Protein AF-A0A498P299-F1 (afdb_monomer_lite)

pLDDT: mean 72.19, std 19.46, range [22.03, 96.25]

Radius of gyration: 42.88 Å; chains: 1; bounding box: 101×92×127 Å

Secondary structure (DSSP, 8-state):
--TTS-GGGT--TTEEEEEEEPPHHHH--SS--EEEEEEETTTS-GGGEEEEEEEE-SS-EEEEEEE--SS--TT-S-EEEEEEE--TTS-HHHHHHHHHHHHHHHHHH-TTSEEEEEEE-TT--GGGT-TTSEE---S-SBTTB--EEEEESSTT-EEEEEEPPSTT-SS-EEEEEE--------PPPEEEEEE---HHHHHHHHHHHHT--HHHHHHHTTT-HHHHHHHHHHHHHHHHHHHS-EEEEEE-TT--TT--HHHHHHHHHHHHHHHT--HHHHHHHHHHHHHHHHHHHHHHHHHHHHHHHTT-GGG-HHHHHHHH----HHHHHHHHHHHTS--------GGG-TTHHHHTT----PPP------------------HHHHHHTT--S--------------------SS---STHHHHHHHHHHHHSTTHHHHHHHHHTTSPPPHHHHHHS-HHHHHHHTTGGGEEEETTEEEEEEE-TTT--EEEEEE--GGGHHHHHHHHHTTTT---HHHHHHHHHTTEE-TTHHHHHHHHHHH-HHHHHTTSS---GGGSTTGGGGHHHHHHHHHHSPPTTTSS-HHHHHHSSPPPPHHHHHTT------S-HHHHHHHHHHHHHHHHHHHHHHHHHHHHHHHHHHHHHHHHHHTTTSHHHHHHHHHHHHHHHHHHHTT--PPPEEEEEEEEEEEEE--TT--S-SEEEEEEETTEEEEEEETTT-SEEEPGGGTTGGGT-------HHHHHHHHHHHTT-BTTB-SS-EEEEEEEEEEEEE-TTS-EEEEEEEEEEEETTEEEEEEETTTTEEEESSGGGHHHHHHHHT-HHHHHHHHHHHHHHHHHHHH------BPPEEEEEEEEETTEEEEEEEEEEEEEEBSS--EEEEEETTEEPPPSEEEEEEE-TTS-EEEEEEEEEETT----EEEEEEETTEEEEEE--S-B--TTTHHHHHHHHHHHHHHHHHHHHHHHHHHHTT--

Structure (mmCIF, N/CA/C/O backbone):
data_AF-A0A498P299-F1
#
_entry.id   AF-A0A498P299-F1
#
loop_
_atom_site.group_PDB
_atom_site.id
_atom_site.type_symbol
_atom_site.label_atom_id
_atom_site.label_alt_id
_atom_site.label_comp_id
_atom_site.label_asym_id
_atom_site.label_entity_id
_atom_site.label_seq_id
_atom_site.pdbx_PDB_ins_code
_atom_site.Cartn_x
_atom_site.Cartn_y
_atom_site.Cartn_z
_atom_site.occupancy
_atom_site.B_iso_or_equiv
_atom_site.auth_seq_id
_atom_site.auth_comp_id
_atom_site.auth_asym_id
_atom_site.auth_atom_id
_atom_site.pdbx_PDB_model_num
ATOM 1 N N . MET A 1 1 ? 5.863 29.221 18.542 1.00 40.06 1 MET A N 1
ATOM 2 C CA . MET A 1 1 ? 6.766 28.398 19.365 1.00 40.06 1 MET A CA 1
ATOM 3 C C . MET A 1 1 ? 7.029 29.119 20.674 1.00 40.06 1 MET A C 1
ATOM 5 O O . MET A 1 1 ? 7.724 30.129 20.693 1.00 40.06 1 MET A O 1
ATOM 9 N N . SER A 1 2 ? 6.384 28.671 21.748 1.00 42.53 2 SER A N 1
ATOM 10 C CA . SER A 1 2 ? 6.620 29.182 23.101 1.00 42.53 2 SER A CA 1
ATOM 11 C C . SER A 1 2 ? 8.002 28.759 23.608 1.00 42.53 2 SER A C 1
ATOM 13 O O . SER A 1 2 ? 8.337 27.580 23.581 1.00 42.53 2 SER A O 1
ATOM 15 N N . SER A 1 3 ? 8.778 29.697 24.155 1.00 48.06 3 SER A N 1
ATOM 16 C CA . SER A 1 3 ? 10.098 29.450 24.763 1.00 48.06 3 SER A CA 1
ATOM 17 C C . SER A 1 3 ? 10.068 28.594 26.043 1.00 48.06 3 SER A C 1
ATOM 19 O O . SER A 1 3 ? 11.110 28.379 26.657 1.00 48.06 3 SER A O 1
ATOM 21 N N . VAL A 1 4 ? 8.888 28.128 26.473 1.00 57.47 4 VAL A N 1
ATOM 22 C CA . VAL A 1 4 ? 8.662 27.502 27.787 1.00 57.47 4 VAL A CA 1
ATOM 23 C C . VAL A 1 4 ? 8.466 25.980 27.704 1.00 57.47 4 VAL A C 1
ATOM 25 O O . VAL A 1 4 ? 8.708 25.295 28.695 1.00 57.47 4 VAL A O 1
ATOM 28 N N . ILE A 1 5 ? 8.053 25.427 26.553 1.00 65.38 5 ILE A N 1
ATOM 29 C CA . ILE A 1 5 ? 7.847 23.976 26.366 1.00 65.38 5 ILE A CA 1
ATOM 30 C C . ILE A 1 5 ? 8.550 23.533 25.074 1.00 65.38 5 ILE A C 1
ATOM 32 O O . ILE A 1 5 ? 8.024 23.837 23.999 1.00 65.38 5 ILE A O 1
ATOM 36 N N . PRO A 1 6 ? 9.697 22.830 25.157 1.00 70.00 6 PRO A N 1
ATOM 37 C CA . PRO A 1 6 ? 10.416 22.358 23.977 1.00 70.00 6 PRO A CA 1
ATOM 38 C C . PRO A 1 6 ? 9.601 21.294 23.234 1.00 70.00 6 PRO A C 1
ATOM 40 O O . PRO A 1 6 ? 8.902 20.501 23.865 1.00 70.00 6 PRO A O 1
ATOM 43 N N . ASP A 1 7 ? 9.708 21.249 21.906 1.00 70.12 7 ASP A N 1
ATOM 44 C CA . ASP A 1 7 ? 8.950 20.289 21.089 1.00 70.12 7 ASP A CA 1
ATOM 45 C C . ASP A 1 7 ? 9.341 18.831 21.385 1.00 70.12 7 ASP A C 1
ATOM 47 O O . ASP A 1 7 ? 8.481 17.953 21.400 1.00 70.12 7 ASP A O 1
ATOM 51 N N . SER A 1 8 ? 10.580 18.590 21.827 1.00 74.00 8 SER A N 1
ATOM 52 C CA . SER A 1 8 ? 11.033 17.281 22.321 1.00 74.00 8 SER A CA 1
ATOM 53 C C . SER A 1 8 ? 10.239 16.743 23.520 1.00 74.00 8 SER A C 1
ATOM 55 O O . SER A 1 8 ? 10.248 15.541 23.769 1.00 74.00 8 SER A O 1
ATOM 57 N N . ALA A 1 9 ? 9.536 17.597 24.276 1.00 69.44 9 ALA A N 1
ATOM 58 C CA . ALA A 1 9 ? 8.699 17.163 25.398 1.00 69.44 9 ALA A CA 1
ATOM 59 C C . ALA A 1 9 ? 7.347 16.572 24.961 1.00 69.44 9 ALA A C 1
ATOM 61 O O . ALA A 1 9 ? 6.643 15.990 25.787 1.00 69.44 9 ALA A O 1
ATOM 62 N N . ILE A 1 10 ? 6.968 16.754 23.695 1.00 76.81 10 ILE A N 1
ATOM 63 C CA . ILE A 1 10 ? 5.687 16.309 23.135 1.00 76.81 10 ILE A CA 1
ATOM 64 C C . ILE A 1 10 ? 5.861 15.455 21.876 1.00 76.81 10 ILE A C 1
ATOM 66 O O . ILE A 1 10 ? 4.866 14.997 21.330 1.00 76.81 10 ILE A O 1
ATOM 70 N N . GLU A 1 11 ? 7.088 15.214 21.417 1.00 78.75 11 GLU A N 1
ATOM 71 C CA . GLU A 1 11 ? 7.367 14.303 20.309 1.00 78.75 11 GLU A CA 1
ATOM 72 C C . GLU A 1 11 ? 6.976 12.861 20.660 1.00 78.75 11 GLU A C 1
ATOM 74 O O . GLU A 1 11 ? 7.380 12.302 21.681 1.00 78.75 11 GLU A O 1
ATOM 79 N N . LEU A 1 12 ? 6.180 12.247 19.783 1.00 82.19 12 LEU A N 1
ATOM 80 C CA . LEU A 1 12 ? 5.778 10.848 19.875 1.00 82.19 12 LEU A CA 1
ATOM 81 C C . LEU A 1 12 ? 6.319 10.099 18.659 1.00 82.19 12 LEU A C 1
ATOM 83 O O . LEU A 1 12 ? 6.000 10.437 17.519 1.00 82.19 12 LEU A O 1
ATOM 87 N N . THR A 1 13 ? 7.120 9.057 18.892 1.00 84.94 13 THR A N 1
ATOM 88 C CA . THR A 1 13 ? 7.717 8.252 17.819 1.00 84.94 13 THR A CA 1
ATOM 89 C C . THR A 1 13 ? 6.641 7.704 16.880 1.00 84.94 13 THR A C 1
ATOM 91 O O . THR A 1 13 ? 5.691 7.055 17.317 1.00 84.94 13 THR A O 1
ATOM 94 N N . GLY A 1 14 ? 6.799 7.947 15.576 1.00 86.75 14 GLY A N 1
ATOM 95 C CA . GLY A 1 14 ? 5.850 7.509 14.546 1.00 86.75 14 GLY A CA 1
ATOM 96 C C . GLY A 1 14 ? 4.651 8.439 14.324 1.00 86.75 14 GLY A C 1
ATOM 97 O O . GLY A 1 14 ? 3.768 8.085 13.540 1.00 86.75 14 GLY A O 1
ATOM 98 N N . PHE A 1 15 ? 4.616 9.609 14.972 1.00 89.38 15 PHE A N 1
ATOM 99 C CA . PHE A 1 15 ? 3.595 10.634 14.762 1.00 89.38 15 PHE A CA 1
ATOM 100 C C . PHE A 1 15 ? 4.214 11.991 14.401 1.00 89.38 15 PHE A C 1
ATOM 102 O O . PHE A 1 15 ? 5.172 12.430 15.033 1.00 89.38 15 PHE A O 1
ATOM 109 N N . SER A 1 16 ? 3.616 12.684 13.435 1.00 88.88 16 SER A N 1
ATOM 110 C CA . SER A 1 16 ? 3.864 14.095 13.148 1.00 88.88 16 SER A CA 1
ATOM 111 C C . SER A 1 16 ? 3.075 14.955 14.131 1.00 88.88 16 SER A C 1
ATOM 113 O O . SER A 1 16 ? 1.866 14.768 14.316 1.00 88.88 16 SER A O 1
ATOM 115 N N . VAL A 1 17 ? 3.768 15.892 14.779 1.00 87.69 17 VAL A N 1
ATOM 116 C CA . VAL A 1 17 ? 3.215 16.763 15.821 1.00 87.69 17 VAL A CA 1
ATOM 117 C C . VAL A 1 17 ? 2.943 18.146 15.244 1.00 87.69 17 VAL A C 1
ATOM 119 O O . VAL A 1 17 ? 3.856 18.829 14.793 1.00 87.69 17 VAL A O 1
ATOM 122 N N . HIS A 1 18 ? 1.692 18.591 15.316 1.00 88.25 18 HIS A N 1
ATOM 123 C CA . HIS A 1 18 ? 1.281 19.920 14.871 1.00 88.25 18 HIS A CA 1
ATOM 124 C C . HIS A 1 18 ? 0.564 20.641 16.008 1.00 88.25 18 HIS A C 1
ATOM 126 O O . HIS A 1 18 ? -0.475 20.188 16.489 1.00 88.25 18 HIS A O 1
ATOM 132 N N . ARG A 1 19 ? 1.116 21.764 16.469 1.00 85.69 19 ARG A N 1
ATOM 133 C CA . ARG A 1 19 ? 0.580 22.519 17.609 1.00 85.69 19 ARG A CA 1
ATOM 134 C C . ARG A 1 19 ? 0.379 23.988 17.278 1.00 85.69 19 ARG A C 1
ATOM 136 O O . ARG A 1 19 ? 1.153 24.578 16.530 1.00 85.69 19 ARG A O 1
ATOM 143 N N . SER A 1 20 ? -0.611 24.589 17.926 1.00 86.00 20 SER A N 1
ATOM 144 C CA . SER A 1 20 ? -0.797 26.035 17.974 1.00 86.00 20 SER A CA 1
ATOM 145 C C . SER A 1 20 ? -0.813 26.483 19.430 1.00 86.00 20 SER A C 1
ATOM 147 O O . SER A 1 20 ? -1.719 26.134 20.188 1.00 86.00 20 SER A O 1
ATOM 149 N N . ASP A 1 21 ? 0.207 27.248 19.813 1.00 81.94 21 ASP A N 1
ATOM 150 C CA . ASP A 1 21 ? 0.371 27.762 21.173 1.00 81.94 21 ASP A CA 1
ATOM 151 C C . ASP A 1 21 ? -0.538 28.961 21.432 1.00 81.94 21 ASP A C 1
ATOM 153 O O . ASP A 1 21 ? -0.746 29.802 20.556 1.00 81.94 21 ASP A O 1
ATOM 157 N N . ARG A 1 22 ? -1.022 29.085 22.670 1.00 78.44 22 ARG A N 1
ATOM 158 C CA . ARG A 1 22 ? -1.760 30.273 23.107 1.00 78.44 22 ARG A CA 1
ATOM 159 C C . ARG A 1 22 ? -0.869 31.518 23.066 1.00 78.44 22 ARG A C 1
ATOM 161 O O . ARG A 1 22 ? 0.200 31.548 23.677 1.00 78.44 22 ARG A O 1
ATOM 168 N N . THR A 1 23 ? -1.374 32.586 22.456 1.00 76.69 23 THR A N 1
ATOM 169 C CA . THR A 1 23 ? -0.734 33.909 22.449 1.00 76.69 23 THR A CA 1
ATOM 170 C C . THR A 1 23 ? -1.205 34.734 23.651 1.00 76.69 23 THR A C 1
ATOM 172 O O . THR A 1 23 ? -2.407 34.931 23.857 1.00 76.69 23 THR A O 1
ATOM 175 N N . LYS A 1 24 ? -0.268 35.219 24.475 1.00 71.25 24 LYS A N 1
ATOM 176 C CA . LYS A 1 24 ? -0.581 35.969 25.706 1.00 71.25 24 LYS A CA 1
ATOM 177 C C . LYS A 1 24 ? -1.220 37.323 25.392 1.00 71.25 24 LYS A C 1
ATOM 179 O O . LYS A 1 24 ? -2.142 37.740 26.088 1.00 71.25 24 LYS A O 1
ATOM 184 N N . GLU A 1 25 ? -0.755 37.968 24.330 1.00 70.94 25 GLU A N 1
ATOM 185 C CA . GLU A 1 25 ? -1.191 39.284 23.860 1.00 70.94 25 GLU A CA 1
ATOM 186 C C . GLU A 1 25 ? -2.655 39.263 23.397 1.00 70.94 25 GLU A C 1
ATOM 188 O O . GLU A 1 25 ? -3.394 40.206 23.659 1.00 70.94 25 GLU A O 1
ATOM 193 N N . LEU A 1 26 ? -3.087 38.166 22.764 1.00 72.31 26 LEU A N 1
ATOM 194 C CA . LEU A 1 26 ? -4.436 38.018 22.202 1.00 72.31 26 LEU A CA 1
ATOM 195 C C . LEU A 1 26 ? -5.470 37.528 23.225 1.00 72.31 26 LEU A C 1
ATOM 197 O O . LEU A 1 26 ? -6.659 37.793 23.077 1.00 72.31 26 LEU A O 1
ATOM 201 N N . THR A 1 27 ? -5.036 36.807 24.264 1.00 70.19 27 THR A N 1
ATOM 202 C CA . THR A 1 27 ? -5.948 36.134 25.211 1.00 70.19 27 THR A CA 1
ATOM 203 C C . THR A 1 27 ? -5.959 36.733 26.615 1.00 70.19 27 THR A C 1
ATOM 205 O O . THR A 1 27 ? -6.856 36.426 27.400 1.00 70.19 27 THR A O 1
ATOM 208 N N . GLY A 1 28 ? -4.955 37.539 26.978 1.00 66.44 28 GLY A N 1
ATOM 209 C CA . GLY A 1 28 ? -4.806 38.129 28.313 1.00 66.44 28 GLY A CA 1
ATOM 210 C C . GLY A 1 28 ? -4.493 37.130 29.442 1.00 66.44 28 GLY A C 1
ATOM 211 O O . GLY A 1 28 ? -4.422 37.526 30.607 1.00 66.44 28 GLY A O 1
ATOM 212 N N . LYS A 1 29 ? -4.298 35.835 29.145 1.00 66.31 29 LYS A N 1
ATOM 213 C CA . LYS A 1 29 ? -4.076 34.778 30.152 1.00 66.31 29 LYS A CA 1
ATOM 214 C C . LYS A 1 29 ? -2.584 34.560 30.426 1.00 66.31 29 LYS A C 1
ATOM 216 O O . LYS A 1 29 ? -1.774 34.458 29.511 1.00 66.31 29 LYS A O 1
ATOM 221 N N . SER A 1 30 ? -2.215 34.450 31.706 1.00 54.97 30 SER A N 1
ATOM 222 C CA . SER A 1 30 ? -0.817 34.393 32.176 1.00 54.97 30 SER A CA 1
ATOM 223 C C . SER A 1 30 ? -0.223 32.983 32.333 1.00 54.97 30 SER A C 1
ATOM 225 O O . SER A 1 30 ? 0.960 32.866 32.648 1.00 54.97 30 SER A O 1
ATOM 227 N N . ARG A 1 31 ? -1.007 31.913 32.122 1.00 57.62 31 ARG A N 1
ATOM 228 C CA . ARG A 1 31 ? -0.569 30.503 32.206 1.00 57.62 31 ARG A CA 1
ATOM 229 C C . ARG A 1 31 ? -0.883 29.756 30.902 1.00 57.62 31 ARG A C 1
ATOM 231 O O . ARG A 1 31 ? -1.904 30.037 30.272 1.00 57.62 31 ARG A O 1
ATOM 238 N N . GLY A 1 32 ? 0.023 28.846 30.522 1.00 62.41 32 GLY A N 1
ATOM 239 C CA . GLY A 1 32 ? 0.100 28.172 29.216 1.00 62.41 32 GLY A CA 1
ATOM 240 C C . GLY A 1 32 ? -1.176 27.477 28.720 1.00 62.41 32 GLY A C 1
ATOM 241 O O . GLY A 1 32 ? -2.164 27.340 29.442 1.00 62.41 32 GLY A O 1
ATOM 242 N N . GLY A 1 33 ? -1.152 27.070 27.451 1.00 69.75 33 GLY A N 1
ATOM 243 C CA . GLY A 1 33 ? -2.247 26.408 26.743 1.00 69.75 33 GLY A CA 1
ATOM 244 C C . GLY A 1 33 ? -2.012 26.398 25.232 1.00 69.75 33 GLY A C 1
ATOM 245 O O . GLY A 1 33 ? -0.979 26.879 24.762 1.00 69.75 33 GLY A O 1
ATOM 246 N N . GLY A 1 34 ? -2.969 25.854 24.492 1.00 81.69 34 GLY A N 1
ATOM 247 C CA . GLY A 1 34 ? -2.889 25.649 23.052 1.00 81.69 34 GLY A CA 1
ATOM 248 C C . GLY A 1 34 ? -3.537 24.328 22.656 1.00 81.69 34 GLY A C 1
ATOM 249 O O . GLY A 1 34 ? -3.934 23.535 23.512 1.00 81.69 34 GLY A O 1
ATOM 250 N N . VAL A 1 35 ? -3.622 24.093 21.354 1.00 88.62 35 VAL A N 1
ATOM 251 C CA . VAL A 1 35 ? -4.146 22.849 20.782 1.00 88.62 35 VAL A CA 1
ATOM 252 C C . VAL A 1 35 ? -3.033 22.099 20.062 1.00 88.62 35 VAL A C 1
ATOM 254 O O . VAL A 1 35 ? -2.129 22.712 19.491 1.00 88.62 35 VAL A O 1
ATOM 257 N N . CYS A 1 36 ? -3.088 20.771 20.093 1.00 88.38 36 CYS A N 1
ATOM 258 C CA . CYS A 1 36 ? -2.104 19.909 19.450 1.00 88.38 36 CYS A CA 1
ATOM 259 C C . CYS A 1 36 ? -2.793 18.731 18.756 1.00 88.38 36 CYS A C 1
ATOM 261 O O . CYS A 1 36 ? -3.750 18.161 19.281 1.00 88.38 36 CYS A O 1
ATOM 263 N N . LEU A 1 37 ? -2.299 18.393 17.569 1.00 91.38 37 LEU A N 1
ATOM 264 C CA . LEU A 1 37 ? -2.722 17.286 16.728 1.00 91.38 37 LEU A CA 1
ATOM 265 C C . LEU A 1 37 ? -1.531 16.350 16.514 1.00 91.38 37 LEU A C 1
ATOM 267 O O . LEU A 1 37 ? -0.449 16.785 16.122 1.00 91.38 37 LEU A O 1
ATOM 271 N N . PHE A 1 38 ? -1.767 15.062 16.751 1.00 90.75 38 PHE A N 1
ATOM 272 C CA . PHE A 1 38 ? -0.818 13.984 16.494 1.00 90.75 38 PHE A CA 1
ATOM 273 C C . PHE A 1 38 ? -1.324 13.154 15.322 1.00 90.75 38 PHE A C 1
ATOM 275 O O . PHE A 1 38 ? -2.374 12.514 15.426 1.00 90.75 38 PHE A O 1
ATOM 282 N N . ILE A 1 39 ? -0.590 13.154 14.211 1.00 92.12 39 ILE A N 1
ATOM 283 C CA . ILE A 1 39 ? -0.957 12.407 13.006 1.00 92.12 39 ILE A CA 1
ATOM 284 C C . ILE A 1 39 ? -0.008 11.227 12.832 1.00 92.12 39 ILE A C 1
ATOM 286 O O . ILE A 1 39 ? 1.199 11.400 12.845 1.00 92.12 39 ILE A O 1
ATOM 290 N N . ASN A 1 40 ? -0.544 10.015 12.688 1.00 91.19 40 ASN A N 1
ATOM 291 C CA . ASN A 1 40 ? 0.277 8.818 12.518 1.00 91.19 40 ASN A CA 1
ATOM 292 C C . ASN A 1 40 ? 0.939 8.803 11.129 1.00 91.19 40 ASN A C 1
ATOM 294 O O . ASN A 1 40 ? 0.235 8.823 10.115 1.00 91.19 40 ASN A O 1
ATOM 298 N N . ASN A 1 41 ? 2.265 8.662 11.086 1.00 88.62 41 ASN A N 1
ATOM 299 C CA . ASN A 1 41 ? 3.063 8.725 9.853 1.00 88.62 41 ASN A CA 1
ATOM 300 C C . ASN A 1 41 ? 2.766 7.569 8.883 1.00 88.62 41 ASN A C 1
ATOM 302 O O . ASN A 1 41 ? 3.046 7.664 7.692 1.00 88.62 41 ASN A O 1
ATOM 306 N N . SER A 1 42 ? 2.179 6.468 9.369 1.00 88.31 42 SER A N 1
ATOM 307 C CA . SER A 1 42 ? 1.709 5.364 8.517 1.00 88.31 42 SER A CA 1
ATOM 308 C C . SER A 1 42 ? 0.392 5.666 7.795 1.00 88.31 42 SER A C 1
ATOM 310 O O . SER A 1 42 ? 0.053 4.988 6.825 1.00 88.31 42 SER A O 1
ATOM 312 N N . TRP A 1 43 ? -0.362 6.669 8.256 1.00 87.56 43 TRP A N 1
ATOM 313 C CA . TRP A 1 43 ? -1.634 7.073 7.660 1.00 87.56 43 TRP A CA 1
ATOM 314 C C . TRP A 1 43 ? -1.463 8.236 6.679 1.00 87.56 43 TRP A C 1
ATOM 316 O O . TRP A 1 43 ? -2.005 8.187 5.572 1.00 87.56 43 TRP A O 1
ATOM 326 N N . CYS A 1 44 ? -0.700 9.254 7.073 1.00 86.88 44 CYS A N 1
ATOM 327 C CA . CYS A 1 44 ? -0.376 10.422 6.262 1.00 86.88 44 CYS A CA 1
ATOM 328 C C . CYS A 1 44 ? 1.063 10.836 6.579 1.00 86.88 44 CYS A C 1
ATOM 330 O O . CYS A 1 44 ? 1.395 10.980 7.754 1.00 86.88 44 CYS A O 1
ATOM 332 N N . ASP A 1 45 ? 1.907 10.991 5.559 1.00 84.56 45 ASP A N 1
ATOM 333 C CA . ASP A 1 45 ? 3.268 11.493 5.754 1.00 84.56 45 ASP A CA 1
ATOM 334 C C . ASP A 1 45 ? 3.283 13.013 5.982 1.00 84.56 45 ASP A C 1
ATOM 336 O O . ASP A 1 45 ? 2.309 13.718 5.715 1.00 84.56 45 ASP A O 1
ATOM 340 N N . GLU A 1 46 ? 4.413 13.516 6.477 1.00 75.25 46 GLU A N 1
ATOM 341 C CA . GLU A 1 46 ? 4.618 14.938 6.770 1.00 75.25 46 GLU A CA 1
ATOM 342 C C . GLU A 1 46 ? 4.533 15.823 5.513 1.00 75.25 46 GLU A C 1
ATOM 344 O O . GLU A 1 46 ? 4.092 16.964 5.594 1.00 75.25 46 GLU A O 1
ATOM 349 N N . GLY A 1 47 ? 4.876 15.284 4.335 1.00 79.19 47 GLY A N 1
ATOM 350 C CA . GLY A 1 47 ? 4.790 16.005 3.059 1.00 79.19 47 GLY A CA 1
ATOM 351 C C . GLY A 1 47 ? 3.357 16.235 2.565 1.00 79.19 47 GLY A C 1
ATOM 352 O O . GLY A 1 47 ? 3.105 17.202 1.853 1.00 79.19 47 GLY A O 1
ATOM 353 N N . ASN A 1 48 ? 2.409 15.381 2.961 1.00 84.69 48 ASN A N 1
ATOM 354 C CA . ASN A 1 48 ? 0.984 15.500 2.636 1.00 84.69 48 ASN A CA 1
ATOM 355 C C . ASN A 1 48 ? 0.148 16.104 3.783 1.00 84.69 48 ASN A C 1
ATOM 357 O O . ASN A 1 48 ? -1.091 16.041 3.752 1.00 84.69 48 ASN A O 1
ATOM 361 N N . LEU A 1 49 ? 0.813 16.671 4.795 1.00 88.19 49 LEU A N 1
ATOM 362 C CA . LEU A 1 49 ? 0.204 17.392 5.908 1.00 88.19 49 LEU A CA 1
ATOM 363 C C . LEU A 1 49 ? 0.489 18.886 5.790 1.00 88.19 49 LEU A C 1
ATOM 365 O O . LEU A 1 49 ? 1.635 19.327 5.771 1.00 88.19 49 LEU A O 1
ATOM 369 N N . HIS A 1 50 ? -0.571 19.689 5.768 1.00 89.12 50 HIS A N 1
ATOM 370 C CA . HIS A 1 50 ? -0.449 21.139 5.694 1.00 89.12 50 HIS A CA 1
ATOM 371 C C . HIS A 1 50 ? -1.293 21.808 6.774 1.00 89.12 50 HIS A C 1
ATOM 373 O O . HIS A 1 50 ? -2.507 21.619 6.849 1.00 89.12 50 HIS A O 1
ATOM 379 N N . SER A 1 51 ? -0.657 22.639 7.597 1.00 90.44 51 SER A N 1
ATOM 380 C CA . SER A 1 51 ? -1.368 23.567 8.477 1.00 90.44 51 SER A CA 1
ATOM 381 C C . SER A 1 51 ? -1.999 24.667 7.639 1.00 90.44 51 SER A C 1
ATOM 383 O O . SER A 1 51 ? -1.301 25.553 7.155 1.00 90.44 51 SER A O 1
ATOM 385 N N . ILE A 1 52 ? -3.322 24.627 7.502 1.00 90.81 52 ILE A N 1
ATOM 386 C CA . ILE A 1 52 ? -4.062 25.599 6.690 1.00 90.81 52 ILE A CA 1
ATOM 387 C C . ILE A 1 52 ? -4.488 26.823 7.499 1.00 90.81 52 ILE A C 1
ATOM 389 O O . ILE A 1 52 ? -4.550 27.923 6.953 1.00 90.81 52 ILE A O 1
ATOM 393 N N . LYS A 1 53 ? -4.786 26.663 8.797 1.00 90.81 53 LYS A N 1
ATOM 394 C CA . LYS A 1 53 ? -5.246 27.783 9.627 1.00 90.81 53 LYS A CA 1
ATOM 395 C C . LYS A 1 53 ? -5.030 27.534 11.115 1.00 90.81 53 LYS A C 1
ATOM 397 O O . LYS A 1 53 ? -5.338 26.461 11.620 1.00 90.81 53 LYS A O 1
ATOM 402 N N . SER A 1 54 ? -4.587 28.561 11.827 1.00 90.81 54 SER A N 1
ATOM 403 C CA . SER A 1 54 ? -4.545 28.601 13.292 1.00 90.81 54 SER A CA 1
ATOM 404 C C . SER A 1 54 ? -5.241 29.864 13.765 1.00 90.81 54 SER A C 1
ATOM 406 O O . SER A 1 54 ? -5.107 30.910 13.129 1.00 90.81 54 SER A O 1
ATOM 408 N N . PHE A 1 55 ? -5.962 29.786 14.877 1.00 89.81 55 PHE A N 1
ATOM 409 C CA . PHE A 1 55 ? -6.667 30.935 15.431 1.00 89.81 55 PHE A CA 1
ATOM 410 C C . PHE A 1 55 ? -6.667 30.898 16.956 1.00 89.81 55 PHE A C 1
ATOM 412 O O . PHE A 1 55 ? -6.748 29.833 17.571 1.00 89.81 55 PHE A O 1
ATOM 419 N N . CYS A 1 56 ? -6.569 32.078 17.563 1.00 88.25 56 CYS A N 1
ATOM 420 C CA . CYS A 1 56 ? -6.521 32.250 19.005 1.00 88.25 56 CYS A CA 1
ATOM 421 C C . CYS A 1 56 ? -7.206 33.568 19.387 1.00 88.25 56 CYS A C 1
ATOM 423 O O . CYS A 1 56 ? -6.752 34.643 18.998 1.00 88.25 56 CYS A O 1
ATOM 425 N N . SER A 1 57 ? -8.283 33.473 20.161 1.00 88.31 57 SER A N 1
ATOM 426 C CA . SER A 1 57 ? -9.028 34.579 20.762 1.00 88.31 57 SER A CA 1
ATOM 427 C C . SER A 1 57 ? -9.278 34.290 22.254 1.00 88.31 57 SER A C 1
ATOM 429 O O . SER A 1 57 ? -8.985 33.187 22.732 1.00 88.31 57 SER A O 1
ATOM 431 N N . PRO A 1 58 ? -9.797 35.249 23.045 1.00 85.00 58 PRO A N 1
ATOM 432 C CA . PRO A 1 58 ? -10.177 34.995 24.439 1.00 85.00 58 PRO A CA 1
ATOM 433 C C . PRO A 1 58 ? -11.196 33.854 24.607 1.00 85.00 58 PRO A C 1
ATOM 435 O O . PRO A 1 58 ? -11.206 33.201 25.661 1.00 85.00 58 PRO A O 1
ATOM 438 N N . ASP A 1 59 ? -12.006 33.622 23.566 1.00 89.06 59 ASP A N 1
ATOM 439 C CA . ASP A 1 59 ? -13.152 32.716 23.546 1.00 89.06 59 ASP A CA 1
ATOM 440 C C . ASP A 1 59 ? -12.918 31.422 22.734 1.00 89.06 59 ASP A C 1
ATOM 442 O O . ASP A 1 59 ? -13.629 30.442 22.956 1.00 89.06 59 ASP A O 1
ATOM 446 N N . LEU A 1 60 ? -11.927 31.376 21.832 1.00 90.50 60 LEU A N 1
ATOM 447 C CA . LEU A 1 60 ? -11.684 30.240 20.932 1.00 90.50 60 LEU A CA 1
ATOM 448 C C . LEU A 1 60 ? -10.192 30.036 20.620 1.00 90.50 60 LEU A C 1
ATOM 450 O O . LEU A 1 60 ? -9.489 30.953 20.208 1.00 90.50 60 LEU A O 1
ATOM 454 N N . GLU A 1 61 ? -9.722 28.796 20.720 1.00 91.62 61 GLU A N 1
ATOM 455 C CA . GLU A 1 61 ? -8.403 28.360 20.251 1.00 91.62 61 GLU A CA 1
ATOM 456 C C . GLU A 1 61 ? -8.595 27.189 19.274 1.00 91.62 61 GLU A C 1
ATOM 458 O O . GLU A 1 61 ? -9.236 26.200 19.629 1.00 91.62 61 GLU A O 1
ATOM 463 N N . PHE A 1 62 ? -8.066 27.265 18.048 1.00 93.75 62 PHE A N 1
ATOM 464 C CA . PHE A 1 62 ? -8.084 26.114 17.139 1.00 93.75 62 PHE A CA 1
ATOM 465 C C . PHE A 1 62 ? -6.887 26.032 16.190 1.00 93.75 62 PHE A C 1
ATOM 467 O O . PHE A 1 62 ? -6.215 27.022 15.898 1.00 93.75 62 PHE A O 1
ATOM 474 N N . HIS A 1 63 ? -6.669 24.827 15.664 1.00 94.56 63 HIS A N 1
ATOM 475 C CA . HIS A 1 63 ? -5.688 24.531 14.626 1.00 94.56 63 HIS A CA 1
ATOM 476 C C . HIS A 1 63 ? -6.291 23.576 13.592 1.00 94.56 63 HIS A C 1
ATOM 478 O O . HIS A 1 63 ? -6.829 22.533 13.961 1.00 94.56 63 HIS A O 1
ATOM 484 N N . MET A 1 64 ? -6.226 23.951 12.315 1.00 96.19 64 MET A N 1
ATOM 485 C CA . MET A 1 64 ? -6.751 23.211 11.170 1.00 96.19 64 MET A CA 1
ATOM 486 C C . MET A 1 64 ? -5.607 22.628 10.346 1.00 96.19 64 MET A C 1
ATOM 488 O O . MET A 1 64 ? -4.773 23.364 9.811 1.00 96.19 64 MET A O 1
ATOM 492 N N . LEU A 1 65 ? -5.625 21.308 10.192 1.00 95.44 65 LEU A N 1
ATOM 493 C CA . LEU A 1 65 ? -4.723 20.558 9.328 1.00 95.44 65 LEU A CA 1
ATOM 494 C C . LEU A 1 65 ? -5.481 20.004 8.133 1.00 95.44 65 LEU A C 1
ATOM 496 O O . LEU A 1 65 ? -6.523 19.372 8.296 1.00 95.44 65 LEU A O 1
ATOM 500 N N . LEU A 1 66 ? -4.922 20.194 6.945 1.00 95.12 66 LEU A N 1
ATOM 501 C CA . LEU A 1 66 ? -5.295 19.478 5.739 1.00 95.12 66 LEU A CA 1
ATOM 502 C C . LEU A 1 66 ? -4.394 18.251 5.608 1.00 95.12 66 LEU A C 1
ATOM 504 O O . LEU A 1 66 ? -3.171 18.366 5.574 1.00 95.12 66 LEU A O 1
ATOM 508 N N . CYS A 1 67 ? -5.019 17.084 5.512 1.00 93.56 67 CYS A N 1
ATOM 509 C CA . CYS A 1 67 ? -4.368 15.789 5.407 1.00 93.56 67 CYS A CA 1
ATOM 510 C C . CYS A 1 67 ? -4.736 15.125 4.076 1.00 93.56 67 CYS A C 1
ATOM 512 O O . CYS A 1 67 ? -5.922 14.992 3.741 1.00 93.56 67 CYS A O 1
ATOM 514 N N . ARG A 1 68 ? -3.732 14.630 3.345 1.00 91.12 68 ARG A N 1
ATOM 515 C CA . ARG A 1 68 ? -3.922 13.743 2.186 1.00 91.12 68 ARG A CA 1
ATOM 516 C C . ARG A 1 68 ? -3.313 12.364 2.464 1.00 91.12 68 ARG A C 1
ATOM 518 O O . ARG A 1 68 ? -2.171 12.112 2.096 1.00 91.12 68 ARG A O 1
ATOM 525 N N . PRO A 1 69 ? -4.063 11.461 3.121 1.00 87.62 69 PRO A N 1
ATOM 526 C CA . PRO A 1 69 ? -3.541 10.150 3.487 1.00 87.62 69 PRO A CA 1
ATOM 527 C C . PRO A 1 69 ? -3.272 9.282 2.254 1.00 87.62 69 PRO A C 1
ATOM 529 O O . PRO A 1 69 ? -3.897 9.464 1.206 1.00 87.62 69 PRO A O 1
ATOM 532 N N . PHE A 1 70 ? -2.422 8.261 2.407 1.00 85.50 70 PHE A N 1
ATOM 533 C CA . PHE A 1 70 ? -2.075 7.324 1.323 1.00 85.50 70 PHE A CA 1
ATOM 534 C C . PHE A 1 70 ? -3.301 6.646 0.687 1.00 85.50 70 PHE A C 1
ATOM 536 O O . PHE A 1 70 ? -3.282 6.273 -0.487 1.00 85.50 70 PHE A O 1
ATOM 543 N N . TRP A 1 71 ? -4.375 6.495 1.467 1.00 76.56 71 TRP A N 1
ATOM 544 C CA . TRP A 1 71 ? -5.638 5.898 1.048 1.00 76.56 71 TRP A CA 1
ATOM 545 C C . TRP A 1 71 ? -6.800 6.843 1.350 1.00 76.56 71 TRP A C 1
ATOM 547 O O . TRP A 1 71 ? -7.291 6.902 2.478 1.00 76.56 71 TRP A O 1
ATOM 557 N N . LEU A 1 72 ? -7.265 7.552 0.320 1.00 79.19 72 LEU A N 1
ATOM 558 C CA . LEU A 1 72 ? -8.432 8.429 0.383 1.00 79.19 72 LEU A CA 1
ATOM 559 C C . LEU A 1 72 ? -9.545 7.908 -0.551 1.00 79.19 72 LEU A C 1
ATOM 561 O O . LEU A 1 72 ? -9.258 7.582 -1.709 1.00 79.19 72 LEU A O 1
ATOM 565 N N . PRO A 1 73 ? -10.806 7.783 -0.086 1.00 73.12 73 PRO A N 1
ATOM 566 C CA . PRO A 1 73 ? -11.935 7.442 -0.950 1.00 73.12 73 PRO A CA 1
ATOM 567 C C . PRO A 1 73 ? -12.086 8.436 -2.108 1.00 73.12 73 PRO A C 1
ATOM 569 O O . PRO A 1 73 ? -11.810 9.621 -1.946 1.00 73.12 73 PRO A O 1
ATOM 572 N N . ARG A 1 74 ? -12.559 7.969 -3.273 1.00 66.06 74 ARG A N 1
ATOM 573 C CA . ARG A 1 74 ? -12.692 8.804 -4.489 1.00 66.06 74 ARG A CA 1
ATOM 574 C C . ARG A 1 74 ? -13.668 9.968 -4.315 1.00 66.06 74 ARG A C 1
ATOM 576 O O . ARG A 1 74 ? -13.667 10.887 -5.122 1.00 66.06 74 ARG A O 1
ATOM 583 N N . GLU A 1 75 ? -14.534 9.873 -3.318 1.00 72.94 75 GLU A N 1
ATOM 584 C CA . GLU A 1 75 ? -15.531 10.868 -2.962 1.00 72.94 75 GLU A CA 1
ATOM 585 C C . GLU A 1 75 ? -14.936 12.093 -2.257 1.00 72.94 75 GLU A C 1
ATOM 587 O O . GLU A 1 75 ? -15.647 13.085 -2.134 1.00 72.94 75 GLU A O 1
ATOM 592 N N . PHE A 1 76 ? -13.679 12.030 -1.793 1.00 81.31 76 PHE A N 1
ATOM 593 C CA . PHE A 1 76 ? -13.025 13.121 -1.071 1.00 81.31 76 PHE A CA 1
ATOM 594 C C . PHE A 1 76 ? -11.705 13.528 -1.724 1.00 81.31 76 PHE A C 1
ATOM 596 O O . PHE A 1 76 ? -10.942 12.683 -2.192 1.00 81.31 76 PHE A O 1
ATOM 603 N N . THR A 1 77 ? -11.403 14.826 -1.709 1.00 87.00 77 THR A N 1
ATOM 604 C CA . THR A 1 77 ? -10.141 15.372 -2.243 1.00 87.00 77 THR A CA 1
ATOM 605 C C . THR A 1 77 ? -9.058 15.536 -1.175 1.00 87.00 77 THR A C 1
ATOM 607 O O . THR A 1 77 ? -7.868 15.457 -1.503 1.00 87.00 77 THR A O 1
ATOM 610 N N . ALA A 1 78 ? -9.457 15.734 0.085 1.00 91.69 78 ALA A N 1
ATOM 611 C CA . ALA A 1 78 ? -8.613 15.779 1.281 1.00 91.69 78 ALA A CA 1
ATOM 612 C C . ALA A 1 78 ? -9.459 15.552 2.555 1.00 91.69 78 ALA A C 1
ATOM 614 O O . ALA A 1 78 ? -10.691 15.505 2.494 1.00 91.69 78 ALA A O 1
ATOM 615 N N . ILE A 1 79 ? -8.807 15.430 3.713 1.00 93.62 79 ILE A N 1
ATOM 616 C CA . ILE A 1 79 ? -9.452 15.428 5.035 1.00 93.62 79 ILE A CA 1
ATOM 617 C C . ILE A 1 79 ? -8.940 16.639 5.809 1.00 93.62 79 ILE A C 1
ATOM 619 O O . ILE A 1 79 ? -7.735 16.794 5.957 1.00 93.62 79 ILE A O 1
ATOM 623 N N . ILE A 1 80 ? -9.837 17.477 6.317 1.00 95.50 80 ILE A N 1
ATOM 624 C CA . ILE A 1 80 ? -9.499 18.640 7.136 1.00 95.50 80 ILE A CA 1
ATOM 625 C C . ILE A 1 80 ? -9.892 18.355 8.585 1.00 95.50 80 ILE A C 1
ATOM 627 O O . ILE A 1 80 ? -11.065 18.118 8.886 1.00 95.50 80 ILE A O 1
ATOM 631 N N . ILE A 1 81 ? -8.901 18.363 9.476 1.00 95.94 81 ILE A N 1
ATOM 632 C CA . ILE A 1 81 ? -9.057 18.107 10.909 1.00 95.94 81 ILE A CA 1
ATOM 633 C C . ILE A 1 81 ? -8.803 19.400 11.677 1.00 95.94 81 ILE A C 1
ATOM 635 O O . ILE A 1 81 ? -7.722 19.978 11.595 1.00 95.94 81 ILE A O 1
ATOM 639 N N . THR A 1 82 ? -9.782 19.814 12.472 1.00 96.25 82 THR A N 1
ATOM 640 C CA . THR A 1 82 ? -9.725 21.000 13.325 1.00 96.25 82 THR A CA 1
ATOM 641 C C . THR A 1 82 ? -9.680 20.579 14.788 1.00 96.25 82 THR A C 1
ATOM 643 O O . THR A 1 82 ? -10.673 20.064 15.304 1.00 96.25 82 THR A O 1
ATOM 646 N N . ALA A 1 83 ? -8.561 20.817 15.473 1.00 96.00 83 ALA A N 1
ATOM 647 C CA . ALA A 1 83 ? -8.495 20.727 16.931 1.00 96.00 83 ALA A CA 1
ATOM 648 C C . ALA A 1 83 ? -9.039 22.014 17.550 1.00 96.00 83 ALA A C 1
ATOM 650 O O . ALA A 1 83 ? -8.561 23.087 17.193 1.00 96.00 83 ALA A O 1
ATOM 651 N N . VAL A 1 84 ? -10.009 21.915 18.462 1.00 94.75 84 VAL A N 1
ATOM 652 C CA . VAL A 1 84 ? -10.733 23.057 19.047 1.00 94.75 84 VAL A CA 1
ATOM 653 C C . VAL A 1 84 ? -10.633 23.051 20.572 1.00 94.75 84 VAL A C 1
ATOM 655 O O . VAL A 1 84 ? -10.776 22.012 21.209 1.00 94.75 84 VAL A O 1
ATOM 658 N N . TYR A 1 85 ? -10.448 24.226 21.163 1.00 92.75 85 TYR A N 1
ATOM 659 C CA . TYR A 1 85 ? -10.568 24.458 22.595 1.00 92.75 85 TYR A CA 1
ATOM 660 C C . TYR A 1 85 ? -11.375 25.737 22.857 1.00 92.75 85 TYR A C 1
ATOM 662 O O . TYR A 1 85 ? -11.005 26.822 22.405 1.00 92.75 85 TYR A O 1
ATOM 670 N N . ILE A 1 86 ? -12.482 25.611 23.593 1.00 91.19 86 ILE A N 1
ATOM 671 C CA . ILE A 1 86 ? -13.339 26.729 24.014 1.00 91.19 86 ILE A CA 1
ATOM 672 C C . ILE A 1 86 ? -13.274 26.833 25.540 1.00 91.19 86 ILE A C 1
ATOM 674 O O . ILE A 1 86 ? -13.768 25.934 26.220 1.00 91.19 86 ILE A O 1
ATOM 678 N N . PRO A 1 87 ? -12.691 27.900 26.116 1.00 86.50 87 PRO A N 1
ATOM 679 C CA . PRO A 1 87 ? -12.564 28.047 27.563 1.00 86.50 87 PRO A CA 1
ATOM 680 C C . PRO A 1 87 ? -13.915 28.013 28.313 1.00 86.50 87 PRO A C 1
ATOM 682 O O . PRO A 1 87 ? -14.901 28.557 27.822 1.00 86.50 87 PRO A O 1
ATOM 685 N N . PRO A 1 88 ? -13.980 27.498 29.558 1.00 85.56 88 PRO A N 1
ATOM 686 C CA . PRO A 1 88 ? -15.225 27.438 30.341 1.00 85.56 88 PRO A CA 1
ATOM 687 C C . PRO A 1 88 ? -15.913 28.792 30.588 1.00 85.56 88 PRO A C 1
ATOM 689 O O . PRO A 1 88 ? -17.125 28.846 30.811 1.00 85.56 88 PRO A O 1
ATOM 692 N N . GLN A 1 89 ? -15.127 29.871 30.602 1.00 85.19 89 GLN A N 1
ATOM 693 C CA . GLN A 1 89 ? -15.561 31.257 30.783 1.00 85.19 89 GLN A CA 1
ATOM 694 C C . GLN A 1 89 ? -15.823 32.004 29.465 1.00 85.19 89 GLN A C 1
ATOM 696 O O . GLN A 1 89 ? -16.086 33.203 29.509 1.00 85.19 89 GLN A O 1
ATOM 701 N N . ALA A 1 90 ? -15.694 31.332 28.318 1.00 86.62 90 ALA A N 1
ATOM 702 C CA . ALA A 1 90 ? -15.841 31.946 27.006 1.00 86.62 90 ALA A CA 1
ATOM 703 C C . ALA A 1 90 ? -17.293 32.326 26.695 1.00 86.62 90 ALA A C 1
ATOM 705 O O . ALA A 1 90 ? -18.241 31.642 27.104 1.00 86.62 90 ALA A O 1
ATOM 706 N N . ASN A 1 91 ? -17.466 33.371 25.887 1.00 91.38 91 ASN A N 1
ATOM 707 C CA . ASN A 1 91 ? -18.731 33.635 25.220 1.00 91.38 91 ASN A CA 1
ATOM 708 C C . ASN A 1 91 ? -18.969 32.569 24.140 1.00 91.38 91 ASN A C 1
ATOM 710 O O . ASN A 1 91 ? -18.411 32.614 23.045 1.00 91.38 91 ASN A O 1
ATOM 714 N N . THR A 1 92 ? -19.825 31.601 24.468 1.00 91.81 92 THR A N 1
ATOM 715 C CA . THR A 1 92 ? -20.121 30.440 23.621 1.00 91.81 92 THR A CA 1
ATOM 716 C C . THR A 1 92 ? -20.643 30.832 22.237 1.00 91.81 92 THR A C 1
ATOM 718 O O . THR A 1 92 ? -20.219 30.244 21.245 1.00 91.81 92 THR A O 1
ATOM 721 N N . ASP A 1 93 ? -21.514 31.839 22.143 1.00 90.25 93 ASP A N 1
ATOM 722 C CA . ASP A 1 93 ? -22.097 32.251 20.861 1.00 90.25 93 ASP A CA 1
ATOM 723 C C . ASP A 1 93 ? -21.059 32.915 19.953 1.00 90.25 93 ASP A C 1
ATOM 725 O O . ASP A 1 93 ? -21.072 32.709 18.739 1.00 90.25 93 ASP A O 1
ATOM 729 N N . GLN A 1 94 ? -20.147 33.693 20.539 1.00 91.62 94 GLN A N 1
ATOM 730 C CA . GLN A 1 94 ? -19.054 34.321 19.802 1.00 91.62 94 GLN A CA 1
ATOM 731 C C . GLN A 1 94 ? -18.044 33.273 19.317 1.00 91.62 94 GLN A C 1
ATOM 733 O O . GLN A 1 94 ? -17.737 33.237 18.126 1.00 91.62 94 GLN A O 1
ATOM 738 N N . ALA A 1 95 ? -17.609 32.366 20.199 1.00 92.69 95 ALA A N 1
ATOM 739 C CA . ALA A 1 95 ? -16.682 31.285 19.859 1.00 92.69 95 ALA A CA 1
ATOM 740 C C . ALA A 1 95 ? -17.222 30.394 18.731 1.00 92.69 95 ALA A C 1
ATOM 742 O O . ALA A 1 95 ? -16.507 30.050 17.791 1.00 92.69 95 ALA A O 1
ATOM 743 N N . LEU A 1 96 ? -18.508 30.036 18.794 1.00 93.81 96 LEU A N 1
ATOM 744 C CA . LEU A 1 96 ? -19.149 29.227 17.763 1.00 93.81 96 LEU A CA 1
ATOM 745 C C . LEU A 1 96 ? -19.221 29.980 16.423 1.00 93.81 96 LEU A C 1
ATOM 747 O O . LEU A 1 96 ? -18.878 29.401 15.392 1.00 93.81 96 LEU A O 1
ATOM 751 N N . LYS A 1 97 ? -19.605 31.266 16.416 1.00 91.62 97 LYS A N 1
ATOM 752 C CA . LYS A 1 97 ? -19.636 32.086 15.188 1.00 91.62 97 LYS A CA 1
ATOM 753 C C . LYS A 1 97 ? -18.261 32.199 14.531 1.00 91.62 97 LYS A C 1
ATOM 755 O O . LYS A 1 97 ? -18.170 32.031 13.318 1.00 91.62 97 LYS A O 1
ATOM 760 N N . GLU A 1 98 ? -17.213 32.442 15.317 1.00 93.25 98 GLU A N 1
ATOM 761 C CA . GLU A 1 98 ? -15.827 32.499 14.831 1.00 93.25 98 GLU A CA 1
ATOM 762 C C . GLU A 1 98 ? -15.390 31.154 14.234 1.00 93.25 98 GLU A C 1
ATOM 764 O O . GLU A 1 98 ? -14.882 31.102 13.111 1.00 93.25 98 GLU A O 1
ATOM 769 N N . LEU A 1 99 ? -15.659 30.049 14.940 1.00 94.44 99 LEU A N 1
ATOM 770 C CA . LEU A 1 99 ? -15.315 28.706 14.478 1.00 94.44 99 LEU A CA 1
ATOM 771 C C . LEU A 1 99 ? -16.026 28.351 13.164 1.00 94.44 99 LEU A C 1
ATOM 773 O O . LEU A 1 99 ? -15.388 27.886 12.221 1.00 94.44 99 LEU A O 1
ATOM 777 N N . TYR A 1 100 ? -17.338 28.572 13.083 1.00 93.81 100 TYR A N 1
ATOM 778 C CA . TYR A 1 100 ? -18.111 28.243 11.886 1.00 93.81 100 TYR A CA 1
ATOM 779 C C . TYR A 1 100 ? -17.800 29.163 10.709 1.00 93.81 100 TYR A C 1
ATOM 781 O O . TYR A 1 100 ? -17.747 28.679 9.583 1.00 93.81 100 TYR A O 1
ATOM 789 N N . GLY A 1 101 ? -17.533 30.451 10.951 1.00 92.62 101 GLY A N 1
ATOM 790 C CA . GLY A 1 101 ? -17.065 31.367 9.910 1.00 92.62 101 GLY A CA 1
ATOM 791 C C . GLY A 1 101 ? -15.807 30.831 9.228 1.00 92.62 101 GLY A C 1
ATOM 792 O O . GLY A 1 101 ? -15.766 30.706 8.006 1.00 92.62 101 GLY A O 1
ATOM 793 N N . HIS A 1 102 ? -14.826 30.387 10.018 1.00 93.06 102 HIS A N 1
ATOM 794 C CA . HIS A 1 102 ? -13.605 29.796 9.477 1.00 93.06 102 HIS A CA 1
ATOM 795 C C . HIS A 1 102 ? -13.806 28.419 8.835 1.00 93.06 102 HIS A C 1
ATOM 797 O O . HIS A 1 102 ? -13.175 28.146 7.816 1.00 93.06 102 HIS A O 1
ATOM 803 N N . ILE A 1 103 ? -14.687 27.564 9.366 1.00 92.25 103 ILE A N 1
ATOM 804 C CA . ILE A 1 103 ? -15.042 26.297 8.701 1.00 92.25 103 ILE A CA 1
ATOM 805 C C . ILE A 1 103 ? -15.690 26.578 7.338 1.00 92.25 103 ILE A C 1
ATOM 807 O O . ILE A 1 103 ? -15.281 25.983 6.349 1.00 92.25 103 ILE A O 1
ATOM 811 N N . SER A 1 104 ? -16.633 27.519 7.261 1.00 90.94 104 SER A N 1
ATOM 812 C CA . SER A 1 104 ? -17.343 27.866 6.023 1.00 90.94 104 SER A CA 1
ATOM 813 C C . SER A 1 104 ? -16.423 28.487 4.967 1.00 90.94 104 SER A C 1
ATOM 815 O O . SER A 1 104 ? -16.585 28.217 3.775 1.00 90.94 104 SER A O 1
ATOM 817 N N . GLU A 1 105 ? -15.443 29.297 5.383 1.00 92.38 105 GLU A N 1
ATOM 818 C CA . GLU A 1 105 ? -14.381 29.785 4.494 1.00 92.38 105 GLU A CA 1
ATOM 819 C C . GLU A 1 105 ? -13.615 28.608 3.877 1.00 92.38 105 GLU A C 1
ATOM 821 O O . GLU A 1 105 ? -13.422 28.566 2.664 1.00 92.38 105 GLU A O 1
ATOM 826 N N . GLN A 1 106 ? -13.218 27.622 4.689 1.00 91.44 106 GLN A N 1
ATOM 827 C CA . GLN A 1 106 ? -12.479 26.460 4.192 1.00 91.44 106 GLN A CA 1
ATOM 828 C C . GLN A 1 106 ? -13.352 25.499 3.373 1.00 91.44 106 GLN A C 1
ATOM 830 O O . GLN A 1 106 ? -12.855 24.939 2.403 1.00 91.44 106 GLN A O 1
ATOM 835 N N . GLU A 1 107 ? -14.642 25.338 3.687 1.00 88.19 107 GLU A N 1
ATOM 836 C CA . GLU A 1 107 ? -15.594 24.581 2.854 1.00 88.19 107 GLU A CA 1
ATOM 837 C C . GLU A 1 107 ? -15.742 25.199 1.455 1.00 88.19 107 GLU A C 1
ATOM 839 O O . GLU A 1 107 ? -15.966 24.478 0.487 1.00 88.19 107 GLU A O 1
ATOM 844 N N . THR A 1 108 ? -15.581 26.520 1.330 1.00 88.69 108 THR A N 1
ATOM 845 C CA . THR A 1 108 ? -15.617 27.209 0.029 1.00 88.69 108 THR A CA 1
ATOM 846 C C . THR A 1 108 ? -14.346 26.950 -0.782 1.00 88.69 108 THR A C 1
ATOM 848 O O . THR A 1 108 ? -14.421 26.764 -1.992 1.00 88.69 108 THR A O 1
ATOM 851 N N . VAL A 1 109 ? -13.185 26.913 -0.121 1.00 89.94 109 VAL A N 1
ATOM 852 C CA . VAL A 1 109 ? -11.888 26.643 -0.769 1.00 89.94 109 VAL A CA 1
ATOM 853 C C . VAL A 1 109 ? -11.730 25.156 -1.113 1.00 89.94 109 VAL A C 1
ATOM 855 O O . VAL A 1 109 ? -11.156 24.817 -2.143 1.00 89.94 109 VAL A O 1
ATOM 858 N N . TYR A 1 110 ? -12.259 24.261 -0.276 1.00 89.38 110 TYR A N 1
ATOM 859 C CA . TYR A 1 110 ? -12.130 22.809 -0.414 1.00 89.38 110 TYR A CA 1
ATOM 860 C C . TYR A 1 110 ? -13.508 22.113 -0.379 1.00 89.38 110 TYR A C 1
ATOM 862 O O . TYR A 1 110 ? -13.816 21.405 0.585 1.00 89.38 110 TYR A O 1
ATOM 870 N N . PRO A 1 111 ? -14.345 22.266 -1.425 1.00 84.25 111 PRO A N 1
ATOM 871 C CA . PRO A 1 111 ? -15.750 21.831 -1.412 1.00 84.25 111 PRO A CA 1
ATOM 872 C C . PRO A 1 111 ? -15.946 20.314 -1.285 1.00 84.25 111 PRO A C 1
ATOM 874 O O . PRO A 1 111 ? -16.947 19.861 -0.729 1.00 84.25 111 PRO A O 1
ATOM 877 N N . ASP A 1 112 ? -14.976 19.529 -1.758 1.00 85.94 112 ASP A N 1
ATOM 878 C CA . ASP A 1 112 ? -14.998 18.062 -1.714 1.00 85.94 112 ASP A CA 1
ATOM 879 C C . ASP A 1 112 ? -14.114 17.480 -0.590 1.00 85.94 112 ASP A C 1
ATOM 881 O O . ASP A 1 112 ? -13.827 16.279 -0.571 1.00 85.94 112 ASP A O 1
ATOM 885 N N . ALA A 1 113 ? -13.646 18.304 0.355 1.00 88.75 113 ALA A N 1
ATOM 886 C CA . ALA A 1 113 ? -12.903 17.816 1.515 1.00 88.75 113 ALA A CA 1
ATOM 887 C C . ALA A 1 113 ? -13.837 17.297 2.620 1.00 88.75 113 ALA A C 1
ATOM 889 O O . ALA A 1 113 ? -14.955 17.772 2.824 1.00 88.75 113 ALA A O 1
ATOM 890 N N . ALA A 1 114 ? -13.365 16.306 3.375 1.00 91.06 114 ALA A N 1
ATOM 891 C CA . ALA A 1 114 ? -14.056 15.818 4.562 1.00 91.06 114 ALA A CA 1
ATOM 892 C C . ALA A 1 114 ? -13.662 16.652 5.790 1.00 91.06 114 ALA A C 1
ATOM 894 O O . ALA A 1 114 ? -12.496 16.652 6.172 1.00 91.06 114 ALA A O 1
ATOM 895 N N . PHE A 1 115 ? -14.628 17.307 6.440 1.00 93.06 115 PHE A N 1
ATOM 896 C CA . PHE A 1 115 ? -14.384 18.159 7.611 1.00 93.06 115 PHE A CA 1
ATOM 897 C C . PHE A 1 115 ? -14.655 17.436 8.932 1.00 93.06 115 PHE A C 1
ATOM 899 O O . PHE A 1 115 ? -15.720 16.841 9.127 1.00 93.06 115 PHE A O 1
ATOM 906 N N . ILE A 1 116 ? -13.704 17.522 9.861 1.00 94.50 116 ILE A N 1
ATOM 907 C CA . ILE A 1 116 ? -13.808 16.981 11.218 1.00 94.50 116 ILE A CA 1
ATOM 908 C C . ILE A 1 116 ? -13.355 18.061 12.200 1.00 94.50 116 ILE A C 1
ATOM 910 O O . ILE A 1 116 ? -12.215 18.501 12.137 1.00 94.50 116 ILE A O 1
ATOM 914 N N . ALA A 1 117 ? -14.216 18.458 13.135 1.00 95.12 117 ALA A N 1
ATOM 915 C CA . ALA A 1 117 ? -13.860 19.373 14.221 1.00 95.12 117 ALA A CA 1
ATOM 916 C C . ALA A 1 117 ? -13.965 18.650 15.564 1.00 95.12 117 ALA A C 1
ATOM 918 O O . ALA A 1 117 ? -15.031 18.133 15.894 1.00 95.12 117 ALA A O 1
ATOM 919 N N . ALA A 1 118 ? -12.880 18.586 16.333 1.00 95.25 118 ALA A N 1
ATOM 920 C CA . ALA A 1 118 ? -12.834 17.842 17.586 1.00 95.25 118 ALA A CA 1
ATOM 921 C C . ALA A 1 118 ? -12.014 18.548 18.670 1.00 95.25 118 ALA A C 1
ATOM 923 O O . ALA A 1 118 ? -11.035 19.225 18.374 1.00 95.25 118 ALA A O 1
ATOM 924 N N . GLY A 1 119 ? -12.396 18.363 19.931 1.00 92.94 119 GLY A N 1
ATOM 925 C CA . GLY A 1 119 ? -11.664 18.879 21.088 1.00 92.94 119 GLY A CA 1
ATOM 926 C C . GLY A 1 119 ? -12.591 19.221 22.249 1.00 92.94 119 GLY A C 1
ATOM 927 O O . GLY A 1 119 ? -13.699 18.690 22.311 1.00 92.94 119 GLY A O 1
ATOM 928 N N . ASP A 1 120 ? -12.154 20.096 23.152 1.00 91.50 120 ASP A N 1
ATOM 929 C CA . ASP A 1 120 ? -12.917 20.484 24.344 1.00 91.50 120 ASP A CA 1
ATOM 930 C C . ASP A 1 120 ? -13.764 21.728 24.052 1.00 91.50 120 ASP A C 1
ATOM 932 O O . ASP A 1 120 ? -13.269 22.852 23.934 1.00 91.50 120 ASP A O 1
ATOM 936 N N . PHE A 1 121 ? -15.068 21.507 23.912 1.00 92.69 121 PHE A N 1
ATOM 937 C CA . PHE A 1 121 ? -16.051 22.547 23.626 1.00 92.69 121 PHE A CA 1
ATOM 938 C C . PHE A 1 121 ? -16.698 23.091 24.908 1.00 92.69 121 PHE A C 1
ATOM 940 O O . PHE A 1 121 ? -17.459 24.059 24.849 1.00 92.69 121 PHE A O 1
ATOM 947 N N . ASN A 1 122 ? -16.410 22.507 26.074 1.00 89.06 122 ASN A N 1
ATOM 948 C CA . ASN A 1 122 ? -17.027 22.849 27.350 1.00 89.06 122 ASN A CA 1
ATOM 949 C C . ASN A 1 122 ? -18.569 22.894 27.290 1.00 89.06 122 ASN A C 1
ATOM 951 O O . ASN A 1 122 ? -19.225 21.858 27.330 1.00 89.06 122 ASN A O 1
ATOM 955 N N . LYS A 1 123 ? -19.171 24.091 27.247 1.00 86.38 123 LYS A N 1
ATOM 956 C CA . LYS A 1 123 ? -20.635 24.283 27.178 1.00 86.38 123 LYS A CA 1
ATOM 957 C C . LYS A 1 123 ? -21.143 24.526 25.749 1.00 86.38 123 LYS A C 1
ATOM 959 O O . LYS A 1 123 ? -22.350 24.659 25.553 1.00 86.38 123 LYS A O 1
ATOM 964 N N . ALA A 1 124 ? -20.244 24.632 24.774 1.00 89.25 124 ALA A N 1
ATOM 965 C CA . ALA A 1 124 ? -20.560 25.014 23.408 1.00 89.25 124 ALA A CA 1
ATOM 966 C C . ALA A 1 124 ? -21.073 23.837 22.578 1.00 89.25 124 ALA A C 1
ATOM 968 O O . ALA A 1 124 ? -20.471 22.768 22.534 1.00 89.25 124 ALA A O 1
ATOM 969 N N . ASN A 1 125 ? -22.169 24.055 21.854 1.00 90.06 125 ASN A N 1
ATOM 970 C CA . ASN A 1 125 ? -22.757 23.050 20.978 1.00 90.06 125 ASN A CA 1
ATOM 971 C C . ASN A 1 125 ? -22.781 23.558 19.537 1.00 90.06 125 ASN A C 1
ATOM 973 O O . ASN A 1 125 ? -23.590 24.415 19.200 1.00 90.06 125 ASN A O 1
ATOM 977 N N . LEU A 1 126 ? -21.920 23.010 18.678 1.00 90.56 126 LEU A N 1
ATOM 978 C CA . LEU A 1 126 ? -21.791 23.457 17.288 1.00 90.56 126 LEU A CA 1
ATOM 979 C C . LEU A 1 126 ? -23.070 23.222 16.462 1.00 90.56 126 LEU A C 1
ATOM 981 O O . LEU A 1 126 ? -23.316 23.949 15.500 1.00 90.56 126 LEU A O 1
ATOM 985 N N . ASN A 1 127 ? -23.932 22.281 16.867 1.00 87.06 127 ASN A N 1
ATOM 986 C CA . ASN A 1 127 ? -25.193 22.011 16.169 1.00 87.06 127 ASN A CA 1
ATOM 987 C C . ASN A 1 127 ? -26.152 23.214 16.182 1.00 87.06 127 ASN A C 1
ATOM 989 O O . ASN A 1 127 ? -27.051 23.264 15.345 1.00 87.06 127 ASN A O 1
ATOM 993 N N . THR A 1 128 ? -25.997 24.162 17.119 1.00 87.81 128 THR A N 1
ATOM 994 C CA . THR A 1 128 ? -26.879 25.340 17.225 1.00 87.81 128 THR A CA 1
ATOM 995 C C . THR A 1 128 ? -26.726 26.287 16.040 1.00 87.81 128 THR A C 1
ATOM 997 O O . THR A 1 128 ? -27.707 26.892 15.615 1.00 87.81 128 THR A O 1
ATOM 1000 N N . ILE A 1 129 ? -25.518 26.384 15.483 1.00 88.50 129 ILE A N 1
ATOM 1001 C CA . ILE A 1 129 ? -25.197 27.266 14.356 1.00 88.50 129 ILE A CA 1
ATOM 1002 C C . ILE A 1 129 ? -24.905 26.499 13.059 1.00 88.50 129 ILE A C 1
ATOM 1004 O O . ILE A 1 129 ? -25.110 27.035 11.974 1.00 88.50 129 ILE A O 1
ATOM 1008 N N . ALA A 1 130 ? -24.480 25.236 13.159 1.00 87.38 130 ALA A N 1
ATOM 1009 C CA . ALA A 1 130 ? -24.118 24.387 12.030 1.00 87.38 130 ALA A CA 1
ATOM 1010 C C . ALA A 1 130 ? -24.881 23.049 12.095 1.00 87.38 130 ALA A C 1
ATOM 1012 O O . ALA A 1 130 ? -24.283 22.000 12.334 1.00 87.38 130 ALA A O 1
ATOM 1013 N N . PRO A 1 131 ? -26.203 23.029 11.836 1.00 86.56 131 PRO A N 1
ATOM 1014 C CA . PRO A 1 131 ? -27.045 21.833 11.996 1.00 86.56 131 PRO A CA 1
ATOM 1015 C C . PRO A 1 131 ? -26.696 20.679 11.037 1.00 86.56 131 PRO A C 1
ATOM 1017 O O . PRO A 1 131 ? -27.224 19.573 11.162 1.00 86.56 131 PRO A O 1
ATOM 1020 N N . ARG A 1 132 ? -25.836 20.935 10.042 1.00 86.69 132 ARG A N 1
ATOM 1021 C CA . ARG A 1 132 ? -25.308 19.924 9.116 1.00 86.69 132 ARG A CA 1
ATOM 1022 C C . ARG A 1 132 ? -24.172 19.103 9.720 1.00 86.69 132 ARG A C 1
ATOM 1024 O O . ARG A 1 132 ? -23.925 18.005 9.229 1.00 86.69 132 ARG A O 1
ATOM 1031 N N . PHE A 1 133 ? -23.499 19.621 10.743 1.00 90.19 133 PHE A N 1
ATOM 1032 C CA . PHE A 1 133 ? -22.495 18.890 11.495 1.00 90.19 133 PHE A CA 1
ATOM 1033 C C . PHE A 1 133 ? -23.200 18.066 12.573 1.00 90.19 133 PHE A C 1
ATOM 1035 O O . PHE A 1 133 ? -24.117 18.540 13.227 1.00 90.19 133 PHE A O 1
ATOM 1042 N N . PHE A 1 134 ? -22.807 16.807 12.721 1.00 91.81 134 PHE A N 1
ATOM 1043 C CA . PHE A 1 134 ? -23.363 15.878 13.697 1.00 91.81 134 PHE A CA 1
ATOM 1044 C C . PHE A 1 134 ? -22.300 15.563 14.740 1.00 91.81 134 PHE A C 1
ATOM 1046 O O . PHE A 1 134 ? -21.166 15.245 14.382 1.00 91.81 134 PHE A O 1
ATOM 1053 N N . GLN A 1 135 ? -22.676 15.635 16.014 1.00 92.31 135 GLN A N 1
ATOM 1054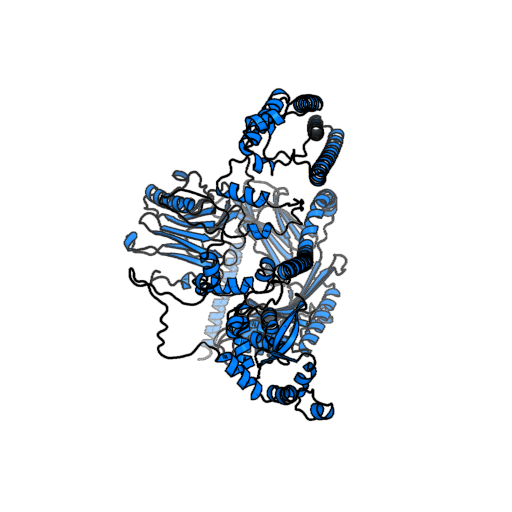 C CA . GLN A 1 135 ? -21.825 15.242 17.134 1.00 92.31 135 GLN A CA 1
ATOM 1055 C C . GLN A 1 135 ? -21.751 13.712 17.251 1.00 92.31 135 GLN A C 1
ATOM 1057 O O . GLN A 1 135 ? -22.786 13.046 17.253 1.00 92.31 135 GLN A O 1
ATOM 1062 N N . HIS A 1 136 ? -20.544 13.163 17.420 1.00 91.75 136 HIS A N 1
ATOM 1063 C CA . HIS A 1 136 ? -20.304 11.712 17.517 1.00 91.75 136 HIS A CA 1
ATOM 1064 C C . HIS A 1 136 ? -19.958 11.199 18.917 1.00 91.75 136 HIS A C 1
ATOM 1066 O O . HIS A 1 136 ? -20.022 9.996 19.163 1.00 91.75 136 HIS A O 1
ATOM 1072 N N . ILE A 1 137 ? -19.562 12.080 19.837 1.00 91.69 137 ILE A N 1
ATOM 1073 C CA . ILE A 1 137 ? -19.197 11.698 21.208 1.00 91.69 137 ILE A CA 1
ATOM 1074 C C . ILE A 1 137 ? -20.439 11.769 22.084 1.00 91.69 137 ILE A C 1
ATOM 1076 O O . ILE A 1 137 ? -20.961 12.856 22.300 1.00 91.69 137 ILE A O 1
ATOM 1080 N N . THR A 1 138 ? -20.898 10.631 22.602 1.00 86.12 138 THR A N 1
ATOM 1081 C CA . THR A 1 138 ? -22.101 10.550 23.456 1.00 86.12 138 THR A CA 1
ATOM 1082 C C . THR A 1 138 ? -21.796 10.136 24.895 1.00 86.12 138 THR A C 1
ATOM 1084 O O . THR A 1 138 ? -22.712 9.934 25.685 1.00 86.12 138 THR A O 1
ATOM 1087 N N . ILE A 1 139 ? -20.519 9.945 25.224 1.00 86.44 139 ILE A N 1
ATOM 1088 C CA . ILE A 1 139 ? -20.053 9.496 26.539 1.00 86.44 139 ILE A CA 1
ATOM 1089 C C . ILE A 1 139 ? -19.613 10.687 27.390 1.00 86.44 139 ILE A C 1
ATOM 1091 O O . ILE A 1 139 ? -19.135 11.685 26.853 1.00 86.44 139 ILE A O 1
ATOM 1095 N N . ASN A 1 140 ? -19.736 10.569 28.712 1.00 87.31 140 ASN A N 1
ATOM 1096 C CA . ASN A 1 140 ? -19.217 11.575 29.634 1.00 87.31 140 ASN A CA 1
ATOM 1097 C C . ASN A 1 140 ? -17.688 11.543 29.614 1.00 87.31 140 ASN A C 1
ATOM 1099 O O . ASN A 1 140 ? -17.086 10.476 29.730 1.00 87.31 140 ASN A O 1
ATOM 1103 N N . THR A 1 141 ? -17.067 12.706 29.445 1.00 85.94 141 THR A N 1
ATOM 1104 C CA . THR A 1 141 ? -15.620 12.834 29.239 1.00 85.94 141 THR A CA 1
ATOM 1105 C C . THR A 1 141 ? -14.925 13.391 30.475 1.00 85.94 141 THR A C 1
ATOM 1107 O O . THR A 1 141 ? -13.762 13.077 30.710 1.00 85.94 141 THR A O 1
ATOM 1110 N N . ARG A 1 142 ? -15.656 14.115 31.334 1.00 84.88 142 ARG A N 1
ATOM 1111 C CA . ARG A 1 142 ? -15.191 14.605 32.634 1.00 84.88 142 ARG A CA 1
ATOM 1112 C C . ARG A 1 142 ? -16.300 14.499 33.681 1.00 84.88 142 ARG A C 1
ATOM 1114 O O . ARG A 1 142 ? -17.273 15.256 33.648 1.00 84.88 142 ARG A O 1
ATOM 1121 N N . GLY A 1 143 ? -16.140 13.588 34.64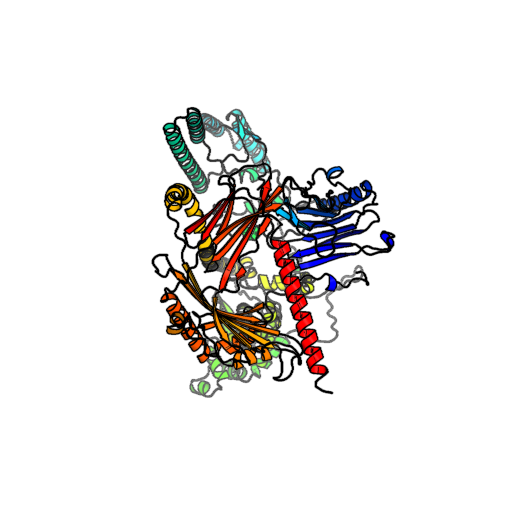3 1.00 82.12 143 GLY A N 1
ATOM 1122 C CA . GLY A 1 143 ? -17.185 13.290 35.632 1.00 82.12 143 GLY A CA 1
ATOM 1123 C C . GLY A 1 143 ? -18.490 12.886 34.938 1.00 82.12 143 GLY A C 1
ATOM 1124 O O . GLY A 1 143 ? -18.471 12.043 34.047 1.00 82.12 143 GLY A O 1
ATOM 1125 N N . ASP A 1 144 ? -19.595 13.550 35.278 1.00 80.31 144 ASP A N 1
ATOM 1126 C CA . ASP A 1 144 ? -20.916 13.303 34.677 1.00 80.31 144 ASP A CA 1
ATOM 1127 C C . ASP A 1 144 ? -21.231 14.201 33.465 1.00 80.31 144 ASP A C 1
ATOM 1129 O O . ASP A 1 144 ? -22.393 14.374 33.098 1.00 80.31 144 ASP A O 1
ATOM 1133 N N . ARG A 1 145 ? -20.217 14.833 32.855 1.00 82.25 145 ARG A N 1
ATOM 1134 C CA . ARG A 1 145 ? -20.397 15.768 31.733 1.00 82.25 145 ARG A CA 1
ATOM 1135 C C . ARG A 1 145 ? -19.592 15.345 30.508 1.00 82.25 145 ARG A C 1
ATOM 1137 O O . ARG A 1 145 ? -18.433 14.950 30.618 1.00 82.25 145 ARG A O 1
ATOM 1144 N N . ALA A 1 146 ? -20.194 15.477 29.329 1.00 86.00 146 ALA A N 1
ATOM 1145 C CA . ALA A 1 146 ? -19.506 15.394 28.044 1.00 86.00 146 ALA A CA 1
ATOM 1146 C C . ALA A 1 146 ? -19.046 16.803 27.643 1.00 86.00 146 ALA A C 1
ATOM 1148 O O . ALA A 1 146 ? -19.877 17.616 27.246 1.00 86.00 146 ALA A O 1
ATOM 1149 N N . LEU A 1 147 ? -17.756 17.101 27.811 1.00 89.12 147 LEU A N 1
ATOM 1150 C CA . LEU A 1 147 ? -17.161 18.399 27.450 1.00 89.12 147 LEU A CA 1
ATOM 1151 C C . LEU A 1 147 ? -16.407 18.321 26.117 1.00 89.12 147 LEU A C 1
ATOM 1153 O O . LEU A 1 147 ? -16.371 19.288 25.356 1.00 89.12 147 LEU A O 1
ATOM 1157 N N . ASP A 1 148 ? -15.862 17.144 25.803 1.00 92.12 148 ASP A N 1
ATOM 1158 C CA . ASP A 1 148 ? -15.180 16.902 24.540 1.00 92.12 148 ASP A CA 1
ATOM 1159 C C . ASP A 1 148 ? -16.186 16.492 23.470 1.00 92.12 148 ASP A C 1
ATOM 1161 O O . ASP A 1 148 ? -17.025 15.601 23.656 1.00 92.12 148 ASP A O 1
ATOM 1165 N N . HIS A 1 149 ? -16.114 17.155 22.325 1.00 93.62 149 HIS A N 1
ATOM 1166 C CA . HIS A 1 149 ? -17.011 16.929 21.205 1.00 93.62 149 HIS A CA 1
ATOM 1167 C C . HIS A 1 149 ? -16.222 16.636 19.933 1.00 93.62 149 HIS A C 1
ATOM 1169 O O . HIS A 1 149 ? -15.082 17.058 19.767 1.00 93.62 149 HIS A O 1
ATOM 1175 N N . CYS A 1 150 ? -16.846 15.883 19.031 1.00 94.56 150 CYS A N 1
ATOM 1176 C CA . CYS A 1 150 ? -16.346 15.624 17.688 1.00 94.56 150 CYS A CA 1
ATOM 1177 C C . CYS A 1 150 ? -17.516 15.770 16.723 1.00 94.56 150 CYS A C 1
ATOM 1179 O O . CYS A 1 150 ? -18.503 15.043 16.841 1.00 94.56 150 CYS A O 1
ATOM 1181 N N . TYR A 1 151 ? -17.398 16.712 15.798 1.00 94.69 151 TYR A N 1
ATOM 1182 C CA . TYR A 1 151 ? -18.405 17.089 14.824 1.00 94.69 151 TYR A CA 1
ATOM 1183 C C . TYR A 1 151 ? -17.924 16.771 13.408 1.00 94.69 151 TYR A C 1
ATOM 1185 O O . TYR A 1 151 ? -16.776 17.041 13.057 1.00 94.69 151 TYR A O 1
ATOM 1193 N N . SER A 1 152 ? -18.813 16.234 12.572 1.00 92.56 152 SER A N 1
ATOM 1194 C CA . SER A 1 152 ? -18.569 16.075 11.130 1.00 92.56 152 SER A CA 1
ATOM 1195 C C . SER A 1 152 ? -19.882 16.115 10.338 1.00 92.56 152 SER A C 1
ATOM 1197 O O . SER A 1 152 ? -20.937 15.820 10.908 1.00 92.56 152 SER A O 1
ATOM 1199 N N . PRO A 1 153 ? -19.876 16.406 9.023 1.00 88.38 153 PRO A N 1
ATOM 1200 C CA . PRO A 1 153 ? -21.095 16.428 8.207 1.00 88.38 153 PRO A CA 1
ATOM 1201 C C . PRO A 1 153 ? -21.694 15.028 7.957 1.00 88.38 153 PRO A C 1
ATOM 1203 O O . PRO A 1 153 ? -22.739 14.868 7.316 1.00 88.38 153 PRO A O 1
ATOM 1206 N N . PHE A 1 154 ? -21.049 13.975 8.462 1.00 86.88 154 PHE A N 1
ATOM 1207 C CA . PHE A 1 154 ? -21.427 12.589 8.234 1.00 86.88 154 PHE A CA 1
ATOM 1208 C C . PHE A 1 154 ? -22.191 12.033 9.433 1.00 86.88 154 PHE A C 1
ATOM 1210 O O . PHE A 1 154 ? -21.596 11.620 10.418 1.00 86.88 154 PHE A O 1
ATOM 1217 N N . ARG A 1 155 ? -23.524 11.978 9.343 1.00 84.50 155 ARG A N 1
ATOM 1218 C CA . ARG A 1 155 ? -24.362 11.376 10.395 1.00 84.50 155 ARG A CA 1
ATOM 1219 C C . ARG A 1 155 ? -23.967 9.923 10.692 1.00 84.50 155 ARG A C 1
ATOM 1221 O O . ARG A 1 155 ? -23.828 9.140 9.751 1.00 84.50 155 ARG A O 1
ATOM 1228 N N . ASP A 1 156 ? -23.897 9.585 11.980 1.00 82.75 156 ASP A N 1
ATOM 1229 C CA . ASP A 1 156 ? -23.547 8.260 12.510 1.00 82.75 156 ASP A CA 1
ATOM 1230 C C . ASP A 1 156 ? -22.212 7.734 11.956 1.00 82.75 156 ASP A C 1
ATOM 1232 O O . ASP A 1 156 ? -22.110 6.556 11.630 1.00 82.75 156 ASP A O 1
ATOM 1236 N N . ALA A 1 157 ? -21.212 8.601 11.762 1.00 81.50 157 ALA A N 1
ATOM 1237 C CA . ALA A 1 157 ? -19.925 8.189 11.200 1.00 81.50 157 ALA A CA 1
ATOM 1238 C C . ALA A 1 157 ? -19.046 7.452 12.209 1.00 81.50 157 ALA A C 1
ATOM 1240 O O . ALA A 1 157 ? -18.297 6.555 11.819 1.00 81.50 157 ALA A O 1
ATOM 1241 N N . TYR A 1 158 ? -19.152 7.800 13.494 1.00 88.00 158 TYR A N 1
ATOM 1242 C CA . TYR A 1 158 ? -18.325 7.219 14.544 1.00 88.00 158 TYR A CA 1
ATOM 1243 C C . TYR A 1 158 ? -19.147 6.760 15.749 1.00 88.00 158 TYR A C 1
ATOM 1245 O O . TYR A 1 158 ? -20.184 7.331 16.078 1.00 88.00 158 TYR A O 1
ATOM 1253 N N . LYS A 1 159 ? -18.639 5.731 16.429 1.00 88.06 159 LYS A N 1
ATOM 1254 C CA . LYS A 1 159 ? -19.052 5.301 17.765 1.00 88.06 159 LYS A CA 1
ATOM 1255 C C . LYS A 1 159 ? -17.937 5.659 18.745 1.00 88.06 159 LYS A C 1
ATOM 1257 O O . LYS A 1 159 ? -16.802 5.221 18.557 1.00 88.06 159 LYS A O 1
ATOM 1262 N N . SER A 1 160 ? -18.252 6.419 19.791 1.00 90.75 160 SER A N 1
ATOM 1263 C CA . SER A 1 160 ? -17.291 6.784 20.838 1.00 90.75 160 SER A CA 1
ATOM 1264 C C . SER A 1 160 ? -17.141 5.690 21.897 1.00 90.75 160 SER A C 1
ATOM 1266 O O . SER A 1 160 ? -18.143 5.210 22.430 1.00 90.75 160 SER A O 1
ATOM 1268 N N . LEU A 1 161 ? -15.899 5.338 22.236 1.00 87.75 161 LEU A N 1
ATOM 1269 C CA . LEU A 1 161 ? -15.548 4.451 23.347 1.00 87.75 161 LEU A CA 1
ATOM 1270 C C . LEU A 1 161 ? -14.624 5.169 24.347 1.00 87.75 161 LEU A C 1
ATOM 1272 O O . LEU A 1 161 ? -13.651 5.790 23.912 1.00 87.75 161 LEU A O 1
ATOM 1276 N N . PRO A 1 162 ? -14.873 5.059 25.665 1.00 88.19 162 PRO A N 1
ATOM 1277 C CA . PRO A 1 162 ? -13.988 5.627 26.676 1.00 88.19 162 PRO A CA 1
ATOM 1278 C C . PRO A 1 162 ? -12.676 4.838 26.771 1.00 88.19 162 PRO A C 1
ATOM 1280 O O . PRO A 1 162 ? -12.653 3.608 26.678 1.00 88.19 162 PRO A O 1
ATOM 1283 N N . ARG A 1 163 ? -11.578 5.553 26.995 1.00 86.12 163 ARG A N 1
ATOM 1284 C CA . ARG A 1 163 ? -10.242 5.041 27.310 1.00 86.12 163 ARG A CA 1
ATOM 1285 C C . ARG A 1 163 ? -9.688 5.779 28.535 1.00 86.12 163 ARG A C 1
ATOM 1287 O O . ARG A 1 163 ? -10.095 6.915 28.790 1.00 86.12 163 ARG A O 1
ATOM 1294 N N . PRO A 1 164 ? -8.773 5.153 29.298 1.00 81.50 164 PRO A N 1
ATOM 1295 C CA . PRO A 1 164 ? -8.133 5.813 30.431 1.00 81.50 164 PRO A CA 1
ATOM 1296 C C . PRO A 1 164 ? -7.511 7.164 30.033 1.00 81.50 164 PRO A C 1
ATOM 1298 O O . PRO A 1 164 ? -7.017 7.274 28.910 1.00 81.50 164 PRO A O 1
ATOM 1301 N N . PRO A 1 165 ? -7.528 8.181 30.914 1.00 78.50 165 PRO A N 1
ATOM 1302 C CA . PRO A 1 165 ? -6.875 9.465 30.667 1.00 78.50 165 PRO A CA 1
ATOM 1303 C C . PRO A 1 165 ? -5.385 9.308 30.346 1.00 78.50 165 PRO A C 1
ATOM 1305 O O . PRO A 1 165 ? -4.698 8.481 30.952 1.00 78.50 165 PRO A O 1
ATOM 1308 N N . PHE A 1 166 ? -4.858 10.138 29.444 1.00 76.06 166 PHE A N 1
ATOM 1309 C CA . PHE A 1 166 ? -3.416 10.212 29.221 1.00 76.06 166 PHE A CA 1
ATOM 1310 C C . PHE A 1 166 ? -2.734 10.997 30.349 1.00 76.06 166 PHE A C 1
ATOM 1312 O O . PHE A 1 166 ? -3.001 12.182 30.567 1.00 76.06 166 PHE A O 1
ATOM 1319 N N . GLY A 1 167 ? -1.815 10.339 31.059 1.00 77.56 167 GLY A N 1
ATOM 1320 C CA . GLY A 1 167 ? -0.983 10.964 32.087 1.00 77.56 167 GLY A CA 1
ATOM 1321 C C . GLY A 1 167 ? -1.801 11.588 33.220 1.00 77.56 167 GLY A C 1
ATOM 1322 O O . GLY A 1 167 ? -2.488 10.888 33.957 1.00 77.56 167 GLY A O 1
ATOM 1323 N N . LYS A 1 168 ? -1.690 12.913 33.380 1.00 72.50 168 LYS A N 1
ATOM 1324 C CA . LYS A 1 168 ? -2.396 13.696 34.412 1.00 72.50 168 LYS A CA 1
ATOM 1325 C C . LYS A 1 168 ? -3.668 14.379 33.894 1.00 72.50 168 LYS A C 1
ATOM 1327 O O . LYS A 1 168 ? -4.159 15.292 34.553 1.00 72.50 168 LYS A O 1
ATOM 1332 N N . SER A 1 169 ? -4.156 14.002 32.711 1.00 80.31 169 SER A N 1
ATOM 1333 C CA . SER A 1 169 ? -5.401 14.554 32.178 1.00 80.31 169 SER A CA 1
ATOM 1334 C C . SER A 1 169 ? -6.567 14.247 33.122 1.00 80.31 169 SER A C 1
ATOM 1336 O O . SER A 1 169 ? -6.699 13.134 33.629 1.00 80.31 169 SER A O 1
ATOM 1338 N N . ASP A 1 170 ? -7.407 15.247 33.358 1.00 79.94 170 ASP A N 1
ATOM 1339 C CA . ASP A 1 170 ? -8.661 15.141 34.102 1.00 79.94 170 ASP A CA 1
ATOM 1340 C C . ASP A 1 170 ? -9.856 14.774 33.200 1.00 79.94 170 ASP A C 1
ATOM 1342 O O . ASP A 1 170 ? -10.988 14.705 33.683 1.00 79.94 170 ASP A O 1
ATOM 1346 N N . HIS A 1 171 ? -9.606 14.513 31.912 1.00 83.88 171 HIS A N 1
ATOM 1347 C CA . HIS A 1 171 ? -10.580 14.043 30.928 1.00 83.88 171 HIS A CA 1
ATOM 1348 C C . HIS A 1 171 ? -10.267 12.596 30.506 1.00 83.88 171 HIS A C 1
ATOM 1350 O O . HIS A 1 171 ? -9.110 12.188 30.389 1.00 83.88 171 HIS A O 1
ATOM 1356 N N . LEU A 1 172 ? -11.305 11.801 30.241 1.00 83.56 172 LEU A N 1
ATOM 1357 C CA . LEU A 1 172 ? -11.161 10.491 29.608 1.00 83.56 172 LEU A CA 1
ATOM 1358 C C . LEU A 1 172 ? -10.662 10.652 28.173 1.00 83.56 172 LEU A C 1
ATOM 1360 O O . LEU A 1 172 ? -11.106 11.529 27.435 1.00 83.56 172 LEU A O 1
ATOM 1364 N N . SER A 1 173 ? -9.778 9.752 27.749 1.00 87.56 173 SER A N 1
ATOM 1365 C CA . SER A 1 173 ? -9.409 9.661 26.337 1.00 87.56 173 SER A CA 1
ATOM 1366 C C . SER A 1 173 ? -10.527 8.966 25.563 1.00 87.56 173 SER A C 1
ATOM 1368 O O . SER A 1 173 ? -11.208 8.091 26.096 1.00 87.56 173 SER A O 1
ATOM 1370 N N . ILE A 1 174 ? -10.749 9.344 24.306 1.00 89.44 174 ILE A N 1
ATOM 1371 C CA . ILE A 1 174 ? -11.906 8.872 23.535 1.00 89.44 174 ILE A CA 1
ATOM 1372 C C . ILE A 1 174 ? -11.413 8.212 22.258 1.00 89.44 174 ILE A C 1
ATOM 1374 O O . ILE A 1 174 ? -10.746 8.837 21.438 1.00 89.44 174 ILE A O 1
ATOM 1378 N N . LEU A 1 175 ? -11.766 6.941 22.077 1.00 90.75 175 LEU A N 1
ATOM 1379 C CA . LEU A 1 175 ? -11.514 6.211 20.842 1.00 90.75 175 LEU A CA 1
ATOM 1380 C C . LEU A 1 175 ? -12.763 6.270 19.959 1.00 90.75 175 LEU A C 1
ATOM 1382 O O . LEU A 1 175 ? -13.809 5.729 20.319 1.00 90.75 175 LEU A O 1
ATOM 1386 N N . LEU A 1 176 ? -12.649 6.907 18.795 1.00 89.12 176 LEU A N 1
ATOM 1387 C CA . LEU A 1 176 ? -13.707 6.951 17.786 1.00 89.12 176 LEU A CA 1
ATOM 1388 C C . LEU A 1 176 ? -13.546 5.780 16.811 1.00 89.12 176 LEU A C 1
ATOM 1390 O O . LEU A 1 176 ? -12.581 5.722 16.054 1.00 89.12 176 LEU A O 1
ATOM 1394 N N . LEU A 1 177 ? -14.497 4.844 16.821 1.00 84.25 177 LEU A N 1
ATOM 1395 C CA . LEU A 1 177 ? -14.540 3.729 15.872 1.00 84.25 177 LEU A CA 1
ATOM 1396 C C . LEU A 1 177 ? -15.486 4.046 14.709 1.00 84.25 177 LEU A C 1
ATOM 1398 O O . LEU A 1 177 ? -16.598 4.507 14.963 1.00 84.25 177 LEU A O 1
ATOM 1402 N N . PRO A 1 178 ? -15.111 3.772 13.449 1.00 81.69 178 PRO A N 1
ATOM 1403 C CA . PRO A 1 178 ? -15.980 4.031 12.309 1.00 81.69 178 PRO A CA 1
ATOM 1404 C C . PRO A 1 178 ? -17.218 3.125 12.337 1.00 81.69 178 PRO A C 1
ATOM 1406 O O . PRO A 1 178 ? -17.124 1.909 12.506 1.00 81.69 178 PRO A O 1
ATOM 1409 N N . VAL A 1 179 ? -18.391 3.710 12.108 1.00 75.94 179 VAL A N 1
ATOM 1410 C CA . VAL A 1 179 ? -19.648 2.985 11.898 1.00 75.94 179 VAL A CA 1
ATOM 1411 C C . VAL A 1 179 ? -19.864 2.898 10.390 1.00 75.94 179 VAL A C 1
ATOM 1413 O O . VAL A 1 179 ? -20.300 3.843 9.736 1.00 75.94 179 VAL A O 1
ATOM 1416 N N . TYR A 1 180 ? -19.488 1.767 9.796 1.00 51.06 180 TYR A N 1
ATOM 1417 C CA . TYR A 1 180 ? -19.508 1.619 8.342 1.00 51.06 180 TYR A CA 1
ATOM 1418 C C . TYR A 1 180 ? -20.938 1.693 7.770 1.00 51.06 180 TYR A C 1
ATOM 1420 O O . TYR A 1 180 ? -21.761 0.803 7.993 1.00 51.06 180 TYR A O 1
ATOM 1428 N N . ARG A 1 181 ? -21.225 2.727 6.967 1.00 51.84 181 ARG A N 1
ATOM 1429 C CA . ARG A 1 181 ? -22.401 2.811 6.082 1.00 51.84 181 ARG A CA 1
ATOM 1430 C C . ARG A 1 181 ? -22.008 3.429 4.739 1.00 51.84 181 ARG A C 1
ATOM 1432 O O . ARG A 1 181 ? -21.841 4.640 4.631 1.00 51.84 181 ARG A O 1
ATOM 1439 N N . GLN A 1 182 ? -21.920 2.614 3.689 1.00 45.84 182 GLN A N 1
ATOM 1440 C CA . GLN A 1 182 ? -21.727 3.105 2.321 1.00 45.84 182 GLN A CA 1
ATOM 1441 C C . GLN A 1 182 ? -22.983 3.870 1.851 1.00 45.84 182 GLN A C 1
ATOM 1443 O O . GLN A 1 182 ? -24.043 3.273 1.652 1.00 45.84 182 GLN A O 1
ATOM 1448 N N . LYS A 1 183 ? -22.899 5.196 1.679 1.00 47.56 183 LYS A N 1
ATOM 1449 C CA . LYS A 1 183 ? -24.006 6.016 1.152 1.00 47.56 183 LYS A CA 1
ATOM 1450 C C . LYS A 1 183 ? -23.960 6.059 -0.381 1.00 47.56 183 LYS A C 1
ATOM 1452 O O . LYS A 1 183 ? -23.128 6.739 -0.963 1.00 47.56 183 LYS A O 1
ATOM 1457 N N . LEU A 1 184 ? -24.889 5.364 -1.039 1.00 47.53 184 LEU A N 1
ATOM 1458 C CA . LEU A 1 184 ? -25.163 5.517 -2.477 1.00 47.53 184 LEU A CA 1
ATOM 1459 C C . LEU A 1 184 ? -26.035 6.769 -2.704 1.00 47.53 184 LEU A C 1
ATOM 1461 O O . LEU A 1 184 ? -27.102 6.869 -2.092 1.00 47.53 184 LEU A O 1
ATOM 1465 N N . LYS A 1 185 ? -25.637 7.697 -3.591 1.00 41.69 185 LYS A N 1
ATOM 1466 C CA . LYS A 1 185 ? -26.510 8.805 -4.041 1.00 41.69 185 LYS A CA 1
ATOM 1467 C C . LYS A 1 185 ? -27.787 8.218 -4.674 1.00 41.69 185 LYS A C 1
ATOM 1469 O O . LYS A 1 185 ? -27.709 7.361 -5.552 1.00 41.69 185 LYS A O 1
ATOM 1474 N N . ARG A 1 186 ? -28.970 8.631 -4.202 1.00 48.31 186 ARG A N 1
ATOM 1475 C CA . ARG A 1 186 ? -30.279 8.233 -4.757 1.00 48.31 186 ARG A CA 1
ATOM 1476 C C . ARG A 1 186 ? -30.893 9.432 -5.479 1.00 48.31 186 ARG A C 1
ATOM 1478 O O . ARG A 1 186 ? -31.262 10.395 -4.820 1.00 48.31 186 ARG A O 1
ATOM 1485 N N . GLU A 1 187 ? -31.011 9.357 -6.799 1.00 51.84 187 GLU A N 1
ATOM 1486 C CA . GLU A 1 187 ? -31.688 10.369 -7.625 1.00 51.84 187 GLU A CA 1
ATOM 1487 C C . GLU A 1 187 ? -33.165 10.007 -7.865 1.00 51.84 187 GLU A C 1
ATOM 1489 O O . GLU A 1 187 ? -33.553 8.832 -7.821 1.00 51.84 187 GLU A O 1
ATOM 1494 N N . ALA A 1 188 ? -34.007 11.019 -8.096 1.00 52.78 188 ALA A N 1
ATOM 1495 C CA . ALA A 1 188 ? -35.435 10.833 -8.344 1.00 52.78 188 ALA A CA 1
ATOM 1496 C C . ALA A 1 188 ? -35.708 10.275 -9.763 1.00 52.78 188 ALA A C 1
ATOM 1498 O O . ALA A 1 188 ? -34.938 10.535 -10.685 1.00 52.78 188 ALA A O 1
ATOM 1499 N N . PRO A 1 189 ? -36.797 9.508 -9.978 1.00 58.50 189 PRO A N 1
ATOM 1500 C CA . PRO A 1 189 ? -37.154 8.983 -11.300 1.00 58.50 189 PRO A CA 1
ATOM 1501 C C . PRO A 1 189 ? -37.638 10.092 -12.242 1.00 58.50 189 PRO A C 1
ATOM 1503 O O . PRO A 1 189 ? -38.555 10.829 -11.881 1.00 58.50 189 PRO A O 1
ATOM 1506 N N . ALA A 1 190 ? -37.085 10.155 -13.453 1.00 68.00 190 ALA A N 1
ATOM 1507 C CA . ALA A 1 190 ? -37.459 11.117 -14.487 1.00 68.00 190 ALA A CA 1
ATOM 1508 C C . ALA A 1 190 ? -38.622 10.596 -15.353 1.00 68.00 190 ALA A C 1
ATOM 1510 O O . ALA A 1 190 ? -38.701 9.403 -15.658 1.00 68.00 190 ALA A O 1
ATOM 1511 N N . LEU A 1 191 ? -39.525 11.485 -15.767 1.00 71.94 191 LEU A N 1
ATOM 1512 C CA . LEU A 1 191 ? -40.513 11.206 -16.813 1.00 71.94 191 LEU A CA 1
ATOM 1513 C C . LEU A 1 191 ? -39.902 11.607 -18.158 1.00 71.94 191 LEU A C 1
ATOM 1515 O O . LEU A 1 191 ? -39.370 12.706 -18.280 1.00 71.94 191 LEU A O 1
ATOM 1519 N N . ARG A 1 192 ? -39.944 10.715 -19.150 1.00 68.25 192 ARG A N 1
ATOM 1520 C CA . ARG A 1 192 ? -39.428 10.980 -20.497 1.00 68.25 192 ARG A CA 1
ATOM 1521 C C . ARG A 1 192 ? -40.462 10.575 -21.534 1.00 68.25 192 ARG A C 1
ATOM 1523 O O . ARG A 1 192 ? -41.014 9.479 -21.450 1.00 68.25 192 ARG A O 1
ATOM 1530 N N . GLU A 1 193 ? -40.701 11.438 -22.508 1.00 71.56 193 GLU A N 1
ATOM 1531 C CA . GLU A 1 193 ? -41.492 11.105 -23.690 1.00 71.56 193 GLU A CA 1
ATOM 1532 C C . GLU A 1 193 ? -40.597 10.446 -24.733 1.00 71.56 193 GLU A C 1
ATOM 1534 O O . GLU A 1 193 ? -39.480 10.898 -24.989 1.00 71.56 193 GLU A O 1
ATOM 1539 N N . ILE A 1 194 ? -41.057 9.323 -25.276 1.00 70.56 194 ILE A N 1
ATOM 1540 C CA . ILE A 1 194 ? -40.347 8.570 -26.305 1.00 70.56 194 ILE A CA 1
ATOM 1541 C C . ILE A 1 194 ? -41.241 8.400 -27.531 1.00 70.56 194 ILE A C 1
ATOM 1543 O O . ILE A 1 194 ? -42.418 8.060 -27.406 1.00 70.56 194 ILE A O 1
ATOM 1547 N N . GLN A 1 195 ? -40.672 8.625 -28.714 1.00 75.94 195 GLN A N 1
ATOM 1548 C CA . GLN A 1 195 ? -41.310 8.316 -29.992 1.00 75.94 195 GLN A CA 1
ATOM 1549 C C . GLN A 1 195 ? -41.372 6.796 -30.184 1.00 75.94 195 GLN A C 1
ATOM 1551 O O . GLN A 1 195 ? -40.387 6.085 -29.965 1.00 75.94 195 GLN A O 1
ATOM 1556 N N . CYS A 1 196 ? -42.550 6.293 -30.536 1.00 74.19 196 CYS A N 1
ATOM 1557 C CA . CYS A 1 196 ? -42.840 4.873 -30.673 1.00 74.19 196 CYS A CA 1
ATOM 1558 C C . CYS A 1 196 ? -42.889 4.496 -32.155 1.00 74.19 196 CYS A C 1
ATOM 1560 O O . CYS A 1 196 ? -43.950 4.515 -32.773 1.00 74.19 196 CYS A O 1
ATOM 1562 N N . TRP A 1 197 ? -41.728 4.139 -32.697 1.00 75.44 197 TRP A N 1
ATOM 1563 C CA . TRP A 1 197 ? -41.578 3.653 -34.066 1.00 75.44 197 TRP A CA 1
ATOM 1564 C C . TRP A 1 197 ? -42.254 2.288 -34.241 1.00 75.44 197 TRP A C 1
ATOM 1566 O O . TRP A 1 197 ? -42.136 1.401 -33.390 1.00 75.44 197 TRP A O 1
ATOM 1576 N N . SER A 1 198 ? -42.978 2.136 -35.342 1.00 76.38 198 SER A N 1
ATOM 1577 C CA . SER A 1 198 ? -43.697 0.931 -35.742 1.00 76.38 198 SER A CA 1
ATOM 1578 C C . SER A 1 198 ? -43.524 0.707 -37.240 1.00 76.38 198 SER A C 1
ATOM 1580 O O . SER A 1 198 ? -43.369 1.670 -37.987 1.00 76.38 198 SER A O 1
ATOM 1582 N N . ASP A 1 199 ? -43.655 -0.538 -37.698 1.00 74.31 199 ASP A N 1
ATOM 1583 C CA . ASP A 1 199 ? -43.563 -0.861 -39.131 1.00 74.31 199 ASP A CA 1
ATOM 1584 C C . ASP A 1 199 ? -44.549 -0.028 -39.981 1.00 74.31 199 ASP A C 1
ATOM 1586 O O . ASP A 1 199 ? -44.284 0.286 -41.137 1.00 74.31 199 ASP A O 1
ATOM 1590 N N . HIS A 1 200 ? -45.677 0.383 -39.389 1.00 78.12 200 HIS A N 1
ATOM 1591 C CA . HIS A 1 200 ? -46.661 1.256 -40.026 1.00 78.12 200 HIS A CA 1
ATOM 1592 C C . HIS A 1 200 ? -46.191 2.716 -40.144 1.00 78.12 200 HIS A C 1
ATOM 1594 O O . HIS A 1 200 ? -46.317 3.306 -41.213 1.00 78.12 200 HIS A O 1
ATOM 1600 N N . SER A 1 201 ? -45.629 3.297 -39.077 1.00 81.62 201 SER A N 1
ATOM 1601 C CA . SER A 1 201 ? -45.083 4.664 -39.118 1.00 81.62 201 SER A CA 1
ATOM 1602 C C . SER A 1 201 ? -43.867 4.762 -40.039 1.00 81.62 201 SER A C 1
ATOM 1604 O O . SER A 1 201 ? -43.693 5.770 -40.718 1.00 81.62 201 SER A O 1
ATOM 1606 N N . ASP A 1 202 ? -43.058 3.701 -40.102 1.00 80.00 202 ASP A N 1
ATOM 1607 C CA . ASP A 1 202 ? -41.885 3.628 -40.976 1.00 80.00 202 ASP A CA 1
ATOM 1608 C C . ASP A 1 202 ? -42.305 3.622 -42.450 1.00 80.00 202 ASP A C 1
ATOM 1610 O O . ASP A 1 202 ? -41.755 4.382 -43.244 1.00 80.00 202 ASP A O 1
ATOM 1614 N N . ALA A 1 203 ? -43.327 2.832 -42.800 1.00 79.31 203 ALA A N 1
ATOM 1615 C CA . ALA A 1 203 ? -43.867 2.783 -44.157 1.00 79.31 203 ALA A CA 1
ATOM 1616 C C . ALA A 1 203 ? -44.461 4.130 -44.602 1.00 79.31 203 ALA A C 1
ATOM 1618 O O . ALA A 1 203 ? -44.234 4.549 -45.733 1.00 79.31 203 ALA A O 1
ATOM 1619 N N . ILE A 1 204 ? -45.177 4.830 -43.714 1.00 83.25 204 ILE A N 1
ATOM 1620 C CA . ILE A 1 204 ? -45.757 6.149 -44.020 1.00 83.25 204 ILE A CA 1
ATOM 1621 C C . ILE A 1 204 ? -44.663 7.206 -44.208 1.00 83.25 204 ILE A C 1
ATOM 1623 O O . ILE A 1 204 ? -44.762 8.034 -45.108 1.00 83.25 204 ILE A O 1
ATOM 1627 N N . LEU A 1 205 ? -43.610 7.191 -43.386 1.00 84.19 205 LEU A N 1
ATOM 1628 C CA . LEU A 1 205 ? -42.488 8.117 -43.554 1.00 84.19 205 LEU A CA 1
ATOM 1629 C C . LEU A 1 205 ? -41.707 7.843 -44.836 1.00 84.19 205 LEU A C 1
ATOM 1631 O O . LEU A 1 205 ? -41.289 8.785 -45.501 1.00 84.19 205 LEU A O 1
ATOM 1635 N N . GLN A 1 206 ? -41.523 6.571 -45.183 1.00 83.75 206 GLN A N 1
ATOM 1636 C CA . GLN A 1 206 ? -40.868 6.193 -46.427 1.00 83.75 206 GLN A CA 1
ATOM 1637 C C . GLN A 1 206 ? -41.666 6.689 -47.638 1.00 83.75 206 GLN A C 1
ATOM 1639 O O . GLN A 1 206 ? -41.104 7.370 -48.488 1.00 83.75 206 GLN A O 1
ATOM 1644 N N . ASP A 1 207 ? -42.982 6.467 -47.643 1.00 85.00 207 ASP A N 1
ATOM 1645 C CA . ASP A 1 207 ? -43.877 6.991 -48.678 1.00 85.00 207 ASP A CA 1
ATOM 1646 C C . ASP A 1 207 ? -43.850 8.529 -48.733 1.00 85.00 207 ASP A C 1
ATOM 1648 O O . ASP A 1 207 ? -43.744 9.118 -49.807 1.00 85.00 207 ASP A O 1
ATOM 1652 N N . CYS A 1 208 ? -43.846 9.195 -47.574 1.00 83.31 208 CYS A N 1
ATOM 1653 C CA . CYS A 1 208 ? -43.739 10.649 -47.487 1.00 83.31 208 CYS A CA 1
ATOM 1654 C C . CYS A 1 208 ? -42.442 11.171 -48.123 1.00 83.31 208 CYS A C 1
ATOM 1656 O O . CYS A 1 208 ? -42.489 12.151 -48.857 1.00 83.31 208 CYS A O 1
ATOM 1658 N N . PHE A 1 209 ? -41.300 10.523 -47.886 1.00 87.44 209 PHE A N 1
ATOM 1659 C CA . PHE A 1 209 ? -40.001 10.964 -48.405 1.00 87.44 209 PHE A CA 1
ATOM 1660 C C . PHE A 1 209 ? -39.756 10.597 -49.870 1.00 87.44 209 PHE A C 1
ATOM 1662 O O . PHE A 1 209 ? -39.048 11.334 -50.558 1.00 87.44 209 PHE A O 1
ATOM 1669 N N . ASP A 1 210 ? -40.359 9.513 -50.357 1.00 85.25 210 ASP A N 1
ATOM 1670 C CA . ASP A 1 210 ? -40.252 9.095 -51.759 1.00 85.25 210 ASP A CA 1
ATOM 1671 C C . ASP A 1 210 ? -40.987 10.061 -52.710 1.00 85.25 210 ASP A C 1
ATOM 1673 O O . ASP A 1 210 ? -40.617 10.184 -53.877 1.00 85.25 210 ASP A O 1
ATOM 1677 N N . HIS A 1 211 ? -41.993 10.789 -52.212 1.00 81.12 211 HIS A N 1
ATOM 1678 C CA . HIS A 1 211 ? -42.790 11.745 -52.994 1.00 81.12 211 HIS A CA 1
ATOM 1679 C C . HIS A 1 211 ? -42.351 13.208 -52.837 1.00 81.12 211 HIS A C 1
ATOM 1681 O O . HIS A 1 211 ? -42.971 14.106 -53.411 1.00 81.12 211 HIS A O 1
ATOM 1687 N N . VAL A 1 212 ? -41.302 13.468 -52.056 1.00 84.50 212 VAL A N 1
ATOM 1688 C CA . VAL A 1 212 ? -40.805 14.823 -51.809 1.00 84.50 212 VAL A CA 1
ATOM 1689 C C . VAL A 1 212 ? -39.779 15.207 -52.868 1.00 84.50 212 VAL A C 1
ATOM 1691 O O . VAL A 1 212 ? -38.797 14.502 -53.091 1.00 84.50 212 VAL A O 1
ATOM 1694 N N . ASP A 1 213 ? -39.994 16.361 -53.500 1.00 84.38 213 ASP A N 1
ATOM 1695 C CA . ASP A 1 213 ? -39.020 16.964 -54.406 1.00 84.38 213 ASP A CA 1
ATOM 1696 C C . ASP A 1 213 ? -37.887 17.613 -53.597 1.00 84.38 213 ASP A C 1
ATOM 1698 O O . ASP A 1 213 ? -38.014 18.720 -53.066 1.00 84.38 213 ASP A O 1
ATOM 1702 N N . TRP A 1 214 ? -36.772 16.895 -53.472 1.00 82.88 214 TRP A N 1
ATOM 1703 C CA . TRP A 1 214 ? -35.601 17.350 -52.724 1.00 82.88 214 TRP A CA 1
ATOM 1704 C C . TRP A 1 214 ? -34.853 18.502 -53.415 1.00 82.88 214 TRP A C 1
ATOM 1706 O O . TRP A 1 214 ? -34.212 19.303 -52.730 1.00 82.88 214 TRP A O 1
ATOM 1716 N N . ASP A 1 215 ? -34.961 18.631 -54.741 1.00 80.75 215 ASP A N 1
ATOM 1717 C CA . ASP A 1 215 ? -34.283 19.690 -55.499 1.00 80.75 215 ASP A CA 1
ATOM 1718 C C . ASP A 1 215 ? -34.949 21.054 -55.271 1.00 80.75 215 ASP A C 1
ATOM 1720 O O . ASP A 1 215 ? -34.267 22.081 -55.263 1.00 80.75 215 ASP A O 1
ATOM 1724 N N . MET A 1 216 ? -36.251 21.072 -54.960 1.00 85.50 216 MET A N 1
ATOM 1725 C CA . MET A 1 216 ? -36.965 22.277 -54.524 1.00 85.50 216 MET A CA 1
ATOM 1726 C C . MET A 1 216 ? -36.316 22.916 -53.288 1.00 85.50 216 MET A C 1
ATOM 1728 O O . MET A 1 216 ? -36.173 24.137 -53.237 1.00 85.50 216 MET A O 1
ATOM 1732 N N . PHE A 1 217 ? -35.891 22.118 -52.301 1.00 79.56 217 PHE A N 1
ATOM 1733 C CA . PHE A 1 217 ? -35.234 22.652 -51.102 1.00 79.56 217 PHE A CA 1
ATOM 1734 C C . PHE A 1 217 ? -33.870 23.258 -51.432 1.00 79.56 217 PHE A C 1
ATOM 1736 O O . PHE A 1 217 ? -33.517 24.278 -50.851 1.00 79.56 217 PHE A O 1
ATOM 1743 N N . ARG A 1 218 ? -33.135 22.673 -52.390 1.00 75.81 218 ARG A N 1
ATOM 1744 C CA . ARG A 1 218 ? -31.821 23.174 -52.826 1.00 75.81 218 ARG A CA 1
ATOM 1745 C C . ARG A 1 218 ? -31.946 24.480 -53.603 1.00 75.81 218 ARG A C 1
ATOM 1747 O O . ARG A 1 218 ? -31.153 25.396 -53.405 1.00 75.81 218 ARG A O 1
ATOM 1754 N N . ALA A 1 219 ? -32.971 24.572 -54.445 1.00 78.81 219 ALA A N 1
ATOM 1755 C CA . ALA A 1 219 ? -33.302 25.795 -55.160 1.00 78.81 219 ALA A CA 1
ATOM 1756 C C . ALA A 1 219 ? -33.765 26.906 -54.204 1.00 78.81 219 ALA A C 1
ATOM 1758 O O . ALA A 1 219 ? -33.390 28.057 -54.382 1.00 78.81 219 ALA A O 1
ATOM 1759 N N . ALA A 1 220 ? -34.544 26.571 -53.171 1.00 76.50 220 ALA A N 1
ATOM 1760 C CA . ALA A 1 220 ? -35.012 27.535 -52.174 1.00 76.50 220 ALA A CA 1
ATOM 1761 C C . ALA A 1 220 ? -33.906 28.031 -51.226 1.00 76.50 220 ALA A C 1
ATOM 1763 O O . ALA A 1 220 ? -34.074 29.070 -50.590 1.00 76.50 220 ALA A O 1
ATOM 1764 N N . SER A 1 221 ? -32.798 27.295 -51.115 1.00 78.19 221 SER A N 1
ATOM 1765 C CA . SER A 1 221 ? -31.647 27.651 -50.284 1.00 78.19 221 SER A CA 1
ATOM 1766 C C . SER A 1 221 ? -30.540 28.404 -51.034 1.00 78.19 221 SER A C 1
ATOM 1768 O O . SER A 1 221 ? -29.491 28.617 -50.441 1.00 78.19 221 SER A O 1
ATOM 1770 N N . ASP A 1 222 ? -30.726 28.776 -52.310 1.00 75.69 222 ASP A N 1
ATOM 1771 C CA . ASP A 1 222 ? -29.727 29.486 -53.138 1.00 75.69 222 ASP A CA 1
ATOM 1772 C C . ASP A 1 222 ? -28.311 28.853 -53.093 1.00 75.69 222 ASP A C 1
ATOM 1774 O O . ASP A 1 222 ? -27.299 29.548 -53.008 1.00 75.69 222 ASP A O 1
ATOM 1778 N N . ASP A 1 223 ? -28.229 27.515 -53.117 1.00 67.88 223 ASP A N 1
ATOM 1779 C CA . ASP A 1 223 ? -26.982 26.735 -52.958 1.00 67.88 223 ASP A CA 1
ATOM 1780 C C . ASP A 1 223 ? -26.189 26.995 -51.648 1.00 67.88 223 ASP A C 1
ATOM 1782 O O . ASP A 1 223 ? -25.056 26.522 -51.500 1.00 67.88 223 ASP A O 1
ATOM 1786 N N . ASP A 1 224 ? -26.782 27.665 -50.651 1.00 78.88 224 ASP A N 1
ATOM 1787 C CA . ASP A 1 224 ? -26.253 27.719 -49.286 1.00 78.88 224 ASP A CA 1
ATOM 1788 C C . ASP A 1 224 ? -26.522 26.392 -48.566 1.00 78.88 224 ASP A C 1
ATOM 1790 O O . ASP A 1 224 ? -27.659 26.005 -48.273 1.00 78.88 224 ASP A O 1
ATOM 1794 N N . ILE A 1 225 ? -25.436 25.678 -48.278 1.00 71.94 225 ILE A N 1
ATOM 1795 C CA . ILE A 1 225 ? -25.473 24.335 -47.709 1.00 71.94 225 ILE A CA 1
ATOM 1796 C C . ILE A 1 225 ? -26.026 24.312 -46.279 1.00 71.94 225 ILE A C 1
ATOM 1798 O O . ILE A 1 225 ? -26.653 23.322 -45.895 1.00 71.94 225 ILE A O 1
ATOM 1802 N N . GLU A 1 226 ? -25.836 25.387 -45.509 1.00 64.81 226 GLU A N 1
ATOM 1803 C CA . GLU A 1 226 ? -26.333 25.479 -44.132 1.00 64.81 226 GLU A CA 1
ATOM 1804 C C . GLU A 1 226 ? -27.851 25.706 -44.141 1.00 64.81 226 GLU A C 1
ATOM 1806 O O . GLU A 1 226 ? -28.600 24.968 -43.497 1.00 64.81 226 GLU A O 1
ATOM 1811 N N . ALA A 1 227 ? -28.329 26.634 -44.978 1.00 68.12 227 ALA A N 1
ATOM 1812 C CA . ALA A 1 227 ? -29.757 26.886 -45.167 1.00 68.12 227 ALA A CA 1
ATOM 1813 C C . ALA A 1 227 ? -30.498 25.668 -45.757 1.00 68.12 227 ALA A C 1
ATOM 1815 O O . ALA A 1 227 ? -31.618 25.345 -45.343 1.00 68.12 227 ALA A O 1
ATOM 1816 N N . TYR A 1 228 ? -29.868 24.945 -46.688 1.00 73.56 228 TYR A N 1
ATOM 1817 C CA . TYR A 1 228 ? -30.391 23.685 -47.221 1.00 73.56 228 TYR A CA 1
ATOM 1818 C C . TYR A 1 228 ? -30.514 22.613 -46.129 1.00 73.56 228 TYR A C 1
ATOM 1820 O O . TYR A 1 228 ? -31.556 21.970 -45.987 1.00 73.56 228 TYR A O 1
ATOM 1828 N N . SER A 1 229 ? -29.462 22.435 -45.325 1.00 70.00 229 SER A N 1
ATOM 1829 C CA . SER A 1 229 ? -29.438 21.458 -44.234 1.00 70.00 229 SER A CA 1
ATOM 1830 C C . SER A 1 229 ? -30.527 21.742 -43.198 1.00 70.00 229 SER A C 1
ATOM 1832 O O . SER A 1 229 ? -31.262 20.830 -42.805 1.00 70.00 229 SER A O 1
ATOM 1834 N N . ASP A 1 230 ? -30.695 23.005 -42.803 1.00 70.69 230 ASP A N 1
ATOM 1835 C CA . ASP A 1 230 ? -31.693 23.411 -41.814 1.00 70.69 230 ASP A CA 1
ATOM 1836 C C . ASP A 1 230 ? -33.126 23.203 -42.310 1.00 70.69 230 ASP A C 1
ATOM 1838 O O . ASP A 1 230 ? -33.965 22.659 -41.582 1.00 70.69 230 ASP A O 1
ATOM 1842 N N . THR A 1 231 ? -33.416 23.582 -43.556 1.00 76.44 231 THR A N 1
ATOM 1843 C CA . THR A 1 231 ? -34.759 23.447 -44.143 1.00 76.44 231 THR A CA 1
ATOM 1844 C C . THR A 1 231 ? -35.152 21.984 -44.343 1.00 76.44 231 THR A C 1
ATOM 1846 O O . THR A 1 231 ? -36.240 21.581 -43.917 1.00 76.44 231 THR A O 1
ATOM 1849 N N . VAL A 1 232 ? -34.248 21.158 -44.879 1.00 77.31 232 VAL A N 1
ATOM 1850 C CA . VAL A 1 232 ? -34.445 19.707 -45.027 1.00 77.31 232 VAL A CA 1
ATOM 1851 C C . VAL A 1 232 ? -34.618 19.035 -43.665 1.00 77.31 232 VAL A C 1
ATOM 1853 O O . VAL A 1 232 ? -35.548 18.249 -43.465 1.00 77.31 232 VAL A O 1
ATOM 1856 N N . THR A 1 233 ? -33.773 19.372 -42.688 1.00 75.56 233 THR A N 1
ATOM 1857 C CA . THR A 1 233 ? -33.858 18.797 -41.339 1.00 75.56 233 THR A CA 1
ATOM 1858 C C . THR A 1 233 ? -35.155 19.204 -40.640 1.00 75.56 233 THR A C 1
ATOM 1860 O O . THR A 1 233 ? -35.752 18.393 -39.930 1.00 75.56 233 THR A O 1
ATOM 1863 N N . CYS A 1 234 ? -35.625 20.438 -40.840 1.00 74.56 234 CYS A N 1
ATOM 1864 C CA . CYS A 1 234 ? -36.892 20.912 -40.290 1.00 74.56 234 CYS A CA 1
ATOM 1865 C C . CYS A 1 234 ? -38.088 20.159 -40.889 1.00 74.56 234 CYS A C 1
ATOM 1867 O O . CYS A 1 234 ? -38.957 19.703 -40.144 1.00 74.56 234 CYS A O 1
ATOM 1869 N N . PHE A 1 235 ? -38.094 19.952 -42.209 1.00 83.25 235 PHE A N 1
ATOM 1870 C CA . PHE A 1 235 ? -39.131 19.183 -42.894 1.00 83.25 235 PHE A CA 1
ATOM 1871 C C . PHE A 1 235 ? -39.176 17.726 -42.413 1.00 83.25 235 PHE A C 1
ATOM 1873 O O . PHE A 1 235 ? -40.224 17.250 -41.981 1.00 83.25 235 PHE A O 1
ATOM 1880 N N . ILE A 1 236 ? -38.024 17.045 -42.378 1.00 80.50 236 ILE A N 1
ATOM 1881 C CA . ILE A 1 236 ? -37.929 15.660 -41.892 1.00 80.50 236 ILE A CA 1
ATOM 1882 C C . ILE A 1 236 ? -38.431 15.557 -40.449 1.00 80.50 236 ILE A C 1
ATOM 1884 O O . ILE A 1 236 ? -39.189 14.644 -40.120 1.00 80.50 236 ILE A O 1
ATOM 1888 N N . ARG A 1 237 ? -38.047 16.503 -39.583 1.00 77.12 237 ARG A N 1
ATOM 1889 C CA . ARG A 1 237 ? -38.498 16.534 -38.186 1.00 77.12 237 ARG A CA 1
ATOM 1890 C C . ARG A 1 237 ? -40.013 16.665 -38.091 1.00 77.12 237 ARG A C 1
ATOM 1892 O O . ARG A 1 237 ? -40.627 15.925 -37.330 1.00 77.12 237 ARG A O 1
ATOM 1899 N N . LYS A 1 238 ? -40.609 17.543 -38.900 1.00 83.06 238 LYS A N 1
ATOM 1900 C CA . LYS A 1 238 ? -42.057 17.752 -38.934 1.00 83.06 238 LYS A CA 1
ATOM 1901 C C . LYS A 1 238 ? -42.807 16.494 -39.384 1.00 83.06 238 LYS A C 1
ATOM 1903 O O . LYS A 1 238 ? -43.758 16.092 -38.722 1.00 83.06 238 LYS A O 1
ATOM 1908 N N . CYS A 1 239 ? -42.331 15.820 -40.431 1.00 80.69 239 CYS A N 1
ATOM 1909 C CA . CYS A 1 239 ? -42.895 14.542 -40.875 1.00 80.69 239 CYS A CA 1
ATOM 1910 C C . CYS A 1 239 ? -42.823 13.474 -39.774 1.00 80.69 239 CYS A C 1
ATOM 1912 O O . CYS A 1 239 ? -43.798 12.767 -39.530 1.00 80.69 239 CYS A O 1
ATOM 1914 N N . VAL A 1 240 ? -41.691 13.373 -39.070 1.00 80.62 240 VAL A N 1
ATOM 1915 C CA . VAL A 1 240 ? -41.527 12.424 -37.957 1.00 80.62 240 VAL A CA 1
ATOM 1916 C C . VAL A 1 240 ? -42.466 12.753 -36.794 1.00 80.62 240 VAL A C 1
ATOM 1918 O O . VAL A 1 240 ? -43.056 11.840 -36.224 1.00 80.62 240 VAL A O 1
ATOM 1921 N N . GLU A 1 241 ? -42.641 14.028 -36.451 1.00 80.44 241 GLU A N 1
ATOM 1922 C CA . GLU A 1 241 ? -43.562 14.465 -35.393 1.00 80.44 241 GLU A CA 1
ATOM 1923 C C . GLU A 1 241 ? -45.032 14.176 -35.723 1.00 80.44 241 GLU A C 1
ATOM 1925 O O . GLU A 1 241 ? -45.790 13.805 -34.828 1.00 80.44 241 GLU A O 1
ATOM 1930 N N . ASP A 1 242 ? -45.427 14.301 -36.991 1.00 82.19 242 ASP A N 1
ATOM 1931 C CA . ASP A 1 242 ? -46.810 14.074 -37.421 1.00 82.19 242 ASP A CA 1
ATOM 1932 C C . ASP A 1 242 ? -47.152 12.583 -37.578 1.00 82.19 242 ASP A C 1
ATOM 1934 O O . ASP A 1 242 ? -48.302 12.187 -37.381 1.00 82.19 242 ASP A O 1
ATOM 1938 N N . VAL A 1 243 ? -46.163 11.744 -37.909 1.00 84.56 243 VAL A N 1
ATOM 1939 C CA . VAL A 1 243 ? -46.374 10.315 -38.198 1.00 84.56 243 VAL A CA 1
ATOM 1940 C C . VAL A 1 243 ? -46.059 9.410 -37.002 1.00 84.56 243 VAL A C 1
ATOM 1942 O O . VAL A 1 243 ? -46.713 8.379 -36.826 1.00 84.56 243 VAL A O 1
ATOM 1945 N N . VAL A 1 244 ? -45.068 9.750 -36.168 1.00 81.88 244 VAL A N 1
ATOM 1946 C CA . VAL A 1 244 ? -44.590 8.858 -35.098 1.00 81.88 244 VAL A CA 1
ATOM 1947 C C . VAL A 1 244 ? -45.231 9.215 -33.750 1.00 81.88 244 VAL A C 1
ATOM 1949 O O . VAL A 1 244 ? -44.893 10.239 -33.155 1.00 81.88 244 VAL A O 1
ATOM 1952 N N . PRO A 1 245 ? -46.104 8.357 -33.186 1.00 80.19 245 PRO A N 1
ATOM 1953 C CA . PRO A 1 245 ? -46.779 8.653 -31.925 1.00 80.19 245 PRO A CA 1
ATOM 1954 C C . PRO A 1 245 ? -45.803 8.664 -30.738 1.00 80.19 245 PRO A C 1
ATOM 1956 O O . PRO A 1 245 ? -44.910 7.818 -30.633 1.00 80.19 245 PRO A O 1
ATOM 1959 N N . THR A 1 246 ? -45.998 9.582 -29.788 1.00 77.94 246 THR A N 1
ATOM 1960 C CA . THR A 1 246 ? -45.195 9.678 -28.557 1.00 77.94 246 THR A CA 1
ATOM 1961 C C . THR A 1 246 ? -45.873 9.001 -27.363 1.00 77.94 246 THR A C 1
ATOM 1963 O O . THR A 1 246 ? -47.096 8.960 -27.233 1.00 77.94 246 THR A O 1
ATOM 1966 N N . LYS A 1 247 ? -45.065 8.442 -26.453 1.00 77.31 247 LYS A N 1
ATOM 1967 C CA . LYS A 1 247 ? -45.524 7.849 -25.189 1.00 77.31 247 LYS A CA 1
ATOM 1968 C C . LYS A 1 247 ? -44.650 8.289 -24.023 1.00 77.31 247 LYS A C 1
ATOM 1970 O O . LYS A 1 247 ? -43.426 8.207 -24.090 1.00 77.31 247 LYS A O 1
ATOM 1975 N N . THR A 1 248 ? -45.272 8.659 -22.909 1.00 75.38 248 THR A N 1
ATOM 1976 C CA . THR A 1 248 ? -44.561 9.010 -21.674 1.00 75.38 248 THR A CA 1
ATOM 1977 C C . THR A 1 248 ? -44.192 7.756 -20.879 1.00 75.38 248 THR A C 1
ATOM 1979 O O . THR A 1 248 ? -45.047 6.934 -20.538 1.00 75.38 248 THR A O 1
ATOM 1982 N N . ILE A 1 249 ? -42.908 7.605 -20.547 1.00 66.19 249 ILE A N 1
ATOM 1983 C CA . ILE A 1 249 ? -42.395 6.535 -19.688 1.00 66.19 249 ILE A CA 1
ATOM 1984 C C . ILE A 1 249 ? -41.694 7.103 -18.453 1.00 66.19 249 ILE A C 1
ATOM 1986 O O . ILE A 1 249 ? -41.030 8.135 -18.495 1.00 66.19 249 ILE A O 1
ATOM 1990 N N . ARG A 1 250 ? -41.822 6.394 -17.329 1.00 70.12 250 ARG A N 1
ATOM 1991 C CA . ARG A 1 250 ? -41.117 6.713 -16.084 1.00 70.12 250 ARG A CA 1
ATOM 1992 C C . ARG A 1 250 ? -39.817 5.919 -16.020 1.00 70.12 250 ARG A C 1
ATOM 1994 O O . ARG A 1 250 ? -39.852 4.689 -16.007 1.00 70.12 250 ARG A O 1
ATOM 2001 N N . ILE A 1 251 ? -38.691 6.621 -15.978 1.00 57.12 251 ILE A N 1
ATOM 2002 C CA . ILE A 1 251 ? -37.342 6.055 -15.991 1.00 57.12 251 ILE A CA 1
ATOM 2003 C C . ILE A 1 251 ? -36.700 6.287 -14.624 1.00 57.12 251 ILE A C 1
ATOM 2005 O O . ILE A 1 251 ? -36.609 7.412 -14.140 1.00 57.12 251 ILE A O 1
ATOM 2009 N N . PHE A 1 252 ? -36.240 5.213 -13.988 1.00 60.50 252 PHE A N 1
ATOM 2010 C CA . PHE A 1 252 ? -35.482 5.309 -12.739 1.00 60.50 252 PHE A CA 1
ATOM 2011 C C . PHE A 1 252 ? -33.976 5.403 -13.056 1.00 60.50 252 PHE A C 1
ATOM 2013 O O . PHE A 1 252 ? -33.518 4.633 -13.901 1.00 60.50 252 PHE A O 1
ATOM 2020 N N . PRO A 1 253 ? -33.181 6.236 -12.353 1.00 52.88 253 PRO A N 1
ATOM 2021 C CA . PRO A 1 253 ? -31.743 6.405 -12.620 1.00 52.88 253 PRO A CA 1
ATOM 2022 C C . PRO A 1 253 ? -30.947 5.089 -12.590 1.00 52.88 253 PRO A C 1
ATOM 2024 O O . PRO A 1 253 ? -29.976 4.908 -13.314 1.00 52.88 253 PRO A O 1
ATOM 2027 N N . ASN A 1 254 ? -31.407 4.122 -11.788 1.00 56.47 254 ASN A N 1
ATOM 2028 C CA . ASN A 1 254 ? -30.774 2.810 -11.620 1.00 56.47 254 ASN A CA 1
ATOM 2029 C C . ASN A 1 254 ? -31.429 1.690 -12.452 1.00 56.47 254 ASN A C 1
ATOM 2031 O O . ASN A 1 254 ? -31.156 0.503 -12.231 1.00 56.47 254 ASN A O 1
ATOM 2035 N N . GLN A 1 255 ? -32.338 2.026 -13.372 1.00 61.47 255 GLN A N 1
ATOM 2036 C CA . GLN A 1 255 ? -33.030 1.032 -14.184 1.00 61.47 255 GLN A CA 1
ATOM 2037 C C . GLN A 1 255 ? -32.084 0.455 -15.231 1.00 61.47 255 GLN A C 1
ATOM 2039 O O . GLN A 1 255 ? -31.632 1.129 -16.152 1.00 61.47 255 GLN A O 1
ATOM 2044 N N . LYS A 1 256 ? -31.781 -0.836 -15.092 1.00 66.12 256 LYS A N 1
ATOM 2045 C CA . LYS A 1 256 ? -30.823 -1.496 -15.977 1.00 66.12 256 LYS A CA 1
ATOM 2046 C C . LYS A 1 256 ? -31.432 -1.665 -17.382 1.00 66.12 256 LYS A C 1
ATOM 2048 O O . LYS A 1 256 ? -32.547 -2.185 -17.472 1.00 66.12 256 LYS A O 1
ATOM 2053 N N . PRO A 1 257 ? -30.708 -1.320 -18.466 1.00 65.50 257 PRO A N 1
ATOM 2054 C CA . PRO A 1 257 ? -31.250 -1.302 -19.834 1.00 65.50 257 PRO A CA 1
ATOM 2055 C C . PRO A 1 257 ? -31.818 -2.637 -20.338 1.00 65.50 257 PRO A C 1
ATOM 2057 O O . PRO A 1 257 ? -32.681 -2.672 -21.204 1.00 65.50 257 PRO A O 1
ATOM 2060 N N . TRP A 1 258 ? -31.355 -3.754 -19.775 1.00 78.38 258 TRP A N 1
ATOM 2061 C CA . TRP A 1 258 ? -31.785 -5.108 -20.131 1.00 78.38 258 TRP A CA 1
ATOM 2062 C C . TRP A 1 258 ? -33.066 -5.572 -19.411 1.00 78.38 258 TRP A C 1
ATOM 2064 O O . TRP A 1 258 ? -33.454 -6.729 -19.549 1.00 78.38 258 TRP A O 1
ATOM 2074 N N . ILE A 1 259 ? -33.727 -4.722 -18.614 1.00 78.19 259 ILE A N 1
ATOM 2075 C CA . ILE A 1 259 ? -34.989 -5.071 -17.937 1.00 78.19 259 ILE A CA 1
ATOM 2076 C C . ILE A 1 259 ? -36.172 -4.885 -18.904 1.00 78.19 259 ILE A C 1
ATOM 2078 O O . ILE A 1 259 ? -36.786 -3.812 -18.973 1.00 78.19 259 ILE A O 1
ATOM 2082 N N . ASN A 1 260 ? -36.505 -5.959 -19.621 1.00 81.31 260 ASN A N 1
ATOM 2083 C CA . ASN A 1 260 ? -37.630 -6.042 -20.557 1.00 81.31 260 ASN A CA 1
ATOM 2084 C C . ASN A 1 260 ? -38.948 -6.490 -19.875 1.00 81.31 260 ASN A C 1
ATOM 2086 O O . ASN A 1 260 ? -38.998 -6.697 -18.658 1.00 81.31 260 ASN A O 1
ATOM 2090 N N . SER A 1 261 ? -40.029 -6.601 -20.655 1.00 79.00 261 SER A N 1
ATOM 2091 C CA . SER A 1 261 ? -41.353 -7.056 -20.195 1.00 79.00 261 SER A CA 1
ATOM 2092 C C . SER A 1 261 ? -41.309 -8.436 -19.537 1.00 79.00 261 SER A C 1
ATOM 2094 O O . SER A 1 261 ? -41.922 -8.619 -18.489 1.00 79.00 261 SER A O 1
ATOM 2096 N N . ASP A 1 262 ? -40.523 -9.367 -20.077 1.00 80.62 262 ASP A N 1
ATOM 2097 C CA . ASP A 1 262 ? -40.454 -10.754 -19.598 1.00 80.62 262 ASP A CA 1
ATOM 2098 C C . ASP A 1 262 ? -39.803 -10.847 -18.216 1.00 80.62 262 ASP A C 1
ATOM 2100 O O . ASP A 1 262 ? -40.262 -11.578 -17.338 1.00 80.62 262 ASP A O 1
ATOM 2104 N N . VAL A 1 263 ? -38.756 -10.048 -17.975 1.00 84.06 263 VAL A N 1
ATOM 2105 C CA . VAL A 1 263 ? -38.130 -9.932 -16.650 1.00 84.06 263 VAL A CA 1
ATOM 2106 C C . VAL A 1 263 ? -39.099 -9.303 -15.648 1.00 84.06 263 VAL A C 1
ATOM 2108 O O . VAL A 1 263 ? -39.129 -9.726 -14.492 1.00 84.06 263 VAL A O 1
ATOM 2111 N N . ARG A 1 264 ? -39.922 -8.328 -16.064 1.00 82.44 264 ARG A N 1
ATOM 2112 C CA . ARG A 1 264 ? -40.948 -7.723 -15.192 1.00 82.44 264 ARG A CA 1
ATOM 2113 C C . ARG A 1 264 ? -42.078 -8.704 -14.879 1.00 82.44 264 ARG A C 1
ATOM 2115 O O . ARG A 1 264 ? -42.482 -8.790 -13.722 1.00 82.44 264 ARG A O 1
ATOM 2122 N N . ALA A 1 265 ? -42.528 -9.482 -15.861 1.00 82.75 265 ALA A N 1
ATOM 2123 C CA . ALA A 1 265 ? -43.517 -10.538 -15.671 1.00 82.75 265 ALA A CA 1
ATOM 2124 C C . ALA A 1 265 ? -42.996 -11.622 -14.712 1.00 82.75 265 ALA A C 1
ATOM 2126 O O . ALA A 1 265 ? -43.679 -11.962 -13.749 1.00 82.75 265 ALA A O 1
ATOM 2127 N N . ALA A 1 266 ? -41.749 -12.077 -14.883 1.00 85.19 266 ALA A N 1
ATOM 2128 C CA . ALA A 1 266 ? -41.122 -13.058 -13.993 1.00 85.19 266 ALA A CA 1
ATOM 2129 C C . ALA A 1 266 ? -40.876 -12.512 -12.570 1.00 85.19 266 ALA A C 1
ATOM 2131 O O . ALA A 1 266 ? -41.012 -13.241 -11.586 1.00 85.19 266 ALA A O 1
ATOM 2132 N N . LEU A 1 267 ? -40.552 -11.219 -12.429 1.00 82.06 267 LEU A N 1
ATOM 2133 C CA . LEU A 1 267 ? -40.466 -10.547 -11.124 1.00 82.06 267 LEU A CA 1
ATOM 2134 C C . LEU A 1 267 ? -41.828 -10.492 -10.426 1.00 82.06 267 LEU A C 1
ATOM 2136 O O . LEU A 1 267 ? -41.902 -10.734 -9.219 1.00 82.06 267 LEU A O 1
ATOM 2140 N N . SER A 1 268 ? -42.889 -10.189 -11.175 1.00 81.62 268 SER A N 1
ATOM 2141 C CA . SER A 1 268 ? -44.262 -10.176 -10.671 1.00 81.62 268 SER A CA 1
ATOM 2142 C C . SER A 1 268 ? -44.713 -11.582 -10.257 1.00 81.62 268 SER A C 1
ATOM 2144 O O . SER A 1 268 ? -45.128 -11.768 -9.117 1.00 81.62 268 SER A O 1
ATOM 2146 N N . ALA A 1 269 ? -44.487 -12.600 -11.096 1.00 82.25 269 ALA A N 1
ATOM 2147 C CA . ALA A 1 269 ? -44.795 -14.003 -10.802 1.00 82.25 269 ALA A CA 1
ATOM 2148 C C . ALA A 1 269 ? -44.075 -14.518 -9.542 1.00 82.25 269 ALA A C 1
ATOM 2150 O O . ALA A 1 269 ? -44.703 -15.117 -8.672 1.00 82.25 269 ALA A O 1
ATOM 2151 N N . ARG A 1 270 ? -42.781 -14.208 -9.371 1.00 86.06 270 ARG A N 1
ATOM 2152 C CA . ARG A 1 270 ? -42.036 -14.542 -8.142 1.00 86.06 270 ARG A CA 1
ATOM 2153 C C . ARG A 1 270 ? -42.604 -13.834 -6.912 1.00 86.06 270 ARG A C 1
ATOM 2155 O O . ARG A 1 270 ? -42.605 -14.397 -5.822 1.00 86.06 270 ARG A O 1
ATOM 2162 N N . THR A 1 271 ? -43.050 -12.591 -7.067 1.00 77.62 271 THR A N 1
ATOM 2163 C CA . THR A 1 271 ? -43.620 -11.807 -5.963 1.00 77.62 271 THR A CA 1
ATOM 2164 C C . THR A 1 271 ? -44.992 -12.356 -5.562 1.00 77.62 271 THR A C 1
ATOM 2166 O O . THR A 1 271 ? -45.273 -12.456 -4.372 1.00 77.62 271 THR A O 1
ATOM 2169 N N . SER A 1 272 ? -45.805 -12.801 -6.523 1.00 81.19 272 SER A N 1
ATOM 2170 C CA . SER A 1 272 ? -47.060 -13.524 -6.278 1.00 81.19 272 SER A CA 1
ATOM 2171 C C . SER A 1 272 ? -46.823 -14.890 -5.617 1.00 81.19 272 SER A C 1
ATOM 2173 O O . SER A 1 272 ? -47.475 -15.185 -4.621 1.00 81.19 272 SER A O 1
ATOM 2175 N N . ALA A 1 273 ? -45.830 -15.667 -6.069 1.00 79.69 273 ALA A N 1
ATOM 2176 C CA . ALA A 1 273 ? -45.443 -16.948 -5.458 1.00 79.69 273 ALA A CA 1
ATOM 2177 C C . ALA A 1 273 ? -44.845 -16.799 -4.044 1.00 79.69 273 ALA A C 1
ATOM 2179 O O . ALA A 1 273 ? -44.961 -17.684 -3.204 1.00 79.69 273 ALA A O 1
ATOM 2180 N N . PHE A 1 274 ? -44.208 -15.662 -3.745 1.00 68.38 274 PHE A N 1
ATOM 2181 C CA . PHE A 1 274 ? -43.781 -15.336 -2.382 1.00 68.38 274 PHE A CA 1
ATOM 2182 C C . PHE A 1 274 ? -44.981 -15.042 -1.470 1.00 68.38 274 PHE A C 1
ATOM 2184 O O . PHE A 1 274 ? -44.967 -15.428 -0.305 1.00 68.38 274 PHE A O 1
ATOM 2191 N N . LYS A 1 275 ? -46.021 -14.385 -1.998 1.00 74.81 275 LYS A N 1
ATOM 2192 C CA . LYS A 1 275 ? -47.244 -14.052 -1.252 1.00 74.81 275 LYS A CA 1
ATOM 2193 C C . LYS A 1 275 ? -48.167 -15.252 -1.030 1.00 74.81 275 LYS A C 1
ATOM 2195 O O . LYS A 1 275 ? -48.876 -15.260 -0.033 1.00 74.81 275 LYS A O 1
ATOM 2200 N N . SER A 1 276 ? -48.159 -16.249 -1.918 1.00 76.31 276 SER A N 1
ATOM 2201 C CA . SER A 1 276 ? -48.959 -17.473 -1.759 1.00 76.31 276 SER A CA 1
ATOM 2202 C C . SER A 1 276 ? -48.405 -18.437 -0.703 1.00 76.31 276 SER A C 1
ATOM 2204 O O . SER A 1 276 ? -49.100 -19.366 -0.310 1.00 76.31 276 SER A O 1
ATOM 2206 N N . GLY A 1 277 ? -47.165 -18.238 -0.237 1.00 66.12 277 GLY A N 1
ATOM 2207 C CA . GLY A 1 277 ? -46.556 -19.024 0.840 1.00 66.12 277 GLY A CA 1
ATOM 2208 C C . GLY A 1 277 ? -46.109 -20.438 0.449 1.00 66.12 277 GLY A C 1
ATOM 2209 O O . GLY A 1 277 ? -45.464 -21.095 1.262 1.00 66.12 277 GLY A O 1
ATOM 2210 N N . ASN A 1 278 ? -46.379 -20.897 -0.781 1.00 76.94 278 ASN A N 1
ATOM 2211 C CA . ASN A 1 278 ? -45.965 -22.218 -1.255 1.00 76.94 278 ASN A CA 1
ATOM 2212 C C . ASN A 1 278 ? -44.449 -22.243 -1.580 1.00 76.94 278 ASN A C 1
ATOM 2214 O O . ASN A 1 278 ? -44.000 -21.521 -2.482 1.00 76.94 278 ASN A O 1
ATOM 2218 N N . PRO A 1 279 ? -43.631 -23.055 -0.880 1.00 66.88 279 PRO A N 1
ATOM 2219 C CA . PRO A 1 279 ? -42.182 -23.098 -1.073 1.00 66.88 279 PRO A CA 1
ATOM 2220 C C . PRO A 1 279 ? -41.749 -23.541 -2.475 1.00 66.88 279 PRO A C 1
ATOM 2222 O O . PRO A 1 279 ? -40.756 -23.012 -2.990 1.00 66.88 279 PRO A O 1
ATOM 2225 N N . ASP A 1 280 ? -42.482 -24.469 -3.092 1.00 74.81 280 ASP A N 1
ATOM 2226 C CA . ASP A 1 280 ? -42.116 -25.062 -4.382 1.00 74.81 280 ASP A CA 1
ATOM 2227 C C . ASP A 1 280 ? -42.400 -24.105 -5.542 1.00 74.81 280 ASP A C 1
ATOM 2229 O O . ASP A 1 280 ? -41.517 -23.852 -6.368 1.00 74.81 280 ASP A O 1
ATOM 2233 N N . ASP A 1 281 ? -43.556 -23.440 -5.522 1.00 74.50 281 ASP A N 1
ATOM 2234 C CA . ASP A 1 281 ? -43.900 -22.390 -6.488 1.00 74.50 281 ASP A CA 1
ATOM 2235 C C . ASP A 1 281 ? -42.914 -21.219 -6.408 1.00 74.50 281 ASP A C 1
ATOM 2237 O O . ASP A 1 281 ? -42.474 -20.672 -7.424 1.00 74.50 281 ASP A O 1
ATOM 2241 N N . ARG A 1 282 ? -42.487 -20.850 -5.191 1.00 74.06 282 ARG A N 1
ATOM 2242 C CA . ARG A 1 282 ? -41.478 -19.802 -4.986 1.00 74.06 282 ARG A CA 1
ATOM 2243 C C . ARG A 1 282 ? -40.118 -20.204 -5.554 1.00 74.06 282 ARG A C 1
ATOM 2245 O O . ARG A 1 282 ? -39.408 -19.352 -6.105 1.00 74.06 282 ARG A O 1
ATOM 2252 N N . LYS A 1 283 ? -39.731 -21.472 -5.406 1.00 72.62 283 LYS A N 1
ATOM 2253 C CA . LYS A 1 283 ? -38.472 -22.012 -5.934 1.00 72.62 283 LYS A CA 1
ATOM 2254 C C . LYS A 1 283 ? -38.492 -22.015 -7.462 1.00 72.62 283 LYS A C 1
ATOM 2256 O O . LYS A 1 283 ? -37.537 -21.522 -8.067 1.00 72.62 283 LYS A O 1
ATOM 2261 N N . GLN A 1 284 ? -39.598 -22.455 -8.058 1.00 80.62 284 GLN A N 1
ATOM 2262 C CA . GLN A 1 284 ? -39.795 -22.471 -9.505 1.00 80.62 284 GLN A CA 1
ATOM 2263 C C . GLN A 1 284 ? -39.805 -21.050 -10.091 1.00 80.62 284 GLN A C 1
ATOM 2265 O O . GLN A 1 284 ? -38.978 -20.728 -10.943 1.00 80.62 284 GLN A O 1
ATOM 2270 N N . ALA A 1 285 ? -40.604 -20.132 -9.537 1.00 83.19 285 ALA A N 1
ATOM 2271 C CA . ALA A 1 285 ? -40.653 -18.743 -10.002 1.00 83.19 285 ALA A CA 1
ATOM 2272 C C . ALA A 1 285 ? -39.313 -17.996 -9.822 1.00 83.19 285 ALA A C 1
ATOM 2274 O O . ALA A 1 285 ? -38.959 -17.109 -10.604 1.00 83.19 285 ALA A O 1
ATOM 2275 N N . SER A 1 286 ? -38.521 -18.356 -8.804 1.00 73.44 286 SER A N 1
ATOM 2276 C CA . SER A 1 286 ? -37.166 -17.817 -8.616 1.00 73.44 286 SER A CA 1
ATOM 2277 C C . SER A 1 286 ? -36.173 -18.349 -9.652 1.00 73.44 286 SER A C 1
ATOM 2279 O O . SER A 1 286 ? -35.283 -17.606 -10.080 1.00 73.44 286 SER A O 1
ATOM 2281 N N . TYR A 1 287 ? -36.311 -19.614 -10.055 1.00 83.69 287 TYR A N 1
ATOM 2282 C CA . TYR A 1 287 ? -35.533 -20.205 -11.140 1.00 83.69 287 TYR A CA 1
ATOM 2283 C C . TYR A 1 287 ? -35.868 -19.535 -12.479 1.00 83.69 287 TYR A C 1
ATOM 2285 O O . TYR A 1 287 ? -34.959 -19.065 -13.172 1.00 83.69 287 TYR A O 1
ATOM 2293 N N . ASP A 1 288 ? -37.156 -19.382 -12.782 1.00 83.00 288 ASP A N 1
ATOM 2294 C CA . ASP A 1 288 ? -37.628 -18.766 -14.023 1.00 83.00 288 ASP A CA 1
ATOM 2295 C C . ASP A 1 288 ? -37.203 -17.298 -14.127 1.00 83.00 288 ASP A C 1
ATOM 2297 O O . ASP A 1 288 ? -36.694 -16.869 -15.162 1.00 83.00 288 ASP A O 1
ATOM 2301 N N . LEU A 1 289 ? -37.249 -16.541 -13.024 1.00 85.88 289 LEU A N 1
ATOM 2302 C CA . LEU A 1 289 ? -36.708 -15.182 -12.987 1.00 85.88 289 LEU A CA 1
ATOM 2303 C C . LEU A 1 289 ? -35.210 -15.133 -13.323 1.00 85.88 289 LEU A C 1
ATOM 2305 O O . LEU A 1 289 ? -34.772 -14.279 -14.099 1.00 85.88 289 LEU A O 1
ATOM 2309 N N . ARG A 1 290 ? -34.396 -16.023 -12.741 1.00 82.62 290 ARG A N 1
ATOM 2310 C CA . ARG A 1 290 ? -32.950 -16.068 -13.028 1.00 82.62 290 ARG A CA 1
ATOM 2311 C C . ARG A 1 290 ? -32.695 -16.401 -14.497 1.00 82.62 290 ARG A C 1
ATOM 2313 O O . ARG A 1 290 ? -31.808 -15.796 -15.106 1.00 82.62 290 ARG A O 1
ATOM 2320 N N . LYS A 1 291 ? -33.483 -17.317 -15.065 1.00 87.00 291 LYS A N 1
ATOM 2321 C CA . LYS A 1 291 ? -33.434 -17.686 -16.483 1.00 87.00 291 LYS A CA 1
ATOM 2322 C C . LYS A 1 291 ? -33.775 -16.487 -17.374 1.00 87.00 291 LYS A C 1
ATOM 2324 O O . LYS A 1 291 ? -32.968 -16.152 -18.243 1.00 87.00 291 LYS A O 1
ATOM 2329 N N . SER A 1 292 ? -34.870 -15.777 -17.093 1.00 86.94 292 SER A N 1
ATOM 2330 C CA . SER A 1 292 ? -35.285 -14.579 -17.838 1.00 86.94 292 SER A CA 1
ATOM 2331 C C . SER A 1 292 ? -34.266 -13.443 -17.738 1.00 86.94 292 SER A C 1
ATOM 2333 O O . SER A 1 292 ? -33.928 -12.836 -18.749 1.00 86.94 292 SER A O 1
ATOM 2335 N N . ILE A 1 293 ? -33.675 -13.196 -16.561 1.00 81.00 293 ILE A N 1
ATOM 2336 C CA . ILE A 1 293 ? -32.606 -12.191 -16.402 1.00 81.00 293 ILE A CA 1
ATOM 2337 C C . ILE A 1 293 ? -31.374 -12.556 -17.237 1.00 81.00 293 ILE A C 1
ATOM 2339 O O . ILE A 1 293 ? -30.766 -11.685 -17.863 1.00 81.00 293 ILE A O 1
ATOM 2343 N N . LYS A 1 294 ? -30.970 -13.833 -17.240 1.00 80.88 294 LYS A N 1
ATOM 2344 C CA . LYS A 1 294 ? -29.805 -14.291 -18.008 1.00 80.88 294 LYS A CA 1
ATOM 2345 C C . LYS A 1 294 ? -30.052 -14.163 -19.512 1.00 80.88 294 LYS A C 1
ATOM 2347 O O . LYS A 1 294 ? -29.164 -13.698 -20.225 1.00 80.88 294 LYS A O 1
ATOM 2352 N N . ALA A 1 295 ? -31.250 -14.521 -19.971 1.00 82.62 295 ALA A N 1
ATOM 2353 C CA . ALA A 1 295 ? -31.667 -14.363 -21.359 1.00 82.62 295 ALA A CA 1
ATOM 2354 C C . ALA A 1 295 ? -31.707 -12.884 -21.773 1.00 82.62 295 ALA A C 1
ATOM 2356 O O . ALA A 1 295 ? -31.055 -12.518 -22.745 1.00 82.62 295 ALA A O 1
ATOM 2357 N N . ALA A 1 296 ? -32.352 -12.018 -20.986 1.00 82.19 296 ALA A N 1
ATOM 2358 C CA . ALA A 1 296 ? -32.480 -10.594 -21.292 1.00 82.19 296 ALA A CA 1
ATOM 2359 C C . ALA A 1 296 ? -31.125 -9.865 -21.304 1.00 82.19 296 ALA A C 1
ATOM 2361 O O . ALA A 1 296 ? -30.849 -9.068 -22.199 1.00 82.19 296 ALA A O 1
ATOM 2362 N N . LYS A 1 297 ? -30.214 -10.196 -20.375 1.00 78.31 297 LYS A N 1
ATOM 2363 C CA . LYS A 1 297 ? -28.828 -9.696 -20.412 1.00 78.31 297 LYS A CA 1
ATOM 2364 C C . LYS A 1 297 ? -28.083 -10.142 -21.666 1.00 78.31 297 LYS A C 1
ATOM 2366 O O . LYS A 1 297 ? -27.334 -9.350 -22.230 1.00 78.31 297 LYS A O 1
ATOM 2371 N N . ARG A 1 298 ? -28.258 -11.400 -22.087 1.00 77.94 298 ARG A N 1
ATOM 2372 C CA . ARG A 1 298 ? -27.619 -11.935 -23.297 1.00 77.94 298 ARG A CA 1
ATOM 2373 C C . ARG A 1 298 ? -28.187 -11.283 -24.552 1.00 77.94 298 ARG A C 1
ATOM 2375 O O . ARG A 1 298 ? -27.417 -10.905 -25.419 1.00 77.94 298 ARG A O 1
ATOM 2382 N N . GLN A 1 299 ? -29.500 -11.105 -24.628 1.00 76.69 299 GLN A N 1
ATOM 2383 C CA . GLN A 1 299 ? -30.152 -10.439 -25.750 1.00 76.69 299 GLN A CA 1
ATOM 2384 C C . GLN A 1 299 ? -29.745 -8.966 -25.840 1.00 76.69 299 GLN A C 1
ATOM 2386 O O . GLN A 1 299 ? -29.405 -8.507 -26.921 1.00 76.69 299 GLN A O 1
ATOM 2391 N N . TYR A 1 300 ? -29.696 -8.244 -24.715 1.00 74.06 300 TYR A N 1
ATOM 2392 C CA . TYR A 1 300 ? -29.199 -6.868 -24.685 1.00 74.06 300 TYR A CA 1
ATOM 2393 C C . TYR A 1 300 ? -27.724 -6.788 -25.086 1.00 74.06 300 TYR A C 1
ATOM 2395 O O . TYR A 1 300 ? -27.364 -5.951 -25.901 1.00 74.06 300 TYR A O 1
ATOM 2403 N N . LYS A 1 301 ? -26.878 -7.694 -24.574 1.00 73.44 301 LYS A N 1
ATOM 2404 C CA . LYS A 1 301 ? -25.475 -7.799 -24.990 1.00 73.44 301 LYS A CA 1
ATOM 2405 C C . LYS A 1 301 ? -25.366 -8.016 -26.502 1.00 73.44 301 LYS A C 1
ATOM 2407 O O . LYS A 1 301 ? -24.669 -7.255 -27.153 1.00 73.44 301 LYS A O 1
ATOM 2412 N N . ASN A 1 302 ? -26.086 -8.993 -27.050 1.00 73.75 302 ASN A N 1
ATOM 2413 C CA . ASN A 1 302 ? -26.081 -9.284 -28.482 1.00 73.75 302 ASN A CA 1
ATOM 2414 C C . ASN A 1 302 ? -26.635 -8.112 -29.306 1.00 73.75 302 ASN A C 1
ATOM 2416 O O . ASN A 1 302 ? -26.104 -7.835 -30.370 1.00 73.75 302 ASN A O 1
ATOM 2420 N N . LYS A 1 303 ? -27.674 -7.411 -28.825 1.00 68.50 303 LYS A N 1
ATOM 2421 C CA . LYS A 1 303 ? -28.210 -6.201 -29.465 1.00 68.50 303 LYS A CA 1
ATOM 2422 C C . LYS A 1 303 ? -27.138 -5.115 -29.522 1.00 68.50 303 LYS A C 1
ATOM 2424 O O . LYS A 1 303 ? -26.880 -4.606 -30.598 1.00 68.50 303 LYS A O 1
ATOM 2429 N N . VAL A 1 304 ? -26.492 -4.816 -28.396 1.00 53.41 304 VAL A N 1
ATOM 2430 C CA . VAL A 1 304 ? -25.424 -3.809 -28.309 1.00 53.41 304 VAL A CA 1
ATOM 2431 C C . VAL A 1 304 ? -24.219 -4.206 -29.171 1.00 53.41 304 VAL A C 1
ATOM 2433 O O . VAL A 1 304 ? -23.710 -3.387 -29.923 1.00 53.41 304 VAL A O 1
ATOM 2436 N N . GLU A 1 305 ? -23.782 -5.466 -29.125 1.00 59.62 305 GLU A N 1
ATOM 2437 C CA . GLU A 1 305 ? -22.674 -5.969 -29.951 1.00 59.62 305 GLU A CA 1
ATOM 2438 C C . GLU A 1 305 ? -23.009 -5.935 -31.449 1.00 59.62 305 GLU A C 1
ATOM 2440 O O . GLU A 1 305 ? -22.182 -5.499 -32.246 1.00 59.62 305 GLU A O 1
ATOM 2445 N N . ASN A 1 306 ? -24.227 -6.318 -31.843 1.00 57.38 306 ASN A N 1
ATOM 2446 C CA . ASN A 1 306 ? -24.669 -6.213 -33.233 1.00 57.38 306 ASN A CA 1
ATOM 2447 C C . ASN A 1 306 ? -24.816 -4.753 -33.676 1.00 57.38 306 ASN A C 1
ATOM 2449 O O . ASN A 1 306 ? -24.404 -4.442 -34.785 1.00 57.38 306 ASN A O 1
ATOM 2453 N N . GLN A 1 307 ? -25.312 -3.857 -32.815 1.00 52.12 307 GLN A N 1
ATOM 2454 C CA . GLN A 1 307 ? -25.399 -2.416 -33.088 1.00 52.12 307 GLN A CA 1
ATOM 2455 C C . GLN A 1 307 ? -24.025 -1.810 -33.411 1.00 52.12 307 GLN A C 1
ATOM 2457 O O . GLN A 1 307 ? -23.919 -1.006 -34.335 1.00 52.12 307 GLN A O 1
ATOM 2462 N N . PHE A 1 308 ? -22.969 -2.237 -32.710 1.00 46.97 308 PHE A N 1
ATOM 2463 C CA . PHE A 1 308 ? -21.596 -1.826 -33.020 1.00 46.97 308 PHE A CA 1
ATOM 2464 C C . PHE A 1 308 ? -21.043 -2.472 -34.297 1.00 46.97 308 PHE A C 1
ATOM 2466 O O . PHE A 1 308 ? -20.263 -1.839 -35.000 1.00 46.97 308 PHE A O 1
ATOM 2473 N N . ASN A 1 309 ? -21.442 -3.704 -34.620 1.00 49.06 309 ASN A N 1
ATOM 2474 C CA . ASN A 1 309 ? -20.960 -4.405 -35.813 1.00 49.06 309 ASN A CA 1
ATOM 2475 C C . ASN A 1 309 ? -21.645 -3.948 -37.114 1.00 49.06 309 ASN A C 1
ATOM 2477 O O . ASN A 1 309 ? -21.041 -4.058 -38.176 1.00 49.06 309 ASN A O 1
ATOM 2481 N N . THR A 1 310 ? -22.886 -3.450 -37.059 1.00 46.44 310 THR A N 1
ATOM 2482 C CA . THR A 1 310 ? -23.655 -3.038 -38.250 1.00 46.44 310 THR A CA 1
ATOM 2483 C C . THR A 1 310 ? -23.594 -1.538 -38.549 1.00 46.44 310 THR A C 1
ATOM 2485 O O . THR A 1 310 ? -24.246 -1.100 -39.490 1.00 46.44 310 THR A O 1
ATOM 2488 N N . ASN A 1 311 ? -22.842 -0.743 -37.774 1.00 46.19 311 ASN A N 1
ATOM 2489 C CA . ASN A 1 311 ? -22.640 0.701 -37.989 1.00 46.19 311 ASN A CA 1
ATOM 2490 C C . ASN A 1 311 ? -23.944 1.519 -38.176 1.00 46.19 311 ASN A C 1
ATOM 2492 O O . ASN A 1 311 ? -23.954 2.547 -38.849 1.00 46.19 311 ASN A O 1
ATOM 2496 N N . ASN A 1 312 ? -25.065 1.078 -37.591 1.00 43.16 312 ASN A N 1
ATOM 2497 C CA . ASN A 1 312 ? -26.347 1.763 -37.752 1.00 43.16 312 ASN A CA 1
ATOM 2498 C C . ASN A 1 312 ? -26.437 2.923 -36.744 1.00 43.16 312 ASN A C 1
ATOM 2500 O O . ASN A 1 312 ? -26.673 2.715 -35.554 1.00 43.16 312 ASN A O 1
ATOM 2504 N N . ALA A 1 313 ? -26.190 4.145 -37.223 1.00 42.53 313 ALA A N 1
ATOM 2505 C CA . ALA A 1 313 ? -26.009 5.356 -36.418 1.00 42.53 313 ALA A CA 1
ATOM 2506 C C . ALA A 1 313 ? -27.274 5.859 -35.688 1.00 42.53 313 ALA A C 1
ATOM 2508 O O . ALA A 1 313 ? -27.170 6.770 -34.869 1.00 42.53 313 ALA A O 1
ATOM 2509 N N . ARG A 1 314 ? -28.455 5.275 -35.940 1.00 43.81 314 ARG A N 1
ATOM 2510 C CA . ARG A 1 314 ? -29.739 5.800 -35.437 1.00 43.81 314 ARG A CA 1
ATOM 2511 C C . ARG A 1 314 ? -29.988 5.637 -33.926 1.00 43.81 314 ARG A C 1
ATOM 2513 O O . ARG A 1 314 ? -30.825 6.354 -33.403 1.00 43.81 314 ARG A O 1
ATOM 2520 N N . ASP A 1 315 ? -29.241 4.791 -33.208 1.00 40.50 315 ASP A N 1
ATOM 2521 C CA . ASP A 1 315 ? -29.537 4.451 -31.795 1.00 40.50 315 ASP A CA 1
ATOM 2522 C C . ASP A 1 315 ? -28.358 4.657 -30.808 1.00 40.50 315 ASP A C 1
ATOM 2524 O O . ASP A 1 315 ? -28.346 4.118 -29.695 1.00 40.50 315 ASP A O 1
ATOM 2528 N N . ASN A 1 316 ? -27.345 5.452 -31.173 1.00 42.03 316 ASN A N 1
ATOM 2529 C CA . ASN A 1 316 ? -26.187 5.738 -30.313 1.00 42.03 316 ASN A CA 1
ATOM 2530 C C . ASN A 1 316 ? -26.430 6.949 -29.390 1.00 42.03 316 ASN A C 1
ATOM 2532 O O . ASN A 1 316 ? -25.969 8.055 -29.657 1.00 42.03 316 ASN A O 1
ATOM 2536 N N . ASN A 1 317 ? -27.100 6.737 -28.255 1.00 41.47 317 ASN A N 1
ATOM 2537 C CA . ASN A 1 317 ? -27.451 7.798 -27.293 1.00 41.47 317 ASN A CA 1
ATOM 2538 C C . ASN A 1 317 ? -26.265 8.663 -26.755 1.00 41.47 317 ASN A C 1
ATOM 2540 O O . ASN A 1 317 ? -26.501 9.820 -26.429 1.00 41.47 317 ASN A O 1
ATOM 2544 N N . PRO A 1 318 ? -24.993 8.202 -26.681 1.00 39.66 318 PRO A N 1
ATOM 2545 C CA . PRO A 1 318 ? -23.870 9.086 -26.325 1.00 39.66 318 PRO A CA 1
ATOM 2546 C C . PRO A 1 318 ? -23.353 9.956 -27.483 1.00 39.66 318 PRO A C 1
ATOM 2548 O O . PRO A 1 318 ? -22.721 10.974 -27.230 1.00 39.66 318 PRO A O 1
ATOM 2551 N N . LEU A 1 319 ? -23.600 9.564 -28.740 1.00 40.75 319 LEU A N 1
ATOM 2552 C CA . LEU A 1 319 ? -23.227 10.341 -29.933 1.00 40.75 319 LEU A CA 1
ATOM 2553 C C . LEU A 1 319 ? -24.384 11.214 -30.434 1.00 40.75 319 LEU A C 1
ATOM 2555 O O . LEU A 1 319 ? -24.135 12.220 -31.084 1.00 40.75 319 LEU A O 1
ATOM 2559 N N . ALA A 1 320 ? -25.632 10.898 -30.067 1.00 40.62 320 ALA A N 1
ATOM 2560 C CA . ALA A 1 320 ? -26.785 11.770 -30.297 1.00 40.62 320 ALA A CA 1
ATOM 2561 C C . ALA A 1 320 ? -26.578 13.167 -29.677 1.00 40.62 320 ALA A C 1
ATOM 2563 O O . ALA A 1 320 ? -27.021 14.161 -30.241 1.00 40.62 320 ALA A O 1
ATOM 2564 N N . HIS A 1 321 ? -25.812 13.252 -28.582 1.00 40.25 321 HIS A N 1
ATOM 2565 C CA . HIS A 1 321 ? -25.440 14.517 -27.952 1.00 40.25 321 HIS A CA 1
ATOM 2566 C C . HIS A 1 321 ? -24.524 15.409 -28.800 1.00 40.25 321 HIS A C 1
ATOM 2568 O O . HIS A 1 321 ? -24.531 16.606 -28.564 1.00 40.25 321 HIS A O 1
ATOM 2574 N N . LEU A 1 322 ? -23.776 14.892 -29.784 1.00 40.00 322 LEU A N 1
ATOM 2575 C CA . LEU A 1 322 ? -23.031 15.757 -30.714 1.00 40.00 322 LEU A CA 1
ATOM 2576 C C . LEU A 1 322 ? -23.970 16.492 -31.677 1.00 40.00 322 LEU A C 1
ATOM 2578 O O . LEU A 1 322 ? -23.693 17.631 -32.030 1.00 40.00 322 LEU A O 1
ATOM 2582 N N . ASN A 1 323 ? -25.096 15.869 -32.040 1.00 38.59 323 ASN A N 1
ATOM 2583 C CA . ASN A 1 323 ? -26.090 16.460 -32.939 1.00 38.59 323 ASN A CA 1
ATOM 2584 C C . ASN A 1 323 ? -27.134 17.324 -32.209 1.00 38.59 323 ASN A C 1
ATOM 2586 O O . ASN A 1 323 ? -27.823 18.103 -32.855 1.00 38.59 323 ASN A O 1
ATOM 2590 N N . THR A 1 324 ? -27.287 17.188 -30.885 1.00 38.69 324 THR A N 1
ATOM 2591 C CA . THR A 1 324 ? -28.284 17.942 -30.095 1.00 38.69 324 THR A CA 1
ATOM 2592 C C . THR A 1 324 ? -27.678 18.889 -29.056 1.00 38.69 324 THR A C 1
ATOM 2594 O O . THR A 1 324 ? -28.424 19.503 -28.294 1.00 38.69 324 THR A O 1
ATOM 2597 N N . ALA A 1 325 ? -26.350 18.973 -28.938 1.00 40.81 325 ALA A N 1
ATOM 2598 C CA . ALA A 1 325 ? -25.710 19.891 -28.001 1.00 40.81 325 ALA A CA 1
ATOM 2599 C C . ALA A 1 325 ? -25.597 21.291 -28.605 1.00 40.81 325 ALA A C 1
ATOM 2601 O O . ALA A 1 325 ? -25.131 21.466 -29.727 1.00 40.81 325 ALA A O 1
ATOM 2602 N N . ASN A 1 326 ? -25.964 22.297 -27.814 1.00 40.41 326 ASN A N 1
ATOM 2603 C CA . ASN A 1 326 ? -25.662 23.687 -28.117 1.00 40.41 326 ASN A CA 1
ATOM 2604 C C . ASN A 1 326 ? -24.173 23.915 -27.794 1.00 40.41 326 ASN A C 1
ATOM 2606 O O . ASN A 1 326 ? -23.811 24.209 -26.654 1.00 40.41 326 ASN A O 1
ATOM 2610 N N . LEU A 1 327 ? -23.303 23.601 -28.756 1.00 49.06 327 LEU A N 1
ATOM 2611 C CA . LEU A 1 327 ? -21.849 23.601 -28.585 1.00 49.06 327 LEU A CA 1
ATOM 2612 C C . LEU A 1 327 ? -21.302 25.036 -28.576 1.00 49.06 327 LEU A C 1
ATOM 2614 O O . LEU A 1 327 ? -21.667 25.845 -29.427 1.00 49.06 327 LEU A O 1
ATOM 2618 N N . GLY A 1 328 ? -20.400 25.337 -27.639 1.00 40.88 328 GLY A N 1
ATOM 2619 C CA . GLY A 1 328 ? -19.672 26.604 -27.598 1.00 40.88 328 GLY A CA 1
ATOM 2620 C C . GLY A 1 328 ? -18.653 26.738 -28.736 1.00 40.88 328 GLY A C 1
ATOM 2621 O O . GLY A 1 328 ? -18.349 25.793 -29.467 1.00 40.88 328 GLY A O 1
ATOM 2622 N N . ALA A 1 329 ? -18.086 27.938 -28.894 1.00 37.66 329 ALA A N 1
ATOM 2623 C CA . ALA A 1 329 ? -17.182 28.268 -30.004 1.00 37.66 329 ALA A CA 1
ATOM 2624 C C . ALA A 1 329 ? -15.879 27.442 -30.026 1.00 37.66 329 ALA A C 1
ATOM 2626 O O . ALA A 1 329 ? -15.172 27.408 -31.037 1.00 37.66 329 ALA A O 1
ATOM 2627 N N . VAL A 1 330 ? -15.505 26.816 -28.910 1.00 37.97 330 VAL A N 1
ATOM 2628 C CA . VAL A 1 330 ? -14.337 25.932 -28.830 1.00 37.97 330 VAL A CA 1
ATOM 2629 C C . VAL A 1 330 ? -14.730 24.537 -29.305 1.00 37.97 330 VAL A C 1
ATOM 2631 O O . VAL A 1 330 ? -14.078 23.977 -30.181 1.00 37.97 330 VAL A O 1
ATOM 2634 N N . GLU A 1 331 ? -15.846 24.012 -28.816 1.00 45.84 331 GLU A N 1
ATOM 2635 C CA . GLU A 1 331 ? -16.354 22.684 -29.142 1.00 45.84 331 GLU A CA 1
ATOM 2636 C C . GLU A 1 331 ? -16.776 22.571 -30.615 1.00 45.84 331 GLU A C 1
ATOM 2638 O O . GLU A 1 331 ? -16.509 21.549 -31.249 1.00 45.84 331 GLU A O 1
ATOM 2643 N N . GLN A 1 332 ? -17.330 23.639 -31.203 1.00 44.25 332 GLN A N 1
ATOM 2644 C CA . GLN A 1 332 ? -17.640 23.691 -32.637 1.00 44.25 332 GLN A CA 1
ATOM 2645 C C . GLN A 1 332 ? -16.382 23.637 -33.521 1.00 44.25 332 GLN A C 1
ATOM 2647 O O . GLN A 1 332 ? -16.369 22.947 -34.540 1.00 44.25 332 GLN A O 1
ATOM 2652 N N . ARG A 1 333 ? -15.282 24.290 -33.114 1.00 45.16 333 ARG A N 1
ATOM 2653 C CA . ARG A 1 333 ? -13.998 24.228 -33.843 1.00 45.16 333 ARG A CA 1
ATOM 2654 C C . ARG A 1 333 ? -13.384 22.831 -33.816 1.00 45.16 333 ARG A C 1
ATOM 2656 O O . ARG A 1 333 ? -12.823 22.388 -34.817 1.00 45.16 333 ARG A O 1
ATOM 2663 N N . TRP A 1 334 ? -13.522 22.126 -32.697 1.00 43.34 334 TRP A N 1
ATOM 2664 C CA . TRP A 1 334 ? -13.090 20.734 -32.584 1.00 43.34 334 TRP A CA 1
ATOM 2665 C C . TRP A 1 334 ? -13.952 19.796 -33.431 1.00 43.34 334 TRP A C 1
ATOM 2667 O O . TRP A 1 334 ? -13.405 18.943 -34.128 1.00 43.34 334 TRP A O 1
ATOM 2677 N N . ALA A 1 335 ? -15.275 19.978 -33.437 1.00 47.00 335 ALA A N 1
ATOM 2678 C CA . ALA A 1 335 ? -16.175 19.207 -34.292 1.00 47.00 335 ALA A CA 1
ATOM 2679 C C . ALA A 1 335 ? -15.851 19.397 -35.788 1.00 47.00 335 ALA A C 1
ATOM 2681 O O . ALA A 1 335 ? -15.735 18.411 -36.515 1.00 47.00 335 ALA A O 1
ATOM 2682 N N . ALA A 1 336 ? -15.596 20.636 -36.225 1.00 45.00 336 ALA A N 1
ATOM 2683 C CA . ALA A 1 336 ? -15.205 20.955 -37.600 1.00 45.00 336 ALA A CA 1
ATOM 2684 C C . ALA A 1 336 ? -13.840 20.356 -37.995 1.00 45.00 336 ALA A C 1
ATOM 2686 O O . ALA A 1 336 ? -13.685 19.835 -39.098 1.00 45.00 336 ALA A O 1
ATOM 2687 N N . GLN A 1 337 ? -12.852 20.366 -37.092 1.00 44.31 337 GLN A N 1
ATOM 2688 C CA . GLN A 1 337 ? -11.565 19.706 -37.343 1.00 44.31 337 GLN A CA 1
ATOM 2689 C C . GLN A 1 337 ? -11.696 18.183 -37.417 1.00 44.31 337 GLN A C 1
ATOM 2691 O O . GLN A 1 337 ? -11.049 17.556 -38.252 1.00 44.31 337 GLN A O 1
ATOM 2696 N N . LEU A 1 338 ? -12.533 17.582 -36.569 1.00 45.09 338 LEU A N 1
ATOM 2697 C CA . LEU A 1 338 ? -12.756 16.138 -36.560 1.00 45.09 338 LEU A CA 1
ATOM 2698 C C . LEU A 1 338 ? -13.536 15.667 -37.794 1.00 45.09 338 LEU A C 1
ATOM 2700 O O . LEU A 1 338 ? -13.238 14.590 -38.306 1.00 45.09 338 LEU A O 1
ATOM 2704 N N . ALA A 1 339 ? -14.451 16.483 -38.325 1.00 45.34 339 ALA A N 1
ATOM 2705 C CA . ALA A 1 339 ? -15.196 16.194 -39.554 1.00 45.34 339 ALA A CA 1
ATOM 2706 C C . ALA A 1 339 ? -14.293 16.011 -40.794 1.00 45.34 339 ALA A C 1
ATOM 2708 O O . ALA A 1 339 ? -14.674 15.320 -41.736 1.00 45.34 339 ALA A O 1
ATOM 2709 N N . GLY A 1 340 ? -13.073 16.566 -40.778 1.00 37.59 340 GLY A N 1
ATOM 2710 C CA . GLY A 1 340 ? -12.075 16.392 -41.840 1.00 37.59 340 GLY A CA 1
ATOM 2711 C C . GLY A 1 340 ? -11.362 15.031 -41.857 1.00 37.59 340 GLY A C 1
ATOM 2712 O O . GLY A 1 340 ? -10.579 14.769 -42.770 1.00 37.59 340 GLY A O 1
ATOM 2713 N N . PHE A 1 341 ? -11.603 14.155 -40.875 1.00 38.41 341 PHE A N 1
ATOM 2714 C CA . PHE A 1 341 ? -10.962 12.842 -40.780 1.00 38.41 341 PHE A CA 1
ATOM 2715 C C . PHE A 1 341 ? -11.976 11.706 -40.969 1.00 38.41 341 PHE A C 1
ATOM 2717 O O . PHE A 1 341 ? -13.011 11.661 -40.314 1.00 38.41 341 PHE A O 1
ATOM 2724 N N . GLN A 1 342 ? -11.644 10.711 -41.797 1.00 40.38 342 GLN A N 1
ATOM 2725 C CA . GLN A 1 342 ? -12.343 9.423 -41.777 1.00 40.38 342 GLN A CA 1
ATOM 2726 C C . GLN A 1 342 ? -11.820 8.593 -40.605 1.00 40.38 342 GLN A C 1
ATOM 2728 O O . GLN A 1 342 ? -10.695 8.089 -40.640 1.00 40.38 342 GLN A O 1
ATOM 2733 N N . PHE A 1 343 ? -12.627 8.439 -39.559 1.00 41.78 343 PHE A N 1
ATOM 2734 C CA . PHE A 1 343 ? -12.281 7.608 -38.411 1.00 41.78 343 PHE A CA 1
ATOM 2735 C C . PHE A 1 343 ? -13.307 6.497 -38.186 1.00 41.78 343 PHE A C 1
ATOM 2737 O O . PHE A 1 343 ? -14.511 6.667 -38.354 1.00 41.78 343 PHE A O 1
ATOM 2744 N N . GLU A 1 344 ? -12.802 5.332 -37.786 1.00 37.56 344 GLU A N 1
ATOM 2745 C CA . GLU A 1 344 ? -13.602 4.159 -37.449 1.00 37.56 344 GLU A CA 1
ATOM 2746 C C . GLU A 1 344 ? -13.660 4.026 -35.923 1.00 37.56 344 GLU A C 1
ATOM 2748 O O . GLU A 1 344 ? -12.650 3.762 -35.261 1.00 37.56 344 GLU A O 1
ATOM 2753 N N . VAL A 1 345 ? -14.844 4.220 -35.342 1.00 41.16 345 VAL A N 1
ATOM 2754 C CA . VAL A 1 345 ? -15.038 4.110 -33.893 1.00 41.16 345 VAL A CA 1
ATOM 2755 C C . VAL A 1 345 ? -15.218 2.640 -33.521 1.00 41.16 345 VAL A C 1
ATOM 2757 O O . VAL A 1 345 ? -16.279 2.057 -33.719 1.00 41.16 345 VAL A O 1
ATOM 2760 N N . ARG A 1 346 ? -14.178 2.023 -32.951 1.00 39.59 346 ARG A N 1
ATOM 2761 C CA . ARG A 1 346 ? -14.227 0.629 -32.481 1.00 39.59 346 ARG A CA 1
ATOM 2762 C C . ARG A 1 346 ? -14.452 0.558 -30.976 1.00 39.59 346 ARG A C 1
ATOM 2764 O O . ARG A 1 346 ? -13.626 1.035 -30.197 1.00 39.59 346 ARG A O 1
ATOM 2771 N N . TYR A 1 347 ? -15.523 -0.114 -30.554 1.00 39.53 347 TYR A N 1
ATOM 2772 C CA . TYR A 1 347 ? -15.746 -0.403 -29.140 1.00 39.53 347 TYR A CA 1
ATOM 2773 C C . TYR A 1 347 ? -14.640 -1.315 -28.589 1.00 39.53 347 TYR A C 1
ATOM 2775 O O . TYR A 1 347 ? -14.414 -2.426 -29.073 1.00 39.53 347 TYR A O 1
ATOM 2783 N N . ARG A 1 348 ? -13.966 -0.851 -27.533 1.00 43.94 348 ARG A N 1
ATOM 2784 C CA . ARG A 1 348 ? -13.037 -1.649 -26.728 1.00 43.94 348 ARG A CA 1
ATOM 2785 C C . ARG A 1 348 ? -13.604 -1.815 -25.316 1.00 43.94 348 ARG A C 1
ATOM 2787 O O . ARG A 1 348 ? -13.787 -0.812 -24.627 1.00 43.94 348 ARG A O 1
ATOM 2794 N N . PRO A 1 349 ? -13.847 -3.051 -24.845 1.00 44.72 349 PRO A N 1
ATOM 2795 C CA . PRO A 1 349 ? -14.266 -3.311 -23.469 1.00 44.72 349 PRO A CA 1
ATOM 2796 C C . PRO A 1 349 ? -13.344 -2.626 -22.449 1.00 44.72 349 PRO A C 1
ATOM 2798 O O . PRO A 1 349 ? -12.130 -2.619 -22.639 1.00 44.72 349 PRO A O 1
ATOM 2801 N N . GLY A 1 350 ? -13.878 -2.119 -21.331 1.00 37.88 350 GLY A N 1
ATOM 2802 C CA . GLY A 1 350 ? -13.105 -1.338 -20.344 1.00 37.88 350 GLY A CA 1
ATOM 2803 C C . GLY A 1 350 ? -11.842 -2.032 -19.809 1.00 37.88 350 GLY A C 1
ATOM 2804 O O . GLY A 1 350 ? -10.817 -1.390 -19.625 1.00 37.88 350 GLY A O 1
ATOM 2805 N N . ARG A 1 351 ? -11.847 -3.368 -19.691 1.00 41.78 351 ARG A N 1
ATOM 2806 C CA . ARG A 1 351 ? -10.657 -4.169 -19.314 1.00 41.78 351 ARG A CA 1
ATOM 2807 C C . ARG A 1 351 ? -9.535 -4.171 -20.364 1.00 41.78 351 ARG A C 1
ATOM 2809 O O . ARG A 1 351 ? -8.431 -4.616 -20.087 1.00 41.78 351 ARG A O 1
ATOM 2816 N N . THR A 1 352 ? -9.834 -3.718 -21.577 1.00 44.38 352 THR A N 1
ATOM 2817 C CA . THR A 1 352 ? -8.924 -3.628 -22.729 1.00 44.38 352 THR A CA 1
ATOM 2818 C C . THR A 1 352 ? -8.668 -2.180 -23.162 1.00 44.38 352 THR A C 1
ATOM 2820 O O . THR A 1 352 ? -7.944 -1.952 -24.131 1.00 44.38 352 THR A O 1
ATOM 2823 N N . ASN A 1 353 ? -9.242 -1.203 -22.446 1.00 45.16 353 ASN A N 1
ATOM 2824 C CA . ASN A 1 353 ? -9.154 0.224 -22.749 1.00 45.16 353 ASN A CA 1
ATOM 2825 C C . ASN A 1 353 ? -8.286 0.973 -21.717 1.00 45.16 353 ASN A C 1
ATOM 2827 O O . ASN A 1 353 ? -8.716 1.945 -21.106 1.00 45.16 353 ASN A O 1
ATOM 2831 N N . GLY A 1 354 ? -7.057 0.490 -21.503 1.00 44.59 354 GLY A N 1
ATOM 2832 C CA . GLY A 1 354 ? -6.139 1.005 -20.473 1.00 44.59 354 GLY A CA 1
ATOM 2833 C C . GLY A 1 354 ? -5.592 2.418 -20.720 1.00 44.59 354 GLY A C 1
ATOM 2834 O O . GLY A 1 354 ? -4.952 2.980 -19.842 1.00 44.59 354 GLY A O 1
ATOM 2835 N N . ASN A 1 355 ? -5.849 3.008 -21.890 1.00 45.28 355 ASN A N 1
ATOM 2836 C CA . ASN A 1 355 ? -5.347 4.338 -22.247 1.00 45.28 355 ASN A CA 1
ATOM 2837 C C . ASN A 1 355 ? -6.150 5.465 -21.569 1.00 45.28 355 ASN A C 1
ATOM 2839 O O . ASN A 1 355 ? -5.593 6.516 -21.271 1.00 45.28 355 ASN A O 1
ATOM 2843 N N . ALA A 1 356 ? -7.448 5.249 -21.322 1.00 38.72 356 ALA A N 1
ATOM 2844 C CA . ALA A 1 356 ? -8.324 6.259 -20.723 1.00 38.72 356 ALA A CA 1
ATOM 2845 C C . ALA A 1 356 ? -8.036 6.471 -19.226 1.00 38.72 356 ALA A C 1
ATOM 2847 O O . ALA A 1 356 ? -8.113 7.597 -18.750 1.00 38.72 356 ALA A O 1
ATOM 2848 N N . ASP A 1 357 ? -7.626 5.414 -18.511 1.00 36.38 357 ASP A N 1
ATOM 2849 C CA . ASP A 1 357 ? -7.323 5.471 -17.070 1.00 36.38 357 ASP A CA 1
ATOM 2850 C C . ASP A 1 357 ? -6.033 6.256 -16.761 1.00 36.38 357 ASP A C 1
ATOM 2852 O O . ASP A 1 357 ? -5.851 6.720 -15.640 1.00 36.38 357 ASP A O 1
ATOM 2856 N N . ALA A 1 358 ? -5.145 6.424 -17.750 1.00 33.44 358 ALA A N 1
ATOM 2857 C CA . ALA A 1 358 ? -3.927 7.230 -17.637 1.00 33.44 358 ALA A CA 1
ATOM 2858 C C . ALA A 1 358 ? -4.176 8.726 -17.913 1.00 33.44 358 ALA A C 1
ATOM 2860 O O . ALA A 1 358 ? -3.548 9.572 -17.285 1.00 33.44 358 ALA A O 1
ATOM 2861 N N . LEU A 1 359 ? -5.105 9.057 -18.818 1.00 35.19 359 LEU A N 1
ATOM 2862 C CA . LEU A 1 359 ? -5.453 10.443 -19.166 1.00 35.19 359 LEU A CA 1
ATOM 2863 C C . LEU A 1 359 ? -6.397 11.096 -18.143 1.00 35.19 359 LEU A C 1
ATOM 2865 O O . LEU A 1 359 ? -6.367 12.308 -17.977 1.00 35.19 359 LEU A O 1
ATOM 2869 N N . SER A 1 360 ? -7.189 10.310 -17.405 1.00 39.31 360 SER A N 1
ATOM 2870 C CA . SER A 1 360 ? -8.066 10.806 -16.331 1.00 39.31 360 SER A CA 1
ATOM 2871 C C . SER A 1 360 ? -7.349 11.080 -14.999 1.00 39.31 360 SER A C 1
ATOM 2873 O O . SER A 1 360 ? -8.005 11.387 -14.009 1.00 39.31 360 SER A O 1
ATOM 2875 N N . ARG A 1 361 ? -6.021 10.904 -14.940 1.00 36.25 361 ARG A N 1
ATOM 2876 C CA . ARG A 1 361 ? -5.178 11.093 -13.740 1.00 36.25 361 ARG A CA 1
ATOM 2877 C C . ARG A 1 361 ? -4.261 12.314 -13.853 1.00 36.25 361 ARG A C 1
ATOM 2879 O O . ARG A 1 361 ? -3.245 12.387 -13.167 1.00 36.25 361 ARG A O 1
ATOM 2886 N N . TRP A 1 362 ? -4.605 13.251 -14.733 1.00 32.03 362 TRP A N 1
ATOM 2887 C CA . TRP A 1 362 ? -3.960 14.555 -14.790 1.00 32.03 362 TRP A CA 1
ATOM 2888 C C . TRP A 1 362 ? -4.505 15.431 -13.649 1.00 32.03 362 TRP A C 1
ATOM 2890 O O . TRP A 1 362 ? -5.725 15.580 -13.556 1.00 32.03 362 TRP A O 1
ATOM 2900 N N . PRO A 1 363 ? -3.663 15.999 -12.771 1.00 28.78 363 PRO A N 1
ATOM 2901 C CA . PRO A 1 363 ? -4.117 16.995 -11.817 1.00 28.78 363 PRO A CA 1
ATOM 2902 C C . PRO A 1 363 ? -4.459 18.270 -12.588 1.00 28.78 363 PRO A C 1
ATOM 2904 O O . PRO A 1 363 ? -3.600 18.868 -13.234 1.00 28.78 363 PRO A O 1
ATOM 2907 N N . VAL A 1 364 ? -5.725 18.675 -12.546 1.00 31.16 364 VAL A N 1
ATOM 2908 C CA . VAL A 1 364 ? -6.123 20.029 -12.929 1.00 31.16 364 VAL A CA 1
ATOM 2909 C C . VAL A 1 364 ? -5.758 20.922 -11.748 1.00 31.16 364 VAL A C 1
ATOM 2911 O O . VAL A 1 364 ? -6.385 20.842 -10.696 1.00 31.16 364 VAL A O 1
ATOM 2914 N N . SER A 1 365 ? -4.701 21.718 -11.888 1.00 34.84 365 SER A N 1
ATOM 2915 C CA . SER A 1 365 ? -4.481 22.876 -11.026 1.00 34.84 365 SER A CA 1
ATOM 2916 C C . SER A 1 365 ? -5.480 23.954 -11.435 1.00 34.84 365 SER A C 1
ATOM 2918 O O . SER A 1 365 ? -5.428 24.447 -12.563 1.00 34.84 365 SER A O 1
ATOM 2920 N N . GLU A 1 366 ? -6.405 24.287 -10.540 1.00 33.69 366 GLU A N 1
ATOM 2921 C CA . GLU A 1 366 ? -7.300 25.426 -10.705 1.00 33.69 366 GLU A CA 1
ATOM 2922 C C . GLU A 1 366 ? -6.510 26.733 -10.631 1.00 33.69 366 GLU A C 1
ATOM 2924 O O . GLU A 1 366 ? -5.887 27.066 -9.625 1.00 33.69 366 GLU A O 1
ATOM 2929 N N . SER A 1 367 ? -6.571 27.483 -11.724 1.00 32.00 367 SER A N 1
ATOM 2930 C CA . SER A 1 367 ? -6.435 28.930 -11.746 1.00 32.00 367 SER A CA 1
ATOM 2931 C C . SER A 1 367 ? -7.736 29.572 -11.251 1.00 32.00 367 SER A C 1
ATOM 2933 O O . SER A 1 367 ? -8.788 29.363 -11.856 1.00 32.00 367 SER A O 1
ATOM 2935 N N . SER A 1 368 ? -7.668 30.412 -10.224 1.00 31.02 368 SER A N 1
ATOM 2936 C CA . SER A 1 368 ? -8.576 31.556 -10.038 1.00 31.02 368 SER A CA 1
ATOM 2937 C C . SER A 1 368 ? -7.863 32.824 -10.535 1.00 31.02 368 SER A C 1
ATOM 2939 O O . SER A 1 368 ? -6.641 32.887 -10.475 1.00 31.02 368 SER A O 1
ATOM 2941 N N . ALA A 1 369 ? -8.469 33.907 -11.018 1.00 30.00 369 ALA A N 1
ATOM 2942 C CA . ALA A 1 369 ? -9.769 34.265 -11.589 1.00 30.00 369 ALA A CA 1
ATOM 2943 C C . ALA A 1 369 ? -9.540 35.632 -12.313 1.00 30.00 369 ALA A C 1
ATOM 2945 O O . ALA A 1 369 ? -8.662 36.383 -11.891 1.00 30.00 369 ALA A O 1
ATOM 2946 N N . GLY A 1 370 ? -10.265 35.943 -13.405 1.00 28.48 370 GLY A N 1
ATOM 2947 C CA . GLY A 1 370 ? -10.178 37.223 -14.171 1.00 28.48 370 GLY A CA 1
ATOM 2948 C C . GLY A 1 370 ? -10.804 38.442 -13.450 1.00 28.48 370 GLY A C 1
ATOM 2949 O O . GLY A 1 370 ? -11.046 38.311 -12.249 1.00 28.48 370 GLY A O 1
ATOM 2950 N N . PRO A 1 371 ? -11.143 39.594 -14.102 1.00 41.53 371 PRO A N 1
ATOM 2951 C CA . PRO A 1 371 ? -11.306 39.904 -15.547 1.00 41.53 371 PRO A CA 1
ATOM 2952 C C . PRO A 1 371 ? -10.517 41.179 -16.007 1.00 41.53 371 PRO A C 1
ATOM 2954 O O . PRO A 1 371 ? -9.861 41.807 -15.187 1.00 41.53 371 PRO A O 1
ATOM 2957 N N . THR A 1 372 ? -10.426 41.564 -17.291 1.00 27.69 372 THR A N 1
ATOM 2958 C CA . THR A 1 372 ? -11.396 42.441 -17.996 1.00 27.69 372 THR A CA 1
ATOM 2959 C C . THR A 1 372 ? -11.308 42.388 -19.532 1.00 27.69 372 THR A C 1
ATOM 2961 O O . THR A 1 372 ? -10.247 42.191 -20.118 1.00 27.69 372 THR A O 1
ATOM 2964 N N . GLU A 1 373 ? -12.491 42.615 -20.101 1.00 28.48 373 GLU A N 1
ATOM 2965 C CA . GLU A 1 373 ? -12.967 42.952 -21.452 1.00 28.48 373 GLU A CA 1
ATOM 2966 C C . GLU A 1 373 ? -12.025 43.729 -22.399 1.00 28.48 373 GLU A C 1
ATOM 2968 O O . GLU A 1 373 ? -11.385 44.695 -22.000 1.00 28.48 373 GLU A O 1
ATOM 2973 N N . ASP A 1 374 ? -11.959 43.306 -23.670 1.00 26.41 374 ASP A N 1
ATOM 2974 C CA . ASP A 1 374 ? -12.614 43.939 -24.840 1.00 26.41 374 ASP A CA 1
ATOM 2975 C C . ASP A 1 374 ? -11.829 43.693 -26.144 1.00 26.41 374 ASP A C 1
ATOM 2977 O O . ASP A 1 374 ? -10.616 43.874 -26.213 1.00 26.41 374 ASP A O 1
ATOM 2981 N N . GLY A 1 375 ? -12.545 43.319 -27.213 1.00 28.22 375 GLY A N 1
ATOM 2982 C CA . GLY A 1 375 ? -12.014 43.322 -28.583 1.00 28.22 375 GLY A CA 1
ATOM 2983 C C . GLY A 1 375 ? -12.356 42.087 -29.415 1.00 28.22 375 GLY A C 1
ATOM 2984 O O . GLY A 1 375 ? -11.529 41.201 -29.617 1.00 28.22 375 GLY A O 1
ATOM 2985 N N . ALA A 1 376 ? -13.580 42.042 -29.932 1.00 25.44 376 ALA A N 1
ATOM 2986 C CA . ALA A 1 376 ? -14.046 41.034 -30.874 1.00 25.44 376 ALA A CA 1
ATOM 2987 C C . ALA A 1 376 ? -13.705 41.393 -32.346 1.00 25.44 376 ALA A C 1
ATOM 2989 O O . ALA A 1 376 ? -13.876 42.542 -32.741 1.00 25.44 376 ALA A O 1
ATOM 2990 N N . VAL A 1 377 ? -13.391 40.346 -33.141 1.00 28.19 377 VAL A N 1
ATOM 2991 C CA . VAL A 1 377 ? -13.704 40.134 -34.593 1.00 28.19 377 VAL A CA 1
ATOM 2992 C C . VAL A 1 377 ? -12.739 40.782 -35.630 1.00 28.19 377 VAL A C 1
ATOM 2994 O O . VAL A 1 377 ? -12.264 41.880 -35.361 1.00 28.19 377 VAL A O 1
ATOM 2997 N N . PRO A 1 378 ? -12.454 40.195 -36.837 1.00 34.62 378 PRO A N 1
ATOM 2998 C CA . PRO A 1 378 ? -12.996 38.988 -37.500 1.00 34.62 378 PRO A CA 1
ATOM 2999 C C . PRO A 1 378 ? -11.977 37.932 -37.995 1.00 34.62 378 PRO A C 1
ATOM 3001 O O . PRO A 1 378 ? -10.772 38.140 -38.097 1.00 34.62 378 PRO A O 1
ATOM 3004 N N . CYS A 1 379 ? -12.545 36.788 -38.381 1.00 29.12 379 CYS A N 1
ATOM 3005 C CA . CYS A 1 379 ? -11.928 35.673 -39.098 1.00 29.12 379 CYS A CA 1
ATOM 3006 C C . CYS A 1 379 ? -11.635 35.983 -40.580 1.00 29.12 379 CYS A C 1
ATOM 3008 O O . CYS A 1 379 ? -12.356 36.763 -41.198 1.00 29.12 379 CYS A O 1
ATOM 3010 N N . GLY A 1 380 ? -10.719 35.214 -41.187 1.00 25.62 380 GLY A N 1
ATOM 3011 C CA . GLY A 1 380 ? -10.859 34.792 -42.588 1.00 25.62 380 GLY A CA 1
ATOM 3012 C C . GLY A 1 380 ? -9.590 34.859 -43.439 1.00 25.62 380 GLY A C 1
ATOM 3013 O O . GLY A 1 380 ? -9.037 35.930 -43.652 1.00 25.62 380 GLY A O 1
ATOM 3014 N N . GLY A 1 381 ? -9.182 33.714 -43.997 1.00 23.53 381 GLY A N 1
ATOM 3015 C CA . GLY A 1 381 ? -8.251 33.661 -45.126 1.00 23.53 381 GLY A CA 1
ATOM 3016 C C . GLY A 1 381 ? -7.293 32.478 -45.079 1.00 23.53 381 GLY A C 1
ATOM 3017 O O . GLY A 1 381 ? -6.299 32.494 -44.361 1.00 23.53 381 GLY A O 1
ATOM 3018 N N . VAL A 1 382 ? -7.563 31.450 -45.882 1.00 35.34 382 VAL A N 1
ATOM 3019 C CA . VAL A 1 382 ? -6.582 30.411 -46.209 1.00 35.34 382 VAL A CA 1
ATOM 3020 C C . VAL A 1 382 ? -5.411 31.078 -46.932 1.00 35.34 382 VAL A C 1
ATOM 3022 O O . VAL A 1 382 ? -5.561 31.541 -48.058 1.00 35.34 382 VAL A O 1
ATOM 3025 N N . GLY A 1 383 ? -4.242 31.128 -46.296 1.00 30.62 383 GLY A N 1
ATOM 3026 C CA . GLY A 1 383 ? -3.028 31.612 -46.941 1.00 30.62 383 GLY A CA 1
ATOM 3027 C C . GLY A 1 383 ? -1.928 31.949 -45.946 1.00 30.62 383 GLY A C 1
ATOM 3028 O O . GLY A 1 383 ? -2.077 32.852 -45.138 1.00 30.62 383 GLY A O 1
ATOM 3029 N N . TYR A 1 384 ? -0.797 31.256 -46.085 1.00 28.42 384 TYR A N 1
ATOM 3030 C CA . TYR A 1 384 ? 0.477 31.519 -45.411 1.00 28.42 384 TYR A CA 1
ATOM 3031 C C . TYR A 1 384 ? 0.573 31.150 -43.920 1.00 28.42 384 TYR A C 1
ATOM 3033 O O . TYR A 1 384 ? -0.070 31.713 -43.042 1.00 28.42 384 TYR A O 1
ATOM 3041 N N . VAL A 1 385 ? 1.489 30.221 -43.626 1.00 28.83 385 VAL A N 1
ATOM 3042 C CA . VAL A 1 385 ? 2.043 30.050 -42.279 1.00 28.83 385 VAL A CA 1
ATOM 3043 C C . VAL A 1 385 ? 2.736 31.365 -41.922 1.00 28.83 385 VAL A C 1
ATOM 3045 O O . VAL A 1 385 ? 3.691 31.755 -42.597 1.00 28.83 385 VAL A O 1
ATOM 3048 N N . ALA A 1 386 ? 2.240 32.058 -40.895 1.00 27.75 386 ALA A N 1
ATOM 3049 C CA . ALA A 1 386 ? 2.819 33.313 -40.438 1.00 27.75 386 ALA A CA 1
ATOM 3050 C C . ALA A 1 386 ? 4.321 33.130 -40.168 1.00 27.75 386 ALA A C 1
ATOM 3052 O O . ALA A 1 386 ? 4.738 32.180 -39.495 1.00 27.75 386 ALA A O 1
ATOM 3053 N N . SER A 1 387 ? 5.134 34.059 -40.683 1.00 29.41 387 SER A N 1
ATOM 3054 C CA . SER A 1 387 ? 6.590 34.078 -40.484 1.00 29.41 387 SER A CA 1
ATOM 3055 C C . SER A 1 387 ? 6.970 34.002 -39.003 1.00 29.41 387 SER A C 1
ATOM 3057 O O . SER A 1 387 ? 8.080 33.590 -38.700 1.00 29.41 387 SER A O 1
ATOM 3059 N N . GLU A 1 388 ? 6.073 34.371 -38.093 1.00 30.09 388 GLU A N 1
ATOM 3060 C CA . GLU A 1 388 ? 6.246 34.344 -36.640 1.00 30.09 388 GLU A CA 1
ATOM 3061 C C . GLU A 1 388 ? 6.224 32.923 -36.060 1.00 30.09 388 GLU A C 1
ATOM 3063 O O . GLU A 1 388 ? 7.023 32.619 -35.181 1.00 30.09 388 GLU A O 1
ATOM 3068 N N . VAL A 1 389 ? 5.422 32.009 -36.619 1.00 31.45 389 VAL A N 1
ATOM 3069 C CA . VAL A 1 389 ? 5.410 30.584 -36.228 1.00 31.45 389 VAL A CA 1
ATOM 3070 C C . VAL A 1 389 ? 6.676 29.881 -36.730 1.00 31.45 389 VAL A C 1
ATOM 3072 O O . VAL A 1 389 ? 7.261 29.050 -36.033 1.00 31.45 389 VAL A O 1
ATOM 3075 N N . VAL A 1 390 ? 7.164 30.272 -37.913 1.00 32.19 390 VAL A N 1
ATOM 3076 C CA . VAL A 1 390 ? 8.465 29.823 -38.436 1.00 32.19 390 VAL A CA 1
ATOM 3077 C C . VAL A 1 390 ? 9.622 30.447 -37.638 1.00 32.19 390 VAL A C 1
ATOM 3079 O O . VAL A 1 390 ? 10.609 29.767 -37.371 1.00 32.19 390 VAL A O 1
ATOM 3082 N N . ARG A 1 391 ? 9.489 31.703 -37.186 1.00 28.38 391 ARG A N 1
ATOM 3083 C CA . ARG A 1 391 ? 10.486 32.427 -36.375 1.00 28.38 391 ARG A CA 1
ATOM 3084 C C . ARG A 1 391 ? 10.574 31.875 -34.945 1.00 28.38 391 ARG A C 1
ATOM 3086 O O . ARG A 1 391 ? 11.685 31.717 -34.447 1.00 28.38 391 ARG A O 1
ATOM 3093 N N . ALA A 1 392 ? 9.459 31.459 -34.341 1.00 31.94 392 ALA A N 1
ATOM 3094 C CA . ALA A 1 392 ? 9.420 30.812 -33.024 1.00 31.94 392 ALA A CA 1
ATOM 3095 C C . ALA A 1 392 ? 10.153 29.456 -32.996 1.00 31.94 392 ALA A C 1
ATOM 3097 O O . ALA A 1 392 ? 10.743 29.082 -31.989 1.00 31.94 392 ALA A O 1
ATOM 3098 N N . CYS A 1 393 ? 10.191 28.739 -34.123 1.00 29.97 393 CYS A N 1
ATOM 3099 C CA . CYS A 1 393 ? 10.942 27.486 -34.253 1.00 29.97 393 CYS A CA 1
ATOM 3100 C C . CYS A 1 393 ? 12.442 27.680 -34.553 1.00 29.97 393 CYS A C 1
ATOM 3102 O O . CYS A 1 393 ? 13.188 26.700 -34.541 1.00 29.97 393 CYS A O 1
ATOM 3104 N N . VAL A 1 394 ? 12.888 28.909 -34.845 1.00 30.83 394 VAL A N 1
ATOM 3105 C CA . VAL A 1 394 ? 14.274 29.217 -35.250 1.00 30.83 394 VAL A CA 1
ATOM 3106 C C . VAL A 1 394 ? 15.029 30.058 -34.202 1.00 30.83 394 VAL A C 1
ATOM 3108 O O . VAL A 1 394 ? 16.252 29.989 -34.164 1.00 30.83 394 VAL A O 1
ATOM 3111 N N . HIS A 1 395 ? 14.349 30.772 -33.296 1.00 30.44 395 HIS A N 1
ATOM 3112 C CA . HIS A 1 395 ? 14.974 31.717 -32.349 1.00 30.44 395 HIS A CA 1
ATOM 3113 C C . HIS A 1 395 ? 15.247 31.206 -30.920 1.00 30.44 395 HIS A C 1
ATOM 3115 O O . HIS A 1 395 ? 15.312 31.995 -29.985 1.00 30.44 395 HIS A O 1
ATOM 3121 N N . ALA A 1 396 ? 15.510 29.916 -30.716 1.00 26.97 396 ALA A N 1
ATOM 3122 C CA . ALA A 1 396 ? 15.874 29.395 -29.388 1.00 26.97 396 ALA A CA 1
ATOM 3123 C C . ALA A 1 396 ? 17.302 29.776 -28.902 1.00 26.97 396 ALA A C 1
ATOM 3125 O O . ALA A 1 396 ? 17.900 29.025 -28.140 1.00 26.97 396 ALA A O 1
ATOM 3126 N N . PHE A 1 397 ? 17.870 30.909 -29.339 1.00 28.80 397 PHE A N 1
ATOM 3127 C CA . PHE A 1 397 ? 19.141 31.445 -28.838 1.00 28.80 397 PHE A CA 1
ATOM 3128 C C . PHE A 1 397 ? 19.136 32.984 -28.847 1.00 28.80 397 PHE A C 1
ATOM 3130 O O . PHE A 1 397 ? 19.205 33.585 -29.918 1.00 28.80 397 PHE A O 1
ATOM 3137 N N . VAL A 1 398 ? 19.059 33.574 -27.644 1.00 24.05 398 VAL A N 1
ATOM 3138 C CA . VAL A 1 398 ? 19.669 34.824 -27.110 1.00 24.05 398 VAL A CA 1
ATOM 3139 C C . VAL A 1 398 ? 18.714 35.412 -26.047 1.00 24.05 398 VAL A C 1
ATOM 3141 O O . VAL A 1 398 ? 17.536 35.603 -26.352 1.00 24.05 398 VAL A O 1
ATOM 3144 N N . PRO A 1 399 ? 19.176 35.697 -24.812 1.00 26.73 399 PRO A N 1
ATOM 3145 C CA . PRO A 1 399 ? 18.348 36.317 -23.781 1.00 26.73 399 PRO A CA 1
ATOM 3146 C C . PRO A 1 399 ? 18.152 37.806 -24.093 1.00 26.73 399 PRO A C 1
ATOM 3148 O O . PRO A 1 399 ? 19.116 38.506 -24.401 1.00 26.73 399 PRO A O 1
ATOM 3151 N N . VAL A 1 400 ? 16.919 38.300 -23.992 1.00 24.05 400 VAL A N 1
ATOM 3152 C CA . VAL A 1 400 ? 16.636 39.741 -23.995 1.00 24.05 400 VAL A CA 1
ATOM 3153 C C . VAL A 1 400 ? 16.307 40.135 -22.563 1.00 24.05 400 VAL A C 1
ATOM 3155 O O . VAL A 1 400 ? 15.251 39.787 -22.045 1.00 24.05 400 VAL A O 1
ATOM 3158 N N . THR A 1 401 ? 17.235 40.832 -21.911 1.00 25.80 401 THR A N 1
ATOM 3159 C CA . THR A 1 401 ? 16.927 41.650 -20.737 1.00 25.80 401 THR A CA 1
ATOM 3160 C C . THR A 1 401 ? 16.224 42.914 -21.210 1.00 25.80 401 THR A C 1
ATOM 3162 O O . THR A 1 401 ? 16.712 43.588 -22.120 1.00 25.80 401 THR A O 1
ATOM 3165 N N . GLU A 1 402 ? 15.087 43.219 -20.596 1.00 29.70 402 GLU A N 1
ATOM 3166 C CA . GLU A 1 402 ? 14.321 44.445 -20.802 1.00 29.70 402 GLU A CA 1
ATOM 3167 C C . GLU A 1 402 ? 15.193 45.682 -20.565 1.00 29.70 402 GLU A C 1
ATOM 3169 O O . GLU A 1 402 ? 15.873 45.762 -19.542 1.00 29.70 402 GLU A O 1
ATOM 3174 N N . ASN A 1 403 ? 15.177 46.630 -21.512 1.00 26.52 403 ASN A N 1
ATOM 3175 C CA . ASN A 1 403 ? 15.019 48.062 -21.239 1.00 26.52 403 ASN A CA 1
ATOM 3176 C C . ASN A 1 403 ? 15.029 48.921 -22.525 1.00 26.52 403 ASN A C 1
ATOM 3178 O O . ASN A 1 403 ? 15.990 48.900 -23.287 1.00 26.52 403 ASN A O 1
ATOM 3182 N N . VAL A 1 404 ? 13.982 49.753 -22.629 1.00 26.70 404 VAL A N 1
ATOM 3183 C CA . VAL A 1 404 ? 13.941 51.124 -23.186 1.00 26.70 404 VAL A CA 1
ATOM 3184 C C . VAL A 1 404 ? 13.764 51.334 -24.711 1.00 26.70 404 VAL A C 1
ATOM 3186 O O . VAL A 1 404 ? 14.671 51.152 -25.513 1.00 26.70 404 VAL A O 1
ATOM 3189 N N . GLU A 1 405 ? 12.554 51.834 -25.001 1.00 26.34 405 GLU A N 1
ATOM 3190 C CA . GLU A 1 405 ? 12.128 52.946 -25.880 1.00 26.34 405 GLU A CA 1
ATOM 3191 C C . GLU A 1 405 ? 12.248 52.929 -27.415 1.00 26.34 405 GLU A C 1
ATOM 3193 O O . GLU A 1 405 ? 13.035 52.252 -28.067 1.00 26.34 405 GLU A O 1
ATOM 3198 N N . GLU A 1 406 ? 11.312 53.711 -27.955 1.00 34.06 406 GLU A N 1
ATOM 3199 C CA . GLU A 1 406 ? 10.797 53.823 -29.307 1.00 34.06 406 GLU A CA 1
ATOM 3200 C C . GLU A 1 406 ? 11.833 54.121 -30.398 1.00 34.06 406 GLU A C 1
ATOM 3202 O O . GLU A 1 406 ? 12.666 55.015 -30.302 1.00 34.06 406 GLU A O 1
ATOM 3207 N N . GLY A 1 407 ? 11.629 53.438 -31.528 1.00 38.81 407 GLY A N 1
ATOM 3208 C CA . GLY A 1 407 ? 11.743 54.037 -32.853 1.00 38.81 407 GLY A CA 1
ATOM 3209 C C . GLY A 1 407 ? 13.147 54.375 -33.340 1.00 38.81 407 GLY A C 1
ATOM 3210 O O . GLY A 1 407 ? 13.535 55.526 -33.296 1.00 38.81 407 GLY A O 1
ATOM 3211 N N . HIS A 1 408 ? 13.824 53.431 -34.001 1.00 24.47 408 HIS A N 1
ATOM 3212 C CA . HIS A 1 408 ? 14.644 53.741 -35.179 1.00 24.47 408 HIS A CA 1
ATOM 3213 C C . HIS A 1 408 ? 14.907 52.489 -36.031 1.00 24.47 408 HIS A C 1
ATOM 3215 O O . HIS A 1 408 ? 15.199 51.406 -35.530 1.00 24.47 408 HIS A O 1
ATOM 3221 N N . LYS A 1 409 ? 14.787 52.659 -37.356 1.00 35.75 409 LYS A N 1
ATOM 3222 C CA . LYS A 1 409 ? 15.193 51.690 -38.385 1.00 35.75 409 LYS A CA 1
ATOM 3223 C C . LYS A 1 409 ? 16.667 51.327 -38.186 1.00 35.75 409 LYS A C 1
ATOM 3225 O O . LYS A 1 409 ? 17.498 52.228 -38.219 1.00 35.75 409 LYS A O 1
ATOM 3230 N N . PHE A 1 410 ? 16.989 50.039 -38.074 1.00 22.03 410 PHE A N 1
ATOM 3231 C CA . PHE A 1 410 ? 18.375 49.574 -38.118 1.00 22.03 410 PHE A CA 1
ATOM 3232 C C . PHE A 1 410 ? 18.616 48.656 -39.313 1.00 22.03 410 PHE A C 1
ATOM 3234 O O . PHE A 1 410 ? 18.127 47.529 -39.388 1.00 22.03 410 PHE A O 1
ATOM 3241 N N . GLU A 1 411 ? 19.383 49.198 -40.258 1.00 24.20 411 GLU A N 1
ATOM 3242 C CA . GLU A 1 411 ? 20.158 48.453 -41.236 1.00 24.20 411 GLU A CA 1
ATOM 3243 C C . GLU A 1 411 ? 21.182 47.557 -40.534 1.00 24.20 411 GLU A C 1
ATOM 3245 O O . GLU A 1 411 ? 21.758 47.895 -39.499 1.00 24.20 411 GLU A O 1
ATOM 3250 N N . THR A 1 412 ? 21.414 46.403 -41.149 1.00 24.20 412 THR A N 1
ATOM 3251 C CA . THR A 1 412 ? 22.418 45.404 -40.794 1.00 24.20 412 THR A CA 1
ATOM 3252 C C . THR A 1 412 ? 23.820 46.021 -40.774 1.00 24.20 412 THR A C 1
ATOM 3254 O O . THR A 1 412 ? 24.490 46.087 -41.802 1.00 24.20 412 THR A O 1
ATOM 3257 N N . VAL A 1 413 ? 24.299 46.431 -39.601 1.00 24.22 413 VAL A N 1
ATOM 3258 C CA . VAL A 1 413 ? 25.722 46.701 -39.377 1.00 24.22 413 VAL A CA 1
ATOM 3259 C C . VAL A 1 413 ? 26.195 45.875 -38.192 1.00 24.22 413 VAL A C 1
ATOM 3261 O O . VAL A 1 413 ? 25.855 46.113 -37.036 1.00 24.22 413 VAL A O 1
ATOM 3264 N N . VAL A 1 414 ? 26.992 44.866 -38.528 1.00 26.75 414 VAL A N 1
ATOM 3265 C CA . VAL A 1 414 ? 27.774 44.054 -37.603 1.00 26.75 414 VAL A CA 1
ATOM 3266 C C . VAL A 1 414 ? 28.874 44.940 -37.018 1.00 26.75 414 VAL A C 1
ATOM 3268 O O . VAL A 1 414 ? 29.851 45.235 -37.702 1.00 26.75 414 VAL A O 1
ATOM 3271 N N . HIS A 1 415 ? 28.740 45.331 -35.751 1.00 23.02 415 HIS A N 1
ATOM 3272 C CA . HIS A 1 415 ? 29.871 45.785 -34.944 1.00 23.02 415 HIS A CA 1
ATOM 3273 C C . HIS A 1 415 ? 30.182 44.750 -33.861 1.00 23.02 415 HIS A C 1
ATOM 3275 O O . HIS A 1 415 ? 29.466 44.576 -32.880 1.00 23.02 415 HIS A O 1
ATOM 3281 N N . THR A 1 416 ? 31.283 44.043 -34.100 1.00 43.44 416 THR A N 1
ATOM 3282 C CA . THR A 1 416 ? 32.034 43.212 -33.160 1.00 43.44 416 THR A CA 1
ATOM 3283 C C . THR A 1 416 ? 32.623 44.045 -32.028 1.00 43.44 416 THR A C 1
ATOM 3285 O O . THR A 1 416 ? 33.159 45.110 -32.319 1.00 43.44 416 THR A O 1
ATOM 3288 N N . ASN A 1 417 ? 32.687 43.494 -30.809 1.00 27.61 417 ASN A N 1
ATOM 3289 C CA . ASN A 1 417 ? 33.820 43.716 -29.903 1.00 27.61 417 ASN A CA 1
ATOM 3290 C C . ASN A 1 417 ? 34.087 42.488 -29.004 1.00 27.61 417 ASN A C 1
ATOM 3292 O O . ASN A 1 417 ? 33.389 42.256 -28.029 1.00 27.61 417 ASN A O 1
ATOM 3296 N N . GLN A 1 418 ? 35.121 41.737 -29.420 1.00 31.11 418 GLN A N 1
ATOM 3297 C CA . GLN A 1 418 ? 36.143 40.996 -28.649 1.00 31.11 418 GLN A CA 1
ATOM 3298 C C . GLN A 1 418 ? 35.674 40.016 -27.553 1.00 31.11 418 GLN A C 1
ATOM 3300 O O . GLN A 1 418 ? 35.289 40.437 -26.475 1.00 31.11 418 GLN A O 1
ATOM 3305 N N . GLY A 1 419 ? 35.775 38.691 -27.673 1.00 31.44 419 GLY A N 1
ATOM 3306 C CA . GLY A 1 419 ? 36.185 37.752 -28.721 1.00 31.44 419 GLY A CA 1
ATOM 3307 C C . GLY A 1 419 ? 35.676 36.383 -28.241 1.00 31.44 419 GLY A C 1
ATOM 3308 O O . GLY A 1 419 ? 35.819 36.050 -27.075 1.00 31.44 419 GLY A O 1
ATOM 3309 N N . ASP A 1 420 ? 34.842 35.692 -29.006 1.00 30.50 420 ASP A N 1
ATOM 3310 C CA . ASP A 1 420 ? 35.313 34.572 -29.808 1.00 30.50 420 ASP A CA 1
ATOM 3311 C C . ASP A 1 420 ? 34.390 34.338 -31.005 1.00 30.50 420 ASP A C 1
ATOM 3313 O O . ASP A 1 420 ? 33.163 34.404 -30.936 1.00 30.50 420 ASP A O 1
ATOM 3317 N N . GLN A 1 421 ? 35.017 34.064 -32.143 1.00 33.19 421 GLN A N 1
ATOM 3318 C CA . GLN A 1 421 ? 34.356 33.818 -33.412 1.00 33.19 421 GLN A CA 1
ATOM 3319 C C . GLN A 1 421 ? 33.596 32.484 -33.379 1.00 33.19 421 GLN A C 1
ATOM 3321 O O . GLN A 1 421 ? 34.188 31.421 -33.579 1.00 33.19 421 GLN A O 1
ATOM 3326 N N . VAL A 1 422 ? 32.272 32.520 -33.211 1.00 39.66 422 VAL A N 1
ATOM 3327 C CA . VAL A 1 422 ? 31.413 31.353 -33.477 1.00 39.66 422 VAL A CA 1
ATOM 3328 C C . VAL A 1 422 ? 31.173 31.273 -34.981 1.00 39.66 422 VAL A C 1
ATOM 3330 O O . VAL A 1 422 ? 30.141 31.653 -35.524 1.00 39.66 422 VAL A O 1
ATOM 3333 N N . GLY A 1 423 ? 32.218 30.847 -35.672 1.00 36.91 423 GLY A N 1
ATOM 3334 C CA . GLY A 1 423 ? 32.226 30.606 -37.099 1.00 36.91 423 GLY A CA 1
ATOM 3335 C C . GLY A 1 423 ? 32.850 29.242 -37.407 1.00 36.91 423 GLY A C 1
ATOM 3336 O O . GLY A 1 423 ? 32.916 28.381 -36.537 1.00 36.91 423 GLY A O 1
ATOM 3337 N N . PRO A 1 424 ? 33.361 29.043 -38.627 1.00 45.25 424 PRO A N 1
ATOM 3338 C CA . PRO A 1 424 ? 34.048 27.847 -39.143 1.00 45.25 424 PRO A CA 1
ATOM 3339 C C . PRO A 1 424 ? 35.227 27.260 -38.317 1.00 45.25 424 PRO A C 1
ATOM 3341 O O . PRO A 1 424 ? 35.960 26.418 -38.836 1.00 45.25 424 PRO A O 1
ATOM 3344 N N . SER A 1 425 ? 35.439 27.667 -37.061 1.00 58.00 425 SER A N 1
ATOM 3345 C CA . SER A 1 425 ? 36.551 27.305 -36.173 1.00 58.00 425 SER A CA 1
ATOM 3346 C C . SER A 1 425 ? 36.464 25.878 -35.613 1.00 58.00 425 SER A C 1
ATOM 3348 O O . SER A 1 425 ? 37.473 25.174 -35.623 1.00 58.00 425 SER A O 1
ATOM 3350 N N . LEU A 1 426 ? 35.276 25.392 -35.228 1.00 66.56 426 LEU A N 1
ATOM 3351 C CA . LEU A 1 426 ? 35.106 24.046 -34.653 1.00 66.56 426 LEU A CA 1
ATOM 3352 C C . LEU A 1 426 ? 35.404 22.937 -35.680 1.00 66.56 426 LEU A C 1
ATOM 3354 O O . LEU A 1 426 ? 36.102 21.964 -35.401 1.00 66.56 426 LEU A O 1
ATOM 3358 N N . LEU A 1 427 ? 34.938 23.109 -36.920 1.00 72.12 427 LEU A N 1
ATOM 3359 C CA . LEU A 1 427 ? 35.243 22.204 -38.035 1.00 72.12 427 LEU A CA 1
ATOM 3360 C C . LEU A 1 427 ? 36.746 22.173 -38.353 1.00 72.12 427 LEU A C 1
ATOM 3362 O O . LEU A 1 427 ? 37.280 21.114 -38.685 1.00 72.12 427 LEU A O 1
ATOM 3366 N N . VAL A 1 428 ? 37.441 23.310 -38.249 1.00 78.44 428 VAL A N 1
ATOM 3367 C CA . VAL A 1 428 ? 38.900 23.397 -38.438 1.00 78.44 428 VAL A CA 1
ATOM 3368 C C . VAL A 1 428 ? 39.643 22.682 -37.309 1.00 78.44 428 VAL A C 1
ATOM 3370 O O . VAL A 1 428 ? 40.594 21.945 -37.576 1.00 78.44 428 VAL A O 1
ATOM 3373 N N . GLU A 1 429 ? 39.190 22.840 -36.068 1.00 81.12 429 GLU A N 1
ATOM 3374 C CA . GLU A 1 429 ? 39.743 22.145 -34.907 1.00 81.12 429 GLU A CA 1
ATOM 3375 C C . GLU A 1 429 ? 39.588 20.626 -35.025 1.00 81.12 429 GLU A C 1
ATOM 3377 O O . GLU A 1 429 ? 40.561 19.893 -34.866 1.00 81.12 429 GLU A O 1
ATOM 3382 N N . TRP A 1 430 ? 38.409 20.141 -35.415 1.00 86.62 430 TRP A N 1
ATOM 3383 C CA . TRP A 1 430 ? 38.154 18.712 -35.609 1.00 86.62 430 TRP A CA 1
ATOM 3384 C C . TRP A 1 430 ? 38.982 18.117 -36.754 1.00 86.62 430 TRP A C 1
ATOM 3386 O O . TRP A 1 430 ? 39.506 17.006 -36.632 1.00 86.62 430 TRP A O 1
ATOM 3396 N N . LYS A 1 431 ? 39.162 18.865 -37.852 1.00 87.25 431 LYS A N 1
ATOM 3397 C CA . LYS A 1 431 ? 40.059 18.477 -38.956 1.00 87.25 431 LYS A CA 1
ATOM 3398 C C . LYS A 1 431 ? 41.500 18.359 -38.480 1.00 87.25 431 LYS A C 1
ATOM 3400 O O . LYS A 1 431 ? 42.171 17.378 -38.798 1.00 87.25 431 LYS A O 1
ATOM 3405 N N . ARG A 1 432 ? 41.971 19.341 -37.704 1.00 87.31 432 ARG A N 1
ATOM 3406 C CA . ARG A 1 432 ? 43.310 19.327 -37.107 1.00 87.31 432 ARG A CA 1
ATOM 3407 C C . ARG A 1 432 ? 43.464 18.130 -36.168 1.00 87.31 432 ARG A C 1
ATOM 3409 O O . ARG A 1 432 ? 44.398 17.357 -36.346 1.00 87.31 432 ARG A O 1
ATOM 3416 N N . ALA A 1 433 ? 42.510 17.926 -35.262 1.00 88.81 433 ALA A N 1
ATOM 3417 C CA . ALA A 1 433 ? 42.516 16.844 -34.285 1.00 88.81 433 ALA A CA 1
ATOM 3418 C C . ALA A 1 433 ? 42.544 15.455 -34.945 1.00 88.81 433 ALA A C 1
ATOM 3420 O O . ALA A 1 433 ? 43.314 14.601 -34.519 1.00 88.81 433 ALA A O 1
ATOM 3421 N N . GLN A 1 434 ? 41.788 15.225 -36.029 1.00 93.19 434 GLN A N 1
ATOM 3422 C CA . GLN A 1 434 ? 41.863 13.961 -36.779 1.00 93.19 434 GLN A CA 1
ATOM 3423 C C . GLN A 1 434 ? 43.223 13.737 -37.451 1.00 93.19 434 GLN A C 1
ATOM 3425 O O . GLN A 1 434 ? 43.653 12.591 -37.579 1.00 93.19 434 GLN A O 1
ATOM 3430 N N . ARG A 1 435 ? 43.894 14.808 -37.895 1.00 90.69 435 ARG A N 1
ATOM 3431 C CA . ARG A 1 435 ? 45.221 14.721 -38.524 1.00 90.69 435 ARG A CA 1
ATOM 3432 C C . ARG A 1 435 ? 46.356 14.536 -37.518 1.00 90.69 435 ARG A C 1
ATOM 3434 O O . ARG A 1 435 ? 47.401 14.031 -37.910 1.00 90.69 435 ARG A O 1
ATOM 3441 N N . THR A 1 436 ? 46.158 14.900 -36.253 1.00 89.81 436 THR A N 1
ATOM 3442 C CA . THR A 1 436 ? 47.156 14.739 -35.181 1.00 89.81 436 THR A CA 1
ATOM 3443 C C . THR A 1 436 ? 46.896 13.541 -34.264 1.00 89.81 436 THR A C 1
ATOM 3445 O O . THR A 1 436 ? 47.776 13.168 -33.496 1.00 89.81 436 THR A O 1
ATOM 3448 N N . ASP A 1 437 ? 45.706 12.938 -34.311 1.00 93.44 437 ASP A N 1
ATOM 3449 C CA . ASP A 1 437 ? 45.348 11.787 -33.474 1.00 93.44 437 ASP A CA 1
ATOM 3450 C C . ASP A 1 437 ? 46.227 10.559 -33.783 1.00 93.44 437 ASP A C 1
ATOM 3452 O O . ASP A 1 437 ? 46.367 10.207 -34.958 1.00 93.44 437 ASP A O 1
ATOM 3456 N N . PRO A 1 438 ? 46.774 9.857 -32.773 1.00 89.56 438 PRO A N 1
ATOM 3457 C CA . PRO A 1 438 ? 47.697 8.740 -32.982 1.00 89.56 438 PRO A CA 1
ATOM 3458 C C . PRO A 1 438 ? 47.168 7.615 -33.881 1.00 89.56 438 PRO A C 1
ATOM 3460 O O . PRO A 1 438 ? 47.954 7.003 -34.597 1.00 89.56 438 PRO A O 1
ATOM 3463 N N . ALA A 1 439 ? 45.857 7.355 -33.877 1.00 91.50 439 ALA A N 1
ATOM 3464 C CA . ALA A 1 439 ? 45.250 6.263 -34.634 1.00 91.50 439 ALA A CA 1
ATOM 3465 C C . ALA A 1 439 ? 44.487 6.755 -35.875 1.00 91.50 439 ALA A C 1
ATOM 3467 O O . ALA A 1 439 ? 44.574 6.158 -36.947 1.00 91.50 439 ALA A O 1
ATOM 3468 N N . VAL A 1 440 ? 43.739 7.857 -35.767 1.00 93.31 440 VAL A N 1
ATOM 3469 C CA . VAL A 1 440 ? 42.941 8.414 -36.872 1.00 93.31 440 VAL A CA 1
ATOM 3470 C C . VAL A 1 440 ? 43.835 9.066 -37.934 1.00 93.31 440 VAL A C 1
ATOM 3472 O O . VAL A 1 440 ? 43.539 8.944 -39.124 1.00 93.31 440 VAL A O 1
ATOM 3475 N N . SER A 1 441 ? 44.972 9.664 -37.558 1.00 92.44 441 SER A N 1
ATOM 3476 C CA . SER A 1 441 ? 45.929 10.225 -38.529 1.00 92.44 441 SER A CA 1
ATOM 3477 C C . SER A 1 441 ? 46.526 9.155 -39.450 1.00 92.44 441 SER A C 1
ATOM 3479 O O . SER A 1 441 ? 46.744 9.403 -40.637 1.00 92.44 441 SER A O 1
ATOM 3481 N N . ARG A 1 442 ? 46.711 7.925 -38.950 1.00 93.50 442 ARG A N 1
ATOM 3482 C CA . ARG A 1 442 ? 47.180 6.781 -39.749 1.00 93.50 442 ARG A CA 1
ATOM 3483 C C . ARG A 1 442 ? 46.194 6.417 -40.853 1.00 93.50 442 ARG A C 1
ATOM 3485 O O . ARG A 1 442 ? 46.611 6.059 -41.950 1.00 93.50 442 ARG A O 1
ATOM 3492 N N . LEU A 1 443 ? 44.889 6.562 -40.611 1.00 91.50 443 LEU A N 1
ATOM 3493 C CA . LEU A 1 443 ? 43.864 6.340 -41.636 1.00 91.50 443 LEU A CA 1
ATOM 3494 C C . LEU A 1 443 ? 43.951 7.383 -42.755 1.00 91.50 443 LEU A C 1
ATOM 3496 O O . LEU A 1 443 ? 43.769 7.027 -43.920 1.00 91.50 443 LEU A O 1
ATOM 3500 N N . TRP A 1 444 ? 44.285 8.635 -42.423 1.00 92.12 444 TRP A N 1
ATOM 3501 C CA . TRP A 1 444 ? 44.493 9.693 -43.414 1.00 92.12 444 TRP A CA 1
ATOM 3502 C C . TRP A 1 444 ? 45.642 9.385 -44.377 1.00 92.12 444 TRP A C 1
ATOM 3504 O O . TRP A 1 444 ? 45.506 9.664 -45.561 1.00 92.12 444 TRP A O 1
ATOM 3514 N N . VAL A 1 445 ? 46.703 8.697 -43.935 1.00 90.25 445 VAL A N 1
ATOM 3515 C CA . VAL A 1 445 ? 47.795 8.252 -44.826 1.00 90.25 445 VAL A CA 1
ATOM 3516 C C . VAL A 1 445 ? 47.273 7.366 -45.961 1.00 90.25 445 VAL A C 1
ATOM 3518 O O . VAL A 1 445 ? 47.716 7.494 -47.100 1.00 90.25 445 VAL A O 1
ATOM 3521 N N . TYR A 1 446 ? 46.332 6.468 -45.672 1.00 90.69 446 TYR A N 1
ATOM 3522 C CA . TYR A 1 446 ? 45.728 5.594 -46.680 1.00 90.69 446 TYR A CA 1
ATOM 3523 C C . TYR A 1 446 ? 44.665 6.323 -47.512 1.00 90.69 446 TYR A C 1
ATOM 3525 O O . TYR A 1 446 ? 44.570 6.092 -48.718 1.00 90.69 446 TYR A O 1
ATOM 3533 N N . MET A 1 447 ? 43.897 7.226 -46.891 1.00 90.06 447 MET A N 1
ATOM 3534 C CA . MET A 1 447 ? 42.879 8.025 -47.583 1.00 90.06 447 MET A CA 1
ATOM 3535 C C . MET A 1 447 ? 43.492 9.001 -48.587 1.00 90.06 447 MET A C 1
ATOM 3537 O O . MET A 1 447 ? 43.053 9.033 -49.733 1.00 90.06 447 MET A O 1
ATOM 3541 N N . ASP A 1 448 ? 44.545 9.722 -48.198 1.00 89.19 448 ASP A N 1
ATOM 3542 C CA . ASP A 1 448 ? 45.248 10.683 -49.057 1.00 89.19 448 ASP A CA 1
ATOM 3543 C C . ASP A 1 448 ? 45.953 9.968 -50.232 1.00 89.19 448 ASP A C 1
ATOM 3545 O O . ASP A 1 448 ? 46.081 10.521 -51.321 1.00 89.19 448 ASP A O 1
ATOM 3549 N N . ARG A 1 449 ? 46.354 8.698 -50.050 1.00 87.75 449 ARG A N 1
ATOM 3550 C CA . ARG A 1 449 ? 46.902 7.830 -51.115 1.00 87.75 449 ARG A CA 1
ATOM 3551 C C . ARG A 1 449 ? 45.834 7.221 -52.032 1.00 87.75 449 ARG A C 1
ATOM 3553 O O . ARG A 1 449 ? 46.193 6.576 -53.015 1.00 87.75 449 ARG A O 1
ATOM 3560 N N . GLY A 1 450 ? 44.550 7.333 -51.688 1.00 82.06 450 GLY A N 1
ATOM 3561 C CA . GLY A 1 450 ? 43.435 6.768 -52.454 1.00 82.06 450 GLY A CA 1
ATOM 3562 C C . GLY A 1 450 ? 43.368 5.234 -52.484 1.00 82.06 450 GLY A C 1
ATOM 3563 O O . GLY A 1 450 ? 42.584 4.677 -53.251 1.00 82.06 450 GLY A O 1
ATOM 3564 N N . ARG A 1 451 ? 44.166 4.525 -51.668 1.00 85.31 451 ARG A N 1
ATOM 3565 C CA . ARG A 1 451 ? 44.192 3.052 -51.614 1.00 85.31 451 ARG A CA 1
ATOM 3566 C C . ARG A 1 451 ? 44.195 2.540 -50.176 1.00 85.31 451 ARG A C 1
ATOM 3568 O O . ARG A 1 451 ? 44.917 3.051 -49.323 1.00 85.31 451 ARG A O 1
ATOM 3575 N N . GLY A 1 452 ? 43.419 1.486 -49.922 1.00 84.75 452 GLY A N 1
ATOM 3576 C CA . GLY A 1 452 ? 43.400 0.827 -48.616 1.00 84.75 452 GLY A CA 1
ATOM 3577 C C . GLY A 1 452 ? 44.705 0.089 -48.293 1.00 84.75 452 GLY A C 1
ATOM 3578 O O . GLY A 1 452 ? 45.448 -0.267 -49.210 1.00 84.75 452 GLY A O 1
ATOM 3579 N N . PRO A 1 453 ? 44.983 -0.180 -47.005 1.00 89.25 453 PRO A N 1
ATOM 3580 C CA . PRO A 1 453 ? 46.189 -0.891 -46.590 1.00 89.25 453 PRO A CA 1
ATOM 3581 C C . PRO A 1 453 ? 46.181 -2.345 -47.062 1.00 89.25 453 PRO A C 1
ATOM 3583 O O . PRO A 1 453 ? 45.172 -3.052 -46.920 1.00 89.25 453 PRO A O 1
ATOM 3586 N N . THR A 1 454 ? 47.334 -2.814 -47.535 1.00 89.12 454 THR A N 1
ATOM 3587 C CA . THR A 1 454 ? 47.605 -4.234 -47.798 1.00 89.12 454 THR A CA 1
ATOM 3588 C C . THR A 1 454 ? 47.584 -5.057 -46.499 1.00 89.12 454 THR A C 1
ATOM 3590 O O . THR A 1 454 ? 47.700 -4.498 -45.406 1.00 89.12 454 THR A O 1
ATOM 3593 N N . PRO A 1 455 ? 47.469 -6.399 -46.563 1.00 87.00 455 PRO A N 1
ATOM 3594 C CA . PRO A 1 455 ? 47.491 -7.243 -45.365 1.00 87.00 455 PRO A CA 1
ATOM 3595 C C . PRO A 1 455 ? 48.746 -7.065 -44.497 1.00 87.00 455 PRO A C 1
ATOM 3597 O O . PRO A 1 455 ? 48.642 -7.084 -43.273 1.00 87.00 455 PRO A O 1
ATOM 3600 N N . ARG A 1 456 ? 49.915 -6.845 -45.118 1.00 87.50 456 ARG A N 1
ATOM 3601 C CA . ARG A 1 456 ? 51.183 -6.604 -44.408 1.00 87.50 456 ARG A CA 1
ATOM 3602 C C . ARG A 1 456 ? 51.216 -5.228 -43.747 1.00 87.50 456 ARG A C 1
ATOM 3604 O O . ARG A 1 456 ? 51.539 -5.146 -42.570 1.00 87.50 456 ARG A O 1
ATOM 3611 N N . GLU A 1 457 ? 50.825 -4.178 -44.473 1.00 89.19 457 GLU A N 1
ATOM 3612 C CA . GLU A 1 457 ? 50.714 -2.820 -43.916 1.00 89.19 457 GLU A CA 1
ATOM 3613 C C . GLU A 1 457 ? 49.725 -2.803 -42.744 1.00 89.19 457 GLU A C 1
ATOM 3615 O O . GLU A 1 457 ? 50.045 -2.309 -41.672 1.00 89.19 457 GLU A O 1
ATOM 3620 N N . ARG A 1 458 ? 48.564 -3.455 -42.891 1.00 89.38 458 ARG A N 1
ATOM 3621 C CA . ARG A 1 458 ? 47.564 -3.565 -41.821 1.00 89.38 458 ARG A CA 1
ATOM 3622 C C . ARG A 1 458 ? 48.095 -4.293 -40.586 1.00 89.38 458 ARG A C 1
ATOM 3624 O O . ARG A 1 458 ? 47.750 -3.893 -39.483 1.00 89.38 458 ARG A O 1
ATOM 3631 N N . ALA A 1 459 ? 48.885 -5.353 -40.754 1.00 87.94 459 ALA A N 1
ATOM 3632 C CA . ALA A 1 459 ? 49.471 -6.090 -39.633 1.00 87.94 459 ALA A CA 1
ATOM 3633 C C . ALA A 1 459 ? 50.577 -5.300 -38.909 1.00 87.94 459 ALA A C 1
ATOM 3635 O O . ALA A 1 459 ? 50.797 -5.533 -37.724 1.00 87.94 459 ALA A O 1
ATOM 3636 N N . ALA A 1 460 ? 51.243 -4.376 -39.610 1.00 90.06 460 ALA A N 1
ATOM 3637 C CA . ALA A 1 460 ? 52.298 -3.524 -39.066 1.00 90.06 460 ALA A CA 1
ATOM 3638 C C . ALA A 1 460 ? 51.771 -2.289 -38.310 1.00 90.06 460 ALA A C 1
ATOM 3640 O O . ALA A 1 460 ? 52.501 -1.722 -37.502 1.00 90.06 460 ALA A O 1
ATOM 3641 N N . GLU A 1 461 ? 50.525 -1.870 -38.555 1.00 91.56 461 GLU A N 1
ATOM 3642 C CA . GLU A 1 461 ? 49.891 -0.792 -37.789 1.00 91.56 461 GLU A CA 1
ATOM 3643 C C . GLU A 1 461 ? 49.592 -1.224 -36.346 1.00 91.56 461 GLU A C 1
ATOM 3645 O O . GLU A 1 461 ? 49.372 -2.397 -36.039 1.00 91.56 461 GLU A O 1
ATOM 3650 N N . ASP A 1 462 ? 49.510 -0.248 -35.455 1.00 91.12 462 ASP A N 1
ATOM 3651 C CA . ASP A 1 462 ? 49.149 -0.402 -34.054 1.00 91.12 462 ASP A CA 1
ATOM 3652 C C . ASP A 1 462 ? 47.693 -0.867 -33.862 1.00 91.12 462 ASP A C 1
ATOM 3654 O O . ASP A 1 462 ? 46.805 -0.670 -34.697 1.00 91.12 462 ASP A O 1
ATOM 3658 N N . ARG A 1 463 ? 47.416 -1.523 -32.728 1.00 89.44 463 ARG A N 1
ATOM 3659 C CA . ARG A 1 463 ? 46.141 -2.227 -32.495 1.00 89.44 463 ARG A CA 1
ATOM 3660 C C . ARG A 1 463 ? 44.918 -1.300 -32.555 1.00 89.44 463 ARG A C 1
ATOM 3662 O O . ARG A 1 463 ? 43.854 -1.730 -33.002 1.00 89.44 463 ARG A O 1
ATOM 3669 N N . SER A 1 464 ? 45.060 -0.047 -32.130 1.00 87.25 464 SER A N 1
ATOM 3670 C CA . SER A 1 464 ? 44.053 1.019 -32.248 1.00 87.25 464 SER A CA 1
ATOM 3671 C C . SER A 1 464 ? 43.706 1.315 -33.708 1.00 87.25 464 SER A C 1
ATOM 3673 O O . SER A 1 464 ? 42.535 1.242 -34.095 1.00 87.25 464 SER A O 1
ATOM 3675 N N . THR A 1 465 ? 44.726 1.549 -34.532 1.00 91.62 465 THR A N 1
ATOM 3676 C CA . THR A 1 465 ? 44.609 1.766 -35.977 1.00 91.62 465 THR A CA 1
ATOM 3677 C C . THR A 1 465 ? 44.016 0.546 -36.682 1.00 91.62 465 THR A C 1
ATOM 3679 O O . THR A 1 465 ? 43.075 0.673 -37.468 1.00 91.62 465 THR A O 1
ATOM 3682 N N . GLN A 1 466 ? 44.465 -0.667 -36.344 1.00 91.31 466 GLN A N 1
ATOM 3683 C CA . GLN A 1 466 ? 43.940 -1.915 -36.912 1.00 91.31 466 GLN A CA 1
ATOM 3684 C C . GLN A 1 466 ? 42.427 -2.075 -36.714 1.00 91.31 466 GLN A C 1
ATOM 3686 O O . GLN A 1 466 ? 41.730 -2.542 -37.618 1.00 91.31 466 GLN A O 1
ATOM 3691 N N . VAL A 1 467 ? 41.894 -1.702 -35.544 1.00 91.44 467 VAL A N 1
ATOM 3692 C CA . VAL A 1 467 ? 40.453 -1.787 -35.252 1.00 91.44 467 VAL A CA 1
ATOM 3693 C C . VAL A 1 467 ? 39.655 -0.812 -36.118 1.00 91.44 467 VAL A C 1
ATOM 3695 O O . VAL A 1 467 ? 38.602 -1.189 -36.638 1.00 91.44 467 VAL A O 1
ATOM 3698 N N . LEU A 1 468 ? 40.162 0.406 -36.316 1.00 91.06 468 LEU A N 1
ATOM 3699 C CA . LEU A 1 468 ? 39.555 1.395 -37.207 1.00 91.06 468 LEU A CA 1
ATOM 3700 C C . LEU A 1 468 ? 39.605 0.939 -38.676 1.00 91.06 468 LEU A C 1
ATOM 3702 O O . LEU A 1 468 ? 38.597 1.018 -39.378 1.00 91.06 468 LEU A O 1
ATOM 3706 N N . LEU A 1 469 ? 40.724 0.355 -39.117 1.00 91.00 469 LEU A N 1
ATOM 3707 C CA . LEU A 1 469 ? 40.906 -0.168 -40.476 1.00 91.00 469 LEU A CA 1
ATOM 3708 C C . LEU A 1 469 ? 39.955 -1.320 -40.831 1.00 91.00 469 LEU A C 1
ATOM 3710 O O . LEU A 1 469 ? 39.664 -1.533 -42.008 1.00 91.00 469 LEU A O 1
ATOM 3714 N N . ARG A 1 470 ? 39.382 -2.031 -39.850 1.00 90.12 470 ARG A N 1
ATOM 3715 C CA . ARG A 1 470 ? 38.295 -2.999 -40.113 1.00 90.12 470 ARG A CA 1
ATOM 3716 C C . ARG A 1 470 ? 37.046 -2.339 -40.701 1.00 90.12 470 ARG A C 1
ATOM 3718 O O . ARG A 1 470 ? 36.222 -3.029 -41.292 1.00 90.12 470 ARG A O 1
ATOM 3725 N N . GLN A 1 471 ? 36.883 -1.027 -40.528 1.00 91.44 471 GLN A N 1
ATOM 3726 C CA . GLN A 1 471 ? 35.773 -0.258 -41.090 1.00 91.44 471 GLN A CA 1
ATOM 3727 C C . GLN A 1 471 ? 36.094 0.361 -42.454 1.00 91.44 471 GLN A C 1
ATOM 3729 O O . GLN A 1 471 ? 35.246 1.084 -42.961 1.00 91.44 471 GLN A O 1
ATOM 3734 N N . TRP A 1 472 ? 37.251 0.066 -43.065 1.00 90.75 472 TRP A N 1
ATOM 3735 C CA . TRP A 1 472 ? 37.737 0.723 -44.289 1.00 90.75 472 TRP A CA 1
ATOM 3736 C C . TRP A 1 472 ? 36.680 0.885 -45.389 1.00 90.75 472 TRP A C 1
ATOM 3738 O O . TRP A 1 472 ? 36.478 1.987 -45.881 1.00 90.75 472 TRP A O 1
ATOM 3748 N N . ALA A 1 473 ? 35.933 -0.179 -45.701 1.00 88.69 473 ALA A N 1
ATOM 3749 C CA . ALA A 1 473 ? 34.893 -0.170 -46.737 1.00 88.69 473 ALA A CA 1
ATOM 3750 C C . ALA A 1 473 ? 33.714 0.790 -46.466 1.00 88.69 473 ALA A C 1
ATOM 3752 O O . ALA A 1 473 ? 32.869 0.987 -47.330 1.00 88.69 473 ALA A O 1
ATOM 3753 N N . ARG A 1 474 ? 33.620 1.337 -45.251 1.00 91.00 474 ARG A N 1
ATOM 3754 C CA . ARG A 1 474 ? 32.572 2.262 -44.806 1.00 91.00 474 ARG A CA 1
ATOM 3755 C C . ARG A 1 474 ? 33.110 3.661 -44.531 1.00 91.00 474 ARG A C 1
ATOM 3757 O O . ARG A 1 474 ? 32.337 4.515 -44.118 1.00 91.00 474 ARG A O 1
ATOM 3764 N N . LEU A 1 475 ? 34.413 3.889 -44.663 1.00 92.44 475 LEU A N 1
ATOM 3765 C CA . LEU A 1 475 ? 34.998 5.194 -44.396 1.00 92.44 475 LEU A CA 1
ATOM 3766 C C . LEU A 1 475 ? 34.911 6.078 -45.638 1.00 92.44 475 LEU A C 1
ATOM 3768 O O . LEU A 1 475 ? 35.162 5.626 -46.751 1.00 92.44 475 LEU A O 1
ATOM 3772 N N . CYS A 1 476 ? 34.583 7.345 -45.433 1.00 89.44 476 CYS A N 1
ATOM 3773 C CA . CYS A 1 476 ? 34.519 8.360 -46.473 1.00 89.44 476 CYS A CA 1
ATOM 3774 C C . CYS A 1 476 ? 34.983 9.711 -45.924 1.00 89.44 476 CYS A C 1
ATOM 3776 O O . CYS A 1 476 ? 35.047 9.918 -44.711 1.00 89.44 476 CYS A O 1
ATOM 3778 N N . VAL A 1 477 ? 35.323 10.631 -46.822 1.00 88.44 477 VAL A N 1
ATOM 3779 C CA . VAL A 1 477 ? 35.647 12.012 -46.460 1.00 88.44 477 VAL A CA 1
ATOM 3780 C C . VAL A 1 477 ? 34.432 12.878 -46.757 1.00 88.44 477 VAL A C 1
ATOM 3782 O O . VAL A 1 477 ? 33.937 12.894 -47.880 1.00 88.44 477 VAL A O 1
ATOM 3785 N N . ASP A 1 478 ? 33.953 13.595 -45.745 1.00 82.44 478 ASP A N 1
ATOM 3786 C CA . ASP A 1 478 ? 32.803 14.490 -45.844 1.00 82.44 478 ASP A CA 1
ATOM 3787 C C . ASP A 1 478 ? 33.172 15.849 -45.258 1.00 82.44 478 ASP A C 1
ATOM 3789 O O . ASP A 1 478 ? 33.641 15.930 -44.125 1.00 82.44 478 ASP A O 1
ATOM 3793 N N . GLN A 1 479 ? 33.038 16.914 -46.053 1.00 77.88 479 GLN A N 1
ATOM 3794 C CA . GLN A 1 479 ? 33.436 18.281 -45.674 1.00 77.88 479 GLN A CA 1
ATOM 3795 C C . GLN A 1 479 ? 34.874 18.396 -45.109 1.00 77.88 479 GLN A C 1
ATOM 3797 O O . GLN A 1 479 ? 35.185 19.311 -44.346 1.00 77.88 479 GLN A O 1
ATOM 3802 N N . GLY A 1 480 ? 35.777 17.488 -45.498 1.00 81.50 480 GLY A N 1
ATOM 3803 C CA . GLY A 1 480 ? 37.165 17.423 -45.024 1.00 81.50 480 GLY A CA 1
ATOM 3804 C C . GLY A 1 480 ? 37.372 16.677 -43.700 1.00 81.50 480 GLY A C 1
ATOM 3805 O O . GLY A 1 480 ? 38.485 16.698 -43.186 1.00 81.50 480 GLY A O 1
ATOM 3806 N N . LEU A 1 481 ? 36.341 16.022 -43.157 1.00 88.12 481 LEU A N 1
ATOM 3807 C CA . LEU A 1 481 ? 36.419 15.135 -41.995 1.00 88.12 481 LEU A CA 1
ATOM 3808 C C . LEU A 1 481 ? 36.290 13.671 -42.415 1.00 88.12 481 LEU A C 1
ATOM 3810 O O . LEU A 1 481 ? 35.476 13.316 -43.268 1.00 88.12 481 LEU A O 1
ATOM 3814 N N . LEU A 1 482 ? 37.048 12.805 -41.751 1.00 92.06 482 LEU A N 1
ATOM 3815 C CA . LEU A 1 482 ? 36.902 11.366 -41.868 1.00 92.06 482 LEU A CA 1
ATOM 3816 C C . LEU A 1 482 ? 35.608 10.935 -41.173 1.00 92.06 482 LEU A C 1
ATOM 3818 O O . LEU A 1 482 ? 35.434 11.118 -39.964 1.00 92.06 482 LEU A O 1
ATOM 3822 N N . CYS A 1 483 ? 34.709 10.349 -41.951 1.00 91.75 483 CYS A N 1
ATOM 3823 C CA . CYS A 1 483 ? 33.415 9.856 -41.516 1.00 91.75 483 CYS A CA 1
ATOM 3824 C C . CYS A 1 483 ? 33.273 8.365 -41.828 1.00 91.75 483 CYS A C 1
ATOM 3826 O O . CYS A 1 483 ? 33.957 7.808 -42.682 1.00 91.75 483 CYS A O 1
ATOM 3828 N N . ARG A 1 484 ? 32.352 7.712 -41.129 1.00 92.94 484 ARG A N 1
ATOM 3829 C CA . ARG A 1 484 ? 31.908 6.345 -41.368 1.00 92.94 484 ARG A CA 1
ATOM 3830 C C . ARG A 1 484 ? 30.458 6.376 -41.831 1.00 92.94 484 ARG A C 1
ATOM 3832 O O . ARG A 1 484 ? 29.580 6.796 -41.081 1.00 92.94 484 ARG A O 1
ATOM 3839 N N . GLU A 1 485 ? 30.207 5.908 -43.042 1.00 90.75 485 GLU A N 1
ATOM 3840 C CA . GLU A 1 485 ? 28.867 5.780 -43.600 1.00 90.75 485 GLU A CA 1
ATOM 3841 C C . GLU A 1 485 ? 28.212 4.478 -43.123 1.00 90.75 485 GLU A C 1
ATOM 3843 O O . GLU A 1 485 ? 28.749 3.375 -43.271 1.00 90.75 485 GLU A O 1
ATOM 3848 N N . VAL A 1 486 ? 27.038 4.601 -42.509 1.00 88.44 486 VAL A N 1
ATOM 3849 C CA . VAL A 1 486 ? 26.210 3.476 -42.064 1.00 88.44 486 VAL A CA 1
ATOM 3850 C C . VAL A 1 486 ? 24.749 3.764 -42.370 1.00 88.44 486 VAL A C 1
ATOM 3852 O O . VAL A 1 486 ? 24.323 4.910 -42.347 1.00 88.44 486 VAL A O 1
ATOM 3855 N N . CYS A 1 487 ? 23.955 2.731 -42.630 1.00 81.69 487 CYS A N 1
ATOM 3856 C CA . CYS A 1 487 ? 22.507 2.892 -42.733 1.00 81.69 487 CYS A CA 1
ATOM 3857 C C . CYS A 1 487 ? 21.870 2.750 -41.348 1.00 81.69 487 CYS A C 1
ATOM 3859 O O . CYS A 1 487 ? 22.169 1.797 -40.621 1.00 81.69 487 CYS A O 1
ATOM 3861 N N . ASP A 1 488 ? 20.989 3.680 -40.990 1.00 77.81 488 ASP A N 1
ATOM 3862 C CA . ASP A 1 488 ? 20.149 3.564 -39.802 1.00 77.81 488 ASP A CA 1
ATOM 3863 C C . ASP A 1 488 ? 19.220 2.351 -39.955 1.00 77.81 488 ASP A C 1
ATOM 3865 O O . ASP A 1 488 ? 18.488 2.229 -40.934 1.00 77.81 488 ASP A O 1
ATOM 3869 N N . SER A 1 489 ? 19.224 1.424 -39.000 1.00 69.94 489 SER A N 1
ATOM 3870 C CA . SER A 1 489 ? 18.403 0.210 -39.095 1.00 69.94 489 SER A CA 1
ATOM 3871 C C . SER A 1 489 ? 16.895 0.479 -38.960 1.00 69.94 489 SER A C 1
ATOM 3873 O O . SER A 1 489 ? 16.070 -0.340 -39.383 1.00 69.94 489 SER A O 1
ATOM 3875 N N . LYS A 1 490 ? 16.508 1.620 -38.377 1.00 70.62 490 LYS A N 1
ATOM 3876 C CA . LYS A 1 490 ? 15.118 2.021 -38.136 1.00 70.62 490 LYS A CA 1
ATOM 3877 C C . LYS A 1 490 ? 14.564 2.923 -39.232 1.00 70.62 490 LYS A C 1
ATOM 3879 O O . LYS A 1 490 ? 13.385 2.771 -39.556 1.00 70.62 490 LYS A O 1
ATOM 3884 N N . THR A 1 491 ? 15.360 3.842 -39.771 1.00 68.88 491 THR A N 1
ATOM 3885 C CA . THR A 1 491 ? 14.908 4.804 -40.794 1.00 68.88 491 THR A CA 1
ATOM 3886 C C . THR A 1 491 ? 15.451 4.515 -42.187 1.00 68.88 491 THR A C 1
ATOM 3888 O O . THR A 1 491 ? 14.916 5.047 -43.152 1.00 68.88 491 THR A O 1
ATOM 3891 N N . PHE A 1 492 ? 16.466 3.651 -42.300 1.00 68.81 492 PHE A N 1
ATOM 3892 C CA . PHE A 1 492 ? 17.237 3.399 -43.523 1.00 68.81 492 PHE A CA 1
ATOM 3893 C C . PHE A 1 492 ? 17.964 4.631 -44.070 1.00 68.81 492 PHE A C 1
ATOM 3895 O O . PHE A 1 492 ? 18.510 4.582 -45.172 1.00 68.81 492 PHE A O 1
ATOM 3902 N N . ASP A 1 493 ? 18.026 5.715 -43.292 1.00 73.06 493 ASP A N 1
ATOM 3903 C CA . ASP A 1 493 ? 18.781 6.896 -43.675 1.00 73.06 493 ASP A CA 1
ATOM 3904 C C . ASP A 1 493 ? 20.275 6.557 -43.697 1.00 73.06 493 ASP A C 1
ATOM 3906 O O . ASP A 1 493 ? 20.801 5.877 -42.807 1.00 73.06 493 ASP A O 1
ATOM 3910 N N . LYS A 1 494 ? 20.976 7.064 -44.710 1.00 79.00 494 LYS A N 1
ATOM 3911 C CA . LYS A 1 494 ? 22.436 7.028 -44.747 1.00 79.00 494 LYS A CA 1
ATOM 3912 C C . LYS A 1 494 ? 22.976 8.038 -43.741 1.00 79.00 494 LYS A C 1
ATOM 3914 O O . LYS A 1 494 ? 22.859 9.245 -43.927 1.00 79.00 494 LYS A O 1
ATOM 3919 N N . LEU A 1 495 ? 23.564 7.534 -42.667 1.00 83.69 495 LEU A N 1
ATOM 3920 C CA . LEU A 1 495 ? 24.192 8.321 -41.619 1.00 83.69 495 LEU A CA 1
ATOM 3921 C C . LEU A 1 495 ? 25.693 8.403 -41.872 1.00 83.69 495 LEU A C 1
ATOM 3923 O O . LEU A 1 495 ? 26.369 7.381 -41.996 1.00 83.69 495 LEU A O 1
ATOM 3927 N N . LYS A 1 496 ? 26.228 9.622 -41.865 1.00 87.12 496 LYS A N 1
ATOM 3928 C CA . LYS A 1 496 ? 27.671 9.868 -41.840 1.00 87.12 496 LYS A CA 1
ATOM 3929 C C . LYS A 1 496 ? 28.104 10.106 -40.397 1.00 87.12 496 LYS A C 1
ATOM 3931 O O . LYS A 1 496 ? 27.877 11.180 -39.847 1.00 87.12 496 LYS A O 1
ATOM 3936 N N . GLN A 1 497 ? 28.706 9.114 -39.756 1.00 91.00 497 GLN A N 1
ATOM 3937 C CA . GLN A 1 497 ? 29.216 9.227 -38.388 1.00 91.00 497 GLN A CA 1
ATOM 3938 C C . GLN A 1 497 ? 30.631 9.813 -38.410 1.00 91.00 497 GLN A C 1
ATOM 3940 O O . GLN A 1 497 ? 31.515 9.208 -39.006 1.00 91.00 497 GLN A O 1
ATOM 3945 N N . ILE A 1 498 ? 30.883 10.946 -37.761 1.00 90.44 498 ILE A N 1
ATOM 3946 C CA . ILE A 1 498 ? 32.236 11.512 -37.678 1.00 90.44 498 ILE A CA 1
ATOM 3947 C C . ILE A 1 498 ? 33.116 10.571 -36.853 1.00 90.44 498 ILE A C 1
ATOM 3949 O O . ILE A 1 498 ? 32.719 10.144 -35.765 1.00 90.44 498 ILE A O 1
ATOM 3953 N N . VAL A 1 499 ? 34.302 10.235 -37.365 1.00 93.62 499 VAL A N 1
ATOM 3954 C CA . VAL A 1 499 ? 35.291 9.452 -36.614 1.00 93.62 499 VAL A CA 1
ATOM 3955 C C . VAL A 1 499 ? 35.934 10.368 -35.575 1.00 93.62 499 VAL A C 1
ATOM 3957 O O . VAL A 1 499 ? 36.644 11.302 -35.938 1.00 93.62 499 VAL A O 1
ATOM 3960 N N . VAL A 1 500 ? 35.659 10.145 -34.291 1.00 92.56 500 VAL A N 1
ATOM 3961 C CA . VAL A 1 500 ? 36.037 11.091 -33.226 1.00 92.56 500 VAL A CA 1
ATOM 3962 C C . VAL A 1 500 ? 37.463 10.814 -32.721 1.00 92.56 500 VAL A C 1
ATOM 3964 O O . VAL A 1 500 ? 37.713 9.700 -32.245 1.00 92.56 500 VAL A O 1
ATOM 3967 N N . PRO A 1 501 ? 38.386 11.797 -32.785 1.00 92.06 501 PRO A N 1
ATOM 3968 C CA . PRO A 1 501 ? 39.710 11.731 -32.156 1.00 92.06 501 PRO A CA 1
ATOM 3969 C C . PRO A 1 501 ? 39.634 11.486 -30.650 1.00 92.06 501 PRO A C 1
ATOM 3971 O O . PRO A 1 501 ? 38.695 11.943 -29.999 1.00 92.06 501 PRO A O 1
ATOM 3974 N N . GLN A 1 502 ? 40.636 10.827 -30.068 1.00 90.75 502 GLN A N 1
ATOM 3975 C CA . GLN A 1 502 ? 40.634 10.487 -28.642 1.00 90.75 502 GLN A CA 1
ATOM 3976 C C . GLN A 1 502 ? 40.486 11.720 -27.737 1.00 90.75 502 GLN A C 1
ATOM 3978 O O . GLN A 1 502 ? 39.739 11.666 -26.762 1.00 90.75 502 GLN A O 1
ATOM 3983 N N . CYS A 1 503 ? 41.129 12.837 -28.087 1.00 87.69 503 CYS A N 1
ATOM 3984 C CA . CYS A 1 503 ? 41.064 14.086 -27.323 1.00 87.69 503 CYS A CA 1
ATOM 3985 C C . CYS A 1 503 ? 39.665 14.726 -27.280 1.00 87.69 503 CYS A C 1
ATOM 3987 O O . CYS A 1 503 ? 39.372 15.457 -26.342 1.00 87.69 503 CYS A O 1
ATOM 3989 N N . LEU A 1 504 ? 38.788 14.421 -28.244 1.00 87.94 504 LEU A N 1
ATOM 3990 C CA . LEU A 1 504 ? 37.451 15.018 -28.354 1.00 87.94 504 LEU A CA 1
ATOM 3991 C C . LEU A 1 504 ? 36.332 14.098 -27.836 1.00 87.94 504 LEU A C 1
ATOM 3993 O O . LEU A 1 504 ? 35.178 14.511 -27.762 1.00 87.94 504 LEU A O 1
ATOM 3997 N N . GLN A 1 505 ? 36.638 12.853 -27.450 1.00 92.19 505 GLN A N 1
ATOM 3998 C CA . GLN A 1 505 ? 35.617 11.895 -26.995 1.00 92.19 505 GLN A CA 1
ATOM 3999 C C . GLN A 1 505 ? 34.883 12.364 -25.732 1.00 92.19 505 GLN A C 1
ATOM 4001 O O . GLN A 1 505 ? 33.679 12.153 -25.623 1.00 92.19 505 GLN A O 1
ATOM 4006 N N . MET A 1 506 ? 35.587 13.015 -24.803 1.00 86.19 506 MET A N 1
ATOM 4007 C CA . MET A 1 506 ? 35.010 13.536 -23.556 1.00 86.19 506 MET A CA 1
ATOM 4008 C C . MET A 1 506 ? 34.020 14.671 -23.823 1.00 86.19 506 MET A C 1
ATOM 4010 O O . MET A 1 506 ? 32.884 14.611 -23.366 1.00 86.19 506 MET A O 1
ATOM 4014 N N . GLN A 1 507 ? 34.419 15.636 -24.652 1.00 83.94 507 GLN A N 1
ATOM 4015 C CA . GLN A 1 507 ? 33.563 16.744 -25.075 1.00 83.94 507 GLN A CA 1
ATOM 4016 C C . GLN A 1 507 ? 32.312 16.237 -25.810 1.00 83.94 507 GLN A C 1
ATOM 4018 O O . GLN A 1 507 ? 31.200 16.706 -25.582 1.00 83.94 507 GLN A O 1
ATOM 4023 N N . VAL A 1 508 ? 32.464 15.208 -26.652 1.00 85.62 508 VAL A N 1
ATOM 4024 C CA . VAL A 1 508 ? 31.318 14.572 -27.312 1.00 85.62 508 VAL A CA 1
ATOM 4025 C C . VAL A 1 508 ? 30.372 13.916 -26.307 1.00 85.62 508 VAL A C 1
ATOM 4027 O O . VAL A 1 508 ? 29.160 14.026 -26.481 1.00 85.62 508 VAL A O 1
ATOM 4030 N N . LEU A 1 509 ? 30.892 13.230 -25.281 1.00 86.19 509 LEU A N 1
ATOM 4031 C CA . LEU A 1 509 ? 30.071 12.615 -24.233 1.00 86.19 509 LEU A CA 1
ATOM 4032 C C . LEU A 1 509 ? 29.286 13.671 -23.448 1.00 86.19 509 LEU A C 1
ATOM 4034 O O . LEU A 1 509 ? 28.086 13.498 -23.264 1.00 86.19 509 LEU A O 1
ATOM 4038 N N . GLU A 1 510 ? 29.921 14.783 -23.092 1.00 80.38 510 GLU A N 1
ATOM 4039 C CA . GLU A 1 510 ? 29.284 15.923 -22.427 1.00 80.38 510 GLU A CA 1
ATOM 4040 C C . GLU A 1 510 ? 28.139 16.526 -23.265 1.00 80.38 510 GLU A C 1
ATOM 4042 O O . GLU A 1 510 ? 27.057 16.812 -22.750 1.00 80.38 510 GLU A O 1
ATOM 4047 N N . TRP A 1 511 ? 28.311 16.662 -24.583 1.00 79.12 511 TRP A N 1
ATOM 4048 C CA . TRP A 1 511 ? 27.253 17.177 -25.463 1.00 79.12 511 TRP A CA 1
ATOM 4049 C C . TRP A 1 511 ? 26.067 16.222 -25.623 1.00 79.12 511 TRP A C 1
ATOM 4051 O O . TRP A 1 511 ? 24.920 16.657 -25.691 1.00 79.12 511 TRP A O 1
ATOM 4061 N N . VAL A 1 512 ? 26.316 14.912 -25.721 1.00 79.31 512 VAL A N 1
ATOM 4062 C CA . VAL A 1 512 ? 25.250 13.919 -25.968 1.00 79.31 512 VAL A CA 1
ATOM 4063 C C . VAL A 1 512 ? 24.604 13.383 -24.688 1.00 79.31 512 VAL A C 1
ATOM 4065 O O . VAL A 1 512 ? 23.599 12.673 -24.779 1.00 79.31 512 VAL A O 1
ATOM 4068 N N . HIS A 1 513 ? 25.170 13.685 -23.518 1.00 83.56 513 HIS A N 1
ATOM 4069 C CA . HIS A 1 513 ? 24.666 13.266 -22.211 1.00 83.56 513 HIS A CA 1
ATOM 4070 C C . HIS A 1 513 ? 24.240 14.456 -21.344 1.00 83.56 513 HIS A C 1
ATOM 4072 O O . HIS A 1 513 ? 23.055 14.564 -21.032 1.00 83.56 513 HIS A O 1
ATOM 4078 N N . ASP A 1 514 ? 25.177 15.331 -20.971 1.00 73.88 514 ASP A N 1
ATOM 4079 C CA . ASP A 1 514 ? 24.971 16.391 -19.975 1.00 73.88 514 ASP A CA 1
ATOM 4080 C C . ASP A 1 514 ? 24.050 17.476 -20.550 1.00 73.88 514 ASP A C 1
ATOM 4082 O O . ASP A 1 514 ? 22.982 17.745 -20.005 1.00 73.88 514 ASP A O 1
ATOM 4086 N N . HIS A 1 515 ? 24.381 17.979 -21.741 1.00 70.56 515 HIS A N 1
ATOM 4087 C CA . HIS A 1 515 ? 23.575 18.977 -22.461 1.00 70.56 515 HIS A CA 1
ATOM 4088 C C . HIS A 1 515 ? 22.288 18.402 -23.074 1.00 70.56 515 HIS A C 1
ATOM 4090 O O . HIS A 1 515 ? 21.433 19.142 -23.550 1.00 70.56 515 HIS A O 1
ATOM 4096 N N . ALA A 1 516 ? 22.146 17.075 -23.089 1.00 66.56 516 ALA A N 1
ATOM 4097 C CA . ALA A 1 516 ? 20.976 16.385 -23.625 1.00 66.56 516 ALA A CA 1
ATOM 4098 C C . ALA A 1 516 ? 19.977 15.957 -22.534 1.00 66.56 516 ALA A C 1
ATOM 4100 O O . ALA A 1 516 ? 19.002 15.272 -22.848 1.00 66.56 516 ALA A O 1
ATOM 4101 N N . GLY A 1 517 ? 20.216 16.325 -21.268 1.00 67.12 517 GLY A N 1
ATOM 4102 C CA . GLY A 1 517 ? 19.282 16.091 -20.164 1.00 67.12 517 GLY A CA 1
ATOM 4103 C C . GLY A 1 517 ? 19.424 14.736 -19.461 1.00 67.12 517 GLY A C 1
ATOM 4104 O O . GLY A 1 517 ? 18.428 14.191 -18.997 1.00 67.12 517 GLY A O 1
ATOM 4105 N N . HIS A 1 518 ? 20.634 14.162 -19.380 1.00 74.44 518 HIS A N 1
ATOM 4106 C CA . HIS A 1 518 ? 20.929 12.976 -18.548 1.00 74.44 518 HIS A CA 1
ATOM 4107 C C . HIS A 1 518 ? 20.028 11.750 -18.827 1.00 74.44 518 HIS A C 1
ATOM 4109 O O . HIS A 1 518 ? 19.581 11.037 -17.929 1.00 74.44 518 HIS A O 1
ATOM 4115 N N . LEU A 1 519 ? 19.781 11.461 -20.106 1.00 69.69 519 LEU A N 1
ATOM 4116 C CA . LEU A 1 519 ? 18.765 10.510 -20.588 1.00 69.69 519 LEU A CA 1
ATOM 4117 C C . LEU A 1 519 ? 19.018 9.022 -20.273 1.00 69.69 519 LEU A C 1
ATOM 4119 O O . LEU A 1 519 ? 18.221 8.164 -20.665 1.00 69.69 519 LEU A O 1
ATOM 4123 N N . GLY A 1 520 ? 20.114 8.692 -19.591 1.00 74.19 520 GLY A N 1
ATOM 4124 C CA . GLY A 1 520 ? 20.558 7.323 -19.344 1.00 74.19 520 GLY A CA 1
ATOM 4125 C C . GLY A 1 520 ? 21.235 6.667 -20.556 1.00 74.19 520 GLY A C 1
ATOM 4126 O O . GLY A 1 520 ? 21.051 7.059 -21.710 1.00 74.19 520 GLY A O 1
ATOM 4127 N N . ALA A 1 521 ? 22.019 5.619 -20.287 1.00 81.88 521 ALA A N 1
ATOM 4128 C CA . ALA A 1 521 ? 23.000 5.069 -21.228 1.00 81.88 521 ALA A CA 1
ATOM 4129 C C . ALA A 1 521 ? 22.430 4.665 -22.599 1.00 81.88 521 ALA A C 1
ATOM 4131 O O . ALA A 1 521 ? 23.037 4.962 -23.627 1.00 81.88 521 ALA A O 1
ATOM 4132 N N . GLU A 1 522 ? 21.261 4.022 -22.648 1.00 80.19 522 GLU A N 1
ATOM 4133 C CA . GLU A 1 522 ? 20.669 3.561 -23.912 1.00 80.19 522 GLU A CA 1
ATOM 4134 C C . GLU A 1 522 ? 20.282 4.732 -24.833 1.00 80.19 522 GLU A C 1
ATOM 4136 O O . GLU A 1 522 ? 20.583 4.730 -26.032 1.00 80.19 522 GLU A O 1
ATOM 4141 N N . LYS A 1 523 ? 19.647 5.763 -24.266 1.00 79.50 523 LYS A N 1
ATOM 4142 C CA . LYS A 1 523 ? 19.152 6.931 -25.003 1.00 79.50 523 LYS A CA 1
ATOM 4143 C C . LYS A 1 523 ? 20.304 7.844 -25.423 1.00 79.50 523 LYS A C 1
ATOM 4145 O O . LYS A 1 523 ? 20.376 8.220 -26.594 1.00 79.50 523 LYS A O 1
ATOM 4150 N N . THR A 1 524 ? 21.260 8.091 -24.526 1.00 84.00 524 THR A N 1
ATOM 4151 C CA . THR A 1 524 ? 22.517 8.799 -24.824 1.00 84.00 524 THR A CA 1
ATOM 4152 C C . THR A 1 524 ? 23.288 8.111 -25.953 1.00 84.00 524 THR A C 1
ATOM 4154 O O . THR A 1 524 ? 23.743 8.755 -26.899 1.00 84.00 524 THR A O 1
ATOM 4157 N N . LEU A 1 525 ? 23.364 6.778 -25.935 1.00 87.69 525 LEU A N 1
ATOM 4158 C CA . LEU A 1 525 ? 24.025 6.013 -26.987 1.00 87.69 525 LEU A CA 1
ATOM 4159 C C . LEU A 1 525 ? 23.289 6.103 -28.329 1.00 87.69 525 LEU A C 1
ATOM 4161 O O . LEU A 1 525 ? 23.933 6.185 -29.377 1.00 87.69 525 LEU A O 1
ATOM 4165 N N . SER A 1 526 ? 21.952 6.099 -28.318 1.00 82.69 526 SER A N 1
ATOM 4166 C CA . SER A 1 526 ? 21.143 6.313 -29.523 1.00 82.69 526 SER A CA 1
ATOM 4167 C C . SER A 1 526 ? 21.396 7.692 -30.132 1.00 82.69 526 SER A C 1
ATOM 4169 O O . SER A 1 526 ? 21.462 7.812 -31.355 1.00 82.69 526 SER A O 1
ATOM 4171 N N . LEU A 1 527 ? 21.565 8.723 -29.303 1.00 81.25 527 LEU A N 1
ATOM 4172 C CA . LEU A 1 527 ? 21.850 10.078 -29.760 1.00 81.25 527 LEU A CA 1
ATOM 4173 C C . LEU A 1 527 ? 23.261 10.199 -30.356 1.00 81.25 527 LEU A C 1
ATOM 4175 O O . LEU A 1 527 ? 23.428 10.749 -31.450 1.00 81.25 527 LEU A O 1
ATOM 4179 N N . ALA A 1 528 ? 24.254 9.613 -29.681 1.00 86.88 528 ALA A N 1
ATOM 4180 C CA . ALA A 1 528 ? 25.651 9.611 -30.108 1.00 86.88 528 ALA A CA 1
ATOM 4181 C C . ALA A 1 528 ? 25.862 8.832 -31.416 1.00 86.88 528 ALA A C 1
ATOM 4183 O O . ALA A 1 528 ? 26.497 9.329 -32.346 1.00 86.88 528 ALA A O 1
ATOM 4184 N N . ARG A 1 529 ? 25.270 7.634 -31.539 1.00 87.94 529 ARG A N 1
ATOM 4185 C CA . ARG A 1 529 ? 25.412 6.761 -32.721 1.00 87.94 529 ARG A CA 1
ATOM 4186 C C . ARG A 1 529 ? 24.865 7.371 -34.006 1.00 87.94 529 ARG A C 1
ATOM 4188 O O . ARG A 1 529 ? 25.210 6.893 -35.077 1.00 87.94 529 ARG A O 1
ATOM 4195 N N . ARG A 1 530 ? 24.027 8.404 -33.958 1.00 81.00 530 ARG A N 1
ATOM 4196 C CA . ARG A 1 530 ? 23.582 9.074 -35.189 1.00 81.00 530 ARG A CA 1
ATOM 4197 C C . ARG A 1 530 ? 24.649 9.990 -35.786 1.00 81.00 530 ARG A C 1
ATOM 4199 O O . ARG A 1 530 ? 24.617 10.249 -36.984 1.00 81.00 530 ARG A O 1
ATOM 4206 N N . ARG A 1 531 ? 25.588 10.464 -34.961 1.00 85.62 531 ARG A N 1
ATOM 4207 C CA . ARG A 1 531 ? 26.520 11.552 -35.301 1.00 85.62 531 ARG A CA 1
ATOM 4208 C C . ARG A 1 531 ? 27.980 11.137 -35.250 1.00 85.62 531 ARG A C 1
ATOM 4210 O O . ARG A 1 531 ? 28.760 11.617 -36.065 1.00 85.62 531 ARG A O 1
ATOM 4217 N N . PHE A 1 532 ? 28.338 10.224 -34.353 1.00 91.50 532 PHE A N 1
ATOM 4218 C CA . PHE A 1 532 ? 29.724 9.943 -34.000 1.00 91.50 532 PHE A CA 1
ATOM 4219 C C . PHE A 1 532 ? 30.061 8.456 -34.033 1.00 91.50 532 PHE A C 1
ATOM 4221 O O . PHE A 1 532 ? 29.207 7.585 -33.837 1.00 91.50 532 PHE A O 1
ATOM 4228 N N . PHE A 1 533 ? 31.341 8.173 -34.257 1.00 93.94 533 PHE A N 1
ATOM 4229 C CA . PHE A 1 533 ? 31.905 6.837 -34.215 1.00 93.94 533 PHE A CA 1
ATOM 4230 C C . PHE A 1 533 ? 33.314 6.845 -33.619 1.00 93.94 533 PHE A C 1
ATOM 4232 O O . PHE A 1 533 ? 34.192 7.573 -34.071 1.00 93.94 533 PHE A O 1
ATOM 4239 N N . TRP A 1 534 ? 33.547 5.956 -32.659 1.00 93.69 534 TRP A N 1
ATOM 4240 C CA . TRP A 1 534 ? 34.874 5.476 -32.284 1.00 93.69 534 TRP A CA 1
ATOM 4241 C C . TRP A 1 534 ? 34.756 4.049 -31.722 1.00 93.69 534 TRP A C 1
ATOM 4243 O O . TRP A 1 534 ? 33.659 3.620 -31.325 1.00 93.69 534 TRP A O 1
ATOM 4253 N N . PRO A 1 535 ? 35.848 3.263 -31.700 1.00 90.75 535 PRO A N 1
ATOM 4254 C CA . PRO A 1 535 ? 35.840 1.935 -31.105 1.00 90.75 535 PRO A CA 1
ATOM 4255 C C . PRO A 1 535 ? 35.390 1.997 -29.643 1.00 90.75 535 PRO A C 1
ATOM 4257 O O . PRO A 1 535 ? 35.895 2.800 -28.871 1.00 90.75 535 PRO A O 1
ATOM 4260 N N . ARG A 1 536 ? 34.456 1.120 -29.255 1.00 88.81 536 ARG A N 1
ATOM 4261 C CA . ARG A 1 536 ? 33.892 1.054 -27.892 1.00 88.81 536 ARG A CA 1
ATOM 4262 C C . ARG A 1 536 ? 33.086 2.289 -27.447 1.00 88.81 536 ARG A C 1
ATOM 4264 O O . ARG A 1 536 ? 32.851 2.433 -26.254 1.00 88.81 536 ARG A O 1
ATOM 4271 N N . LEU A 1 537 ? 32.546 3.088 -28.378 1.00 91.75 537 LEU A N 1
ATOM 4272 C CA . LEU A 1 537 ? 31.575 4.165 -28.086 1.00 91.75 537 LEU A CA 1
ATOM 4273 C C . LEU A 1 537 ? 30.485 3.746 -27.076 1.00 91.75 537 LEU A C 1
ATOM 4275 O O . LEU A 1 537 ? 30.198 4.479 -26.139 1.00 91.75 537 LEU A O 1
ATOM 4279 N N . ALA A 1 538 ? 29.908 2.548 -27.231 1.00 89.38 538 ALA A N 1
ATOM 4280 C CA . ALA A 1 538 ? 28.876 2.039 -26.321 1.00 89.38 538 ALA A CA 1
ATOM 4281 C C . ALA A 1 538 ? 29.363 1.904 -24.869 1.00 89.38 538 ALA A C 1
ATOM 4283 O O . ALA A 1 538 ? 28.681 2.352 -23.955 1.00 89.38 538 ALA A O 1
ATOM 4284 N N . GLN A 1 539 ? 30.563 1.350 -24.680 1.00 90.12 539 GLN A N 1
ATOM 4285 C CA . GLN A 1 539 ? 31.178 1.190 -23.364 1.00 90.12 539 GLN A CA 1
ATOM 4286 C C . GLN A 1 539 ? 31.585 2.546 -22.768 1.00 90.12 539 GLN A C 1
ATOM 4288 O O . GLN A 1 539 ? 31.482 2.740 -21.562 1.00 90.12 539 GLN A O 1
ATOM 4293 N N . GLY A 1 540 ? 32.023 3.490 -23.610 1.00 88.12 540 GLY A N 1
ATOM 4294 C CA . GLY A 1 540 ? 32.324 4.862 -23.195 1.00 88.12 540 GLY A CA 1
ATOM 4295 C C . GLY A 1 540 ? 31.093 5.584 -22.646 1.00 88.12 540 GLY A C 1
ATOM 4296 O O . GLY A 1 540 ? 31.152 6.138 -21.555 1.00 88.12 540 GLY A O 1
ATOM 4297 N N . VAL A 1 541 ? 29.961 5.500 -23.354 1.00 90.25 541 VAL A N 1
ATOM 4298 C CA . VAL A 1 541 ? 28.679 6.075 -22.907 1.00 90.25 541 VAL A CA 1
ATOM 4299 C C . VAL A 1 541 ? 28.180 5.417 -21.620 1.00 90.25 541 VAL A C 1
ATOM 4301 O O . VAL A 1 541 ? 27.761 6.114 -20.700 1.00 90.25 541 VAL A O 1
ATOM 4304 N N . GLU A 1 542 ? 28.232 4.088 -21.530 1.00 87.56 542 GLU A N 1
ATOM 4305 C CA . GLU A 1 542 ? 27.803 3.351 -20.337 1.00 87.56 542 GLU A CA 1
ATOM 4306 C C . GLU A 1 542 ? 28.635 3.731 -19.107 1.00 87.56 542 GLU A C 1
ATOM 4308 O O . GLU A 1 542 ? 28.077 4.070 -18.064 1.00 87.56 542 GLU A O 1
ATOM 4313 N N . LYS A 1 543 ? 29.966 3.766 -19.253 1.00 87.81 543 LYS A N 1
ATOM 4314 C CA . LYS A 1 543 ? 30.880 4.194 -18.191 1.00 87.81 543 LYS A CA 1
ATOM 4315 C C . LYS A 1 543 ? 30.623 5.646 -17.772 1.00 87.81 543 LYS A C 1
ATOM 4317 O O . LYS A 1 543 ? 30.559 5.906 -16.577 1.00 87.81 543 LYS A O 1
ATOM 4322 N N . TRP A 1 544 ? 30.428 6.561 -18.726 1.00 88.12 544 TRP A N 1
ATOM 4323 C CA . TRP A 1 544 ? 30.100 7.968 -18.450 1.00 88.12 544 TRP A CA 1
ATOM 4324 C C . TRP A 1 544 ? 28.827 8.101 -17.608 1.00 88.12 544 TRP A C 1
ATOM 4326 O O . TRP A 1 544 ? 28.826 8.751 -16.567 1.00 88.12 544 TRP A O 1
ATOM 4336 N N . CYS A 1 545 ? 27.758 7.403 -18.005 1.00 83.88 545 CYS A N 1
ATOM 4337 C CA . CYS A 1 545 ? 26.480 7.439 -17.294 1.00 83.88 545 CYS A CA 1
ATOM 4338 C C . CYS A 1 545 ? 26.574 6.834 -15.883 1.00 83.88 545 CYS A C 1
ATOM 4340 O O . CYS A 1 545 ? 25.935 7.345 -14.969 1.00 83.88 545 CYS A O 1
ATOM 4342 N N . LEU A 1 546 ? 27.360 5.763 -15.701 1.00 80.19 546 LEU A N 1
ATOM 4343 C CA . LEU A 1 546 ? 27.600 5.132 -14.394 1.00 80.19 546 LEU A CA 1
ATOM 4344 C C . LEU A 1 546 ? 28.460 5.990 -13.461 1.00 80.19 546 LEU A C 1
ATOM 4346 O O . LEU A 1 546 ? 28.362 5.849 -12.248 1.00 80.19 546 LEU A O 1
ATOM 4350 N N . GLN A 1 547 ? 29.316 6.851 -14.006 1.00 78.69 547 GLN A N 1
ATOM 4351 C CA . GLN A 1 547 ? 30.163 7.760 -13.230 1.00 78.69 547 GLN A CA 1
ATOM 4352 C C . GLN A 1 547 ? 29.492 9.117 -12.976 1.00 78.69 547 GLN A C 1
ATOM 4354 O O . GLN A 1 547 ? 29.968 9.893 -12.150 1.00 78.69 547 GLN A O 1
ATOM 4359 N N . CYS A 1 548 ? 28.371 9.403 -13.643 1.00 76.50 548 CYS A N 1
ATOM 4360 C CA . CYS A 1 548 ? 27.635 10.642 -13.457 1.00 76.50 548 CYS A CA 1
ATOM 4361 C C . CYS A 1 548 ? 26.896 10.657 -12.110 1.00 76.50 548 CYS A C 1
ATOM 4363 O O . CYS A 1 548 ? 25.938 9.911 -11.891 1.00 76.50 548 CYS A O 1
ATOM 4365 N N . VAL A 1 549 ? 27.300 11.578 -11.232 1.00 69.00 549 VAL A N 1
ATOM 4366 C CA . VAL A 1 549 ? 26.688 11.798 -9.911 1.00 69.00 549 VAL A CA 1
ATOM 4367 C C . VAL A 1 549 ? 25.191 12.104 -10.035 1.00 69.00 549 VAL A C 1
ATOM 4369 O O . VAL A 1 549 ? 24.384 11.492 -9.340 1.00 69.00 549 VAL A O 1
ATOM 4372 N N . ARG A 1 550 ? 24.798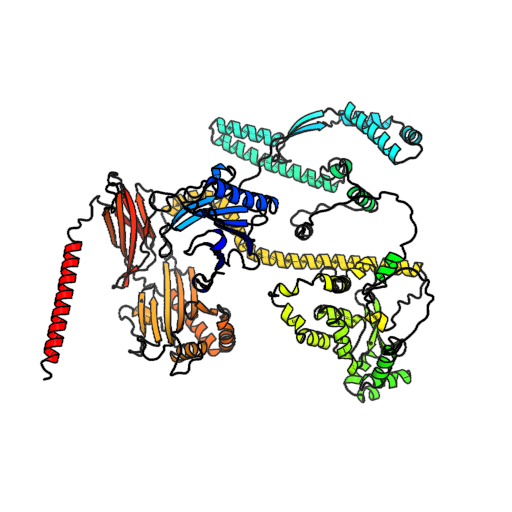 12.963 -10.989 1.00 67.25 550 ARG A N 1
ATOM 4373 C CA . ARG A 1 550 ? 23.388 13.302 -11.261 1.00 67.25 550 ARG A CA 1
ATOM 4374 C C . ARG A 1 550 ? 22.553 12.062 -11.598 1.00 67.25 550 ARG A C 1
ATOM 4376 O O . ARG A 1 550 ? 21.504 11.861 -10.996 1.00 67.25 550 ARG A O 1
ATOM 4383 N N . CYS A 1 551 ? 23.035 11.200 -12.496 1.00 66.50 551 CYS A N 1
ATOM 4384 C CA . CYS A 1 551 ? 22.330 9.977 -12.901 1.00 66.50 551 CYS A CA 1
ATOM 4385 C C . CYS A 1 551 ? 22.239 8.926 -11.783 1.00 66.50 551 CYS A C 1
ATOM 4387 O O . CYS A 1 551 ? 21.287 8.146 -11.763 1.00 66.50 551 CYS A O 1
ATOM 4389 N N . ASN A 1 552 ? 23.214 8.886 -10.871 1.00 62.28 552 ASN A N 1
ATOM 4390 C CA . ASN A 1 552 ? 23.224 7.943 -9.751 1.00 62.28 552 ASN A CA 1
ATOM 4391 C C . ASN A 1 552 ? 22.332 8.395 -8.587 1.00 62.28 552 ASN A C 1
ATOM 4393 O O . ASN A 1 552 ? 21.654 7.556 -8.003 1.00 62.28 552 ASN A O 1
ATOM 4397 N N . LEU A 1 553 ? 22.272 9.698 -8.293 1.00 52.97 553 LEU A N 1
ATOM 4398 C CA . LEU A 1 553 ? 21.407 10.250 -7.240 1.00 52.97 553 LEU A CA 1
ATOM 4399 C C . LEU A 1 553 ? 19.911 10.187 -7.607 1.00 52.97 553 LEU A C 1
ATOM 4401 O O . LEU A 1 553 ? 19.074 9.938 -6.745 1.00 52.97 553 LEU A O 1
ATOM 4405 N N . HIS A 1 554 ? 19.564 10.326 -8.892 1.00 52.25 554 HIS A N 1
ATOM 4406 C CA . HIS A 1 554 ? 18.169 10.320 -9.367 1.00 52.25 554 HIS A CA 1
ATOM 4407 C C . HIS A 1 554 ? 17.567 8.914 -9.587 1.00 52.25 554 HIS A C 1
ATOM 4409 O O . HIS A 1 554 ? 16.426 8.796 -10.033 1.00 52.25 554 HIS A O 1
ATOM 4415 N N . LYS A 1 555 ? 18.304 7.830 -9.293 1.00 42.69 555 LYS A N 1
ATOM 4416 C CA . LYS A 1 555 ? 17.790 6.441 -9.331 1.00 42.69 555 LYS A CA 1
ATOM 4417 C C . LYS A 1 555 ? 17.256 5.939 -7.980 1.00 42.69 555 LYS A C 1
ATOM 4419 O O . LYS A 1 555 ? 16.786 4.806 -7.902 1.00 42.69 555 LYS A O 1
ATOM 4424 N N . THR A 1 556 ? 17.296 6.769 -6.941 1.00 33.97 556 THR A N 1
ATOM 4425 C CA . THR A 1 556 ? 16.709 6.523 -5.613 1.00 33.97 556 THR A CA 1
ATOM 4426 C C . THR A 1 556 ? 15.387 7.289 -5.454 1.00 33.97 556 THR A C 1
ATOM 4428 O O . THR A 1 556 ? 15.317 8.439 -5.885 1.00 33.97 556 THR A O 1
ATOM 4431 N N . PRO A 1 557 ? 14.333 6.710 -4.840 1.00 39.03 557 PRO A N 1
ATOM 4432 C CA . PRO A 1 557 ? 13.080 7.414 -4.579 1.00 39.03 557 PRO A CA 1
ATOM 4433 C C . PRO A 1 557 ? 13.247 8.322 -3.355 1.00 39.03 557 PRO A C 1
ATOM 4435 O O . PRO A 1 557 ? 12.824 7.981 -2.258 1.00 39.03 557 PRO A O 1
ATOM 4438 N N . ALA A 1 558 ? 13.936 9.444 -3.538 1.00 41.94 558 ALA A N 1
ATOM 4439 C CA . ALA A 1 558 ? 13.953 10.575 -2.617 1.00 41.94 558 ALA A CA 1
ATOM 4440 C C . ALA A 1 558 ? 14.659 11.745 -3.312 1.00 41.94 558 ALA A C 1
ATOM 4442 O O . ALA A 1 558 ? 15.884 11.811 -3.313 1.00 41.94 558 ALA A O 1
ATOM 4443 N N . ASN A 1 559 ? 13.897 12.670 -3.892 1.00 34.06 559 ASN A N 1
ATOM 4444 C CA . ASN A 1 559 ? 14.387 14.033 -4.085 1.00 34.06 559 ASN A CA 1
ATOM 4445 C C . ASN A 1 559 ? 13.515 14.948 -3.231 1.00 34.06 559 ASN A C 1
ATOM 4447 O O . ASN A 1 559 ? 12.289 14.882 -3.332 1.00 34.06 559 ASN A O 1
ATOM 4451 N N . LYS A 1 560 ? 14.174 15.747 -2.386 1.00 42.03 560 LYS A N 1
ATOM 4452 C CA . LYS A 1 560 ? 13.571 16.808 -1.574 1.00 42.03 560 LYS A CA 1
ATOM 4453 C C . LYS A 1 560 ? 12.899 17.838 -2.488 1.00 42.03 560 LYS A C 1
ATOM 4455 O O . LYS A 1 560 ? 13.402 18.102 -3.582 1.00 42.03 560 LYS A O 1
ATOM 4460 N N . ASP A 1 561 ? 11.768 18.375 -2.044 1.00 46.09 561 ASP A N 1
ATOM 4461 C CA . ASP A 1 561 ? 10.899 19.247 -2.841 1.00 46.09 561 ASP A CA 1
ATOM 4462 C C . ASP A 1 561 ? 11.530 20.607 -3.200 1.00 46.09 561 ASP A C 1
ATOM 4464 O O . ASP A 1 561 ? 11.163 21.185 -4.218 1.00 46.09 561 ASP A O 1
ATOM 4468 N N . ASP A 1 562 ? 12.579 21.029 -2.490 1.00 44.19 562 ASP A N 1
ATOM 4469 C CA . ASP A 1 562 ? 13.274 22.315 -2.675 1.00 44.19 562 ASP A CA 1
ATOM 4470 C C . ASP A 1 562 ? 13.935 22.507 -4.065 1.00 44.19 562 ASP A C 1
ATOM 4472 O O . ASP A 1 562 ? 14.305 23.616 -4.426 1.00 44.19 562 ASP A O 1
ATOM 4476 N N . GLN A 1 563 ? 14.111 21.446 -4.870 1.00 42.84 563 GLN A N 1
ATOM 4477 C CA . GLN A 1 563 ? 14.644 21.537 -6.249 1.00 42.84 563 GLN A CA 1
ATOM 4478 C C . GLN A 1 563 ? 13.557 21.551 -7.338 1.00 42.84 563 GLN A C 1
ATOM 4480 O O . GLN A 1 563 ? 13.881 21.535 -8.526 1.00 42.84 563 GLN A O 1
ATOM 4485 N N . LYS A 1 564 ? 12.272 21.524 -6.960 1.00 49.56 564 LYS A N 1
ATOM 4486 C CA . LYS A 1 564 ? 11.140 21.508 -7.901 1.00 49.56 564 LYS A CA 1
ATOM 4487 C C . LYS A 1 564 ? 10.481 22.874 -8.088 1.00 49.56 564 LYS A C 1
ATOM 4489 O O . LYS A 1 564 ? 9.583 22.957 -8.916 1.00 49.56 564 LYS A O 1
ATOM 4494 N N . GLU A 1 565 ? 10.895 23.912 -7.361 1.00 49.78 565 GLU A N 1
ATOM 4495 C CA . GLU A 1 565 ? 10.303 25.255 -7.477 1.00 49.78 565 GLU A CA 1
ATOM 4496 C C . GLU A 1 565 ? 10.626 25.929 -8.825 1.00 49.78 565 GLU A C 1
ATOM 4498 O O . GLU A 1 565 ? 9.751 26.577 -9.386 1.00 49.78 565 GLU A O 1
ATOM 4503 N N . ASP A 1 566 ? 11.797 25.655 -9.415 1.00 50.78 566 ASP A N 1
ATOM 4504 C CA . ASP A 1 566 ? 12.258 26.231 -10.697 1.00 50.78 566 ASP A CA 1
ATOM 4505 C C . ASP A 1 566 ? 11.973 25.337 -11.926 1.00 50.78 566 ASP A C 1
ATOM 4507 O O . ASP A 1 566 ? 12.672 25.399 -12.940 1.00 50.78 566 ASP A O 1
ATOM 4511 N N . TRP A 1 567 ? 11.016 24.403 -11.846 1.00 57.00 567 TRP A N 1
ATOM 4512 C CA . TRP A 1 567 ? 10.788 23.412 -12.914 1.00 57.00 567 TRP A CA 1
ATOM 4513 C C . TRP A 1 567 ? 10.435 24.049 -14.265 1.00 57.00 567 TRP A C 1
ATOM 4515 O O . TRP A 1 567 ? 10.762 23.479 -15.309 1.00 57.00 567 TRP A O 1
ATOM 4525 N N . ASP A 1 568 ? 9.790 25.216 -14.234 1.00 56.75 568 ASP A N 1
ATOM 4526 C CA . ASP A 1 568 ? 9.410 26.043 -15.376 1.00 56.75 568 ASP A CA 1
ATOM 4527 C C . ASP A 1 568 ? 10.635 26.513 -16.177 1.00 56.75 568 ASP A C 1
ATOM 4529 O O . ASP A 1 568 ? 10.601 26.492 -17.410 1.00 56.75 568 ASP A O 1
ATOM 4533 N N . GLN A 1 569 ? 11.751 26.798 -15.497 1.00 52.09 569 GLN A N 1
ATOM 4534 C CA . GLN A 1 569 ? 13.030 27.163 -16.120 1.00 52.09 569 GLN A CA 1
ATOM 4535 C C . GLN A 1 569 ? 13.642 26.018 -16.939 1.00 52.09 569 GLN A C 1
ATOM 4537 O O . GLN A 1 569 ? 14.406 26.281 -17.861 1.00 52.09 569 GLN A O 1
ATOM 4542 N N . TYR A 1 570 ? 13.286 24.762 -16.640 1.00 55.12 570 TYR A N 1
ATOM 4543 C CA . TYR A 1 570 ? 13.805 23.568 -17.321 1.00 55.12 570 TYR A CA 1
ATOM 4544 C C . TYR A 1 570 ? 12.829 22.974 -18.351 1.00 55.12 570 TYR A C 1
ATOM 4546 O O . TYR A 1 570 ? 13.115 21.942 -18.972 1.00 55.12 570 TYR A O 1
ATOM 4554 N N . VAL A 1 571 ? 11.640 23.567 -18.529 1.00 58.44 571 VAL A N 1
ATOM 4555 C CA . VAL A 1 571 ? 10.597 23.034 -19.425 1.00 58.44 571 VAL A CA 1
ATOM 4556 C C . VAL A 1 571 ? 11.083 22.982 -20.866 1.00 58.44 571 VAL A C 1
ATOM 4558 O O . VAL A 1 571 ? 10.815 21.999 -21.559 1.00 58.44 571 VAL A O 1
ATOM 4561 N N . ALA A 1 572 ? 11.809 23.999 -21.331 1.00 54.28 572 ALA A N 1
ATOM 4562 C CA . ALA A 1 572 ? 12.299 24.050 -22.704 1.00 54.28 572 ALA A CA 1
ATOM 4563 C C . ALA A 1 572 ? 13.267 22.890 -22.996 1.00 54.28 572 ALA A C 1
ATOM 4565 O O . ALA A 1 572 ? 13.098 22.169 -23.988 1.00 54.28 572 ALA A O 1
ATOM 4566 N N . GLU A 1 573 ? 14.220 22.641 -22.096 1.00 54.84 573 GLU A N 1
ATOM 4567 C CA . GLU A 1 573 ? 15.176 21.539 -22.184 1.00 54.84 573 GLU A CA 1
ATOM 4568 C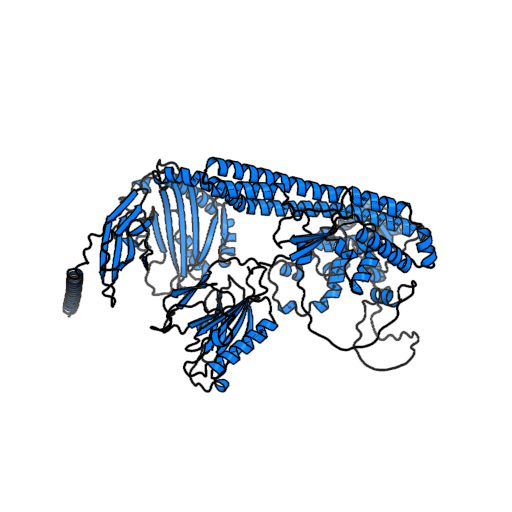 C . GLU A 1 573 ? 14.474 20.184 -22.070 1.00 54.84 573 GLU A C 1
ATOM 4570 O O . GLU A 1 573 ? 14.772 19.263 -22.836 1.00 54.84 573 GLU A O 1
ATOM 4575 N N . LEU A 1 574 ? 13.500 20.049 -21.165 1.00 59.59 574 LEU A N 1
ATOM 4576 C CA . LEU A 1 574 ? 12.737 18.814 -20.972 1.00 59.59 574 LEU A CA 1
ATOM 4577 C C . LEU A 1 574 ? 11.846 18.488 -22.172 1.00 59.59 574 LEU A C 1
ATOM 4579 O O . LEU A 1 574 ? 11.798 17.334 -22.601 1.00 59.59 574 LEU A O 1
ATOM 4583 N N . VAL A 1 575 ? 11.176 19.480 -22.761 1.00 67.00 575 VAL A N 1
ATOM 4584 C CA . VAL A 1 575 ? 10.366 19.319 -23.976 1.00 67.00 575 VAL A CA 1
ATOM 4585 C C . VAL A 1 575 ? 11.258 18.945 -25.156 1.00 67.00 575 VAL A C 1
ATOM 4587 O O . VAL A 1 575 ? 10.929 18.028 -25.916 1.00 67.00 575 VAL A O 1
ATOM 4590 N N . GLN A 1 576 ? 12.419 19.591 -25.298 1.00 64.88 576 GLN A N 1
ATOM 4591 C CA . GLN A 1 576 ? 13.401 19.236 -26.320 1.00 64.88 576 GLN A CA 1
ATOM 4592 C C . GLN A 1 576 ? 13.904 17.799 -26.129 1.00 64.88 576 GLN A C 1
ATOM 4594 O O . GLN A 1 576 ? 13.972 17.029 -27.093 1.00 64.88 576 GLN A O 1
ATOM 4599 N N . ALA A 1 577 ? 14.222 17.411 -24.899 1.00 64.19 577 ALA A N 1
ATOM 4600 C CA . ALA A 1 577 ? 14.692 16.077 -24.567 1.00 64.19 577 ALA A CA 1
ATOM 4601 C C . ALA A 1 577 ? 13.602 15.018 -24.807 1.00 64.19 577 ALA A C 1
ATOM 4603 O O . ALA A 1 577 ? 13.864 13.986 -25.433 1.00 64.19 577 ALA A O 1
ATOM 4604 N N . TYR A 1 578 ? 12.361 15.289 -24.401 1.00 70.69 578 TYR A N 1
ATOM 4605 C CA . TYR A 1 578 ? 11.205 14.418 -24.602 1.00 70.69 578 TYR A CA 1
ATOM 4606 C C . TYR A 1 578 ? 10.908 14.200 -26.090 1.00 70.69 578 TYR A C 1
ATOM 4608 O O . TYR A 1 578 ? 10.836 13.060 -26.554 1.00 70.69 578 TYR A O 1
ATOM 4616 N N . ASN A 1 579 ? 10.818 15.283 -26.866 1.00 73.12 579 ASN A N 1
ATOM 4617 C CA . ASN A 1 579 ? 10.465 15.226 -28.284 1.00 73.12 579 ASN A CA 1
ATOM 4618 C C . ASN A 1 579 ? 11.518 14.517 -29.143 1.00 73.12 579 ASN A C 1
ATOM 4620 O O . ASN A 1 579 ? 11.173 13.933 -30.174 1.00 73.12 579 ASN A O 1
ATOM 4624 N N . ASN A 1 580 ? 12.782 14.522 -28.711 1.00 69.75 580 ASN A N 1
ATOM 4625 C CA . ASN A 1 580 ? 13.909 13.971 -29.466 1.00 69.75 580 ASN A CA 1
ATOM 4626 C C . ASN A 1 580 ? 14.353 12.579 -29.014 1.00 69.75 580 ASN A C 1
ATOM 4628 O O . ASN A 1 580 ? 15.152 11.928 -29.698 1.00 69.75 580 ASN A O 1
ATOM 4632 N N . THR A 1 581 ? 13.804 12.085 -27.908 1.00 73.38 581 THR A N 1
ATOM 4633 C CA . THR A 1 581 ? 14.155 10.783 -27.349 1.00 73.38 581 THR A CA 1
ATOM 4634 C C . THR A 1 581 ? 13.202 9.696 -27.831 1.00 73.38 581 THR A C 1
ATOM 4636 O O . THR A 1 581 ? 11.984 9.825 -27.764 1.00 73.38 581 THR A O 1
ATOM 4639 N N . SER A 1 582 ? 13.758 8.569 -28.284 1.00 78.25 582 SER A N 1
ATOM 4640 C CA . SER A 1 582 ? 12.958 7.395 -28.645 1.00 78.25 582 SER A CA 1
ATOM 4641 C C . SER A 1 582 ? 12.213 6.854 -27.427 1.00 78.25 582 SER A C 1
ATOM 4643 O O . SER A 1 582 ? 12.841 6.469 -26.439 1.00 78.25 582 SER A O 1
ATOM 4645 N N . HIS A 1 583 ? 10.888 6.747 -27.519 1.00 73.88 583 HIS A N 1
ATOM 4646 C CA . HIS A 1 583 ? 10.088 6.189 -26.433 1.00 73.88 583 HIS A CA 1
ATOM 4647 C C . HIS A 1 583 ? 10.074 4.649 -26.494 1.00 73.88 583 HIS A C 1
ATOM 4649 O O . HIS A 1 583 ? 9.930 4.100 -27.589 1.00 73.88 583 HIS A O 1
ATOM 4655 N N . PRO A 1 584 ? 10.171 3.919 -25.364 1.00 69.25 584 PRO A N 1
ATOM 4656 C CA . PRO A 1 584 ? 10.109 2.452 -25.355 1.00 69.25 584 PRO A CA 1
ATOM 4657 C C . PRO A 1 584 ? 8.826 1.885 -25.980 1.00 69.25 584 PRO A C 1
ATOM 4659 O O . PRO A 1 584 ? 8.868 0.867 -26.664 1.00 69.25 584 PRO A O 1
ATOM 4662 N N . SER A 1 585 ? 7.694 2.571 -25.792 1.00 70.62 585 SER A N 1
ATOM 4663 C CA . SER A 1 585 ? 6.394 2.138 -26.326 1.00 70.62 585 SER A CA 1
ATOM 4664 C C . SER A 1 585 ? 6.280 2.267 -27.845 1.00 70.62 585 SER A C 1
ATOM 4666 O O . SER A 1 585 ? 5.639 1.434 -28.472 1.00 70.62 585 SER A O 1
ATOM 4668 N N . THR A 1 586 ? 6.872 3.299 -28.451 1.00 78.06 586 THR A N 1
ATOM 4669 C CA . THR A 1 586 ? 6.735 3.575 -29.895 1.00 78.06 586 THR A CA 1
ATOM 4670 C C . THR A 1 586 ? 7.977 3.176 -30.691 1.00 78.06 586 THR A C 1
ATOM 4672 O O . THR A 1 586 ? 7.904 2.989 -31.901 1.00 78.06 586 THR A O 1
ATOM 4675 N N . GLY A 1 587 ? 9.136 3.051 -30.043 1.00 76.62 587 GLY A N 1
ATOM 4676 C CA . GLY A 1 587 ? 10.425 2.793 -30.687 1.00 76.62 587 GLY A CA 1
ATOM 4677 C C . GLY A 1 587 ? 10.989 3.963 -31.510 1.00 76.62 587 GLY A C 1
ATOM 4678 O O . GLY A 1 587 ? 12.076 3.804 -32.083 1.00 76.62 587 GLY A O 1
ATOM 4679 N N . TYR A 1 588 ? 10.284 5.102 -31.543 1.00 79.94 588 TYR A N 1
ATOM 4680 C CA . TYR A 1 588 ? 10.628 6.344 -32.244 1.00 79.94 588 TYR A CA 1
ATOM 4681 C C . TYR A 1 588 ? 10.461 7.557 -31.320 1.00 79.94 588 TYR A C 1
ATOM 4683 O O . TYR A 1 588 ? 9.777 7.490 -30.299 1.00 79.94 588 TYR A O 1
ATOM 4691 N N . ALA A 1 589 ? 11.109 8.668 -31.672 1.00 79.62 589 ALA A N 1
ATOM 4692 C CA . ALA A 1 589 ? 10.928 9.940 -30.979 1.00 79.62 589 ALA A CA 1
ATOM 4693 C C . ALA A 1 589 ? 9.624 10.622 -31.442 1.00 79.62 589 ALA A C 1
ATOM 4695 O O . ALA A 1 589 ? 9.318 10.524 -32.638 1.00 79.62 589 ALA A O 1
ATOM 4696 N N . PRO A 1 590 ? 8.877 11.318 -30.562 1.00 78.69 590 PRO A N 1
ATOM 4697 C CA . PRO A 1 590 ? 7.657 12.039 -30.941 1.00 78.69 590 PRO A CA 1
ATOM 4698 C C . PRO A 1 590 ? 7.858 12.967 -32.143 1.00 78.69 590 PRO A C 1
ATOM 4700 O O . PRO A 1 590 ? 7.082 12.921 -33.094 1.00 78.69 590 PRO A O 1
ATOM 4703 N N . TYR A 1 591 ? 8.970 13.707 -32.172 1.00 75.56 591 TYR A N 1
ATOM 4704 C CA . TYR A 1 591 ? 9.311 14.593 -33.284 1.00 75.56 591 TYR A CA 1
ATOM 4705 C C . TYR A 1 591 ? 9.424 13.841 -34.622 1.00 75.56 591 TYR A C 1
ATOM 4707 O O . TYR A 1 591 ? 8.960 14.318 -35.655 1.00 75.56 591 TYR A O 1
ATOM 4715 N N . PHE A 1 592 ? 9.991 12.630 -34.619 1.00 78.50 592 PHE A N 1
ATOM 4716 C CA . PHE A 1 592 ? 10.123 11.828 -35.838 1.00 78.50 592 PHE A CA 1
ATOM 4717 C C . PHE A 1 592 ? 8.777 11.318 -36.350 1.00 78.50 592 PHE A C 1
ATOM 4719 O O . PHE A 1 592 ? 8.563 11.271 -37.558 1.00 78.50 592 PHE A O 1
ATOM 4726 N N . LEU A 1 593 ? 7.874 10.936 -35.446 1.00 77.00 593 LEU A N 1
ATOM 4727 C CA . LEU A 1 593 ? 6.537 10.486 -35.827 1.00 77.00 593 LEU A CA 1
ATOM 4728 C C . LEU A 1 593 ? 5.690 11.639 -36.368 1.00 77.00 593 LEU A C 1
ATOM 4730 O O . LEU A 1 593 ? 4.937 11.418 -37.302 1.00 77.00 593 LEU A O 1
ATOM 4734 N N . MET A 1 594 ? 5.863 12.856 -35.848 1.00 74.25 594 MET A N 1
ATOM 4735 C CA . MET A 1 594 ? 5.126 14.035 -36.317 1.00 74.25 594 MET A CA 1
ATOM 4736 C C . MET A 1 594 ? 5.659 14.590 -37.640 1.00 74.25 594 MET A C 1
ATOM 4738 O O . MET A 1 594 ? 4.887 14.890 -38.544 1.00 74.25 594 MET A O 1
ATOM 4742 N N . PHE A 1 595 ? 6.980 14.730 -37.767 1.00 71.69 595 PHE A N 1
ATOM 4743 C CA . PHE A 1 595 ? 7.598 15.450 -38.887 1.00 71.69 595 PHE A CA 1
ATOM 4744 C C . PHE A 1 595 ? 8.303 14.540 -39.887 1.00 71.69 595 PHE A C 1
ATOM 4746 O O . PHE A 1 595 ? 8.969 15.030 -40.796 1.00 71.69 595 PHE A O 1
ATOM 4753 N N . GLY A 1 596 ? 8.272 13.224 -39.678 1.00 67.50 596 GLY A N 1
ATOM 4754 C CA . GLY A 1 596 ? 8.923 12.243 -40.544 1.00 67.50 596 GLY A CA 1
ATOM 4755 C C . GLY A 1 596 ? 10.442 12.379 -40.622 1.00 67.50 596 GLY A C 1
ATOM 4756 O O . GLY A 1 596 ? 11.052 11.731 -41.462 1.00 67.50 596 GLY A O 1
ATOM 4757 N N . ARG A 1 597 ? 11.072 13.222 -39.799 1.00 73.06 597 ARG A N 1
ATOM 4758 C CA . ARG A 1 597 ? 12.519 13.477 -39.750 1.00 73.06 597 ARG A CA 1
ATOM 4759 C C . ARG A 1 597 ? 12.951 13.684 -38.305 1.00 73.06 597 ARG A C 1
ATOM 4761 O O . ARG A 1 597 ? 12.134 14.018 -37.459 1.00 73.06 597 ARG A O 1
ATOM 4768 N N . HIS A 1 598 ? 14.230 13.490 -38.009 1.00 74.56 598 HIS A N 1
ATOM 4769 C CA . HIS A 1 598 ? 14.754 13.789 -36.675 1.00 74.56 598 HIS A CA 1
ATOM 4770 C C . HIS A 1 598 ? 14.919 15.299 -36.497 1.00 74.56 598 HIS A C 1
ATOM 4772 O O . HIS A 1 598 ? 15.203 15.993 -37.475 1.00 74.56 598 HIS A O 1
ATOM 4778 N N . ALA A 1 599 ? 14.753 15.807 -35.273 1.00 73.12 599 ALA A N 1
ATOM 4779 C CA . ALA A 1 599 ? 15.011 17.218 -35.023 1.00 73.12 599 ALA A CA 1
ATOM 4780 C C . ALA A 1 599 ? 16.492 17.528 -35.207 1.00 73.12 599 ALA A C 1
ATOM 4782 O O . ALA A 1 599 ? 17.364 16.715 -34.875 1.00 73.12 599 ALA A O 1
ATOM 4783 N N . LYS A 1 600 ? 16.748 18.735 -35.703 1.00 70.31 600 LYS A N 1
ATOM 4784 C CA . LYS A 1 600 ? 18.082 19.318 -35.697 1.00 70.31 600 LYS A CA 1
ATOM 4785 C C . LYS A 1 600 ? 18.369 19.809 -34.289 1.00 70.31 600 LYS A C 1
ATOM 4787 O O . LYS A 1 600 ? 17.586 20.567 -33.725 1.00 70.31 600 LYS A O 1
ATOM 4792 N N . LEU A 1 601 ? 19.469 19.338 -33.725 1.00 67.69 601 LEU A N 1
ATOM 4793 C CA . LEU A 1 601 ? 19.952 19.790 -32.429 1.00 67.69 601 LEU A CA 1
ATOM 4794 C C . LEU A 1 601 ? 20.968 20.920 -32.625 1.00 67.69 601 LEU A C 1
ATOM 4796 O O . LEU A 1 601 ? 21.575 20.993 -33.696 1.00 67.69 601 LEU A O 1
ATOM 4800 N N . PRO A 1 602 ? 21.216 21.760 -31.604 1.00 64.19 602 PRO A N 1
ATOM 4801 C CA . PRO A 1 602 ? 22.245 22.804 -31.662 1.00 64.19 602 PRO A CA 1
ATOM 4802 C C . PRO A 1 602 ? 23.600 22.273 -32.158 1.00 64.19 602 PRO A C 1
ATOM 4804 O O . PRO A 1 602 ? 24.248 22.870 -33.013 1.00 64.19 602 PRO A O 1
ATOM 4807 N N . LEU A 1 603 ? 23.954 21.057 -31.738 1.00 64.19 603 LEU A N 1
ATOM 4808 C CA . LEU A 1 603 ? 25.142 20.338 -32.192 1.00 64.19 603 LEU A CA 1
ATOM 4809 C C . LEU A 1 603 ? 25.184 20.070 -33.712 1.00 64.19 603 LEU A C 1
ATOM 4811 O O . LEU A 1 603 ? 26.256 20.090 -34.307 1.00 64.19 603 LEU A O 1
ATOM 4815 N N . ASP A 1 604 ? 24.046 19.821 -34.366 1.00 69.25 604 ASP A N 1
ATOM 4816 C CA . ASP A 1 604 ? 23.998 19.610 -35.822 1.00 69.25 604 ASP A CA 1
ATOM 4817 C C . ASP A 1 604 ? 24.296 20.903 -36.592 1.00 69.25 604 ASP A C 1
ATOM 4819 O O . ASP A 1 604 ? 24.926 20.869 -37.652 1.00 69.25 604 ASP A O 1
ATOM 4823 N N . VAL A 1 605 ? 23.881 22.041 -36.025 1.00 68.56 605 VAL A N 1
ATOM 4824 C CA . VAL A 1 605 ? 24.162 23.381 -36.553 1.00 68.56 605 VAL A CA 1
ATOM 4825 C C . VAL A 1 605 ? 25.644 23.717 -36.372 1.00 68.56 605 VAL A C 1
ATOM 4827 O O . VAL A 1 605 ? 26.295 24.114 -37.336 1.00 68.56 605 VAL A O 1
ATOM 4830 N N . MET A 1 606 ? 26.206 23.458 -35.185 1.00 62.03 606 MET A N 1
ATOM 4831 C CA . MET A 1 606 ? 27.635 23.658 -34.887 1.00 62.03 606 MET A CA 1
ATOM 4832 C C . MET A 1 606 ? 28.558 22.815 -35.782 1.00 62.03 606 MET A C 1
ATOM 4834 O O . MET A 1 606 ? 29.653 23.245 -36.135 1.00 62.03 606 MET A O 1
ATOM 4838 N N . LEU A 1 607 ? 28.112 21.621 -36.183 1.00 64.00 607 LEU A N 1
ATOM 4839 C CA . LEU A 1 607 ? 28.844 20.733 -37.091 1.00 64.00 607 LEU A CA 1
ATOM 4840 C C . LEU A 1 607 ? 28.634 21.063 -38.581 1.00 64.00 607 LEU A C 1
ATOM 4842 O O . LEU A 1 607 ? 29.138 20.331 -39.432 1.00 64.00 607 LEU A O 1
ATOM 4846 N N . GLY A 1 608 ? 27.894 22.127 -38.919 1.00 59.12 608 GLY A N 1
ATOM 4847 C CA . GLY A 1 608 ? 27.686 22.569 -40.304 1.00 59.12 608 GLY A CA 1
ATOM 4848 C C . GLY A 1 608 ? 26.864 21.598 -41.162 1.00 59.12 608 GLY A C 1
ATOM 4849 O O . GLY A 1 608 ? 27.019 21.556 -42.387 1.00 59.12 608 GLY A O 1
ATOM 4850 N N . ARG A 1 609 ? 25.998 20.784 -40.542 1.00 61.44 609 ARG A N 1
ATOM 4851 C CA . ARG A 1 609 ? 25.222 19.746 -41.235 1.00 61.44 609 ARG A CA 1
ATOM 4852 C C . ARG A 1 609 ? 23.849 20.262 -41.667 1.00 61.44 609 ARG A C 1
ATOM 4854 O O . ARG A 1 609 ? 22.886 20.265 -40.904 1.00 61.44 609 ARG A O 1
ATOM 4861 N N . GLY A 1 610 ? 23.759 20.681 -42.930 1.00 53.88 610 GLY A N 1
ATOM 4862 C CA . GLY A 1 610 ? 22.500 20.991 -43.614 1.00 53.88 610 GLY A CA 1
ATOM 4863 C C . GLY A 1 610 ? 21.865 19.756 -44.267 1.00 53.88 610 GLY A C 1
ATOM 4864 O O . GLY A 1 610 ? 22.567 18.915 -44.825 1.00 53.88 610 GLY A O 1
ATOM 4865 N N . ASP A 1 611 ? 20.531 19.660 -44.221 1.00 50.09 611 ASP A N 1
ATOM 4866 C CA . ASP A 1 611 ? 19.764 18.632 -44.942 1.00 50.09 611 ASP A CA 1
ATOM 4867 C C . ASP A 1 611 ? 19.789 18.950 -46.442 1.00 50.09 611 ASP A C 1
ATOM 4869 O O . ASP A 1 611 ? 18.989 19.744 -46.933 1.00 50.09 611 ASP A O 1
ATOM 4873 N N . GLY A 1 612 ? 20.712 18.339 -47.177 1.00 50.16 612 GLY A N 1
ATOM 4874 C CA . GLY A 1 612 ? 20.701 18.354 -48.636 1.00 50.16 612 GLY A CA 1
ATOM 4875 C C . GLY A 1 612 ? 19.844 17.214 -49.174 1.00 50.16 612 GLY A C 1
ATOM 4876 O O . GLY A 1 612 ? 20.385 16.173 -49.544 1.00 50.16 612 GLY A O 1
ATOM 4877 N N . PHE A 1 613 ? 18.518 17.376 -49.228 1.00 52.78 613 PHE A N 1
ATOM 4878 C CA . PHE A 1 613 ? 17.733 16.529 -50.126 1.00 52.78 613 PHE A CA 1
ATOM 4879 C C . PHE A 1 613 ? 17.970 17.008 -51.563 1.00 52.78 613 PHE A C 1
ATOM 4881 O O . PHE A 1 613 ? 17.429 18.024 -51.986 1.00 52.78 613 PHE A O 1
ATOM 4888 N N . LEU A 1 614 ? 18.819 16.290 -52.297 1.00 51.19 614 LEU A N 1
ATOM 4889 C CA . LEU A 1 614 ? 19.177 16.571 -53.691 1.00 51.19 614 LEU A CA 1
ATOM 4890 C C . LEU A 1 614 ? 18.172 15.924 -54.664 1.00 51.19 614 LEU A C 1
ATOM 4892 O O . LEU A 1 614 ? 18.556 15.130 -55.519 1.00 51.19 614 LEU A O 1
ATOM 4896 N N . GLY A 1 615 ? 16.877 16.203 -54.503 1.00 60.53 615 GLY A N 1
ATOM 4897 C CA . GLY A 1 615 ? 15.820 15.644 -55.354 1.00 60.53 615 GLY A CA 1
ATOM 4898 C C . GLY A 1 615 ? 14.677 16.626 -55.605 1.00 60.53 615 GLY A C 1
ATOM 4899 O O . GLY A 1 615 ? 14.596 17.678 -54.976 1.00 60.53 615 GLY A O 1
ATOM 4900 N N . THR A 1 616 ? 13.781 16.281 -56.531 1.00 67.06 616 THR A N 1
ATOM 4901 C CA . THR A 1 616 ? 12.582 17.080 -56.834 1.00 67.06 616 THR A CA 1
ATOM 4902 C C . THR A 1 616 ? 11.583 17.042 -55.675 1.00 67.06 616 THR A C 1
ATOM 4904 O O . THR A 1 616 ? 11.564 16.078 -54.906 1.00 67.06 616 THR A O 1
ATOM 4907 N N . VAL A 1 617 ? 10.713 18.052 -55.569 1.00 64.56 617 VAL A N 1
ATOM 4908 C CA . VAL A 1 617 ? 9.667 18.123 -54.529 1.00 64.56 617 VAL A CA 1
ATOM 4909 C C . VAL A 1 617 ? 8.802 16.856 -54.516 1.00 64.56 617 VAL A C 1
ATOM 4911 O O . VAL A 1 617 ? 8.583 16.290 -53.449 1.00 64.56 617 VAL A O 1
ATOM 4914 N N . ASP A 1 618 ? 8.421 16.323 -55.680 1.00 58.69 618 ASP A N 1
ATOM 4915 C CA . ASP A 1 618 ? 7.641 15.078 -55.770 1.00 58.69 618 ASP A CA 1
ATOM 4916 C C . ASP A 1 618 ? 8.395 13.856 -55.239 1.00 58.69 618 ASP A C 1
ATOM 4918 O O . ASP A 1 618 ? 7.841 13.038 -54.499 1.00 58.69 618 ASP A O 1
ATOM 4922 N N . SER A 1 619 ? 9.688 13.740 -55.558 1.00 61.44 619 SER A N 1
ATOM 4923 C CA . SER A 1 619 ? 10.522 12.657 -55.028 1.00 61.44 619 SER A CA 1
ATOM 4924 C C . SER A 1 619 ? 10.689 12.764 -53.509 1.00 61.44 619 SER A C 1
ATOM 4926 O O . SER A 1 619 ? 10.714 11.742 -52.819 1.00 61.44 619 SER A O 1
ATOM 4928 N N . TRP A 1 620 ? 10.728 13.991 -52.975 1.00 69.69 620 TRP A N 1
ATOM 4929 C CA . TRP A 1 620 ? 10.759 14.248 -51.540 1.00 69.69 620 TRP A CA 1
ATOM 4930 C C . TRP A 1 620 ? 9.449 13.841 -50.875 1.00 69.69 620 TRP A C 1
ATOM 4932 O O . TRP A 1 620 ? 9.486 13.094 -49.902 1.00 69.69 620 TRP A O 1
ATOM 4942 N N . VAL A 1 621 ? 8.300 14.272 -51.409 1.00 67.50 621 VAL A N 1
ATOM 4943 C CA . VAL A 1 621 ? 6.967 13.955 -50.870 1.00 67.50 621 VAL A CA 1
ATOM 4944 C C . VAL A 1 621 ? 6.735 12.445 -50.871 1.00 67.50 621 VAL A C 1
ATOM 4946 O O . VAL A 1 621 ? 6.344 11.883 -49.847 1.00 67.50 621 VAL A O 1
ATOM 4949 N N . HIS A 1 622 ? 7.056 11.758 -51.973 1.00 65.12 622 HIS A N 1
ATOM 4950 C CA . HIS A 1 622 ? 6.909 10.305 -52.069 1.00 65.12 622 HIS A CA 1
ATOM 4951 C C . HIS A 1 622 ? 7.817 9.564 -51.073 1.00 65.12 622 HIS A C 1
ATOM 4953 O O . HIS A 1 622 ? 7.373 8.653 -50.367 1.00 65.12 622 HIS A O 1
ATOM 4959 N N . TYR A 1 623 ? 9.084 9.980 -50.965 1.00 66.56 623 TYR A N 1
ATOM 4960 C CA . TYR A 1 623 ? 10.028 9.435 -49.987 1.00 66.56 623 TYR A CA 1
ATOM 4961 C C . TYR A 1 623 ? 9.561 9.681 -48.544 1.00 66.56 623 TYR A C 1
ATOM 4963 O O . TYR A 1 623 ? 9.584 8.771 -47.711 1.00 66.56 623 TYR A O 1
ATOM 4971 N N . HIS A 1 624 ? 9.086 10.892 -48.254 1.00 68.94 624 HIS A N 1
ATOM 4972 C CA . HIS A 1 624 ? 8.632 11.316 -46.936 1.00 68.94 624 HIS A CA 1
ATOM 4973 C C . HIS A 1 624 ? 7.379 10.557 -46.488 1.00 68.94 624 HIS A C 1
ATOM 4975 O O . HIS A 1 624 ? 7.345 10.028 -45.375 1.00 68.94 624 HIS A O 1
ATOM 4981 N N . HIS A 1 625 ? 6.391 10.422 -47.376 1.00 69.38 625 HIS A N 1
ATOM 4982 C CA . HIS A 1 625 ? 5.167 9.667 -47.125 1.00 69.38 625 HIS A CA 1
ATOM 4983 C C . HIS A 1 625 ? 5.471 8.187 -46.851 1.00 69.38 625 HIS A C 1
ATOM 4985 O O . HIS A 1 625 ? 5.059 7.639 -45.828 1.00 69.38 625 HIS A O 1
ATOM 4991 N N . LYS A 1 626 ? 6.282 7.543 -47.703 1.00 71.25 626 LYS A N 1
ATOM 4992 C CA . LYS A 1 626 ? 6.687 6.137 -47.523 1.00 71.25 626 LYS A CA 1
ATOM 4993 C C . LYS A 1 626 ? 7.414 5.907 -46.193 1.00 71.25 626 LYS A C 1
ATOM 4995 O O . LYS A 1 626 ? 7.203 4.885 -45.529 1.00 71.25 626 LYS A O 1
ATOM 5000 N N . ARG A 1 627 ? 8.258 6.858 -45.787 1.00 72.25 627 ARG A N 1
ATOM 5001 C CA . ARG A 1 627 ? 8.995 6.821 -44.519 1.00 72.25 627 ARG A CA 1
ATOM 5002 C C . ARG A 1 627 ? 8.067 6.937 -43.309 1.00 72.25 627 ARG A C 1
ATOM 5004 O O . ARG A 1 627 ? 8.210 6.136 -42.387 1.00 72.25 627 ARG A O 1
ATOM 5011 N N . LEU A 1 628 ? 7.104 7.861 -43.329 1.00 74.62 628 LEU A N 1
ATOM 5012 C CA . LEU A 1 628 ? 6.109 8.018 -42.261 1.00 74.62 628 LEU A CA 1
ATOM 5013 C C . LEU A 1 628 ? 5.214 6.785 -42.119 1.00 74.62 628 LEU A C 1
ATOM 5015 O O . LEU A 1 628 ? 5.074 6.272 -41.014 1.00 74.62 628 LEU A O 1
ATOM 5019 N N . VAL A 1 629 ? 4.701 6.239 -43.227 1.00 74.50 629 VAL A N 1
ATOM 5020 C CA . VAL A 1 629 ? 3.903 4.998 -43.216 1.00 74.50 629 VAL A CA 1
ATOM 5021 C C . VAL A 1 629 ? 4.689 3.852 -42.571 1.00 74.50 629 VAL A C 1
ATOM 5023 O O . VAL A 1 629 ? 4.210 3.197 -41.645 1.00 74.50 629 VAL A O 1
ATOM 5026 N N . THR A 1 630 ? 5.949 3.669 -42.978 1.00 77.44 630 THR A N 1
ATOM 5027 C CA . THR A 1 630 ? 6.825 2.630 -42.412 1.00 77.44 630 THR A CA 1
ATOM 5028 C C . THR A 1 630 ? 7.085 2.848 -40.916 1.00 77.44 630 THR A C 1
ATOM 5030 O O . THR A 1 630 ? 7.123 1.886 -40.141 1.00 77.44 630 THR A O 1
ATOM 5033 N N . ALA A 1 631 ? 7.275 4.101 -40.495 1.00 76.50 631 ALA A N 1
ATOM 5034 C CA . ALA A 1 631 ? 7.499 4.463 -39.101 1.00 76.50 631 ALA A CA 1
ATOM 5035 C C . ALA A 1 631 ? 6.256 4.210 -38.239 1.00 76.50 631 ALA A C 1
ATOM 5037 O O . ALA A 1 631 ? 6.374 3.602 -37.176 1.00 76.50 631 ALA A O 1
ATOM 5038 N N . TYR A 1 632 ? 5.070 4.589 -38.720 1.00 79.50 632 TYR A N 1
ATOM 5039 C CA . TYR A 1 632 ? 3.800 4.334 -38.044 1.00 79.50 632 TYR A CA 1
ATOM 5040 C C . TYR A 1 632 ? 3.498 2.841 -37.921 1.00 79.50 632 TYR A C 1
ATOM 5042 O O . TYR A 1 632 ? 3.102 2.391 -36.846 1.00 79.50 632 TYR A O 1
ATOM 5050 N N . ASP A 1 633 ? 3.759 2.044 -38.957 1.00 77.19 633 ASP A N 1
ATOM 5051 C CA . ASP A 1 633 ? 3.568 0.591 -38.899 1.00 77.19 633 ASP A CA 1
ATOM 5052 C C . ASP A 1 633 ? 4.496 -0.076 -37.881 1.00 77.19 633 ASP A C 1
ATOM 5054 O O . ASP A 1 633 ? 4.084 -0.950 -37.109 1.00 77.19 633 ASP A O 1
ATOM 5058 N N . ARG A 1 634 ? 5.763 0.348 -37.837 1.00 78.31 634 ARG A N 1
ATOM 5059 C CA . ARG A 1 634 ? 6.733 -0.133 -36.844 1.00 78.31 634 ARG A CA 1
ATOM 5060 C C . ARG A 1 634 ? 6.368 0.325 -35.433 1.00 78.31 634 ARG A C 1
ATOM 5062 O O . ARG A 1 634 ? 6.447 -0.488 -34.512 1.00 78.31 634 ARG A O 1
ATOM 5069 N N . ALA A 1 635 ? 5.922 1.570 -35.271 1.00 77.44 635 ALA A N 1
ATOM 5070 C CA . ALA A 1 635 ? 5.453 2.096 -33.995 1.00 77.44 635 ALA A CA 1
ATOM 5071 C C . ALA A 1 635 ? 4.213 1.342 -33.504 1.00 77.44 635 ALA A C 1
ATOM 5073 O O . ALA A 1 635 ? 4.180 0.924 -32.353 1.00 77.44 635 ALA A O 1
ATOM 5074 N N . ARG A 1 636 ? 3.242 1.050 -34.376 1.00 72.75 636 ARG A N 1
ATOM 5075 C CA . ARG A 1 636 ? 2.049 0.254 -34.046 1.00 72.75 636 ARG A CA 1
ATOM 5076 C C . ARG A 1 636 ? 2.420 -1.155 -33.569 1.00 72.75 636 ARG A C 1
ATOM 5078 O O . ARG A 1 636 ? 1.879 -1.613 -32.564 1.00 72.75 636 ARG A O 1
ATOM 5085 N N . LYS A 1 637 ? 3.379 -1.820 -34.226 1.00 77.94 637 LYS A N 1
ATOM 5086 C CA . LYS A 1 637 ? 3.900 -3.134 -33.796 1.00 77.94 637 LYS A CA 1
ATOM 5087 C C . LYS A 1 637 ? 4.627 -3.065 -32.448 1.00 77.94 637 LYS A C 1
ATOM 5089 O O . LYS A 1 637 ? 4.443 -3.949 -31.613 1.00 77.94 637 LYS A O 1
ATOM 5094 N N . GLN A 1 638 ? 5.431 -2.026 -32.212 1.00 75.75 638 GLN A N 1
ATOM 5095 C CA . GLN A 1 638 ? 6.109 -1.835 -30.924 1.00 75.75 638 GLN A CA 1
ATOM 5096 C C . GLN A 1 638 ? 5.134 -1.501 -29.799 1.00 75.75 638 GLN A C 1
ATOM 5098 O O . GLN A 1 638 ? 5.260 -2.073 -28.724 1.00 75.75 638 GLN A O 1
ATOM 5103 N N . ILE A 1 639 ? 4.111 -0.687 -30.064 1.00 74.69 639 ILE A N 1
ATOM 5104 C CA . ILE A 1 639 ? 3.040 -0.393 -29.107 1.00 74.69 639 ILE A CA 1
ATOM 5105 C C . ILE A 1 639 ? 2.330 -1.688 -28.719 1.00 74.69 639 ILE A C 1
ATOM 5107 O O . ILE A 1 639 ? 2.146 -1.937 -27.534 1.00 74.69 639 ILE A O 1
ATOM 5111 N N . GLN A 1 640 ? 2.002 -2.557 -29.679 1.00 72.00 640 GLN A N 1
ATOM 5112 C CA . GLN A 1 640 ? 1.402 -3.866 -29.394 1.00 72.00 640 GLN A CA 1
ATOM 5113 C C . GLN A 1 640 ? 2.323 -4.760 -28.551 1.00 72.00 640 GLN A C 1
ATOM 5115 O O . GLN A 1 640 ? 1.861 -5.411 -27.616 1.00 72.00 640 GLN A O 1
ATOM 5120 N N . LYS A 1 641 ? 3.630 -4.778 -28.842 1.00 72.94 641 LYS A N 1
ATOM 5121 C CA . LYS A 1 641 ? 4.618 -5.551 -28.076 1.00 72.94 641 LYS A CA 1
ATOM 5122 C C . LYS A 1 641 ? 4.817 -4.996 -26.661 1.00 72.94 641 LYS A C 1
ATOM 5124 O O . LYS A 1 641 ? 4.866 -5.767 -25.707 1.00 72.94 641 LYS A O 1
ATOM 5129 N N . ALA A 1 642 ? 4.903 -3.678 -26.513 1.00 67.19 642 ALA A N 1
ATOM 5130 C CA . ALA A 1 642 ? 5.002 -2.997 -25.229 1.00 67.19 642 ALA A CA 1
ATOM 5131 C C . ALA A 1 642 ? 3.729 -3.210 -24.400 1.00 67.19 642 ALA A C 1
ATOM 5133 O O . ALA A 1 642 ? 3.832 -3.564 -23.232 1.00 67.19 642 ALA A O 1
ATOM 5134 N N . GLN A 1 643 ? 2.548 -3.118 -25.019 1.00 61.91 643 GLN A N 1
ATOM 5135 C CA . GLN A 1 643 ? 1.262 -3.458 -24.404 1.00 61.91 643 GLN A CA 1
ATOM 5136 C C . GLN A 1 643 ? 1.207 -4.925 -23.980 1.00 61.91 643 GLN A C 1
ATOM 5138 O O . GLN A 1 643 ? 0.724 -5.215 -22.894 1.00 61.91 643 GLN A O 1
ATOM 5143 N N . PHE A 1 644 ? 1.721 -5.854 -24.791 1.00 69.62 644 PHE A N 1
ATOM 5144 C CA . PHE A 1 644 ? 1.806 -7.267 -24.422 1.00 69.62 644 PHE A CA 1
ATOM 5145 C C . PHE A 1 644 ? 2.744 -7.490 -23.231 1.00 69.62 644 PHE A C 1
ATOM 5147 O O . PHE A 1 644 ? 2.391 -8.222 -22.315 1.00 69.62 644 PHE A O 1
ATOM 5154 N N . ASN A 1 645 ? 3.909 -6.841 -23.204 1.00 65.06 645 ASN A N 1
ATOM 5155 C CA . ASN A 1 645 ? 4.867 -6.958 -22.103 1.00 65.06 645 ASN A CA 1
ATOM 5156 C C . ASN A 1 645 ? 4.351 -6.306 -20.813 1.00 65.06 645 ASN A C 1
ATOM 5158 O O . ASN A 1 645 ? 4.488 -6.891 -19.744 1.00 65.06 645 ASN A O 1
ATOM 5162 N N . GLN A 1 646 ? 3.720 -5.134 -20.910 1.00 61.75 646 GLN A N 1
ATOM 5163 C CA . GLN A 1 646 ? 3.060 -4.466 -19.786 1.00 61.75 646 GLN A CA 1
ATOM 5164 C C . GLN A 1 646 ? 1.875 -5.286 -19.287 1.00 61.75 646 GLN A C 1
ATOM 5166 O O . GLN A 1 646 ? 1.741 -5.469 -18.087 1.00 61.75 646 GLN A O 1
ATOM 5171 N N . LYS A 1 647 ? 1.071 -5.856 -20.194 1.00 53.69 647 LYS A N 1
ATOM 5172 C CA . LYS A 1 647 ? 0.018 -6.813 -19.854 1.00 53.69 647 LYS A CA 1
ATOM 5173 C C . LYS A 1 647 ? 0.600 -8.049 -19.177 1.00 53.69 647 LYS A C 1
ATOM 5175 O O . LYS A 1 647 ? 0.039 -8.474 -18.191 1.00 53.69 647 LYS A O 1
ATOM 5180 N N . LYS A 1 648 ? 1.717 -8.606 -19.649 1.00 61.59 648 LYS A N 1
ATOM 5181 C CA . LYS A 1 648 ? 2.365 -9.773 -19.033 1.00 61.59 648 LYS A CA 1
ATOM 5182 C C . LYS A 1 648 ? 2.889 -9.459 -17.628 1.00 61.59 648 LYS A C 1
ATOM 5184 O O . LYS A 1 648 ? 2.687 -10.265 -16.731 1.00 61.59 648 LYS A O 1
ATOM 5189 N N . GLY A 1 649 ? 3.517 -8.298 -17.432 1.00 54.84 649 GLY A N 1
ATOM 5190 C CA . GLY A 1 649 ? 3.962 -7.836 -16.112 1.00 54.84 649 GLY A CA 1
ATOM 5191 C C . GLY A 1 649 ? 2.789 -7.533 -15.175 1.00 54.84 649 GLY A C 1
ATOM 5192 O O . GLY A 1 649 ? 2.799 -7.941 -14.021 1.00 54.84 649 GLY A O 1
ATOM 5193 N N . PHE A 1 650 ? 1.734 -6.903 -15.694 1.00 48.84 650 PHE A N 1
ATOM 5194 C CA . PHE A 1 650 ? 0.483 -6.673 -14.977 1.00 48.84 650 PHE A CA 1
ATOM 5195 C C . PHE A 1 650 ? -0.236 -7.985 -14.651 1.00 48.84 650 PHE A C 1
ATOM 5197 O O . PHE A 1 650 ? -0.712 -8.133 -13.540 1.00 48.84 650 PHE A O 1
ATOM 5204 N N . ASP A 1 651 ? -0.266 -8.954 -15.567 1.00 46.78 651 ASP A N 1
ATOM 5205 C CA . ASP A 1 651 ? -0.847 -10.287 -15.387 1.00 46.78 651 ASP A CA 1
ATOM 5206 C C . ASP A 1 651 ? -0.022 -11.119 -14.388 1.00 46.78 651 ASP A C 1
ATOM 5208 O O . ASP A 1 651 ? -0.611 -11.902 -13.651 1.00 46.78 651 ASP A O 1
ATOM 5212 N N . GLN A 1 652 ? 1.304 -10.931 -14.305 1.00 47.47 652 GLN A N 1
ATOM 5213 C CA . GLN A 1 652 ? 2.159 -11.507 -13.253 1.00 47.47 652 GLN A CA 1
ATOM 5214 C C . GLN A 1 652 ? 1.881 -10.876 -11.881 1.00 47.47 652 GLN A C 1
ATOM 5216 O O . GLN A 1 652 ? 1.612 -11.611 -10.936 1.00 47.47 652 GLN A O 1
ATOM 5221 N N . GLY A 1 653 ? 1.808 -9.545 -11.784 1.00 41.06 653 GLY A N 1
ATOM 5222 C CA . GLY A 1 653 ? 1.378 -8.864 -10.551 1.00 41.06 653 GLY A CA 1
ATOM 5223 C C . GLY A 1 653 ? -0.092 -9.142 -10.187 1.00 41.06 653 GLY A C 1
ATOM 5224 O O . GLY A 1 653 ? -0.481 -9.133 -9.021 1.00 41.06 653 GLY A O 1
ATOM 5225 N N . ILE A 1 654 ? -0.929 -9.457 -11.180 1.00 40.16 654 ILE A N 1
ATOM 5226 C CA . ILE A 1 654 ? -2.297 -9.941 -10.999 1.00 40.16 654 ILE A CA 1
ATOM 5227 C C . ILE A 1 654 ? -2.332 -11.418 -10.621 1.00 40.16 654 ILE A C 1
ATOM 5229 O O . ILE A 1 654 ? -3.280 -11.799 -9.962 1.00 40.16 654 ILE A O 1
ATOM 5233 N N . LEU A 1 655 ? -1.366 -12.262 -10.984 1.00 38.97 655 LEU A N 1
ATOM 5234 C CA . LEU A 1 655 ? -1.273 -13.647 -10.501 1.00 38.97 655 LEU A CA 1
ATOM 5235 C C . LEU A 1 655 ? -0.856 -13.680 -9.025 1.00 38.97 655 LEU A C 1
ATOM 5237 O O . LEU A 1 655 ? -1.457 -14.424 -8.252 1.00 38.97 655 LEU A O 1
ATOM 5241 N N . GLU A 1 656 ? 0.055 -12.793 -8.623 1.00 37.03 656 GLU A N 1
ATOM 5242 C CA . GLU A 1 656 ? 0.418 -12.564 -7.219 1.00 37.03 656 GLU A CA 1
ATOM 5243 C C . GLU A 1 656 ? -0.755 -11.966 -6.414 1.00 37.03 656 GLU A C 1
ATOM 5245 O O . GLU A 1 656 ? -1.025 -12.416 -5.303 1.00 37.03 656 GLU A O 1
ATOM 5250 N N . SER A 1 657 ? -1.564 -11.061 -6.991 1.00 34.12 657 SER A N 1
ATOM 5251 C CA . SER A 1 657 ? -2.770 -10.535 -6.315 1.00 34.12 657 SER A CA 1
ATOM 5252 C C . SER A 1 657 ? -4.031 -11.414 -6.449 1.00 34.12 657 SER A C 1
ATOM 5254 O O . SER A 1 657 ? -4.936 -11.340 -5.617 1.00 34.12 657 SER A O 1
ATOM 5256 N N . ARG A 1 658 ? -4.111 -12.307 -7.447 1.00 33.59 658 ARG A N 1
ATOM 5257 C CA . ARG A 1 658 ? -5.223 -13.260 -7.654 1.00 33.59 658 ARG A CA 1
ATOM 5258 C C . ARG A 1 658 ? -5.160 -14.477 -6.747 1.00 33.59 658 ARG A C 1
ATOM 5260 O O . ARG A 1 658 ? -6.224 -15.056 -6.523 1.00 33.59 658 ARG A O 1
ATOM 5267 N N . SER A 1 659 ? -3.992 -14.814 -6.198 1.00 33.59 659 SER A N 1
ATOM 5268 C CA . SER A 1 659 ? -3.881 -15.723 -5.046 1.00 33.59 659 SER A CA 1
ATOM 5269 C C . SER A 1 659 ? -4.792 -15.261 -3.895 1.00 33.59 659 SER A C 1
ATOM 5271 O O . SER A 1 659 ? -5.509 -16.057 -3.296 1.00 33.59 659 SER A O 1
ATOM 5273 N N . HIS A 1 660 ? -4.910 -13.943 -3.697 1.00 36.16 660 HIS A N 1
ATOM 5274 C CA . HIS A 1 660 ? -5.751 -13.349 -2.656 1.00 36.16 660 HIS A CA 1
ATOM 5275 C C . HIS A 1 660 ? -7.227 -13.123 -3.055 1.00 36.16 660 HIS A C 1
ATOM 5277 O O . HIS A 1 660 ? -8.059 -12.907 -2.178 1.00 36.16 660 HIS A O 1
ATOM 5283 N N . TYR A 1 661 ? -7.598 -13.185 -4.347 1.00 35.75 661 TYR A N 1
ATOM 5284 C CA . TYR A 1 661 ? -8.948 -12.799 -4.819 1.00 35.75 661 TYR A CA 1
ATOM 5285 C C . TYR A 1 661 ? -9.830 -13.969 -5.300 1.00 35.75 661 TYR A C 1
ATOM 5287 O O . TYR A 1 661 ? -11.056 -13.860 -5.267 1.00 35.75 661 TYR A O 1
ATOM 5295 N N . TRP A 1 662 ? -9.256 -15.105 -5.725 1.00 33.38 662 TRP A N 1
ATOM 5296 C CA . TRP A 1 662 ? -10.049 -16.308 -6.047 1.00 33.38 662 TRP A CA 1
ATOM 5297 C C . TRP A 1 662 ? -10.493 -17.105 -4.810 1.00 33.38 662 TRP A C 1
ATOM 5299 O O . TRP A 1 662 ? -11.447 -17.872 -4.925 1.00 33.38 662 TRP A O 1
ATOM 5309 N N . ALA A 1 663 ? -9.897 -16.856 -3.636 1.00 36.88 663 ALA A N 1
ATOM 5310 C CA . ALA A 1 663 ? -10.390 -17.356 -2.349 1.00 36.88 663 ALA A CA 1
ATOM 5311 C C . ALA A 1 663 ? -11.811 -16.824 -2.047 1.00 36.88 663 ALA A C 1
ATOM 5313 O O . ALA A 1 663 ? -12.742 -17.595 -1.847 1.00 36.88 663 ALA A O 1
ATOM 5314 N N . ALA A 1 664 ? -12.038 -15.517 -2.210 1.00 37.66 664 ALA A N 1
ATOM 5315 C CA . ALA A 1 664 ? -13.263 -14.853 -1.752 1.00 37.66 664 ALA A CA 1
ATOM 5316 C C . ALA A 1 664 ? -14.550 -15.146 -2.563 1.00 37.66 664 ALA A C 1
ATOM 5318 O O . ALA A 1 664 ? -15.655 -14.866 -2.097 1.00 37.66 664 ALA A O 1
ATOM 5319 N N . VAL A 1 665 ? -14.457 -15.671 -3.794 1.00 40.66 665 VAL A N 1
ATOM 5320 C CA . VAL A 1 665 ? -15.642 -15.926 -4.650 1.00 40.66 665 VAL A CA 1
ATOM 5321 C C . VAL A 1 665 ? -16.135 -17.373 -4.538 1.00 40.66 665 VAL A C 1
ATOM 5323 O O . VAL A 1 665 ? -17.329 -17.627 -4.717 1.00 40.66 665 VAL A O 1
ATOM 5326 N N . ALA A 1 666 ? -15.255 -18.314 -4.182 1.00 37.88 666 ALA A N 1
ATOM 5327 C CA . ALA A 1 666 ? -15.646 -19.677 -3.827 1.00 37.88 666 ALA A CA 1
ATOM 5328 C C . ALA A 1 666 ? -16.410 -19.711 -2.484 1.00 37.88 666 ALA A C 1
ATOM 5330 O O . ALA A 1 666 ? -17.386 -20.455 -2.352 1.00 37.88 666 ALA A O 1
ATOM 5331 N N . ASP A 1 667 ? -16.066 -18.812 -1.555 1.00 40.47 667 ASP A N 1
ATOM 5332 C CA . ASP A 1 667 ? -16.623 -18.721 -0.197 1.00 40.47 667 ASP A CA 1
ATOM 5333 C C . ASP A 1 667 ? -18.136 -18.447 -0.137 1.00 40.47 667 ASP A C 1
ATOM 5335 O O . ASP A 1 667 ? -18.813 -18.888 0.787 1.00 40.47 667 ASP A O 1
ATOM 5339 N N . GLY A 1 668 ? -18.722 -17.779 -1.137 1.00 42.62 668 GLY A N 1
ATOM 5340 C CA . GLY A 1 668 ? -20.147 -17.413 -1.112 1.00 42.62 668 GLY A CA 1
ATOM 5341 C C . GLY A 1 668 ? -21.119 -18.555 -1.444 1.00 42.62 668 GLY A C 1
ATOM 5342 O O . GLY A 1 668 ? -22.238 -18.591 -0.935 1.00 42.62 668 GLY A O 1
ATOM 5343 N N . VAL A 1 669 ? -20.712 -19.499 -2.298 1.00 43.53 669 VAL A N 1
ATOM 5344 C CA . VAL A 1 669 ? -21.514 -20.696 -2.629 1.00 43.53 669 VAL A CA 1
ATOM 5345 C C . VAL A 1 669 ? -21.179 -21.836 -1.667 1.00 43.53 669 VAL A C 1
ATOM 5347 O O . VAL A 1 669 ? -22.061 -22.614 -1.300 1.00 43.53 669 VAL A O 1
ATOM 5350 N N . PHE A 1 670 ? -19.934 -21.864 -1.182 1.00 41.41 670 PHE A N 1
ATOM 5351 C CA . PHE A 1 670 ? -19.490 -22.734 -0.105 1.00 41.41 670 PHE A CA 1
ATOM 5352 C C . PHE A 1 670 ? -20.213 -22.396 1.208 1.00 41.41 670 PHE A C 1
ATOM 5354 O O . PHE A 1 670 ? -20.690 -23.317 1.844 1.00 41.41 670 PHE A O 1
ATOM 5361 N N . ALA A 1 671 ? -20.465 -21.126 1.556 1.00 42.91 671 ALA A N 1
ATOM 5362 C CA . ALA A 1 671 ? -21.140 -20.715 2.800 1.00 42.91 671 ALA A CA 1
ATOM 5363 C C . ALA A 1 671 ? -22.501 -21.389 3.079 1.00 42.91 671 ALA A C 1
ATOM 5365 O O . ALA A 1 671 ? -22.812 -21.681 4.228 1.00 42.91 671 ALA A O 1
ATOM 5366 N N . ILE A 1 672 ? -23.321 -21.685 2.064 1.00 49.31 672 ILE A N 1
ATOM 5367 C CA . ILE A 1 672 ? -24.637 -22.328 2.274 1.00 49.31 672 ILE A CA 1
ATOM 5368 C C . ILE A 1 672 ? -24.487 -23.842 2.495 1.00 49.31 672 ILE A C 1
ATOM 5370 O O . ILE A 1 672 ? -25.180 -24.416 3.334 1.00 49.31 672 ILE A O 1
ATOM 5374 N N . ALA A 1 673 ? -23.545 -24.479 1.796 1.00 44.09 673 ALA A N 1
ATOM 5375 C CA . ALA A 1 673 ? -23.171 -25.871 2.042 1.00 44.09 673 ALA A CA 1
ATOM 5376 C C . ALA A 1 673 ? -22.385 -26.019 3.359 1.00 44.09 673 ALA A C 1
ATOM 5378 O O . ALA A 1 673 ? -22.574 -26.988 4.083 1.00 44.09 673 ALA A O 1
ATOM 5379 N N . VAL A 1 674 ? -21.583 -25.016 3.718 1.00 48.53 674 VAL A N 1
ATOM 5380 C CA . VAL A 1 674 ? -20.823 -24.884 4.962 1.00 48.53 674 VAL A CA 1
ATOM 5381 C C . VAL A 1 674 ? -21.735 -24.614 6.134 1.00 48.53 674 VAL A C 1
ATOM 5383 O O . VAL A 1 674 ? -21.445 -25.140 7.177 1.00 48.53 674 VAL A O 1
ATOM 5386 N N . LEU A 1 675 ? -22.859 -23.907 6.035 1.00 47.66 675 LEU A N 1
ATOM 5387 C CA . LEU A 1 675 ? -23.778 -23.805 7.181 1.00 47.66 675 LEU A CA 1
ATOM 5388 C C . LEU A 1 675 ? -24.442 -25.157 7.505 1.00 47.66 675 LEU A C 1
ATOM 5390 O O . LEU A 1 675 ? -24.631 -25.490 8.675 1.00 47.66 675 LEU A O 1
ATOM 5394 N N . TYR A 1 676 ? -24.703 -25.981 6.484 1.00 45.91 676 TYR A N 1
ATOM 5395 C CA . TYR A 1 676 ? -25.209 -27.348 6.652 1.00 45.91 676 TYR A CA 1
ATOM 5396 C C . TYR A 1 676 ? -24.114 -28.328 7.120 1.00 45.91 676 TYR A C 1
ATOM 5398 O O . TYR A 1 676 ? -24.350 -29.165 7.987 1.00 45.91 676 TYR A O 1
ATOM 5406 N N . ILE A 1 677 ? -22.884 -28.178 6.621 1.00 50.34 677 ILE A N 1
ATOM 5407 C CA . ILE A 1 677 ? -21.713 -28.960 7.040 1.00 50.34 677 ILE A CA 1
ATOM 5408 C C . ILE A 1 677 ? -21.167 -28.471 8.398 1.00 50.34 677 ILE A C 1
ATOM 5410 O O . ILE A 1 677 ? -20.695 -29.284 9.171 1.00 50.34 677 ILE A O 1
ATOM 5414 N N . MET A 1 678 ? -21.312 -27.200 8.777 1.00 43.41 678 MET A N 1
ATOM 5415 C CA . MET A 1 678 ? -20.951 -26.630 10.088 1.00 43.41 678 MET A CA 1
ATOM 5416 C C . MET A 1 678 ? -21.921 -27.088 11.166 1.00 43.41 678 MET A C 1
ATOM 5418 O O . MET A 1 678 ? -21.486 -27.338 12.278 1.00 43.41 678 MET A O 1
ATOM 5422 N N . SER A 1 679 ? -23.195 -27.319 10.840 1.00 44.00 679 SER A N 1
ATOM 5423 C CA . SER A 1 679 ? -24.113 -28.055 11.720 1.00 44.00 679 SER A CA 1
ATOM 5424 C C . SER A 1 679 ? -23.650 -29.499 11.987 1.00 44.00 679 SER A C 1
ATOM 5426 O O . SER A 1 679 ? -24.013 -30.062 13.020 1.00 44.00 679 SER A O 1
ATOM 5428 N N . LEU A 1 680 ? -22.862 -30.099 11.085 1.00 39.00 680 LEU A N 1
ATOM 5429 C CA . LEU A 1 680 ? -22.270 -31.436 11.237 1.00 39.00 680 LEU A CA 1
ATOM 5430 C C . LEU A 1 680 ? -20.846 -31.388 11.845 1.00 39.00 680 LEU A C 1
ATOM 5432 O O . LEU A 1 680 ? -20.488 -32.280 12.609 1.00 39.00 680 LEU A O 1
ATOM 5436 N N . ILE A 1 681 ? -20.065 -30.328 11.593 1.00 45.06 681 ILE A N 1
ATOM 5437 C CA . ILE A 1 681 ? -18.707 -30.084 12.124 1.00 45.06 681 ILE A CA 1
ATOM 5438 C C . ILE A 1 681 ? -18.737 -29.509 13.550 1.00 45.06 681 ILE A C 1
ATOM 5440 O O . ILE A 1 681 ? -17.823 -29.784 14.321 1.00 45.06 681 ILE A O 1
ATOM 5444 N N . TYR A 1 682 ? -19.779 -28.776 13.964 1.00 42.22 682 TYR A N 1
ATOM 5445 C CA . TYR A 1 682 ? -19.900 -28.265 15.343 1.00 42.22 682 TYR A CA 1
ATOM 5446 C C . TYR A 1 682 ? -20.007 -29.399 16.376 1.00 42.22 682 TYR A C 1
ATOM 5448 O O . TYR A 1 682 ? -19.708 -29.201 17.547 1.00 42.22 682 TYR A O 1
ATOM 5456 N N . LYS A 1 683 ? -20.360 -30.616 15.938 1.00 36.91 683 LYS A N 1
ATOM 5457 C CA . LYS A 1 683 ? -20.289 -31.828 16.765 1.00 36.91 683 LYS A CA 1
ATOM 5458 C C . LYS A 1 683 ? -18.909 -32.511 16.775 1.00 36.91 683 LYS A C 1
ATOM 5460 O O . LYS A 1 683 ? -18.753 -33.464 17.522 1.00 36.91 683 LYS A O 1
ATOM 5465 N N . ASN A 1 684 ? -17.926 -32.053 15.986 1.00 38.62 684 ASN A N 1
ATOM 5466 C CA . ASN A 1 684 ? -16.660 -32.764 15.739 1.00 38.62 684 ASN A CA 1
ATOM 5467 C C . ASN A 1 684 ? -15.408 -31.861 15.566 1.00 38.62 684 ASN A C 1
ATOM 5469 O O . ASN A 1 684 ? -14.478 -32.229 14.848 1.00 38.62 684 ASN A O 1
ATOM 5473 N N . ARG A 1 685 ? -15.320 -30.687 16.209 1.00 42.34 685 ARG A N 1
ATOM 5474 C CA . ARG A 1 685 ? -14.066 -29.901 16.190 1.00 42.34 685 ARG A CA 1
ATOM 5475 C C . ARG A 1 685 ? -13.010 -30.509 17.123 1.00 42.34 685 ARG A C 1
ATOM 5477 O O . ARG A 1 685 ? -13.117 -30.373 18.337 1.00 42.34 685 ARG A O 1
ATOM 5484 N N . ARG A 1 686 ? -11.967 -31.106 16.536 1.00 49.06 686 ARG A N 1
ATOM 5485 C CA . ARG A 1 686 ? -10.643 -31.258 17.159 1.00 49.06 686 ARG A CA 1
ATOM 5486 C C . ARG A 1 686 ? -9.710 -30.169 16.599 1.00 49.06 686 ARG A C 1
ATOM 5488 O O . ARG A 1 686 ? -9.606 -30.046 15.383 1.00 49.06 686 ARG A O 1
ATOM 5495 N N . LEU A 1 687 ? -9.140 -29.329 17.462 1.00 54.62 687 LEU A N 1
ATOM 5496 C CA . LEU A 1 687 ? -8.097 -28.338 17.163 1.00 54.62 687 LEU A CA 1
ATOM 5497 C C . LEU A 1 687 ? -6.771 -29.051 16.837 1.00 54.62 687 LEU A C 1
ATOM 5499 O O . LEU A 1 687 ? -6.494 -30.109 17.396 1.00 54.62 687 LEU A O 1
ATOM 5503 N N . ASN A 1 688 ? -5.973 -28.469 15.939 1.00 63.12 688 ASN A N 1
ATOM 5504 C CA . ASN A 1 688 ? -4.626 -28.949 15.612 1.00 63.12 688 ASN A CA 1
ATOM 5505 C C . ASN A 1 688 ? -3.651 -28.611 16.750 1.00 63.12 688 ASN A C 1
ATOM 5507 O O . ASN A 1 688 ? -3.765 -27.546 17.360 1.00 63.12 688 ASN A O 1
ATOM 5511 N N . GLU A 1 689 ? -2.695 -29.497 17.016 1.00 68.62 689 GLU A N 1
ATOM 5512 C CA . GLU A 1 689 ? -1.679 -29.311 18.054 1.00 68.62 689 GLU A CA 1
ATOM 5513 C C . GLU A 1 689 ? -0.477 -28.566 17.465 1.00 68.62 689 GLU A C 1
ATOM 5515 O O . GLU A 1 689 ? 0.009 -28.903 16.384 1.00 68.62 689 GLU A O 1
ATOM 5520 N N . ARG A 1 690 ? -0.015 -27.516 18.147 1.00 77.81 690 ARG A N 1
ATOM 5521 C CA . ARG A 1 690 ? 1.163 -26.739 17.747 1.00 77.81 690 ARG A CA 1
ATOM 5522 C C . ARG A 1 690 ? 2.246 -26.919 18.786 1.00 77.81 690 ARG A C 1
ATOM 5524 O O . ARG A 1 690 ? 1.977 -26.684 19.961 1.00 77.81 690 ARG A O 1
ATOM 5531 N N . HIS A 1 691 ? 3.443 -27.257 18.325 1.00 82.12 691 HIS A N 1
ATOM 5532 C CA . HIS A 1 691 ? 4.618 -27.379 19.172 1.00 82.12 691 HIS A CA 1
ATOM 5533 C C . HIS A 1 691 ? 5.730 -26.457 18.695 1.00 82.12 691 HIS A C 1
ATOM 5535 O O . HIS A 1 691 ? 5.919 -26.277 17.491 1.00 82.12 691 HIS A O 1
ATOM 5541 N N . ARG A 1 692 ? 6.490 -25.896 19.633 1.00 88.12 692 ARG A N 1
ATOM 5542 C CA . ARG A 1 692 ? 7.595 -24.978 19.362 1.00 88.12 692 ARG A CA 1
ATOM 5543 C C . ARG A 1 692 ? 8.784 -25.281 20.260 1.00 88.12 692 ARG A C 1
ATOM 5545 O O . ARG A 1 692 ? 8.670 -25.252 21.481 1.00 88.12 692 ARG A O 1
ATOM 5552 N N . LEU A 1 693 ? 9.941 -25.495 19.642 1.00 89.56 693 LEU A N 1
ATOM 5553 C CA . LEU A 1 693 ? 11.237 -25.586 20.306 1.00 89.56 693 LEU A CA 1
ATOM 5554 C C . LEU A 1 693 ? 12.032 -24.326 19.969 1.00 89.56 693 LEU A C 1
ATOM 5556 O O . LEU A 1 693 ? 12.269 -24.049 18.795 1.00 89.56 693 LEU A O 1
ATOM 5560 N N . GLN A 1 694 ? 12.445 -23.559 20.974 1.00 92.19 694 GLN A N 1
ATOM 5561 C CA . GLN A 1 694 ? 13.188 -22.317 20.761 1.00 92.19 694 GLN A CA 1
ATOM 5562 C C . GLN A 1 694 ? 14.281 -22.106 21.804 1.00 92.19 694 GLN A C 1
ATOM 5564 O O . GLN A 1 694 ? 14.132 -22.473 22.966 1.00 92.19 694 GLN A O 1
ATOM 5569 N N . PHE A 1 695 ? 15.369 -21.474 21.382 1.00 91.56 695 PHE A N 1
ATOM 5570 C CA . PHE A 1 695 ? 16.461 -21.034 22.233 1.00 91.56 695 PHE A CA 1
ATOM 5571 C C . PHE A 1 695 ? 16.600 -19.521 22.123 1.00 91.56 695 PHE A C 1
ATOM 5573 O O . PHE A 1 695 ? 16.876 -18.985 21.045 1.00 91.56 695 PHE A O 1
ATOM 5580 N N . ASP A 1 696 ? 16.438 -18.855 23.260 1.00 91.88 696 ASP A N 1
ATOM 5581 C CA . ASP A 1 696 ? 16.522 -17.409 23.377 1.00 91.88 696 ASP A CA 1
ATOM 5582 C C . ASP A 1 696 ? 17.854 -17.036 24.020 1.00 91.88 696 ASP A C 1
ATOM 5584 O O . ASP A 1 696 ? 18.141 -17.409 25.157 1.00 91.88 696 ASP A O 1
ATOM 5588 N N . TYR A 1 697 ? 18.670 -16.281 23.295 1.00 90.62 697 TYR A N 1
ATOM 5589 C CA . TYR A 1 697 ? 19.952 -15.756 23.746 1.00 90.62 697 TYR A CA 1
ATOM 5590 C C . TYR A 1 697 ? 19.830 -14.258 23.982 1.00 90.62 697 TYR A C 1
ATOM 5592 O O . TYR A 1 697 ? 19.283 -13.542 23.145 1.00 90.62 697 TYR A O 1
ATOM 5600 N N . THR A 1 698 ? 20.382 -13.768 25.087 1.00 89.81 698 THR A N 1
ATOM 5601 C CA . THR A 1 698 ? 20.412 -12.340 25.416 1.00 89.81 698 THR A CA 1
ATOM 5602 C C . THR A 1 698 ? 21.823 -11.923 25.801 1.00 89.81 698 THR A C 1
ATOM 5604 O O . THR A 1 698 ? 22.458 -12.555 26.643 1.00 89.81 698 THR A O 1
ATOM 5607 N N . VAL A 1 699 ? 22.306 -10.840 25.195 1.00 88.00 699 VAL A N 1
ATOM 5608 C CA . VAL A 1 699 ? 23.593 -10.205 25.488 1.00 88.00 699 VAL A CA 1
ATOM 5609 C C . VAL A 1 699 ? 23.357 -8.774 25.941 1.00 88.00 699 VAL A C 1
ATOM 5611 O O . VAL A 1 699 ? 22.604 -8.041 25.301 1.00 88.00 699 VAL A O 1
ATOM 5614 N N . LEU A 1 700 ? 24.038 -8.380 27.014 1.00 84.62 700 LEU A N 1
ATOM 5615 C CA . LEU A 1 700 ? 24.014 -7.029 27.563 1.00 84.62 700 LEU A CA 1
ATOM 5616 C C . LEU A 1 700 ? 25.407 -6.406 27.472 1.00 84.62 700 LEU A C 1
ATOM 5618 O O . LEU A 1 700 ? 26.338 -6.872 28.134 1.00 84.62 700 LEU A O 1
ATOM 5622 N N . THR A 1 701 ? 25.553 -5.330 26.699 1.00 78.81 701 THR A N 1
ATOM 5623 C CA . THR A 1 701 ? 26.716 -4.441 26.817 1.00 78.81 701 THR A CA 1
ATOM 5624 C C . THR A 1 701 ? 26.377 -3.410 27.886 1.00 78.81 701 THR A C 1
ATOM 5626 O O . THR A 1 701 ? 25.342 -2.758 27.809 1.00 78.81 701 THR A O 1
ATOM 5629 N N . LYS A 1 702 ? 27.169 -3.331 28.959 1.00 69.38 702 LYS A N 1
ATOM 5630 C CA . LYS A 1 702 ? 26.791 -2.580 30.164 1.00 69.38 702 LYS A CA 1
ATOM 5631 C C . LYS A 1 702 ? 27.905 -1.627 30.620 1.00 69.38 702 LYS A C 1
ATOM 5633 O O . LYS A 1 702 ? 29.075 -1.983 30.470 1.00 69.38 702 LYS A O 1
ATOM 5638 N N . PRO A 1 703 ? 27.576 -0.449 31.180 1.00 61.47 703 PRO A N 1
ATOM 5639 C CA . PRO A 1 703 ? 28.556 0.439 31.805 1.00 61.47 703 PRO A CA 1
ATOM 5640 C C . PRO A 1 703 ? 29.063 -0.144 33.138 1.00 61.47 703 PRO A C 1
ATOM 5642 O O . PRO A 1 703 ? 28.365 -0.936 33.782 1.00 61.47 703 PRO A O 1
ATOM 5645 N N . ASP A 1 704 ? 30.266 0.247 33.569 1.00 56.47 704 ASP A N 1
ATOM 5646 C CA . ASP A 1 704 ? 30.874 -0.229 34.822 1.00 56.47 704 ASP A CA 1
ATOM 5647 C C . ASP A 1 704 ? 29.921 -0.083 36.028 1.00 56.47 704 ASP A C 1
ATOM 5649 O O . ASP A 1 704 ? 29.300 0.960 36.230 1.00 56.47 704 ASP A O 1
ATOM 5653 N N . GLY A 1 705 ? 29.812 -1.137 36.848 1.00 55.59 705 GLY A N 1
ATOM 5654 C CA . GLY A 1 705 ? 29.029 -1.132 38.096 1.00 55.59 705 GLY A CA 1
ATOM 5655 C C . GLY A 1 705 ? 27.559 -1.571 37.995 1.00 55.59 705 GLY A C 1
ATOM 5656 O O . GLY A 1 705 ? 26.850 -1.535 38.997 1.00 55.59 705 GLY A O 1
ATOM 5657 N N . SER A 1 706 ? 27.085 -2.016 36.828 1.00 59.12 706 SER A N 1
ATOM 5658 C CA . SER A 1 706 ? 25.700 -2.480 36.632 1.00 59.12 706 SER A CA 1
ATOM 5659 C C . SER A 1 706 ? 25.506 -3.991 36.899 1.00 59.12 706 SER A C 1
ATOM 5661 O O . SER A 1 706 ? 26.336 -4.834 36.532 1.00 59.12 706 SER A O 1
ATOM 5663 N N . PHE A 1 707 ? 24.398 -4.347 37.563 1.00 54.97 707 PHE A N 1
ATOM 5664 C CA . PHE A 1 707 ? 24.059 -5.715 37.993 1.00 54.97 707 PHE A CA 1
ATOM 5665 C C . PHE A 1 707 ? 23.373 -6.528 36.875 1.00 54.97 707 PHE A C 1
ATOM 5667 O O . PHE A 1 707 ? 22.586 -5.978 36.111 1.00 54.97 707 PHE A O 1
ATOM 5674 N N . GLY A 1 708 ? 23.661 -7.835 36.787 1.00 58.31 708 GLY A N 1
ATOM 5675 C CA . GLY A 1 708 ? 23.081 -8.768 35.802 1.00 58.31 708 GLY A CA 1
ATOM 5676 C C . GLY A 1 708 ? 24.114 -9.433 34.866 1.00 58.31 708 GLY A C 1
ATOM 5677 O O . GLY A 1 708 ? 25.225 -8.901 34.692 1.00 58.31 708 GLY A O 1
ATOM 5678 N N . PRO A 1 709 ? 23.790 -10.607 34.281 1.00 61.69 709 PRO A N 1
ATOM 5679 C CA . PRO A 1 709 ? 24.717 -11.371 33.450 1.00 61.69 709 PRO A CA 1
ATOM 5680 C C . PRO A 1 709 ? 24.891 -10.739 32.058 1.00 61.69 709 PRO A C 1
ATOM 5682 O O . PRO A 1 709 ? 23.923 -10.471 31.362 1.00 61.69 709 PRO A O 1
ATOM 5685 N N . VAL A 1 710 ? 26.145 -10.558 31.622 1.00 76.56 710 VAL A N 1
ATOM 5686 C CA . VAL A 1 710 ? 26.520 -10.085 30.264 1.00 76.56 710 VAL A CA 1
ATOM 5687 C C . VAL A 1 710 ? 25.938 -10.962 29.141 1.00 76.56 710 VAL A C 1
ATOM 5689 O O . VAL A 1 710 ? 25.742 -10.491 28.029 1.00 76.56 710 VAL A O 1
ATOM 5692 N N . PHE A 1 711 ? 25.667 -12.236 29.427 1.00 84.00 711 PHE A N 1
ATOM 5693 C CA . PHE A 1 711 ? 25.096 -13.211 28.507 1.00 84.00 711 PHE A CA 1
ATOM 5694 C C . PHE A 1 711 ? 24.224 -14.191 29.295 1.00 84.00 711 PHE A C 1
ATOM 5696 O O . PHE A 1 711 ? 24.652 -14.712 30.331 1.00 84.00 711 PHE A O 1
ATOM 5703 N N . SER A 1 712 ? 23.034 -14.468 28.785 1.00 87.00 712 SER A N 1
ATOM 5704 C CA . SER A 1 712 ? 22.150 -15.533 29.254 1.00 87.00 712 SER A CA 1
ATOM 5705 C C . SER A 1 712 ? 21.524 -16.240 28.059 1.00 87.00 712 SER A C 1
ATOM 5707 O O . SER A 1 712 ? 21.369 -15.652 26.986 1.00 87.00 712 SER A O 1
ATOM 5709 N N . ALA A 1 713 ? 21.176 -17.511 28.239 1.00 88.94 713 ALA A N 1
ATOM 5710 C CA . ALA A 1 713 ? 20.417 -18.243 27.238 1.00 88.94 713 ALA A CA 1
ATOM 5711 C C . ALA A 1 713 ? 19.411 -19.186 27.899 1.00 88.94 713 ALA A C 1
ATOM 5713 O O . ALA A 1 713 ? 19.667 -19.707 28.984 1.00 88.94 713 ALA A O 1
ATOM 5714 N N . VAL A 1 714 ? 18.263 -19.386 27.262 1.00 90.12 714 VAL A N 1
ATOM 5715 C CA . VAL A 1 714 ? 17.177 -20.227 27.775 1.00 90.12 714 VAL A CA 1
ATOM 5716 C C . VAL A 1 714 ? 16.632 -21.083 26.639 1.00 90.12 714 VAL A C 1
ATOM 5718 O O . VAL A 1 714 ? 16.354 -20.566 25.561 1.00 90.12 714 VAL A O 1
ATOM 5721 N N . GLY A 1 715 ? 16.499 -22.387 26.876 1.00 89.19 715 GLY A N 1
ATOM 5722 C CA . GLY A 1 715 ? 15.809 -23.318 25.989 1.00 89.19 715 GLY A CA 1
ATOM 5723 C C . GLY A 1 715 ? 14.365 -23.497 26.436 1.00 89.19 715 GLY A C 1
ATOM 5724 O O . GLY A 1 715 ? 14.100 -23.745 27.616 1.00 89.19 715 GLY A O 1
ATOM 5725 N N . LEU A 1 716 ? 13.438 -23.373 25.495 1.00 88.00 716 LEU A N 1
ATOM 5726 C CA . LEU A 1 716 ? 12.000 -23.410 25.714 1.00 88.00 716 LEU A CA 1
ATOM 5727 C C . LEU A 1 716 ? 11.359 -24.456 24.791 1.00 88.00 716 LEU A C 1
ATOM 5729 O O . LEU A 1 716 ? 11.626 -24.474 23.588 1.00 88.00 716 LEU A O 1
ATOM 5733 N N . TYR A 1 717 ? 10.474 -25.280 25.345 1.00 85.75 717 TYR A N 1
ATOM 5734 C CA . TYR A 1 717 ? 9.574 -26.164 24.604 1.00 85.75 717 TYR A CA 1
ATOM 5735 C C . TYR A 1 717 ? 8.134 -25.819 24.987 1.00 85.75 717 TYR A C 1
ATOM 5737 O O . TYR A 1 717 ? 7.792 -25.866 26.165 1.00 85.75 717 TYR A O 1
ATOM 5745 N N . ASP A 1 718 ? 7.312 -25.412 24.020 1.00 81.81 718 ASP A N 1
ATOM 5746 C CA . ASP A 1 718 ? 5.920 -24.971 24.224 1.00 81.81 718 ASP A CA 1
ATOM 5747 C C . ASP A 1 718 ? 5.759 -23.905 25.322 1.00 81.81 718 ASP A C 1
ATOM 5749 O O . ASP A 1 718 ? 4.837 -23.939 26.135 1.00 81.81 718 ASP A O 1
ATOM 5753 N N . ASP A 1 719 ? 6.677 -22.932 25.329 1.00 79.31 719 ASP A N 1
ATOM 5754 C CA . ASP A 1 719 ? 6.797 -21.856 26.325 1.00 79.31 719 ASP A CA 1
ATOM 5755 C C . ASP A 1 719 ? 7.226 -22.313 27.738 1.00 79.31 719 ASP A C 1
ATOM 5757 O O . ASP A 1 719 ? 7.297 -21.488 28.654 1.00 79.31 719 ASP A O 1
ATOM 5761 N N . ARG A 1 720 ? 7.573 -23.593 27.930 1.00 81.50 720 ARG A N 1
ATOM 5762 C CA . ARG A 1 720 ? 8.153 -24.118 29.172 1.00 81.50 720 ARG A CA 1
ATOM 5763 C C . ARG A 1 720 ? 9.672 -24.171 29.091 1.00 81.50 720 ARG A C 1
ATOM 5765 O O . ARG A 1 720 ? 10.238 -24.677 28.128 1.00 81.50 720 ARG A O 1
ATOM 5772 N N . GLN A 1 721 ? 10.338 -23.679 30.129 1.00 85.62 721 GLN A N 1
ATOM 5773 C CA . GLN A 1 721 ? 11.791 -23.735 30.238 1.00 85.62 721 GLN A CA 1
ATOM 5774 C C . GLN A 1 721 ? 12.277 -25.167 30.465 1.00 85.62 721 GLN A C 1
ATOM 5776 O O . GLN A 1 721 ? 11.979 -25.763 31.493 1.00 85.62 721 GLN A O 1
ATOM 5781 N N . ILE A 1 722 ? 13.068 -25.671 29.517 1.00 85.50 722 ILE A N 1
ATOM 5782 C CA . ILE A 1 722 ? 13.673 -27.011 29.549 1.00 85.50 722 ILE A CA 1
ATOM 5783 C C . ILE A 1 722 ? 15.176 -26.953 29.853 1.00 85.50 722 ILE A C 1
ATOM 5785 O O . ILE A 1 722 ? 15.762 -27.901 30.385 1.00 85.50 722 ILE A O 1
ATOM 5789 N N . SER A 1 723 ? 15.826 -25.832 29.527 1.00 86.81 723 SER A N 1
ATOM 5790 C CA . SER A 1 723 ? 17.223 -25.580 29.872 1.00 86.81 723 SER A CA 1
ATOM 5791 C C . SER A 1 723 ? 17.506 -24.105 30.086 1.00 86.81 723 SER A C 1
ATOM 5793 O O . SER A 1 723 ? 16.787 -23.226 29.613 1.00 86.81 723 SER A O 1
ATOM 5795 N N . HIS A 1 724 ? 18.588 -23.823 30.802 1.00 87.00 724 HIS A N 1
ATOM 5796 C CA . HIS A 1 724 ? 19.117 -22.474 30.922 1.00 87.00 724 HIS A CA 1
ATOM 5797 C C . HIS A 1 724 ? 20.637 -22.474 31.005 1.00 87.00 724 HIS A C 1
ATOM 5799 O O . HIS A 1 724 ? 21.263 -23.439 31.442 1.00 87.00 724 HIS A O 1
ATOM 5805 N N . TYR A 1 725 ? 21.213 -21.352 30.606 1.00 85.44 725 TYR A N 1
ATOM 5806 C CA . TYR A 1 725 ? 22.622 -21.034 30.709 1.00 85.44 725 TYR A CA 1
ATOM 5807 C C . TYR A 1 725 ? 22.767 -19.664 31.370 1.00 85.44 725 TYR A C 1
ATOM 5809 O O . TYR A 1 725 ? 22.137 -18.684 30.955 1.00 85.44 725 TYR A O 1
ATOM 5817 N N . SER A 1 726 ? 23.659 -19.574 32.353 1.00 72.56 726 SER A N 1
ATOM 5818 C CA . SER A 1 726 ? 24.070 -18.310 32.959 1.00 72.56 726 SER A CA 1
ATOM 5819 C C . SER A 1 726 ? 25.588 -18.148 32.903 1.00 72.56 726 SER A C 1
ATOM 5821 O O . SER A 1 726 ? 26.354 -19.109 32.805 1.00 72.56 726 SER A O 1
ATOM 5823 N N . ASN A 1 727 ? 26.046 -16.900 32.987 1.00 69.44 727 ASN A N 1
ATOM 5824 C CA . ASN A 1 727 ? 27.474 -16.593 33.057 1.00 69.44 727 ASN A CA 1
ATOM 5825 C C . ASN A 1 727 ? 28.172 -17.115 34.317 1.00 69.44 727 ASN A C 1
ATOM 5827 O O . ASN A 1 727 ? 29.391 -17.274 34.289 1.00 69.44 727 ASN A O 1
ATOM 5831 N N . GLU A 1 728 ? 27.419 -17.340 35.389 1.00 66.94 728 GLU A N 1
ATOM 5832 C CA . GLU A 1 728 ? 27.919 -17.852 36.667 1.00 66.94 728 GLU A CA 1
ATOM 5833 C C . GLU A 1 728 ? 28.172 -19.363 36.589 1.00 66.94 728 GLU A C 1
ATOM 5835 O O . GLU A 1 728 ? 29.182 -19.841 37.094 1.00 66.94 728 GLU A O 1
ATOM 5840 N N . GLU A 1 729 ? 27.301 -20.097 35.890 1.00 66.94 729 GLU A N 1
ATOM 5841 C CA . GLU A 1 729 ? 27.355 -21.562 35.799 1.00 66.94 729 GLU A CA 1
ATOM 5842 C C . GLU A 1 729 ? 28.255 -22.073 34.660 1.00 66.94 729 GLU A C 1
ATOM 5844 O O . GLU A 1 729 ? 28.742 -23.201 34.717 1.00 66.94 729 GLU A O 1
ATOM 5849 N N . GLN A 1 730 ? 28.480 -21.262 33.617 1.00 70.31 730 GLN A N 1
ATOM 5850 C CA . GLN A 1 730 ? 29.296 -21.581 32.427 1.00 70.31 730 GLN A CA 1
ATOM 5851 C C . GLN A 1 730 ? 28.950 -22.902 31.705 1.00 70.31 730 GLN A C 1
ATOM 5853 O O . GLN A 1 730 ? 29.704 -23.366 30.849 1.00 70.31 730 GLN A O 1
ATOM 5858 N N . ASN A 1 731 ? 27.797 -23.502 32.001 1.00 77.00 731 ASN A N 1
ATOM 5859 C CA . ASN A 1 731 ? 27.269 -24.688 31.342 1.00 77.00 731 ASN A CA 1
ATOM 5860 C C . ASN A 1 731 ? 25.739 -24.634 31.256 1.00 77.00 731 ASN A C 1
ATOM 5862 O O . ASN A 1 731 ? 25.077 -23.918 32.007 1.00 77.00 731 ASN A O 1
ATOM 5866 N N . TRP A 1 732 ? 25.180 -25.387 30.307 1.00 80.94 732 TRP A N 1
ATOM 5867 C CA . TRP A 1 732 ? 23.737 -25.574 30.203 1.00 80.94 732 TRP A CA 1
ATOM 5868 C C . TRP A 1 732 ? 23.254 -26.491 31.324 1.00 80.94 732 TRP A C 1
ATOM 5870 O O . TRP A 1 732 ? 23.703 -27.632 31.453 1.00 80.94 732 TRP A O 1
ATOM 5880 N N . LYS A 1 733 ? 22.307 -26.002 32.119 1.00 83.62 733 LYS A N 1
ATOM 5881 C CA . LYS A 1 733 ? 21.545 -26.813 33.063 1.00 83.62 733 LYS A CA 1
ATOM 5882 C C . LYS A 1 733 ? 20.265 -27.250 32.376 1.00 83.62 733 LYS A C 1
ATOM 5884 O O . LYS A 1 733 ? 19.440 -26.415 32.007 1.00 83.62 733 LYS A O 1
ATOM 5889 N N . ARG A 1 734 ? 20.122 -28.558 32.211 1.00 84.56 734 ARG A N 1
ATOM 5890 C CA . ARG A 1 734 ? 18.941 -29.202 31.637 1.00 84.56 734 ARG A CA 1
ATOM 5891 C C . ARG A 1 734 ? 18.067 -29.735 32.762 1.00 84.56 734 ARG A C 1
ATOM 5893 O O . ARG A 1 734 ? 18.597 -30.269 33.739 1.00 84.56 734 ARG A O 1
ATOM 5900 N N . ASP A 1 735 ? 16.757 -29.593 32.625 1.00 74.81 735 ASP A N 1
ATOM 5901 C CA . ASP A 1 735 ? 15.819 -30.231 33.543 1.00 74.81 735 ASP A CA 1
ATOM 5902 C C . ASP A 1 735 ? 15.852 -31.754 33.329 1.00 74.81 735 ASP A C 1
ATOM 5904 O O . ASP A 1 735 ? 15.759 -32.250 32.203 1.00 74.81 735 ASP A O 1
ATOM 5908 N N . SER A 1 736 ? 16.035 -32.514 34.411 1.00 70.38 736 SER A N 1
ATOM 5909 C CA . SER A 1 736 ? 16.115 -33.976 34.355 1.00 70.38 736 SER A CA 1
ATOM 5910 C C . SER A 1 736 ? 14.780 -34.627 33.992 1.00 70.38 736 SER A C 1
ATOM 5912 O O . SER A 1 736 ? 14.778 -35.749 33.483 1.00 70.38 736 SER A O 1
ATOM 5914 N N . SER A 1 737 ? 13.660 -33.927 34.208 1.00 68.56 737 SER A N 1
ATOM 5915 C CA . SER A 1 737 ? 12.326 -34.373 33.794 1.00 68.56 737 SER A CA 1
ATOM 5916 C C . SER A 1 737 ? 12.122 -34.346 32.272 1.00 68.56 737 SER A C 1
ATOM 5918 O O . SER A 1 737 ? 11.243 -35.039 31.765 1.00 68.56 737 SER A O 1
ATOM 5920 N N . ASP A 1 738 ? 13.009 -33.664 31.537 1.00 74.06 738 ASP A N 1
ATOM 5921 C CA . ASP A 1 738 ? 12.946 -33.477 30.083 1.00 74.06 738 ASP A CA 1
ATOM 5922 C C . ASP A 1 738 ? 13.918 -34.367 29.305 1.00 74.06 738 ASP A C 1
ATOM 5924 O O . ASP A 1 738 ? 14.234 -34.108 28.144 1.00 74.06 738 ASP A O 1
ATOM 5928 N N . ALA A 1 739 ? 14.409 -35.439 29.933 1.00 71.00 739 ALA A N 1
ATOM 5929 C CA . ALA A 1 739 ? 15.411 -36.336 29.356 1.00 71.00 739 ALA A CA 1
ATOM 5930 C C . ALA A 1 739 ? 15.021 -36.903 27.976 1.00 71.00 739 ALA A C 1
ATOM 5932 O O . ALA A 1 739 ? 15.899 -37.198 27.165 1.00 71.00 739 ALA A O 1
ATOM 5933 N N . GLU A 1 740 ? 13.722 -37.045 27.695 1.00 73.38 740 GLU A N 1
ATOM 5934 C CA . GLU A 1 740 ? 13.232 -37.460 26.380 1.00 73.38 740 GLU A CA 1
ATOM 5935 C C . GLU A 1 740 ? 13.483 -36.390 25.311 1.00 73.38 740 GLU A C 1
ATOM 5937 O O . GLU A 1 740 ? 14.026 -36.721 24.261 1.00 73.38 740 GLU A O 1
ATOM 5942 N N . ILE A 1 741 ? 13.194 -35.115 25.594 1.00 76.31 741 ILE A N 1
ATOM 5943 C CA . ILE A 1 741 ? 13.472 -33.985 24.690 1.00 76.31 741 ILE A CA 1
ATOM 5944 C C . ILE A 1 741 ? 14.981 -33.925 24.405 1.00 76.31 741 ILE A C 1
ATOM 5946 O O . ILE A 1 741 ? 15.414 -33.954 23.253 1.00 76.31 741 ILE A O 1
ATOM 5950 N N . TRP A 1 742 ? 15.801 -34.010 25.454 1.00 77.06 742 TRP A N 1
ATOM 5951 C CA . TRP A 1 742 ? 17.266 -33.986 25.348 1.00 77.06 742 TRP A CA 1
ATOM 5952 C C . TRP A 1 742 ? 17.889 -35.193 24.643 1.00 77.06 742 TRP A C 1
ATOM 5954 O O . TRP A 1 742 ? 19.076 -35.161 24.323 1.00 77.06 742 TRP A O 1
ATOM 5964 N N . ARG A 1 743 ? 17.125 -36.262 24.394 1.00 74.00 743 ARG A N 1
ATOM 5965 C CA . ARG A 1 743 ? 17.607 -37.426 23.641 1.00 74.00 743 ARG A CA 1
ATOM 5966 C C . ARG A 1 743 ? 17.725 -37.145 22.147 1.00 74.00 743 ARG A C 1
ATOM 5968 O O . ARG A 1 743 ? 18.516 -37.813 21.484 1.00 74.00 743 ARG A O 1
ATOM 5975 N N . TYR A 1 744 ? 16.946 -36.198 21.627 1.00 71.06 744 TYR A N 1
ATOM 5976 C CA . TYR A 1 744 ? 16.976 -35.865 20.206 1.00 71.06 744 TYR A CA 1
ATOM 5977 C C . TYR A 1 744 ? 17.248 -34.390 19.939 1.00 71.06 744 TYR A C 1
ATOM 5979 O O . TYR A 1 744 ? 17.577 -34.076 18.810 1.00 71.06 744 TYR A O 1
ATOM 5987 N N . THR A 1 745 ? 17.161 -33.494 20.925 1.00 77.06 745 THR A N 1
ATOM 5988 C CA . THR A 1 745 ? 17.514 -32.080 20.739 1.00 77.06 745 THR A CA 1
ATOM 5989 C C . THR A 1 745 ? 18.878 -31.753 21.321 1.00 77.06 745 THR A C 1
ATOM 5991 O O . THR A 1 745 ? 19.222 -32.208 22.413 1.00 77.06 745 THR A O 1
ATOM 5994 N N . GLU A 1 746 ? 19.600 -30.860 20.657 1.00 82.56 746 GLU A N 1
ATOM 5995 C CA . GLU A 1 746 ? 20.845 -30.280 21.156 1.00 82.56 746 GLU A CA 1
ATOM 5996 C C . GLU A 1 746 ? 20.785 -28.756 21.058 1.00 82.56 746 GLU A C 1
ATOM 5998 O O . GLU A 1 746 ? 20.146 -28.215 20.156 1.00 82.56 746 GLU A O 1
ATOM 6003 N N . GLU A 1 747 ? 21.446 -28.054 21.979 1.00 83.44 747 GLU A N 1
ATOM 6004 C CA . GLU A 1 747 ? 21.562 -26.601 21.904 1.00 83.44 747 GLU A CA 1
ATOM 6005 C C . GLU A 1 747 ? 22.496 -26.188 20.744 1.00 83.44 747 GLU A C 1
ATOM 6007 O O . GLU A 1 747 ? 23.484 -26.878 20.464 1.00 83.44 747 GLU A O 1
ATOM 6012 N N . PRO A 1 748 ? 22.251 -25.041 20.081 1.00 81.44 748 PRO A N 1
ATOM 6013 C CA . PRO A 1 748 ? 23.160 -24.525 19.063 1.00 81.44 748 PRO A CA 1
ATOM 6014 C C . PRO A 1 748 ? 24.579 -24.336 19.626 1.00 81.44 748 PRO A C 1
ATOM 6016 O O . PRO A 1 748 ? 24.768 -23.675 20.649 1.00 81.44 748 PRO A O 1
ATOM 6019 N N . GLN A 1 749 ? 25.595 -24.844 18.923 1.00 71.94 749 GLN A N 1
ATOM 6020 C CA . GLN A 1 749 ? 27.016 -24.772 19.313 1.00 71.94 749 GLN A CA 1
ATOM 6021 C C . GLN A 1 749 ? 27.656 -23.389 19.086 1.00 71.94 749 GLN A C 1
ATOM 6023 O O . GLN A 1 749 ? 28.879 -23.248 19.133 1.00 71.94 749 GLN A O 1
ATOM 6028 N N . ASP A 1 750 ? 26.864 -22.361 18.784 1.00 65.62 750 ASP A N 1
ATOM 6029 C CA . ASP A 1 750 ? 27.399 -21.052 18.417 1.00 65.62 750 ASP A CA 1
ATOM 6030 C C . ASP A 1 750 ? 28.132 -20.408 19.602 1.00 65.62 750 ASP A C 1
ATOM 6032 O O . ASP A 1 750 ? 27.702 -20.500 20.756 1.00 65.62 750 ASP A O 1
ATOM 6036 N N . SER A 1 751 ? 29.263 -19.751 19.339 1.00 63.88 751 SER A N 1
ATOM 6037 C CA . SER A 1 751 ? 30.094 -19.264 20.437 1.00 63.88 751 SER A CA 1
ATOM 6038 C C . SER A 1 751 ? 29.462 -18.038 21.098 1.00 63.88 751 SER A C 1
ATOM 6040 O O . SER A 1 751 ? 29.190 -17.022 20.453 1.00 63.88 751 SER A O 1
ATOM 6042 N N . LYS A 1 752 ? 29.287 -18.100 22.424 1.00 75.38 752 LYS A N 1
ATOM 6043 C CA . LYS A 1 752 ? 28.982 -16.938 23.280 1.00 75.38 752 LYS A CA 1
ATOM 6044 C C . LYS A 1 752 ? 29.844 -15.725 22.903 1.00 75.38 752 LYS A C 1
ATOM 6046 O O . LYS A 1 752 ? 29.351 -14.597 22.852 1.00 75.38 752 LYS A O 1
ATOM 6051 N N . ASP A 1 753 ? 31.113 -15.968 22.585 1.00 77.81 753 ASP A N 1
ATOM 6052 C CA . ASP A 1 753 ? 32.070 -14.943 22.177 1.00 77.81 753 ASP A CA 1
ATOM 6053 C C . ASP A 1 753 ? 31.659 -14.239 20.880 1.00 77.81 753 ASP A C 1
ATOM 6055 O O . ASP A 1 753 ? 31.794 -13.025 20.781 1.00 77.81 753 ASP A O 1
ATOM 6059 N N . ARG A 1 754 ? 31.097 -14.949 19.891 1.00 79.50 754 ARG A N 1
ATOM 6060 C CA . ARG A 1 754 ? 30.609 -14.332 18.645 1.00 79.50 754 ARG A CA 1
ATOM 6061 C C . ARG A 1 754 ? 29.429 -13.402 18.888 1.00 79.50 754 ARG A C 1
ATOM 6063 O O . ARG A 1 754 ? 29.425 -12.296 18.354 1.00 79.50 754 ARG A O 1
ATOM 6070 N N . LEU A 1 755 ? 28.452 -13.831 19.688 1.00 83.50 755 LEU A N 1
ATOM 6071 C CA . LEU A 1 755 ? 27.295 -13.002 20.049 1.00 83.50 755 LEU A CA 1
ATOM 6072 C C . LEU A 1 755 ? 27.727 -11.766 20.848 1.00 83.50 755 LEU A C 1
ATOM 6074 O O . LEU A 1 755 ? 27.279 -10.657 20.565 1.00 83.50 755 LEU A O 1
ATOM 6078 N N . THR A 1 756 ? 28.663 -11.946 21.780 1.00 81.94 756 THR A N 1
ATOM 6079 C CA . THR A 1 756 ? 29.232 -10.851 22.577 1.00 81.94 756 THR A CA 1
ATOM 6080 C C . THR A 1 756 ? 30.009 -9.866 21.699 1.00 81.94 756 THR A C 1
ATOM 6082 O O . THR A 1 756 ? 29.771 -8.663 21.769 1.00 81.94 756 THR A O 1
ATOM 6085 N N . ASN A 1 757 ? 30.860 -10.362 20.795 1.00 82.81 757 ASN A N 1
ATOM 6086 C CA . ASN A 1 757 ? 31.618 -9.536 19.853 1.00 82.81 757 ASN A CA 1
ATOM 6087 C C . ASN A 1 757 ? 30.708 -8.764 18.893 1.00 82.81 757 ASN A C 1
ATOM 6089 O O . ASN A 1 757 ? 30.994 -7.608 18.581 1.00 82.81 757 ASN A O 1
ATOM 6093 N N . LEU A 1 758 ? 29.612 -9.376 18.430 1.00 85.38 758 LEU A N 1
ATOM 6094 C CA . LEU A 1 758 ? 28.629 -8.685 17.598 1.00 85.38 758 LEU A CA 1
ATOM 6095 C C . LEU A 1 758 ? 27.988 -7.527 18.365 1.00 85.38 758 LEU A C 1
ATOM 6097 O O . LEU A 1 758 ? 27.964 -6.415 17.847 1.00 85.38 758 LEU A O 1
ATOM 6101 N N . ALA A 1 759 ? 27.531 -7.767 19.597 1.00 84.62 759 ALA A N 1
ATOM 6102 C CA . ALA A 1 759 ? 26.945 -6.726 20.436 1.00 84.62 759 ALA A CA 1
ATOM 6103 C C . ALA A 1 759 ? 27.933 -5.568 20.677 1.00 84.62 759 ALA A C 1
ATOM 6105 O O . ALA A 1 759 ? 27.572 -4.405 20.518 1.00 84.62 759 ALA A O 1
ATOM 6106 N N . SER A 1 760 ? 29.205 -5.866 20.965 1.00 80.25 760 SER A N 1
ATOM 6107 C CA . SER A 1 760 ? 30.246 -4.838 21.103 1.00 80.25 760 SER A CA 1
ATOM 6108 C C . SER A 1 760 ? 30.517 -4.079 19.800 1.00 80.25 760 SER A C 1
ATOM 6110 O O . SER A 1 760 ? 30.689 -2.863 19.834 1.00 80.25 760 SER A O 1
ATOM 6112 N N . THR A 1 761 ? 30.520 -4.768 18.653 1.00 82.62 761 THR A N 1
ATOM 6113 C CA . THR A 1 761 ? 30.748 -4.152 17.333 1.00 82.62 761 THR A CA 1
ATOM 6114 C C . THR A 1 761 ? 29.619 -3.195 16.959 1.00 82.62 761 THR A C 1
ATOM 6116 O O . THR A 1 761 ? 29.888 -2.106 16.466 1.00 82.62 761 THR A O 1
ATOM 6119 N N . LEU A 1 762 ? 28.361 -3.566 17.216 1.00 83.75 762 LEU A N 1
ATOM 6120 C CA . LEU A 1 762 ? 27.198 -2.734 16.876 1.00 83.75 762 LEU A CA 1
ATOM 6121 C C . LEU A 1 762 ? 27.167 -1.401 17.633 1.00 83.75 762 LEU A C 1
ATOM 6123 O O . LEU A 1 762 ? 26.600 -0.430 17.137 1.00 83.75 762 LEU A O 1
ATOM 6127 N N . VAL A 1 763 ? 27.809 -1.348 18.800 1.00 79.50 763 VAL A N 1
ATOM 6128 C CA . VAL A 1 763 ? 27.864 -0.170 19.677 1.00 79.50 763 VAL A CA 1
ATOM 6129 C C . VAL A 1 763 ? 29.246 0.510 19.632 1.00 79.50 763 VAL A C 1
ATOM 6131 O O . VAL A 1 763 ? 29.477 1.498 20.318 1.00 79.50 763 VAL A O 1
ATOM 6134 N N . ASN A 1 764 ? 30.188 0.023 18.810 1.00 73.62 764 ASN A N 1
ATOM 6135 C CA . ASN A 1 764 ? 31.587 0.480 18.785 1.00 73.62 764 ASN A CA 1
ATOM 6136 C C . ASN A 1 764 ? 32.269 0.479 20.173 1.00 73.62 764 ASN A C 1
ATOM 6138 O O . ASN A 1 764 ? 33.106 1.331 20.472 1.00 73.62 764 ASN A O 1
ATOM 6142 N N . CYS A 1 765 ? 31.934 -0.490 21.027 1.00 69.31 765 CYS A N 1
ATOM 6143 C CA . CYS A 1 765 ? 32.552 -0.632 22.342 1.00 69.31 765 CYS A CA 1
ATOM 6144 C C . CYS A 1 765 ? 33.887 -1.382 22.283 1.00 69.31 765 CYS A C 1
ATOM 6146 O O . CYS A 1 765 ? 34.053 -2.343 21.530 1.00 69.31 765 CYS A O 1
ATOM 6148 N N . THR A 1 766 ? 34.807 -1.023 23.180 1.00 60.41 766 THR A N 1
ATOM 6149 C CA . THR A 1 766 ? 35.970 -1.867 23.503 1.00 60.41 766 THR A CA 1
ATOM 6150 C C . THR A 1 766 ? 35.601 -2.855 24.609 1.00 60.41 766 THR A C 1
ATOM 6152 O O . THR A 1 766 ? 34.685 -2.599 25.389 1.00 60.41 766 THR A O 1
ATOM 6155 N N . SER A 1 767 ? 36.313 -3.982 24.709 1.00 53.69 767 SER A N 1
ATOM 6156 C CA . SER A 1 767 ? 36.026 -5.092 25.640 1.00 53.69 767 SER A CA 1
ATOM 6157 C C . SER A 1 767 ? 35.997 -4.723 27.134 1.00 53.69 767 SER A C 1
ATOM 6159 O O . SER A 1 767 ? 35.723 -5.586 27.962 1.00 53.69 767 SER A O 1
ATOM 6161 N N . SER A 1 768 ? 36.282 -3.468 27.494 1.00 52.97 768 SER A N 1
ATOM 6162 C CA . SER A 1 768 ? 36.322 -2.968 28.868 1.00 52.97 768 SER A CA 1
ATOM 6163 C C . SER A 1 768 ? 35.441 -1.742 29.146 1.00 52.97 768 SER A C 1
ATOM 6165 O O . SER A 1 768 ? 35.395 -1.329 30.298 1.00 52.97 768 SER A O 1
ATOM 6167 N N . ARG A 1 769 ? 34.786 -1.106 28.155 1.00 55.44 769 ARG A N 1
ATOM 6168 C CA . ARG A 1 769 ? 34.002 0.124 28.407 1.00 55.44 769 ARG A CA 1
ATOM 6169 C C . ARG A 1 769 ? 32.946 0.406 27.327 1.00 55.44 769 ARG A C 1
ATOM 6171 O O . ARG A 1 769 ? 33.285 0.469 26.146 1.00 55.44 769 ARG A O 1
ATOM 6178 N N . CYS A 1 770 ? 31.700 0.625 27.756 1.00 65.75 770 CYS A N 1
ATOM 6179 C CA . CYS A 1 770 ? 30.564 1.065 26.935 1.00 65.75 770 CYS A CA 1
ATOM 6180 C C . CYS A 1 770 ? 29.868 2.273 27.578 1.00 65.75 770 CYS A C 1
ATOM 6182 O O . CYS A 1 770 ? 29.702 2.300 28.798 1.00 65.75 770 CYS A O 1
ATOM 6184 N N . ASP A 1 771 ? 29.425 3.232 26.758 1.00 66.81 771 ASP A N 1
ATOM 6185 C CA . ASP A 1 771 ? 28.785 4.479 27.215 1.00 66.81 771 ASP A CA 1
ATOM 6186 C C . ASP A 1 771 ? 27.294 4.311 27.582 1.00 66.81 771 ASP A C 1
ATOM 6188 O O . ASP A 1 771 ? 26.710 5.189 28.217 1.00 66.81 771 ASP A O 1
ATOM 6192 N N . GLY A 1 772 ? 26.676 3.175 27.233 1.00 70.81 772 GLY A N 1
ATOM 6193 C CA . GLY A 1 772 ? 25.257 2.893 27.465 1.00 70.81 772 GLY A CA 1
ATOM 6194 C C . GLY A 1 772 ? 24.950 1.403 27.635 1.00 70.81 772 GLY A C 1
ATOM 6195 O O . GLY A 1 772 ? 25.797 0.549 27.365 1.00 70.81 772 GLY A O 1
ATOM 6196 N N . LEU A 1 773 ? 23.740 1.101 28.123 1.00 81.38 773 LEU A N 1
ATOM 6197 C CA . LEU A 1 773 ? 23.203 -0.260 28.194 1.00 81.38 773 LEU A CA 1
ATOM 6198 C C . LEU A 1 773 ? 22.562 -0.610 26.848 1.00 81.38 773 LEU A C 1
ATOM 6200 O O . LEU A 1 773 ? 21.551 -0.001 26.502 1.00 81.38 773 LEU A O 1
ATOM 6204 N N . HIS A 1 774 ? 23.112 -1.593 26.134 1.00 85.62 774 HIS A N 1
ATOM 6205 C CA . HIS A 1 774 ? 22.499 -2.119 24.912 1.00 85.62 774 HIS A CA 1
ATOM 6206 C C . HIS A 1 774 ? 22.239 -3.615 25.009 1.00 85.62 774 HIS A C 1
ATOM 6208 O O . HIS A 1 774 ? 22.889 -4.352 25.757 1.00 85.62 774 HIS A O 1
ATOM 6214 N N . THR A 1 775 ? 21.270 -4.052 24.216 1.00 88.44 775 THR A N 1
ATOM 6215 C CA . THR A 1 775 ? 20.718 -5.403 24.227 1.00 88.44 775 THR A CA 1
ATOM 6216 C C . THR A 1 775 ? 20.817 -5.999 22.838 1.00 88.44 775 THR A C 1
ATOM 6218 O O . THR A 1 775 ? 20.270 -5.448 21.887 1.00 88.44 775 THR A O 1
ATOM 6221 N N . LEU A 1 776 ? 21.441 -7.165 22.721 1.00 90.25 776 LEU A N 1
ATOM 6222 C CA . LEU A 1 776 ? 21.344 -8.000 21.529 1.00 90.25 776 LEU A CA 1
ATOM 6223 C C . LEU A 1 776 ? 20.642 -9.299 21.915 1.00 90.25 776 LEU A C 1
ATOM 6225 O O . LEU A 1 776 ? 21.093 -10.011 22.810 1.00 90.25 776 LEU A O 1
ATOM 6229 N N . GLN A 1 777 ? 19.548 -9.608 21.232 1.00 92.69 777 GLN A N 1
ATOM 6230 C CA . GLN A 1 777 ? 18.776 -10.825 21.437 1.00 92.69 777 GLN A CA 1
ATOM 6231 C C . GLN A 1 777 ? 18.801 -11.673 20.172 1.00 92.69 777 GLN A C 1
ATOM 6233 O O . GLN A 1 777 ? 18.755 -11.138 19.066 1.00 92.69 777 GLN A O 1
ATOM 6238 N N . ARG A 1 778 ? 18.862 -12.993 20.329 1.00 92.94 778 ARG A N 1
ATOM 6239 C CA . ARG A 1 778 ? 18.711 -13.955 19.235 1.00 92.94 778 ARG A CA 1
ATOM 6240 C C . ARG A 1 778 ? 17.687 -15.003 19.634 1.00 92.94 778 ARG A C 1
ATOM 6242 O O . ARG A 1 778 ? 17.778 -15.538 20.733 1.00 92.94 778 ARG A O 1
ATOM 6249 N N . ARG A 1 779 ? 16.773 -15.324 18.728 1.00 94.00 779 ARG A N 1
ATOM 6250 C CA . ARG A 1 779 ? 15.806 -16.412 18.862 1.00 94.00 779 ARG A CA 1
ATOM 6251 C C . ARG A 1 779 ? 16.040 -17.398 17.737 1.00 94.00 779 ARG A C 1
ATOM 6253 O O . ARG A 1 779 ? 15.914 -17.026 16.574 1.00 94.00 779 ARG A O 1
ATOM 6260 N N . ILE A 1 780 ? 16.373 -18.633 18.080 1.00 93.44 780 ILE A N 1
ATOM 6261 C CA . ILE A 1 780 ? 16.611 -19.697 17.105 1.00 93.44 780 ILE A CA 1
ATOM 6262 C C . ILE A 1 780 ? 15.812 -20.937 17.478 1.00 93.44 780 ILE A C 1
ATOM 6264 O O . ILE A 1 780 ? 15.811 -21.352 18.634 1.00 93.44 780 ILE A O 1
ATOM 6268 N N . GLY A 1 781 ? 15.128 -21.540 16.516 1.00 93.50 781 GLY A N 1
ATOM 6269 C CA . GLY A 1 781 ? 14.261 -22.669 16.804 1.00 93.50 781 GLY A CA 1
ATOM 6270 C C . GLY A 1 781 ? 13.455 -23.153 15.615 1.00 93.50 781 GLY A C 1
ATOM 6271 O O . GLY A 1 781 ? 13.733 -22.820 14.464 1.00 93.50 781 GLY A O 1
ATOM 6272 N N . CYS A 1 782 ? 12.452 -23.962 15.923 1.00 92.50 782 CYS A N 1
ATOM 6273 C CA . CYS A 1 782 ? 11.525 -24.532 14.965 1.00 92.50 782 CYS A CA 1
ATOM 6274 C C . CYS A 1 782 ? 10.138 -24.701 15.583 1.00 92.50 782 CYS A C 1
ATOM 6276 O O . CYS A 1 782 ? 9.976 -24.808 16.802 1.00 92.50 782 CYS A O 1
ATOM 6278 N N . GLU A 1 783 ? 9.128 -24.725 14.727 1.00 92.19 783 GLU A N 1
ATOM 6279 C CA . GLU A 1 783 ? 7.740 -24.960 15.096 1.00 92.19 783 GLU A CA 1
ATOM 6280 C C . GLU A 1 783 ? 7.098 -25.988 14.167 1.00 92.19 783 GLU A C 1
ATOM 6282 O O . GLU A 1 783 ? 7.468 -26.111 13.003 1.00 92.19 783 GLU A O 1
ATOM 6287 N N . VAL A 1 784 ? 6.148 -26.757 14.692 1.00 88.56 784 VAL A N 1
ATOM 6288 C CA . VAL A 1 784 ? 5.398 -27.763 13.940 1.00 88.56 784 VAL A CA 1
ATOM 6289 C C . VAL A 1 784 ? 3.926 -27.701 14.303 1.00 88.56 784 VAL A C 1
ATOM 6291 O O . VAL A 1 784 ? 3.553 -27.542 15.464 1.00 88.56 784 VAL A O 1
ATOM 6294 N N . GLU A 1 785 ? 3.080 -27.864 13.299 1.00 85.69 785 GLU A N 1
ATOM 6295 C CA . GLU A 1 785 ? 1.644 -28.028 13.446 1.00 85.69 785 GLU A CA 1
ATOM 6296 C C . GLU A 1 785 ? 1.282 -29.467 13.075 1.00 85.69 785 GLU A C 1
ATOM 6298 O O . GLU A 1 785 ? 1.597 -29.929 11.975 1.00 85.69 785 GLU A O 1
ATOM 6303 N N . LYS A 1 786 ? 0.646 -30.191 13.998 1.00 79.44 786 LYS A N 1
ATOM 6304 C CA . LYS A 1 786 ? 0.247 -31.592 13.852 1.00 79.44 786 LYS A CA 1
ATOM 6305 C C . LYS A 1 786 ? -1.269 -31.741 13.901 1.00 79.44 786 LYS A C 1
ATOM 6307 O O . LYS A 1 786 ? -1.984 -31.017 14.596 1.00 79.44 786 LYS A O 1
ATOM 6312 N N . HIS A 1 787 ? -1.764 -32.721 13.165 1.00 72.62 787 HIS A N 1
ATOM 6313 C CA . HIS A 1 787 ? -3.111 -33.231 13.327 1.00 72.62 787 HIS A CA 1
ATOM 6314 C C . HIS A 1 787 ? -3.260 -33.960 14.677 1.00 72.62 787 HIS A C 1
ATOM 6316 O O . HIS A 1 787 ? -2.274 -34.467 15.214 1.00 72.62 787 HIS A O 1
ATOM 6322 N N . PRO A 1 788 ? -4.493 -34.111 15.198 1.00 65.31 788 PRO A N 1
ATOM 6323 C CA . PRO A 1 788 ? -4.759 -34.879 16.422 1.00 65.31 788 PRO A CA 1
ATOM 6324 C C . PRO A 1 788 ? -4.372 -36.368 16.357 1.00 65.31 788 PRO A C 1
ATOM 6326 O O . PRO A 1 788 ? -4.424 -37.060 17.368 1.00 65.31 788 PRO A O 1
ATOM 6329 N N . ASP A 1 789 ? -4.071 -36.898 15.169 1.00 69.56 789 ASP A N 1
ATOM 6330 C CA . ASP A 1 789 ? -3.557 -38.258 14.967 1.00 69.56 789 ASP A CA 1
ATOM 6331 C C . ASP A 1 789 ? -2.014 -38.325 14.975 1.00 69.56 789 ASP A C 1
ATOM 6333 O O . ASP A 1 789 ? -1.443 -39.397 14.780 1.00 69.56 789 ASP A O 1
ATOM 6337 N N . GLY A 1 790 ? -1.346 -37.189 15.216 1.00 68.00 790 GLY A N 1
ATOM 6338 C CA . GLY A 1 790 ? 0.107 -37.043 15.259 1.00 68.00 790 GLY A CA 1
ATOM 6339 C C . GLY A 1 790 ? 0.765 -36.762 13.904 1.00 68.00 790 GLY A C 1
ATOM 6340 O O . GLY A 1 790 ? 1.983 -36.580 13.857 1.00 68.00 790 GLY A O 1
ATOM 6341 N N . SER A 1 791 ? 0.008 -36.710 12.801 1.00 78.69 791 SER A N 1
ATOM 6342 C CA . SER A 1 791 ? 0.575 -36.429 11.476 1.00 78.69 791 SER A CA 1
ATOM 6343 C C . SER A 1 791 ? 0.935 -34.948 11.299 1.00 78.69 791 SER A C 1
ATOM 6345 O O . SER A 1 791 ? 0.188 -34.053 11.687 1.00 78.69 791 SER A O 1
ATOM 6347 N N . VAL A 1 792 ? 2.111 -34.672 10.731 1.00 82.44 792 VAL A N 1
ATOM 6348 C CA . VAL A 1 792 ? 2.631 -33.305 10.560 1.00 82.44 792 VAL A CA 1
ATOM 6349 C C . VAL A 1 792 ? 1.923 -32.608 9.400 1.00 82.44 792 VAL A C 1
ATOM 6351 O O . VAL A 1 792 ? 1.931 -33.113 8.280 1.00 82.44 792 VAL A O 1
ATOM 6354 N N . MET A 1 793 ? 1.347 -31.435 9.662 1.00 83.25 793 MET A N 1
ATOM 6355 C CA . MET A 1 793 ? 0.769 -30.556 8.644 1.00 83.25 793 MET A CA 1
ATOM 6356 C C . MET A 1 793 ? 1.785 -29.561 8.101 1.00 83.25 793 MET A C 1
ATOM 6358 O O . MET A 1 793 ? 1.942 -29.434 6.889 1.00 83.25 793 MET A O 1
ATOM 6362 N N . ASN A 1 794 ? 2.434 -28.826 9.001 1.00 86.12 794 ASN A N 1
ATOM 6363 C CA . ASN A 1 794 ? 3.382 -27.781 8.652 1.00 86.12 794 ASN A CA 1
ATOM 6364 C C . ASN A 1 794 ? 4.546 -27.798 9.636 1.00 86.12 794 ASN A C 1
ATOM 6366 O O . ASN A 1 794 ? 4.353 -28.113 10.808 1.00 86.12 794 ASN A O 1
ATOM 6370 N N . VAL A 1 795 ? 5.737 -27.460 9.164 1.00 88.75 795 VAL A N 1
ATOM 6371 C CA . VAL A 1 795 ? 6.936 -27.332 9.986 1.00 88.75 795 VAL A CA 1
ATOM 6372 C C . VAL A 1 795 ? 7.747 -26.159 9.459 1.00 88.75 795 VAL A C 1
ATOM 6374 O O . VAL A 1 795 ? 7.900 -26.018 8.248 1.00 88.75 795 VAL A O 1
ATOM 6377 N N . ASP A 1 796 ? 8.225 -25.318 10.364 1.00 91.00 796 ASP A N 1
ATOM 6378 C CA . ASP A 1 796 ? 8.999 -24.128 10.030 1.00 91.00 796 ASP A CA 1
ATOM 6379 C C . ASP A 1 796 ? 10.178 -23.964 10.995 1.00 91.00 796 ASP A C 1
ATOM 6381 O O . ASP A 1 796 ? 10.192 -24.519 12.100 1.00 91.00 796 ASP A O 1
ATOM 6385 N N . ALA A 1 797 ? 11.187 -23.213 10.571 1.00 92.81 797 ALA A N 1
ATOM 6386 C CA . ALA A 1 797 ? 12.391 -22.930 11.332 1.00 92.81 797 ALA A CA 1
ATOM 6387 C C . ALA A 1 797 ? 12.754 -21.450 11.250 1.00 92.81 797 ALA A C 1
ATOM 6389 O O . ALA A 1 797 ? 12.611 -20.810 10.214 1.00 92.81 797 ALA A O 1
ATOM 6390 N N . PHE A 1 798 ? 13.280 -20.907 12.343 1.00 94.06 798 PHE A N 1
ATOM 6391 C CA . PHE A 1 798 ? 13.617 -19.492 12.441 1.00 94.06 798 PHE A CA 1
ATOM 6392 C C . PHE A 1 798 ? 14.958 -19.285 13.147 1.00 94.06 798 PHE A C 1
ATOM 6394 O O . PHE A 1 798 ? 15.305 -20.004 14.083 1.00 94.06 798 PHE A O 1
ATOM 6401 N N . ASP A 1 799 ? 15.702 -18.271 12.708 1.00 94.06 799 ASP A N 1
ATOM 6402 C CA . ASP A 1 799 ? 16.865 -17.715 13.405 1.00 94.06 799 ASP A CA 1
ATOM 6403 C C . ASP A 1 799 ? 16.861 -16.195 13.214 1.00 94.06 799 ASP A C 1
ATOM 6405 O O . ASP A 1 799 ? 17.141 -15.675 12.131 1.00 94.06 799 ASP A O 1
ATOM 6409 N N . GLU A 1 800 ? 16.466 -15.481 14.260 1.00 95.25 800 GLU A N 1
ATOM 6410 C CA . GLU A 1 800 ? 16.173 -14.053 14.234 1.00 95.25 800 GLU A CA 1
ATOM 6411 C C . GLU A 1 800 ? 16.959 -13.314 15.307 1.00 95.25 800 GLU A C 1
ATOM 6413 O O . GLU A 1 800 ? 17.127 -13.802 16.422 1.00 95.25 800 GLU A O 1
ATOM 6418 N N . TYR A 1 801 ? 17.384 -12.096 14.992 1.00 94.38 801 TYR A N 1
ATOM 6419 C CA . TYR A 1 801 ? 18.108 -11.220 15.898 1.00 94.38 801 TYR A CA 1
ATOM 6420 C C . TYR A 1 801 ? 17.345 -9.912 16.089 1.00 94.38 801 TYR A C 1
ATOM 6422 O O . TYR A 1 801 ? 16.871 -9.315 15.119 1.00 94.38 801 TYR A O 1
ATOM 6430 N N . GLY A 1 802 ? 17.308 -9.439 17.331 1.00 93.94 802 GLY A N 1
ATOM 6431 C CA . GLY A 1 802 ? 16.838 -8.113 17.715 1.00 93.94 802 GLY A CA 1
ATOM 6432 C C . GLY A 1 802 ? 17.940 -7.321 18.415 1.00 93.94 802 GLY A C 1
ATOM 6433 O O . GLY A 1 802 ? 18.763 -7.894 19.129 1.00 93.94 802 GLY A O 1
ATOM 6434 N N . HIS A 1 803 ? 17.971 -6.008 18.211 1.00 91.38 803 HIS A N 1
ATOM 6435 C CA . HIS A 1 803 ? 18.922 -5.099 18.848 1.00 91.38 803 HIS A CA 1
ATOM 6436 C C . HIS A 1 803 ? 18.165 -3.920 19.467 1.00 91.38 803 HIS A C 1
ATOM 6438 O O . HIS A 1 803 ? 17.423 -3.237 18.769 1.00 91.38 803 HIS A O 1
ATOM 6444 N N . ASP A 1 804 ? 18.339 -3.691 20.769 1.00 88.31 804 ASP A N 1
ATOM 6445 C CA . ASP A 1 804 ? 17.638 -2.664 21.559 1.00 88.31 804 ASP A CA 1
ATOM 6446 C C . ASP A 1 804 ? 16.102 -2.698 21.427 1.00 88.31 804 ASP A C 1
ATOM 6448 O O . ASP A 1 804 ? 15.429 -1.671 21.437 1.00 88.31 804 ASP A O 1
ATOM 6452 N N . GLY A 1 805 ? 15.538 -3.905 21.312 1.00 83.81 805 GLY A N 1
ATOM 6453 C CA . GLY A 1 805 ? 14.094 -4.125 21.177 1.00 83.81 805 GLY A CA 1
ATOM 6454 C C . GLY A 1 805 ? 13.544 -3.967 19.755 1.00 83.81 805 GLY A C 1
ATOM 6455 O O . GLY A 1 805 ? 12.345 -4.155 19.560 1.00 83.81 805 GLY A O 1
ATOM 6456 N N . GLU A 1 806 ? 14.391 -3.670 18.764 1.00 89.88 806 GLU A N 1
ATOM 6457 C CA . GLU A 1 806 ? 14.017 -3.587 17.346 1.00 89.88 806 GLU A CA 1
ATOM 6458 C C . GLU A 1 806 ? 14.480 -4.821 16.556 1.00 89.88 806 GLU A C 1
ATOM 6460 O O . GLU A 1 806 ? 15.548 -5.380 16.823 1.00 89.88 806 GLU A O 1
ATOM 6465 N N . ASP A 1 807 ? 13.718 -5.212 15.529 1.00 92.50 807 ASP A N 1
ATOM 6466 C CA . ASP A 1 807 ? 14.113 -6.263 14.583 1.00 92.50 807 ASP A CA 1
ATOM 6467 C C . ASP A 1 807 ? 15.413 -5.877 13.855 1.00 92.50 807 ASP A C 1
ATOM 6469 O O . ASP A 1 807 ? 15.506 -4.824 13.218 1.00 92.50 807 ASP A O 1
ATOM 6473 N N . PHE A 1 808 ? 16.421 -6.751 13.889 1.00 93.12 808 PHE A N 1
ATOM 6474 C CA . PHE A 1 808 ? 17.748 -6.462 13.344 1.00 93.12 808 PHE A CA 1
ATOM 6475 C C . PHE A 1 808 ? 18.034 -7.242 12.052 1.00 93.12 808 PHE A C 1
ATOM 6477 O O . PHE A 1 808 ? 18.128 -6.647 10.971 1.00 93.12 808 PHE A O 1
ATOM 6484 N N . ILE A 1 809 ? 18.148 -8.571 12.132 1.00 94.88 809 ILE A N 1
ATOM 6485 C CA . ILE A 1 809 ? 18.467 -9.442 10.989 1.00 94.88 809 ILE A CA 1
ATOM 6486 C C . ILE A 1 809 ? 17.879 -10.843 11.202 1.00 94.88 809 ILE A C 1
ATOM 6488 O O . ILE A 1 809 ? 17.761 -11.286 12.339 1.00 94.88 809 ILE A O 1
ATOM 6492 N N . ALA A 1 810 ? 17.516 -11.547 10.131 1.00 95.88 810 ALA A N 1
ATOM 6493 C CA . ALA A 1 810 ? 17.011 -12.925 10.196 1.00 95.88 810 ALA A CA 1
ATOM 6494 C C . ALA A 1 810 ? 17.690 -13.815 9.150 1.00 95.88 810 ALA A C 1
ATOM 6496 O O . ALA A 1 810 ? 18.088 -13.313 8.101 1.00 95.88 810 ALA A O 1
ATOM 6497 N N . PHE A 1 811 ? 17.832 -15.111 9.410 1.00 94.88 811 PHE A N 1
ATOM 6498 C CA . PHE A 1 811 ? 18.392 -16.070 8.455 1.00 94.88 811 PHE A CA 1
ATOM 6499 C C . PHE A 1 811 ? 17.282 -16.739 7.638 1.00 94.88 811 PHE A C 1
ATOM 6501 O O . PHE A 1 811 ? 16.291 -17.202 8.196 1.00 94.88 811 PHE A O 1
ATOM 6508 N N . ASP A 1 812 ? 17.455 -16.791 6.321 1.00 91.81 812 ASP A N 1
ATOM 6509 C CA . ASP A 1 812 ? 16.574 -17.498 5.393 1.00 91.81 812 ASP A CA 1
ATOM 6510 C C . ASP A 1 812 ? 17.213 -18.853 5.045 1.00 91.81 812 ASP A C 1
ATOM 6512 O O . ASP A 1 812 ? 18.266 -18.928 4.400 1.00 91.81 812 ASP A O 1
ATOM 6516 N N . THR A 1 813 ? 16.593 -19.929 5.529 1.00 85.69 813 THR A N 1
ATOM 6517 C CA . THR A 1 813 ? 17.075 -21.313 5.400 1.00 85.69 813 THR A CA 1
ATOM 6518 C C . THR A 1 813 ? 17.032 -21.839 3.968 1.00 85.69 813 THR A C 1
ATOM 6520 O O . THR A 1 813 ? 17.892 -22.650 3.605 1.00 85.69 813 THR A O 1
ATOM 6523 N N . ASP A 1 814 ? 16.087 -21.367 3.152 1.00 84.94 814 ASP A N 1
ATOM 6524 C CA . ASP A 1 814 ? 15.896 -21.797 1.764 1.00 84.94 814 ASP A CA 1
ATOM 6525 C C . ASP A 1 814 ? 16.980 -21.221 0.850 1.00 84.94 814 ASP A C 1
ATOM 6527 O O . ASP A 1 814 ? 17.561 -21.915 0.011 1.00 84.94 814 ASP A O 1
ATOM 6531 N N . THR A 1 815 ? 17.278 -19.934 1.022 1.00 88.69 815 THR A N 1
ATOM 6532 C CA . THR A 1 815 ? 18.259 -19.212 0.203 1.00 88.69 815 THR A CA 1
ATOM 6533 C C . THR A 1 815 ? 19.673 -19.241 0.785 1.00 88.69 815 THR A C 1
ATOM 6535 O O . THR A 1 815 ? 20.626 -18.916 0.071 1.00 88.69 815 THR A O 1
ATOM 6538 N N . MET A 1 816 ? 19.829 -19.647 2.051 1.00 85.56 816 MET A N 1
ATOM 6539 C CA . MET A 1 816 ? 21.064 -19.537 2.841 1.00 85.56 816 MET A CA 1
ATOM 6540 C C . MET A 1 816 ? 21.615 -18.103 2.895 1.00 85.56 816 MET A C 1
ATOM 6542 O O . MET A 1 816 ? 22.834 -17.892 2.882 1.00 85.56 816 MET A O 1
ATOM 6546 N N . GLN A 1 817 ? 20.721 -17.115 2.915 1.00 90.12 817 GLN A N 1
ATOM 6547 C CA . GLN A 1 817 ? 21.060 -15.694 2.965 1.00 90.12 817 GLN A CA 1
ATOM 6548 C C . GLN A 1 817 ? 20.414 -15.020 4.170 1.00 90.12 817 GLN A C 1
ATOM 6550 O O . GLN A 1 817 ? 19.394 -15.455 4.694 1.00 90.12 817 GLN A O 1
ATOM 6555 N N . TRP A 1 818 ? 21.004 -13.919 4.613 1.00 93.50 818 TRP A N 1
ATOM 6556 C CA . TRP A 1 818 ? 20.475 -13.120 5.708 1.00 93.50 818 TRP A CA 1
ATOM 6557 C C . TRP A 1 818 ? 19.530 -12.041 5.187 1.00 93.50 818 TRP A C 1
ATOM 6559 O O . TRP A 1 818 ? 19.811 -11.379 4.196 1.00 93.50 818 TRP A O 1
ATOM 6569 N N . LYS A 1 819 ? 18.416 -11.800 5.863 1.00 93.75 819 LYS A N 1
ATOM 6570 C CA . LYS A 1 819 ? 17.450 -10.747 5.553 1.00 93.75 819 LYS A CA 1
ATOM 6571 C C . LYS A 1 819 ? 17.643 -9.579 6.511 1.00 93.75 819 LYS A C 1
ATOM 6573 O O . LYS A 1 819 ? 17.437 -9.728 7.715 1.00 93.75 819 LYS A O 1
ATOM 6578 N N . ASP A 1 820 ? 18.025 -8.417 5.985 1.00 90.38 820 ASP A N 1
ATOM 6579 C CA . ASP A 1 820 ? 18.110 -7.188 6.770 1.00 90.38 820 ASP A CA 1
ATOM 6580 C C . ASP A 1 820 ? 16.707 -6.692 7.145 1.00 90.38 820 ASP A C 1
ATOM 6582 O O . ASP A 1 820 ? 15.831 -6.550 6.291 1.00 90.38 820 ASP A O 1
ATOM 6586 N N . LYS A 1 821 ? 16.480 -6.466 8.444 1.00 90.81 821 LYS A N 1
ATOM 6587 C CA . LYS A 1 821 ? 15.231 -5.896 8.984 1.00 90.81 821 LYS A CA 1
ATOM 6588 C C . LYS A 1 821 ? 15.402 -4.436 9.406 1.00 90.81 821 LYS A C 1
ATOM 6590 O O . LYS A 1 821 ? 14.433 -3.686 9.426 1.00 90.81 821 LYS A O 1
ATOM 6595 N N . SER A 1 822 ? 16.645 -4.026 9.658 1.00 87.62 822 SER A N 1
ATOM 6596 C CA . SER A 1 822 ? 17.032 -2.661 10.008 1.00 87.62 822 SER A CA 1
ATOM 6597 C C . SER A 1 822 ? 18.160 -2.156 9.096 1.00 87.62 822 SER A C 1
ATOM 6599 O O . SER A 1 822 ? 19.046 -2.936 8.736 1.00 87.62 822 SER A O 1
ATOM 6601 N N . PRO A 1 823 ? 18.223 -0.848 8.763 1.00 84.44 823 PRO A N 1
ATOM 6602 C CA . PRO A 1 823 ? 19.355 -0.268 8.035 1.00 84.44 823 PRO A CA 1
ATOM 6603 C C . PRO A 1 823 ? 20.715 -0.531 8.701 1.00 84.44 823 PRO A C 1
ATOM 6605 O O . PRO A 1 823 ? 21.713 -0.680 7.995 1.00 84.44 823 PRO A O 1
ATOM 6608 N N . LYS A 1 824 ? 20.743 -0.650 10.040 1.00 82.75 824 LYS A N 1
ATOM 6609 C CA . LYS A 1 824 ? 21.942 -0.983 10.832 1.00 82.75 824 LYS A CA 1
ATOM 6610 C C . LYS A 1 824 ? 22.490 -2.382 10.512 1.00 82.75 824 LYS A C 1
ATOM 6612 O O . LYS A 1 824 ? 23.665 -2.646 10.733 1.00 82.75 824 LYS A O 1
ATOM 6617 N N . ALA A 1 825 ? 21.664 -3.275 9.963 1.00 89.38 825 ALA A N 1
ATOM 6618 C CA . ALA A 1 825 ? 22.037 -4.654 9.663 1.00 89.38 825 ALA A CA 1
ATOM 6619 C C . ALA A 1 825 ? 22.694 -4.845 8.288 1.00 89.38 825 ALA A C 1
ATOM 6621 O O . ALA A 1 825 ? 23.180 -5.938 8.010 1.00 89.38 825 ALA A O 1
ATOM 6622 N N . LYS A 1 826 ? 22.743 -3.819 7.422 1.00 87.62 826 LYS A N 1
ATOM 6623 C CA . LYS A 1 826 ? 23.255 -3.958 6.043 1.00 87.62 826 LYS A CA 1
ATOM 6624 C C . LYS A 1 826 ? 24.705 -4.434 5.985 1.00 87.62 826 LYS A C 1
ATOM 6626 O O . LYS A 1 826 ? 25.030 -5.308 5.185 1.00 87.62 826 LYS A O 1
ATOM 6631 N N . GLU A 1 827 ? 25.570 -3.889 6.836 1.00 86.12 827 GLU A N 1
ATOM 6632 C CA . GLU A 1 827 ? 26.977 -4.299 6.885 1.00 86.12 827 GLU A CA 1
ATOM 6633 C C . GLU A 1 827 ? 27.127 -5.727 7.432 1.00 86.12 827 GLU A C 1
ATOM 6635 O O . GLU A 1 827 ? 27.841 -6.548 6.852 1.00 86.12 827 GLU A O 1
ATOM 6640 N N . THR A 1 828 ? 26.401 -6.050 8.506 1.00 88.31 828 THR A N 1
ATOM 6641 C CA . THR A 1 828 ? 26.369 -7.397 9.088 1.00 88.31 828 THR A CA 1
ATOM 6642 C C . THR A 1 828 ? 25.862 -8.423 8.079 1.00 88.31 828 THR A C 1
ATOM 6644 O O . THR A 1 828 ? 26.486 -9.469 7.929 1.00 88.31 828 THR A O 1
ATOM 6647 N N . LYS A 1 829 ? 24.811 -8.100 7.313 1.00 92.50 829 LYS A N 1
ATOM 6648 C CA . LYS A 1 829 ? 24.298 -8.923 6.210 1.00 92.50 829 LYS A CA 1
ATOM 6649 C C . LYS A 1 829 ? 25.378 -9.198 5.169 1.00 92.50 829 LYS A C 1
ATOM 6651 O O . LYS A 1 829 ? 25.638 -10.357 4.874 1.00 92.50 829 LYS A O 1
ATOM 6656 N N . MET A 1 830 ? 26.052 -8.166 4.654 1.00 89.38 830 MET A N 1
ATOM 6657 C CA . MET A 1 830 ? 27.121 -8.349 3.659 1.00 89.38 830 MET A CA 1
ATOM 6658 C C . MET A 1 830 ? 28.249 -9.252 4.180 1.00 89.38 830 MET A C 1
ATOM 6660 O O . MET A 1 830 ? 28.757 -10.095 3.442 1.00 89.38 830 MET A O 1
ATOM 6664 N N . LYS A 1 831 ? 28.623 -9.110 5.458 1.00 87.81 831 LYS A N 1
ATOM 6665 C CA . LYS A 1 831 ? 29.631 -9.965 6.100 1.00 87.81 831 LYS A CA 1
ATOM 6666 C C . LYS A 1 831 ? 29.131 -11.403 6.265 1.00 87.81 831 LYS A C 1
ATOM 6668 O O . LYS A 1 831 ? 29.851 -12.333 5.925 1.00 87.81 831 LYS A O 1
ATOM 6673 N N . TRP A 1 832 ? 27.912 -11.605 6.748 1.00 91.38 832 TRP A N 1
ATOM 6674 C CA . TRP A 1 832 ? 27.391 -12.935 7.074 1.00 91.38 832 TRP A CA 1
ATOM 6675 C C . TRP A 1 832 ? 26.925 -13.723 5.842 1.00 91.38 832 TRP A C 1
ATOM 6677 O O . TRP A 1 832 ? 27.077 -14.940 5.810 1.00 91.38 832 TRP A O 1
ATOM 6687 N N . ASP A 1 833 ? 26.478 -13.054 4.776 1.00 91.44 833 ASP A N 1
ATOM 6688 C CA . ASP A 1 833 ? 26.175 -13.692 3.483 1.00 91.44 833 ASP A CA 1
ATOM 6689 C C . ASP A 1 833 ? 27.418 -14.322 2.833 1.00 91.44 833 ASP A C 1
ATOM 6691 O O . ASP A 1 833 ? 27.308 -15.252 2.033 1.00 91.44 833 ASP A O 1
ATOM 6695 N N . THR A 1 834 ? 28.617 -13.839 3.177 1.00 89.94 834 THR A N 1
ATOM 6696 C CA . THR A 1 834 ? 29.879 -14.395 2.663 1.00 89.94 834 THR A CA 1
ATOM 6697 C C . THR A 1 834 ? 30.445 -15.529 3.530 1.00 89.94 834 THR A C 1
ATOM 6699 O O . THR A 1 834 ? 31.299 -16.282 3.053 1.00 89.94 834 THR A O 1
ATOM 6702 N N . ASP A 1 835 ? 29.935 -15.728 4.752 1.00 87.88 835 ASP A N 1
ATOM 6703 C CA . ASP A 1 835 ? 30.347 -16.805 5.665 1.00 87.88 835 ASP A CA 1
ATOM 6704 C C . ASP A 1 835 ? 29.625 -18.127 5.349 1.00 87.88 835 ASP A C 1
ATOM 6706 O O . ASP A 1 835 ? 28.639 -18.526 5.975 1.00 87.88 835 ASP A O 1
ATOM 6710 N N . ARG A 1 836 ? 30.143 -18.834 4.340 1.00 86.31 836 ARG A N 1
ATOM 6711 C CA . ARG A 1 836 ? 29.569 -20.104 3.865 1.00 86.31 836 ARG A CA 1
ATOM 6712 C C . ARG A 1 836 ? 29.533 -21.195 4.931 1.00 86.31 836 ARG A C 1
ATOM 6714 O O . ARG A 1 836 ? 28.567 -21.948 4.974 1.00 86.31 836 ARG A O 1
ATOM 6721 N N . PHE A 1 837 ? 30.569 -21.296 5.765 1.00 85.50 837 PHE A N 1
ATOM 6722 C CA . PHE A 1 837 ? 30.659 -22.350 6.778 1.00 85.50 837 PHE A CA 1
ATOM 6723 C C . PHE A 1 837 ? 29.574 -22.180 7.834 1.00 85.50 837 PHE A C 1
ATOM 6725 O O . PHE A 1 837 ? 28.896 -23.144 8.190 1.00 85.50 837 PHE A O 1
ATOM 6732 N N . ARG A 1 838 ? 29.367 -20.943 8.295 1.00 86.25 838 ARG A N 1
ATOM 6733 C CA . ARG A 1 838 ? 28.305 -20.647 9.249 1.00 86.25 838 ARG A CA 1
ATOM 6734 C C . ARG A 1 838 ? 26.922 -20.875 8.651 1.00 86.25 838 ARG A C 1
ATOM 6736 O O . ARG A 1 838 ? 26.105 -21.523 9.294 1.00 86.25 838 ARG A O 1
ATOM 6743 N N . ASN A 1 839 ? 26.664 -20.392 7.436 1.00 91.19 839 ASN A N 1
ATOM 6744 C CA . ASN A 1 839 ? 25.340 -20.529 6.821 1.00 91.19 839 ASN A CA 1
ATOM 6745 C C . ASN A 1 839 ? 24.984 -22.008 6.567 1.00 91.19 839 ASN A C 1
ATOM 6747 O O . ASN A 1 839 ? 23.843 -22.406 6.783 1.00 91.19 839 ASN A O 1
ATOM 6751 N N . GLN A 1 840 ? 25.965 -22.846 6.209 1.00 89.81 840 GLN A N 1
ATOM 6752 C CA . GLN A 1 840 ? 25.781 -24.301 6.099 1.00 89.81 840 GLN A CA 1
ATOM 6753 C C . GLN A 1 840 ? 25.494 -24.963 7.450 1.00 89.81 840 GLN A C 1
ATOM 6755 O O . GLN A 1 840 ? 24.601 -25.804 7.545 1.00 89.81 840 GLN A O 1
ATOM 6760 N N . TYR A 1 841 ? 26.226 -24.579 8.501 1.00 89.69 841 TYR A N 1
ATOM 6761 C CA . TYR A 1 841 ? 25.970 -25.068 9.854 1.00 89.69 841 TYR A CA 1
ATOM 6762 C C . TYR A 1 841 ? 24.552 -24.712 10.323 1.00 89.69 841 TYR A C 1
ATOM 6764 O O . TYR A 1 841 ? 23.830 -25.590 10.787 1.00 89.69 841 TYR A O 1
ATOM 6772 N N . LEU A 1 842 ? 24.135 -23.451 10.154 1.00 90.44 842 LEU A N 1
ATOM 6773 C CA . LEU A 1 842 ? 22.805 -22.982 10.553 1.00 90.44 842 LEU A CA 1
ATOM 6774 C C . LEU A 1 842 ? 21.699 -23.702 9.789 1.00 90.44 842 LEU A C 1
ATOM 6776 O O . LEU A 1 842 ? 20.746 -24.168 10.404 1.00 90.44 842 LEU A O 1
ATOM 6780 N N . GLN A 1 843 ? 21.850 -23.867 8.474 1.00 92.12 843 GLN A N 1
ATOM 6781 C CA . GLN A 1 843 ? 20.898 -24.633 7.676 1.00 92.12 843 GLN A CA 1
ATOM 6782 C C . GLN A 1 843 ? 20.796 -26.085 8.169 1.00 92.12 843 GLN A C 1
ATOM 6784 O O . GLN A 1 843 ? 19.694 -26.593 8.364 1.00 92.12 843 GLN A O 1
ATOM 6789 N N . SER A 1 844 ? 21.929 -26.749 8.422 1.00 90.31 844 SER A N 1
ATOM 6790 C CA . SER A 1 844 ? 21.932 -28.118 8.947 1.00 90.31 844 SER A CA 1
ATOM 6791 C C . SER A 1 844 ? 21.279 -28.210 10.326 1.00 90.31 844 SER A C 1
ATOM 6793 O O . SER A 1 844 ? 20.518 -29.142 10.573 1.00 90.31 844 SER A O 1
ATOM 6795 N N . TYR A 1 845 ? 21.566 -27.265 11.222 1.00 90.94 845 TYR A N 1
ATOM 6796 C CA . TYR A 1 845 ? 20.989 -27.229 12.563 1.00 90.94 845 TYR A CA 1
ATOM 6797 C C . TYR A 1 845 ? 19.471 -27.013 12.516 1.00 90.94 845 TYR A C 1
ATOM 6799 O O . TYR A 1 845 ? 18.728 -27.752 13.155 1.00 90.94 845 TYR A O 1
ATOM 6807 N N . LEU A 1 846 ? 18.996 -26.051 11.722 1.00 92.38 846 LEU A N 1
ATOM 6808 C CA . LEU A 1 846 ? 17.569 -25.744 11.594 1.00 92.38 846 LEU A CA 1
ATOM 6809 C C . LEU A 1 846 ? 16.793 -26.888 10.928 1.00 92.38 846 LEU A C 1
ATOM 6811 O O . LEU A 1 846 ? 15.705 -27.233 11.385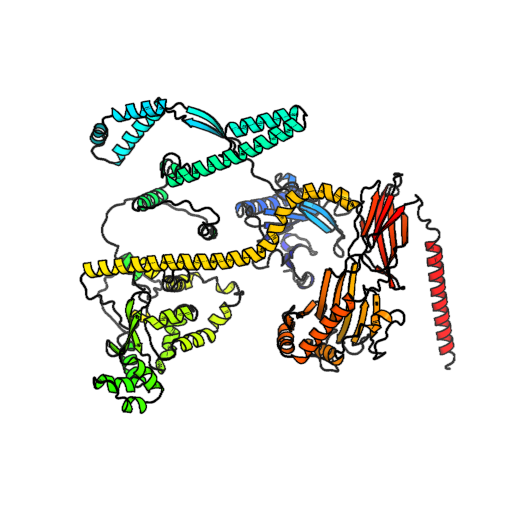 1.00 92.38 846 LEU A O 1
ATOM 6815 N N . ASN A 1 847 ? 17.382 -27.561 9.935 1.00 91.06 847 ASN A N 1
ATOM 6816 C CA . ASN A 1 847 ? 16.810 -28.780 9.357 1.00 91.06 847 ASN A CA 1
ATOM 6817 C C . ASN A 1 847 ? 16.708 -29.915 10.384 1.00 91.06 847 ASN A C 1
ATOM 6819 O O . ASN A 1 847 ? 15.684 -30.597 10.449 1.00 91.06 847 ASN A O 1
ATOM 6823 N N . ASN A 1 848 ? 17.737 -30.097 11.216 1.00 90.19 848 ASN A N 1
ATOM 6824 C CA . ASN A 1 848 ? 17.694 -31.062 12.311 1.00 90.19 848 ASN A CA 1
ATOM 6825 C C . ASN A 1 848 ? 16.631 -30.683 13.348 1.00 90.19 848 ASN A C 1
ATOM 6827 O O . ASN A 1 848 ? 15.878 -31.557 13.756 1.00 90.19 848 ASN A O 1
ATOM 6831 N N . CYS A 1 849 ? 16.495 -29.401 13.704 1.00 90.38 849 CYS A N 1
ATOM 6832 C CA . CYS A 1 849 ? 15.438 -28.917 14.598 1.00 90.38 849 CYS A CA 1
ATOM 6833 C C . CYS A 1 849 ? 14.051 -29.316 14.081 1.00 90.38 849 CYS A C 1
ATOM 6835 O O . CYS A 1 849 ? 13.281 -29.950 14.805 1.00 90.38 849 CYS A O 1
ATOM 6837 N N . MET A 1 850 ? 13.756 -29.015 12.810 1.00 90.75 850 MET A N 1
ATOM 6838 C CA . MET A 1 850 ? 12.489 -29.394 12.175 1.00 90.75 850 MET A CA 1
ATOM 6839 C C . MET A 1 850 ? 12.267 -30.908 12.205 1.00 90.75 850 MET A C 1
ATOM 6841 O O . MET A 1 850 ? 11.162 -31.374 12.487 1.00 90.75 850 MET A O 1
ATOM 6845 N N . HIS A 1 851 ? 13.323 -31.692 11.973 1.00 88.19 851 HIS A N 1
ATOM 6846 C CA . HIS A 1 851 ? 13.250 -33.142 12.093 1.00 88.19 851 HIS A CA 1
ATOM 6847 C C . HIS A 1 851 ? 12.928 -33.578 13.530 1.00 88.19 851 HIS A C 1
ATOM 6849 O O . HIS A 1 851 ? 11.974 -34.327 13.735 1.00 88.19 851 HIS A O 1
ATOM 6855 N N . TRP A 1 852 ? 13.644 -33.063 14.529 1.00 87.44 852 TRP A N 1
ATOM 6856 C CA . TRP A 1 852 ? 13.428 -33.377 15.939 1.00 87.44 852 TRP A CA 1
ATOM 6857 C C . TRP A 1 852 ? 11.980 -33.108 16.344 1.00 87.44 852 TRP A C 1
ATOM 6859 O O . TRP A 1 852 ? 11.269 -34.032 16.744 1.00 87.44 852 TRP A O 1
ATOM 6869 N N . ILE A 1 853 ? 11.496 -31.879 16.150 1.00 85.25 853 ILE A N 1
ATOM 6870 C CA . ILE A 1 853 ? 10.151 -31.478 16.577 1.00 85.25 853 ILE A CA 1
ATOM 6871 C C . ILE A 1 853 ? 9.045 -32.241 15.824 1.00 85.25 853 ILE A C 1
ATOM 6873 O O . ILE A 1 853 ? 7.991 -32.535 16.390 1.00 85.25 853 ILE A O 1
ATOM 6877 N N . SER A 1 854 ? 9.304 -32.664 14.580 1.00 83.25 854 SER A N 1
ATOM 6878 C CA . SER A 1 854 ? 8.389 -33.533 13.832 1.00 83.25 854 SER A CA 1
ATOM 6879 C C . SER A 1 854 ? 8.260 -34.930 14.457 1.00 83.25 854 SER A C 1
ATOM 6881 O O . SER A 1 854 ? 7.163 -35.491 14.477 1.00 83.25 854 SER A O 1
ATOM 6883 N N . THR A 1 855 ? 9.338 -35.464 15.041 1.00 74.88 855 THR A N 1
ATOM 6884 C CA . THR A 1 855 ? 9.404 -36.834 15.583 1.00 74.88 855 THR A CA 1
ATOM 6885 C C . THR A 1 855 ? 8.918 -36.990 17.027 1.00 74.88 855 THR A C 1
ATOM 6887 O O . THR A 1 855 ? 8.489 -38.080 17.401 1.00 74.88 855 THR A O 1
ATOM 6890 N N . PHE A 1 856 ? 8.930 -35.928 17.838 1.00 69.88 856 PHE A N 1
ATOM 6891 C CA . PHE A 1 856 ? 8.490 -35.993 19.236 1.00 69.88 856 PHE A CA 1
ATOM 6892 C C . PHE A 1 856 ? 6.974 -35.983 19.401 1.00 69.88 856 PHE A C 1
ATOM 6894 O O . PHE A 1 856 ? 6.282 -35.199 18.758 1.00 69.88 856 PHE A O 1
ATOM 6901 N N . ASN A 1 857 ? 6.468 -36.802 20.324 1.00 63.50 857 ASN A N 1
ATOM 6902 C CA . ASN A 1 857 ? 5.048 -36.861 20.697 1.00 63.50 857 ASN A CA 1
ATOM 6903 C C . ASN A 1 857 ? 4.819 -36.554 22.192 1.00 63.50 857 ASN A C 1
ATOM 6905 O O . ASN A 1 857 ? 3.791 -36.921 22.759 1.00 63.50 857 ASN A O 1
ATOM 6909 N N . ALA A 1 858 ? 5.804 -35.933 22.850 1.00 57.25 858 ALA A N 1
ATOM 6910 C CA . ALA A 1 858 ? 5.806 -35.684 24.288 1.00 57.25 858 ALA A CA 1
ATOM 6911 C C . ALA A 1 858 ? 5.005 -34.418 24.642 1.00 57.25 858 ALA A C 1
ATOM 6913 O O . ALA A 1 858 ? 5.550 -33.419 25.108 1.00 57.25 858 ALA A O 1
ATOM 6914 N N . SER A 1 859 ? 3.692 -34.454 24.426 1.00 56.66 859 SER A N 1
ATOM 6915 C CA . SER A 1 859 ? 2.790 -33.398 24.884 1.00 56.66 859 SER A CA 1
ATOM 6916 C C . SER A 1 859 ? 2.552 -33.576 26.386 1.00 56.66 859 SER A C 1
ATOM 6918 O O . SER A 1 859 ? 1.662 -34.325 26.795 1.00 56.66 859 SER A O 1
ATOM 6920 N N . ILE A 1 860 ? 3.342 -32.908 27.241 1.00 61.84 860 ILE A N 1
ATOM 6921 C CA . ILE A 1 860 ? 2.938 -32.729 28.645 1.00 61.84 860 ILE A CA 1
ATOM 6922 C C . ILE A 1 860 ? 1.675 -31.888 28.608 1.00 61.84 860 ILE A C 1
ATOM 6924 O O . ILE A 1 860 ? 1.722 -30.688 28.328 1.00 61.84 860 ILE A O 1
ATOM 6928 N N . HIS A 1 861 ? 0.547 -32.538 28.859 1.00 68.06 861 HIS A N 1
ATOM 6929 C CA . HIS A 1 861 ? -0.737 -31.897 28.739 1.00 68.06 861 HIS A CA 1
ATOM 6930 C C . HIS A 1 861 ? -1.449 -31.872 30.078 1.00 68.06 861 HIS A C 1
ATOM 6932 O O . HIS A 1 861 ? -1.914 -32.901 30.570 1.00 68.06 861 HIS A O 1
ATOM 6938 N N . THR A 1 862 ? -1.514 -30.691 30.685 1.00 78.00 862 THR A N 1
ATOM 6939 C CA . THR A 1 862 ? -2.268 -30.496 31.920 1.00 78.00 862 THR A CA 1
ATOM 6940 C C . THR A 1 862 ? -3.550 -29.725 31.603 1.00 78.00 862 THR A C 1
ATOM 6942 O O . THR A 1 862 ? -3.483 -28.638 31.026 1.00 78.00 862 THR A O 1
ATOM 6945 N N . PRO A 1 863 ? -4.737 -30.275 31.912 1.00 84.38 863 PRO A N 1
ATOM 6946 C CA . PRO A 1 863 ? -6.000 -29.588 31.668 1.00 84.38 863 PRO A CA 1
ATOM 6947 C C . PRO A 1 863 ? -6.218 -28.433 32.664 1.00 84.38 863 PRO A C 1
ATOM 6949 O O . PRO A 1 863 ? -5.718 -28.489 33.790 1.00 84.38 863 PRO A O 1
ATOM 6952 N N . PRO A 1 864 ? -6.987 -27.392 32.295 1.00 90.56 864 PRO A N 1
ATOM 6953 C CA . PRO A 1 864 ? -7.278 -26.268 33.178 1.00 90.56 864 PRO A CA 1
ATOM 6954 C C . PRO A 1 864 ? -8.223 -26.659 34.315 1.00 90.56 864 PRO A C 1
ATOM 6956 O O . PRO A 1 864 ? -9.300 -27.212 34.089 1.00 90.56 864 PRO A O 1
ATOM 6959 N N . ALA A 1 865 ? -7.871 -26.267 35.537 1.00 89.25 865 ALA A N 1
ATOM 6960 C CA . ALA A 1 865 ? -8.812 -26.177 36.645 1.00 89.25 865 ALA A CA 1
ATOM 6961 C C . ALA A 1 865 ? -9.575 -24.848 36.551 1.00 89.25 865 ALA A C 1
ATOM 6963 O O . ALA A 1 865 ? -8.958 -23.785 36.427 1.00 89.25 865 ALA A O 1
ATOM 6964 N N . LEU A 1 866 ? -10.909 -24.912 36.596 1.00 91.44 866 LEU A N 1
ATOM 6965 C CA . LEU A 1 866 ? -11.785 -23.749 36.463 1.00 91.44 866 LEU A CA 1
ATOM 6966 C C . LEU A 1 866 ? -12.386 -23.341 37.803 1.00 91.44 866 LEU A C 1
ATOM 6968 O O . LEU A 1 866 ? -12.932 -24.170 38.528 1.00 91.44 866 LEU A O 1
ATOM 6972 N N . TYR A 1 867 ? -12.355 -22.042 38.075 1.00 87.56 867 TYR A N 1
ATOM 6973 C CA . TYR A 1 867 ? -12.977 -21.433 39.241 1.00 87.56 867 TYR A CA 1
ATOM 6974 C C . TYR A 1 867 ? -13.805 -20.229 38.811 1.00 87.56 867 TYR A C 1
ATOM 6976 O O . TYR A 1 867 ? -13.352 -19.412 38.007 1.00 87.56 867 TYR A O 1
ATOM 6984 N N . MET A 1 868 ? -15.007 -20.107 39.366 1.00 88.12 868 MET A N 1
ATOM 6985 C CA . MET A 1 868 ? -15.877 -18.951 39.176 1.00 88.12 868 MET A CA 1
ATOM 6986 C C . MET A 1 868 ? -16.226 -18.339 40.522 1.00 88.12 868 MET A C 1
ATOM 6988 O O . MET A 1 868 ? -16.637 -19.046 41.435 1.00 88.12 868 MET A O 1
ATOM 6992 N N . PHE A 1 869 ? -16.066 -17.026 40.635 1.00 87.38 869 PHE A N 1
ATOM 6993 C CA . PHE A 1 869 ? -16.355 -16.286 41.859 1.00 87.38 869 PHE A CA 1
ATOM 6994 C C . PHE A 1 869 ? -16.817 -14.866 41.535 1.00 87.38 869 PHE A C 1
ATOM 6996 O O . PHE A 1 869 ? -16.470 -14.308 40.490 1.00 87.38 869 PHE A O 1
ATOM 7003 N N . ALA A 1 870 ? -17.621 -14.284 42.426 1.00 86.88 870 ALA A N 1
ATOM 7004 C CA . ALA A 1 870 ? -18.193 -12.955 42.258 1.00 86.88 870 ALA A CA 1
ATOM 7005 C C . ALA A 1 870 ? -17.783 -12.015 43.399 1.00 86.88 870 ALA A C 1
ATOM 7007 O O . ALA A 1 870 ? -17.840 -12.383 44.575 1.00 86.88 870 ALA A O 1
ATOM 7008 N N . SER A 1 871 ? -17.426 -10.779 43.049 1.00 84.06 871 SER A N 1
ATOM 7009 C CA . SER A 1 871 ? -17.116 -9.701 43.997 1.00 84.06 871 SER A CA 1
ATOM 7010 C C . SER A 1 871 ? -17.999 -8.476 43.753 1.00 84.06 871 SER A C 1
ATOM 7012 O O . SER A 1 871 ? -18.361 -8.201 42.614 1.00 84.06 871 SER A O 1
ATOM 7014 N N . GLU A 1 872 ? -18.320 -7.709 44.794 1.00 82.88 872 GLU A N 1
ATOM 7015 C CA . GLU A 1 872 ? -19.134 -6.490 44.654 1.00 82.88 872 GLU A CA 1
ATOM 7016 C C . GLU A 1 872 ? -18.385 -5.366 43.917 1.00 82.88 872 GLU A C 1
ATOM 7018 O O . GLU A 1 872 ? -17.189 -5.151 44.148 1.00 82.88 872 GLU A O 1
ATOM 7023 N N . VAL A 1 873 ? -19.100 -4.624 43.061 1.00 75.94 873 VAL A N 1
ATOM 7024 C CA . VAL A 1 873 ? -18.569 -3.417 42.413 1.00 75.94 873 VAL A CA 1
ATOM 7025 C C . VAL A 1 873 ? -18.446 -2.293 43.455 1.00 75.94 873 VAL A C 1
ATOM 7027 O O . VAL A 1 873 ? -19.423 -1.975 44.140 1.00 75.94 873 VAL A O 1
ATOM 7030 N N . PRO A 1 874 ? -17.274 -1.644 43.593 1.00 66.19 874 PRO A N 1
ATOM 7031 C CA . PRO A 1 874 ? -17.146 -0.464 44.441 1.00 66.19 874 PRO A CA 1
ATOM 7032 C C . PRO A 1 874 ? -18.091 0.647 43.957 1.00 66.19 874 PRO A C 1
ATOM 7034 O O . PRO A 1 874 ? -18.009 1.058 42.805 1.00 66.19 874 PRO A O 1
ATOM 7037 N N . HIS A 1 875 ? -18.953 1.151 44.846 1.00 65.25 875 HIS A N 1
ATOM 7038 C CA . HIS A 1 875 ? -19.918 2.239 44.595 1.00 65.25 875 HIS A CA 1
ATOM 7039 C C . HIS A 1 875 ? -21.154 1.911 43.731 1.00 65.25 875 HIS A C 1
ATOM 7041 O O . HIS A 1 875 ? -21.944 2.817 43.479 1.00 65.25 875 HIS A O 1
ATOM 7047 N N . ASP A 1 876 ? -21.397 0.645 43.370 1.00 76.31 876 ASP A N 1
ATOM 7048 C CA . ASP A 1 876 ? -22.651 0.211 42.731 1.00 76.31 876 ASP A CA 1
ATOM 7049 C C . ASP A 1 876 ? -23.140 -1.120 43.331 1.00 76.31 876 ASP A C 1
ATOM 7051 O O . ASP A 1 876 ? -22.684 -2.202 42.968 1.00 76.31 876 ASP A O 1
ATOM 7055 N N . GLN A 1 877 ? -24.082 -1.039 44.277 1.00 74.12 877 GLN A N 1
ATOM 7056 C CA . GLN A 1 877 ? -24.614 -2.209 44.994 1.00 74.12 877 GLN A CA 1
ATOM 7057 C C . GLN A 1 877 ? -25.530 -3.095 44.134 1.00 74.12 877 GLN A C 1
ATOM 7059 O O . GLN A 1 877 ? -25.860 -4.207 44.559 1.00 74.12 877 GLN A O 1
ATOM 7064 N N . SER A 1 878 ? -25.929 -2.622 42.946 1.00 76.69 878 SER A N 1
ATOM 7065 C CA . SER A 1 878 ? -26.792 -3.356 42.014 1.00 76.69 878 SER A CA 1
ATOM 7066 C C . SER A 1 878 ? -26.019 -4.327 41.113 1.00 76.69 878 SER A C 1
ATOM 7068 O O . SER A 1 878 ? -26.620 -5.208 40.492 1.00 76.69 878 SER A O 1
ATOM 7070 N N . LYS A 1 879 ? -24.684 -4.220 41.081 1.00 83.56 879 LYS A N 1
ATOM 7071 C CA . LYS A 1 879 ? -23.813 -4.986 40.185 1.00 83.56 879 LYS A CA 1
ATOM 7072 C C . LYS A 1 879 ? -22.783 -5.840 40.915 1.00 83.56 879 LYS A C 1
ATOM 7074 O O . LYS A 1 879 ? -22.266 -5.487 41.976 1.00 83.56 879 LYS A O 1
ATOM 7079 N N . LEU A 1 880 ? -22.432 -6.957 40.287 1.00 86.25 880 LEU A N 1
ATOM 7080 C CA . LEU A 1 880 ? -21.344 -7.842 40.688 1.00 86.25 880 LEU A CA 1
ATOM 7081 C C . LEU A 1 880 ? -20.322 -7.963 39.553 1.00 86.25 880 LEU A C 1
ATOM 7083 O O . LEU A 1 880 ? -20.660 -7.902 38.373 1.00 86.25 880 LEU A O 1
ATOM 7087 N N . ILE A 1 881 ? -19.066 -8.185 39.922 1.00 88.12 881 ILE A N 1
ATOM 7088 C CA . ILE A 1 881 ? -17.991 -8.578 39.014 1.00 88.12 881 ILE A CA 1
ATOM 7089 C C . ILE A 1 881 ? -17.875 -10.090 39.098 1.00 88.12 881 ILE A C 1
ATOM 7091 O O . ILE A 1 881 ? -17.358 -10.616 40.085 1.00 88.12 881 ILE A O 1
ATOM 7095 N N . LEU A 1 882 ? -18.337 -10.782 38.063 1.00 89.94 882 LEU A N 1
ATOM 7096 C CA . LEU A 1 882 ? -18.167 -12.219 37.930 1.00 89.94 882 LEU A CA 1
ATOM 7097 C C . LEU A 1 882 ? -16.829 -12.503 37.254 1.00 89.94 882 LEU A C 1
ATOM 7099 O O . LEU A 1 882 ? -16.544 -11.991 36.173 1.00 89.94 882 LEU A O 1
ATOM 7103 N N . THR A 1 883 ? -16.003 -13.320 37.894 1.00 89.81 883 THR A N 1
ATOM 7104 C CA . THR A 1 883 ? -14.654 -13.643 37.441 1.00 89.81 883 THR A CA 1
ATOM 7105 C C . THR A 1 883 ? -14.525 -15.140 37.213 1.00 89.81 883 THR A C 1
ATOM 7107 O O . THR A 1 883 ? -14.789 -15.930 38.116 1.00 89.81 883 THR A O 1
ATOM 7110 N N . CYS A 1 884 ? -14.080 -15.523 36.017 1.00 91.69 884 CYS A N 1
ATOM 7111 C CA . CYS A 1 884 ? -13.646 -16.879 35.711 1.00 91.69 884 CYS A CA 1
ATOM 7112 C C . CYS A 1 884 ? -12.116 -16.946 35.704 1.00 91.69 884 CYS A C 1
ATOM 7114 O O . CYS A 1 884 ? -11.457 -16.123 35.065 1.00 91.69 884 CYS A O 1
ATOM 7116 N N . LEU A 1 885 ? -11.556 -17.922 36.415 1.00 92.56 885 LEU A N 1
ATOM 7117 C CA . LEU A 1 885 ? -10.134 -18.243 36.467 1.00 92.56 885 LEU A CA 1
ATOM 7118 C C . LEU A 1 885 ? -9.932 -19.660 35.930 1.00 92.56 885 LEU A C 1
ATOM 7120 O O . LEU A 1 885 ? -10.455 -20.612 36.501 1.00 92.56 885 LEU A O 1
ATOM 7124 N N . ALA A 1 886 ? -9.131 -19.795 34.879 1.00 92.62 886 ALA A N 1
ATOM 7125 C CA . ALA A 1 886 ? -8.543 -21.065 34.473 1.00 92.62 886 ALA A CA 1
ATOM 7126 C C . ALA A 1 886 ? -7.084 -21.069 34.922 1.00 92.62 886 ALA A C 1
ATOM 7128 O O . ALA A 1 886 ? -6.370 -20.100 34.670 1.00 92.62 886 ALA A O 1
ATOM 7129 N N . THR A 1 887 ? -6.634 -22.124 35.593 1.00 92.00 887 THR A N 1
ATOM 7130 C CA . THR A 1 887 ? -5.249 -22.248 36.074 1.00 92.00 887 THR A CA 1
ATOM 7131 C C . THR A 1 887 ? -4.763 -23.691 35.997 1.00 92.00 887 THR A C 1
ATOM 7133 O O . THR A 1 887 ? -5.571 -24.613 35.899 1.00 92.00 887 THR A O 1
ATOM 7136 N N . GLY A 1 888 ? -3.447 -23.898 36.030 1.00 84.69 888 GLY A N 1
ATOM 7137 C CA . GLY A 1 888 ? -2.839 -25.229 36.031 1.00 84.69 888 GLY A CA 1
ATOM 7138 C C . GLY A 1 888 ? -2.721 -25.880 34.651 1.00 84.69 888 GLY A C 1
ATOM 7139 O O . GLY A 1 888 ? -2.375 -27.057 34.580 1.00 84.69 888 GLY A O 1
ATOM 7140 N N . PHE A 1 889 ? -2.986 -25.146 33.564 1.00 85.75 889 PHE A N 1
ATOM 7141 C CA . PHE A 1 889 ? -2.981 -25.707 32.209 1.00 85.75 889 PHE A CA 1
ATOM 7142 C C . PHE A 1 889 ? -1.642 -25.538 31.480 1.00 85.75 889 PHE A C 1
ATOM 7144 O O . PHE A 1 889 ? -0.938 -24.554 31.700 1.00 85.75 889 PHE A O 1
ATOM 7151 N N . HIS A 1 890 ? -1.302 -26.483 30.603 1.00 78.31 890 HIS A N 1
ATOM 7152 C CA . HIS A 1 890 ? -0.119 -26.471 29.731 1.00 78.31 890 HIS A CA 1
ATOM 7153 C C . HIS A 1 890 ? -0.355 -27.362 28.497 1.00 78.31 890 HIS A C 1
ATOM 7155 O O . HIS A 1 890 ? -0.753 -28.520 28.682 1.00 78.31 890 HIS A O 1
ATOM 7161 N N . PRO A 1 891 ? -0.189 -26.863 27.249 1.00 73.94 891 PRO A N 1
ATOM 7162 C CA . PRO A 1 891 ? 0.456 -25.612 26.820 1.00 73.94 891 PRO A CA 1
ATOM 7163 C C . PRO A 1 891 ? -0.412 -24.344 26.961 1.00 73.94 891 PRO A C 1
ATOM 7165 O O . PRO A 1 891 ? -1.571 -24.406 27.372 1.00 73.94 891 PRO A O 1
ATOM 7168 N N . LYS A 1 892 ? 0.171 -23.184 26.617 1.00 79.06 892 LYS A N 1
ATOM 7169 C CA . LYS A 1 892 ? -0.352 -21.815 26.822 1.00 79.06 892 LYS A CA 1
ATOM 7170 C C . LYS A 1 892 ? -1.640 -21.465 26.058 1.00 79.06 892 LYS A C 1
ATOM 7172 O O . LYS A 1 892 ? -2.352 -20.545 26.464 1.00 79.06 892 LYS A O 1
ATOM 7177 N N . HIS A 1 893 ? -1.933 -22.128 24.936 1.00 81.25 893 HIS A N 1
ATOM 7178 C CA . HIS A 1 893 ? -3.054 -21.753 24.065 1.00 81.25 893 HIS A CA 1
ATOM 7179 C C . HIS A 1 893 ? -4.407 -22.209 24.635 1.00 81.25 893 HIS A C 1
ATOM 7181 O O . HIS A 1 893 ? -4.640 -23.400 24.824 1.00 81.25 893 HIS A O 1
ATOM 7187 N N . ILE A 1 894 ? -5.303 -21.257 24.906 1.00 82.00 894 ILE A N 1
ATOM 7188 C CA . ILE A 1 894 ? -6.605 -21.484 25.541 1.00 82.00 894 ILE A CA 1
ATOM 7189 C C . ILE A 1 894 ? -7.599 -20.409 25.093 1.00 82.00 894 ILE A C 1
ATOM 7191 O O . ILE A 1 894 ? -7.223 -19.246 24.934 1.00 82.00 894 ILE A O 1
ATOM 7195 N N . GLU A 1 895 ? -8.871 -20.767 24.937 1.00 86.12 895 GLU A N 1
ATOM 7196 C CA . GLU A 1 895 ? -9.956 -19.801 24.731 1.00 86.12 895 GLU A CA 1
ATOM 7197 C C . GLU A 1 895 ? -10.930 -19.866 25.907 1.00 86.12 895 GLU A C 1
ATOM 7199 O O . GLU A 1 895 ? -11.361 -20.945 26.305 1.00 86.12 895 GLU A O 1
ATOM 7204 N N . MET A 1 896 ? -11.289 -18.711 26.468 1.00 88.38 896 MET A N 1
ATOM 7205 C CA . MET A 1 896 ? -12.192 -18.603 27.616 1.00 88.38 896 MET A CA 1
ATOM 7206 C C . MET A 1 896 ? -13.322 -17.630 27.304 1.00 88.38 896 MET A C 1
ATOM 7208 O O . MET A 1 896 ? -13.071 -16.467 27.001 1.00 88.38 896 MET A O 1
ATOM 7212 N N . ASN A 1 897 ? -14.559 -18.093 27.470 1.00 89.12 897 ASN A N 1
ATOM 7213 C CA . ASN A 1 897 ? -15.770 -17.314 27.262 1.00 89.12 897 ASN A CA 1
ATOM 7214 C C . ASN A 1 897 ? -16.704 -17.463 28.462 1.00 89.12 897 ASN A C 1
ATOM 7216 O O . ASN A 1 897 ? -17.016 -18.577 28.872 1.00 89.12 897 ASN A O 1
ATOM 7220 N N . VAL A 1 898 ? -17.204 -16.345 28.983 1.00 88.88 898 VAL A N 1
ATOM 7221 C CA . VAL A 1 898 ? -18.284 -16.352 29.978 1.00 88.88 898 VAL A CA 1
ATOM 7222 C C . VAL A 1 898 ? -19.601 -16.138 29.243 1.00 88.88 898 VAL A C 1
ATOM 7224 O O . VAL A 1 898 ? -19.706 -15.237 28.410 1.00 88.88 898 VAL A O 1
ATOM 7227 N N . THR A 1 899 ? -20.598 -16.974 29.508 1.00 87.88 899 THR A N 1
ATOM 7228 C CA . THR A 1 899 ? -21.917 -16.906 28.884 1.00 87.88 899 THR A CA 1
ATOM 7229 C C . THR A 1 899 ? -23.015 -16.719 29.921 1.00 87.88 899 THR A C 1
ATOM 7231 O O . THR A 1 899 ? -22.888 -17.120 31.077 1.00 87.88 899 THR A O 1
ATOM 7234 N N . GLN A 1 900 ? -24.100 -16.092 29.481 1.00 85.25 900 GLN A N 1
ATOM 7235 C CA . GLN A 1 900 ? -25.363 -15.972 30.193 1.00 85.25 900 GLN A CA 1
ATOM 7236 C C . GLN A 1 900 ? -26.440 -16.600 29.306 1.00 85.25 900 GLN A C 1
ATOM 7238 O O . GLN A 1 900 ? -26.673 -16.115 28.199 1.00 85.25 900 GLN A O 1
ATOM 7243 N N . ASN A 1 901 ? -27.067 -17.701 29.734 1.00 77.50 901 ASN A N 1
ATOM 7244 C CA . ASN A 1 901 ? -28.062 -18.436 28.930 1.00 77.50 901 ASN A CA 1
ATOM 7245 C C . ASN A 1 901 ? -27.600 -18.731 27.480 1.00 77.50 901 ASN A C 1
ATOM 7247 O O . ASN A 1 901 ? -28.350 -18.518 26.525 1.00 77.50 901 ASN A O 1
ATOM 7251 N N . ASN A 1 902 ? -26.359 -19.203 27.304 1.00 72.56 902 ASN A N 1
ATOM 7252 C CA . ASN A 1 902 ? -25.697 -19.439 26.007 1.00 72.56 902 ASN A CA 1
ATOM 7253 C C . ASN A 1 902 ? -25.371 -18.184 25.169 1.00 72.56 902 ASN A C 1
ATOM 7255 O O . ASN A 1 902 ? -24.955 -18.307 24.017 1.00 72.56 902 ASN A O 1
ATOM 7259 N N . ILE A 1 903 ? -25.520 -16.976 25.718 1.00 78.75 903 ILE A N 1
ATOM 7260 C CA . ILE A 1 903 ? -25.090 -15.727 25.080 1.00 78.75 903 ILE A CA 1
ATOM 7261 C C . ILE A 1 903 ? -23.720 -15.341 25.639 1.00 78.75 903 ILE A C 1
ATOM 7263 O O . ILE A 1 903 ? -23.579 -15.125 26.839 1.00 78.75 903 ILE A O 1
ATOM 7267 N N . THR A 1 904 ? -22.701 -15.242 24.784 1.00 83.75 904 THR A N 1
ATOM 7268 C CA . THR A 1 904 ? -21.348 -14.830 25.192 1.00 83.75 904 THR A CA 1
ATOM 7269 C C . THR A 1 904 ? -21.322 -13.371 25.644 1.00 83.75 904 THR A C 1
ATOM 7271 O O . THR A 1 904 ? -21.661 -12.466 24.879 1.00 83.75 904 THR A O 1
ATOM 7274 N N . LEU A 1 905 ? -20.886 -13.148 26.883 1.00 83.56 905 LEU A N 1
ATOM 7275 C CA . LEU A 1 905 ? -20.719 -11.829 27.481 1.00 83.56 905 LEU A CA 1
ATOM 7276 C C . LEU A 1 905 ? -19.377 -11.214 27.071 1.00 83.56 905 LEU A C 1
ATOM 7278 O O . LEU A 1 905 ? -18.372 -11.909 26.926 1.00 83.56 905 LEU A O 1
ATOM 7282 N N . GLN A 1 906 ? -19.356 -9.892 26.906 1.00 81.25 906 GLN A N 1
ATOM 7283 C CA . GLN A 1 906 ? -18.127 -9.155 26.616 1.00 81.25 906 GLN A CA 1
ATOM 7284 C C . GLN A 1 906 ? -17.363 -8.873 27.918 1.00 81.25 906 GLN A C 1
ATOM 7286 O O . GLN A 1 906 ? -17.922 -8.228 28.810 1.00 81.25 906 GLN A O 1
ATOM 7291 N N . PRO A 1 907 ? -16.103 -9.317 28.053 1.00 82.94 907 PRO A N 1
ATOM 7292 C CA . PRO A 1 907 ? -15.311 -9.042 29.242 1.00 82.94 907 PRO A CA 1
ATOM 7293 C C . PRO A 1 907 ? -14.844 -7.587 29.283 1.00 82.94 907 PRO A C 1
ATOM 7295 O O . PRO A 1 907 ? -14.357 -7.053 28.288 1.00 82.94 907 PRO A O 1
ATOM 7298 N N . PHE A 1 908 ? -14.948 -6.951 30.453 1.00 75.50 908 PHE A N 1
ATOM 7299 C CA . PHE A 1 908 ? -14.379 -5.615 30.670 1.00 75.50 908 PHE A CA 1
ATOM 7300 C C . PHE A 1 908 ? -12.903 -5.688 31.087 1.00 75.50 908 PHE A C 1
ATOM 7302 O O . PHE A 1 908 ? -12.162 -4.721 30.918 1.00 75.50 908 PHE A O 1
ATOM 7309 N N . ASN A 1 909 ? -12.470 -6.832 31.628 1.00 77.75 909 ASN A N 1
ATOM 7310 C CA . ASN A 1 909 ? -11.096 -7.069 32.046 1.00 77.75 909 ASN A CA 1
ATOM 7311 C C . ASN A 1 909 ? -10.689 -8.524 31.771 1.00 77.75 909 ASN A C 1
ATOM 7313 O O . ASN A 1 909 ? -11.434 -9.457 32.073 1.00 77.75 909 ASN A O 1
ATOM 7317 N N . SER A 1 910 ? -9.494 -8.715 31.214 1.00 86.50 910 SER A N 1
ATOM 7318 C CA . SER A 1 910 ? -8.849 -10.018 31.075 1.00 86.50 910 SER A CA 1
ATOM 7319 C C . SER A 1 910 ? -7.358 -9.868 31.345 1.00 86.50 910 SER A C 1
ATOM 7321 O O . SER A 1 910 ? -6.718 -8.929 30.874 1.00 86.50 910 SER A O 1
ATOM 7323 N N . THR A 1 911 ? -6.784 -10.792 32.110 1.00 80.50 911 THR A N 1
ATOM 7324 C CA . THR A 1 911 ? -5.368 -10.732 32.498 1.00 80.50 911 THR A CA 1
ATOM 7325 C C . THR A 1 911 ? -4.407 -11.145 31.388 1.00 80.50 911 THR A C 1
ATOM 7327 O O . THR A 1 911 ? -3.194 -11.016 31.584 1.00 80.50 911 THR A O 1
ATOM 7330 N N . GLY A 1 912 ? -4.933 -11.694 30.287 1.00 83.75 912 GLY A N 1
ATOM 7331 C CA . GLY A 1 912 ? -4.175 -12.539 29.370 1.00 83.75 912 GLY A CA 1
ATOM 7332 C C . GLY A 1 912 ? -3.691 -13.825 30.050 1.00 83.75 912 GLY A C 1
ATOM 7333 O O . GLY A 1 912 ? -3.897 -14.028 31.253 1.00 83.75 912 GLY A O 1
ATOM 7334 N N . VAL A 1 913 ? -3.041 -14.693 29.274 1.00 85.12 913 VAL A N 1
ATOM 7335 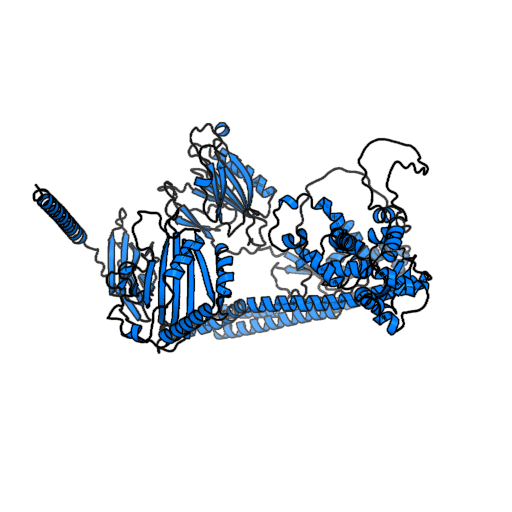C CA . VAL A 1 913 ? -2.387 -15.895 29.804 1.00 85.12 913 VAL A CA 1
ATOM 7336 C C . VAL A 1 913 ? -1.088 -15.499 30.510 1.00 85.12 913 VAL A C 1
ATOM 7338 O O . VAL A 1 913 ? -0.260 -14.793 29.934 1.00 85.12 913 VAL A O 1
ATOM 7341 N N . ARG A 1 914 ? -0.908 -15.951 31.752 1.00 84.06 914 ARG A N 1
ATOM 7342 C CA . ARG A 1 914 ? 0.251 -15.674 32.611 1.00 84.06 914 ARG A CA 1
ATOM 7343 C C . ARG A 1 914 ? 0.870 -16.979 33.115 1.00 84.06 914 ARG A C 1
ATOM 7345 O O . ARG A 1 914 ? 0.118 -17.921 33.357 1.00 84.06 914 ARG A O 1
ATOM 7352 N N . PRO A 1 915 ? 2.197 -17.047 33.291 1.00 83.06 915 PRO A N 1
ATOM 7353 C CA . PRO A 1 915 ? 2.846 -18.215 33.876 1.00 83.06 915 PRO A CA 1
ATOM 7354 C C . PRO A 1 915 ? 2.612 -18.296 35.394 1.00 83.06 915 PRO A C 1
ATOM 7356 O O . PRO A 1 915 ? 2.402 -17.280 36.062 1.00 83.06 915 PRO A O 1
ATOM 7359 N N . ASN A 1 916 ? 2.673 -19.515 35.920 1.00 80.81 916 ASN A N 1
ATOM 7360 C CA . ASN A 1 916 ? 2.725 -19.866 37.336 1.00 80.81 916 ASN A CA 1
ATOM 7361 C C . ASN A 1 916 ? 4.134 -20.379 37.690 1.00 80.81 916 ASN A C 1
ATOM 7363 O O . ASN A 1 916 ? 4.835 -20.912 36.829 1.00 80.81 916 ASN A O 1
ATOM 7367 N N . ASP A 1 917 ? 4.515 -20.318 38.970 1.00 76.00 917 ASP A N 1
ATOM 7368 C CA . ASP A 1 917 ? 5.828 -20.794 39.453 1.00 76.00 917 ASP A CA 1
ATOM 7369 C C . ASP A 1 917 ? 6.068 -22.293 39.198 1.00 76.00 917 ASP A C 1
ATOM 7371 O O . ASP A 1 917 ? 7.204 -22.746 39.092 1.00 76.00 917 ASP A O 1
ATOM 7375 N N . ASN A 1 918 ? 4.995 -23.076 39.065 1.00 78.12 918 ASN A N 1
ATOM 7376 C CA . ASN A 1 918 ? 5.038 -24.511 38.781 1.00 78.12 918 ASN A CA 1
ATOM 7377 C C . ASN A 1 918 ? 5.083 -24.843 37.275 1.00 78.12 918 ASN A C 1
ATOM 7379 O O . ASN A 1 918 ? 4.707 -25.950 36.897 1.00 78.12 918 ASN A O 1
ATOM 7383 N N . GLN A 1 919 ? 5.481 -23.893 36.422 1.00 75.31 919 GLN A N 1
ATOM 7384 C CA . GLN A 1 919 ? 5.580 -24.059 34.963 1.00 75.31 919 GLN A CA 1
ATOM 7385 C C . GLN A 1 919 ? 4.241 -24.335 34.238 1.00 75.31 919 GLN A C 1
ATOM 7387 O O . GLN A 1 919 ? 4.231 -24.790 33.097 1.00 75.31 919 GLN A O 1
ATOM 7392 N N . THR A 1 920 ? 3.102 -24.035 34.872 1.00 84.19 920 THR A N 1
ATOM 7393 C CA . THR A 1 920 ? 1.770 -24.048 34.231 1.00 84.19 920 THR A CA 1
ATOM 7394 C C . THR A 1 920 ? 1.283 -22.628 33.944 1.00 84.19 920 THR A C 1
ATOM 7396 O O . THR A 1 920 ? 1.911 -21.654 34.356 1.00 84.19 920 THR A O 1
ATOM 7399 N N . PHE A 1 921 ? 0.151 -22.482 33.262 1.00 87.19 921 PHE A N 1
ATOM 7400 C CA . PHE A 1 921 ? -0.431 -21.187 32.932 1.00 87.19 921 PHE A CA 1
ATOM 7401 C C . PHE A 1 921 ? -1.747 -20.924 33.667 1.00 87.19 921 PHE A C 1
ATOM 7403 O O . PHE A 1 921 ? -2.448 -21.836 34.115 1.00 87.19 921 PHE A O 1
ATOM 7410 N N . GLN A 1 922 ? -2.086 -19.641 33.773 1.00 91.19 922 GLN A N 1
ATOM 7411 C CA . GLN A 1 922 ? -3.370 -19.158 34.258 1.00 91.19 922 GLN A CA 1
ATOM 7412 C C . GLN A 1 922 ? -3.903 -18.007 33.402 1.00 91.19 922 GLN A C 1
ATOM 7414 O O . GLN A 1 922 ? -3.142 -17.207 32.862 1.00 91.19 922 GLN A O 1
ATOM 7419 N N . ILE A 1 923 ? -5.221 -17.890 33.306 1.00 91.06 923 ILE A N 1
ATOM 7420 C CA . ILE A 1 923 ? -5.915 -16.763 32.681 1.00 91.06 923 ILE A CA 1
ATOM 7421 C C . ILE A 1 923 ? -7.165 -16.438 33.489 1.00 91.06 923 ILE A C 1
ATOM 7423 O O . ILE A 1 923 ? -7.866 -17.329 33.971 1.00 91.06 923 ILE A O 1
ATOM 7427 N N . ARG A 1 924 ? -7.443 -15.146 33.636 1.00 91.31 924 ARG A N 1
ATOM 7428 C CA . ARG A 1 924 ? -8.622 -14.639 34.322 1.00 91.31 924 ARG A CA 1
ATOM 7429 C C . ARG A 1 924 ? -9.392 -13.693 33.414 1.00 91.31 924 ARG A C 1
ATOM 7431 O O . ARG A 1 924 ? -8.796 -12.799 32.813 1.00 91.31 924 ARG A O 1
ATOM 7438 N N . THR A 1 925 ? -10.708 -13.854 33.389 1.00 90.62 925 THR A N 1
ATOM 7439 C CA . THR A 1 925 ? -11.636 -13.015 32.628 1.00 90.62 925 THR A CA 1
ATOM 7440 C C . THR A 1 925 ? -12.784 -12.582 33.529 1.00 90.62 925 THR A C 1
ATOM 7442 O O . THR A 1 925 ? -13.379 -13.413 34.214 1.00 90.62 925 THR A O 1
ATOM 7445 N N . SER A 1 926 ? -13.090 -11.285 33.528 1.00 91.06 926 SER A N 1
ATOM 7446 C CA . SER A 1 926 ? -14.112 -10.684 34.384 1.00 91.06 926 SER A CA 1
ATOM 7447 C C . SER A 1 926 ? -15.184 -9.963 33.561 1.00 91.06 926 SER A C 1
ATOM 7449 O O . SER A 1 926 ? -14.877 -9.219 32.623 1.00 91.06 926 SER A O 1
ATOM 7451 N N . VAL A 1 927 ? -16.447 -10.176 33.937 1.00 90.25 927 VAL A N 1
ATOM 7452 C CA . VAL A 1 927 ? -17.652 -9.574 33.343 1.00 90.25 927 VAL A CA 1
ATOM 7453 C C . VAL A 1 927 ? -18.493 -8.906 34.436 1.00 90.25 927 VAL A C 1
ATOM 7455 O O . VAL A 1 927 ? -18.491 -9.351 35.583 1.00 90.25 927 VAL A O 1
ATOM 7458 N N . GLU A 1 928 ? -19.197 -7.828 34.097 1.00 88.44 928 GLU A N 1
ATOM 7459 C CA . GLU A 1 928 ? -20.189 -7.222 34.996 1.00 88.44 928 GLU A CA 1
ATOM 7460 C C . GLU A 1 928 ? -21.533 -7.938 34.839 1.00 88.44 928 GLU A C 1
ATOM 7462 O O . GLU A 1 928 ? -21.990 -8.155 33.716 1.00 88.44 928 GLU A O 1
ATOM 7467 N N . ILE A 1 929 ? -22.170 -8.281 35.959 1.00 86.62 929 ILE A N 1
ATOM 7468 C CA . ILE A 1 929 ? -23.496 -8.908 36.010 1.00 86.62 929 ILE A CA 1
ATOM 7469 C C . ILE A 1 929 ? -24.403 -8.163 36.998 1.00 86.62 929 ILE A C 1
ATOM 7471 O O . ILE A 1 929 ? -23.920 -7.517 37.930 1.00 86.62 929 ILE A O 1
ATOM 7475 N N . ASN A 1 930 ? -25.719 -8.274 36.827 1.00 83.00 930 ASN A N 1
ATOM 7476 C CA . ASN A 1 930 ? -26.692 -7.697 37.759 1.00 83.00 930 ASN A CA 1
ATOM 7477 C C . ASN A 1 930 ? -26.913 -8.622 38.966 1.00 83.00 930 ASN A C 1
ATOM 7479 O O . ASN A 1 930 ? -27.097 -9.828 38.800 1.00 83.00 930 ASN A O 1
ATOM 7483 N N . ARG A 1 931 ? -26.941 -8.053 40.179 1.00 78.06 931 ARG A N 1
ATOM 7484 C CA . ARG A 1 931 ? -27.110 -8.790 41.448 1.00 78.06 931 ARG A CA 1
ATOM 7485 C C . ARG A 1 931 ? -28.463 -9.502 41.550 1.00 78.06 931 ARG A C 1
ATOM 7487 O O . ARG A 1 931 ? -28.536 -10.599 42.098 1.00 78.06 931 ARG A O 1
ATOM 7494 N N . ASP A 1 932 ? -29.512 -8.887 41.012 1.00 70.69 932 ASP A N 1
ATOM 7495 C CA . ASP A 1 932 ? -30.894 -9.375 41.124 1.00 70.69 932 ASP A CA 1
ATOM 7496 C C . ASP A 1 932 ? -31.272 -10.391 40.030 1.00 70.69 932 ASP A C 1
ATOM 7498 O O . ASP A 1 932 ? -32.323 -11.035 40.088 1.00 70.69 932 ASP A O 1
ATOM 7502 N N . GLU A 1 933 ? -30.405 -10.579 39.033 1.00 68.69 933 GLU A N 1
ATOM 7503 C CA . GLU A 1 933 ? -30.626 -11.508 37.931 1.00 68.69 933 GLU A CA 1
ATOM 7504 C C . GLU A 1 933 ? -30.147 -12.919 38.289 1.00 68.69 933 GLU A C 1
ATOM 7506 O O . GLU A 1 933 ? -28.980 -13.273 38.113 1.00 68.69 933 GLU A O 1
ATOM 7511 N N . LYS A 1 934 ? -31.081 -13.767 38.737 1.00 61.09 934 LYS A N 1
ATOM 7512 C CA . LYS A 1 934 ? -30.864 -15.212 38.935 1.00 61.09 934 LYS A CA 1
ATOM 7513 C C . LYS A 1 934 ? -30.801 -15.958 37.594 1.00 61.09 934 LYS A C 1
ATOM 7515 O O . LYS A 1 934 ? -31.689 -16.746 37.275 1.00 61.09 934 LYS A O 1
ATOM 7520 N N . GLN A 1 935 ? -29.792 -15.662 36.782 1.00 69.25 935 GLN A N 1
ATOM 7521 C CA . GLN A 1 935 ? -29.538 -16.337 35.504 1.00 69.25 935 GLN A CA 1
ATOM 7522 C C . GLN A 1 935 ? -28.428 -17.391 35.633 1.00 69.25 935 GLN A C 1
ATOM 7524 O O . GLN A 1 935 ? -27.614 -17.326 36.554 1.00 69.25 935 GLN A O 1
ATOM 7529 N N . SER A 1 936 ? -28.396 -18.359 34.706 1.00 77.81 936 SER A N 1
ATOM 7530 C CA . SER A 1 936 ? -27.278 -19.307 34.596 1.00 77.81 936 SER A CA 1
ATOM 7531 C C . SER A 1 936 ? -26.090 -18.596 33.959 1.00 77.81 936 SER A C 1
ATOM 7533 O O . SER A 1 936 ? -26.158 -18.211 32.785 1.00 77.81 936 SER A O 1
ATOM 7535 N N . TYR A 1 937 ? -25.024 -18.412 34.738 1.00 86.50 937 TYR A N 1
ATOM 7536 C CA . TYR A 1 937 ? -23.744 -17.929 34.239 1.00 86.50 937 TYR A CA 1
ATOM 7537 C C . TYR A 1 937 ? -22.752 -19.085 34.183 1.00 86.50 937 TYR A C 1
ATOM 7539 O O . TYR A 1 937 ? -22.478 -19.738 35.194 1.00 86.50 937 TYR A O 1
ATOM 7547 N N . GLU A 1 938 ? -22.198 -19.304 32.997 1.00 89.50 938 GLU A N 1
ATOM 7548 C CA . GLU A 1 938 ? -21.300 -20.415 32.704 1.00 89.50 938 GLU A CA 1
ATOM 7549 C C . GLU A 1 938 ? -19.998 -19.890 32.113 1.00 89.50 938 GLU A C 1
ATOM 7551 O O . GLU A 1 938 ? -19.994 -19.035 31.230 1.00 89.50 938 GLU A O 1
ATOM 7556 N N . CYS A 1 939 ? -18.872 -20.409 32.582 1.00 90.25 939 CYS A N 1
ATOM 7557 C CA . CYS A 1 939 ? -17.583 -20.185 31.949 1.00 90.25 939 CYS A CA 1
ATOM 7558 C C . CYS A 1 939 ? -17.227 -21.401 31.106 1.00 90.25 939 CYS A C 1
ATOM 7560 O O . CYS A 1 939 ? -17.011 -22.481 31.653 1.00 90.25 939 CYS A O 1
ATOM 7562 N N . HIS A 1 940 ? -17.139 -21.220 29.790 1.00 89.75 940 HIS A N 1
ATOM 7563 C CA . HIS A 1 940 ? -16.658 -22.237 28.867 1.00 89.75 940 HIS A CA 1
ATOM 7564 C C . HIS A 1 940 ? -15.214 -21.955 28.499 1.00 89.75 940 HIS A C 1
ATOM 7566 O O . HIS A 1 940 ? -14.866 -20.869 28.027 1.00 89.75 940 HIS A O 1
ATOM 7572 N N . VAL A 1 941 ? -14.386 -22.970 28.674 1.00 87.69 941 VAL A N 1
ATOM 7573 C CA . VAL A 1 941 ? -12.982 -22.942 28.312 1.00 87.69 941 VAL A CA 1
ATOM 7574 C C . VAL A 1 941 ? -12.740 -24.015 27.269 1.00 87.69 941 VAL A C 1
ATOM 7576 O O . VAL A 1 941 ? -12.916 -25.202 27.538 1.00 87.69 941 VAL A O 1
ATOM 7579 N N . LEU A 1 942 ? -12.365 -23.587 26.068 1.00 84.75 942 LEU A N 1
ATOM 7580 C CA . LEU A 1 942 ? -11.936 -24.475 25.002 1.00 84.75 942 LEU A CA 1
ATOM 7581 C C . LEU A 1 942 ? -10.423 -24.641 25.109 1.00 84.75 942 LEU A C 1
ATOM 7583 O O . LEU A 1 942 ? -9.660 -23.683 24.967 1.00 84.75 942 LEU A O 1
ATOM 7587 N N . TYR A 1 943 ? -10.006 -25.871 25.377 1.00 81.25 943 TYR A N 1
ATOM 7588 C CA . TYR A 1 943 ? -8.618 -26.215 25.609 1.00 81.25 943 TYR A CA 1
ATOM 7589 C C . TYR A 1 943 ? -8.295 -27.553 24.955 1.00 81.25 943 TYR A C 1
ATOM 7591 O O . TYR A 1 943 ? -8.914 -28.562 25.288 1.00 81.25 943 TYR A O 1
ATOM 7599 N N . SER A 1 944 ? -7.386 -27.543 23.977 1.00 69.75 944 SER A N 1
ATOM 7600 C CA . SER A 1 944 ? -6.982 -28.723 23.197 1.00 69.75 944 SER A CA 1
ATOM 7601 C C . SER A 1 944 ? -8.132 -29.635 22.791 1.00 69.75 944 SER A C 1
ATOM 7603 O O . SER A 1 944 ? -8.145 -30.837 23.042 1.00 69.75 944 SER A O 1
ATOM 7605 N N . SER A 1 945 ? -9.132 -29.043 22.138 1.00 67.50 945 SER A N 1
ATOM 7606 C CA . SER A 1 945 ? -10.326 -29.748 21.647 1.00 67.50 945 SER A CA 1
ATOM 7607 C C . SER A 1 945 ? -11.295 -30.253 22.715 1.00 67.50 945 SER A C 1
ATOM 7609 O O . SER A 1 945 ? -12.303 -30.865 22.364 1.00 67.50 945 SER A O 1
ATOM 7611 N N . GLN A 1 946 ? -11.032 -30.002 23.995 1.00 75.50 946 GLN A N 1
ATOM 7612 C CA . GLN A 1 946 ? -11.929 -30.326 25.092 1.00 75.50 946 GLN A CA 1
ATOM 7613 C C . GLN A 1 946 ? -12.571 -29.048 25.638 1.00 75.50 946 GLN A C 1
ATOM 7615 O O . GLN A 1 946 ? -11.930 -28.004 25.760 1.00 75.50 946 GLN A O 1
ATOM 7620 N N . ILE A 1 947 ? -13.869 -29.126 25.938 1.00 84.31 947 ILE A N 1
ATOM 7621 C CA . ILE A 1 947 ? -14.610 -28.030 26.561 1.00 84.31 947 ILE A CA 1
ATOM 7622 C C . ILE A 1 947 ? -14.691 -28.315 28.054 1.00 84.31 947 ILE A C 1
ATOM 7624 O O . ILE A 1 947 ? -15.281 -29.308 28.477 1.00 84.31 947 ILE A O 1
ATOM 7628 N N . PHE A 1 948 ? -14.123 -27.417 28.843 1.00 86.12 948 PHE A N 1
ATOM 7629 C CA . PHE A 1 948 ? -14.266 -27.380 30.289 1.00 86.12 948 PHE A CA 1
ATOM 7630 C C . PHE A 1 948 ? -15.320 -26.332 30.625 1.00 86.12 948 PHE A C 1
ATOM 7632 O O . PHE A 1 948 ? -15.342 -25.258 30.027 1.00 86.12 948 PHE A O 1
ATOM 7639 N N . THR A 1 949 ? -16.237 -26.651 31.534 1.00 87.62 949 THR A N 1
ATOM 7640 C CA . THR A 1 949 ? -17.305 -25.727 31.932 1.00 87.62 949 THR A CA 1
ATOM 7641 C C . THR A 1 949 ? -17.341 -25.599 33.444 1.00 87.62 949 THR A C 1
ATOM 7643 O O . THR A 1 949 ? -17.288 -26.604 34.150 1.00 87.62 949 THR A O 1
ATOM 7646 N N . ALA A 1 950 ? -17.426 -24.365 33.929 1.00 87.06 950 ALA A N 1
ATOM 7647 C CA . ALA A 1 950 ? -17.716 -24.057 35.321 1.00 87.06 950 ALA A CA 1
ATOM 7648 C C . ALA A 1 950 ? -19.037 -23.293 35.401 1.00 87.06 950 ALA A C 1
ATOM 7650 O O . ALA A 1 950 ? -19.301 -22.418 34.577 1.00 87.06 950 ALA A O 1
ATOM 7651 N N . LEU A 1 951 ? -19.852 -23.643 36.391 1.00 86.44 951 LEU A N 1
ATOM 7652 C CA . LEU A 1 951 ? -21.102 -22.967 36.719 1.00 86.44 951 LEU A CA 1
ATOM 7653 C C . LEU A 1 951 ? -20.858 -22.052 37.913 1.00 86.44 951 LEU A C 1
ATOM 7655 O O . LEU A 1 951 ? -20.199 -22.456 38.874 1.00 86.44 951 LEU A O 1
ATOM 7659 N N . TRP A 1 952 ? -21.411 -20.843 37.874 1.00 84.88 952 TRP A N 1
ATOM 7660 C CA . TRP A 1 952 ? -21.459 -20.012 39.071 1.00 84.88 952 TRP A CA 1
ATOM 7661 C C . TRP A 1 952 ? -22.565 -20.502 40.009 1.00 84.88 952 TRP A C 1
ATOM 7663 O O . TRP A 1 952 ? -23.717 -20.656 39.609 1.00 84.88 952 TRP A O 1
ATOM 7673 N N . ASP A 1 953 ? -22.212 -20.732 41.269 1.00 74.56 953 ASP A N 1
ATOM 7674 C CA . ASP A 1 953 ? -23.090 -21.268 42.314 1.00 74.56 953 ASP A CA 1
ATOM 7675 C C . ASP A 1 953 ? -23.954 -20.198 43.011 1.00 74.56 953 ASP A C 1
ATOM 7677 O O . ASP A 1 953 ? -24.735 -20.514 43.908 1.00 74.56 953 ASP A O 1
ATOM 7681 N N . GLY A 1 954 ? -23.832 -18.930 42.602 1.00 72.31 954 GLY A N 1
ATOM 7682 C CA . GLY A 1 954 ? -24.558 -17.802 43.187 1.00 72.31 954 GLY A CA 1
ATOM 7683 C C . GLY A 1 954 ? -23.940 -17.257 44.477 1.00 72.31 954 GLY A C 1
ATOM 7684 O O . GLY A 1 954 ? -24.481 -16.311 45.054 1.00 72.31 954 GLY A O 1
ATOM 7685 N N . ASN A 1 955 ? -22.813 -17.812 44.936 1.00 69.44 955 ASN A N 1
ATOM 7686 C CA . ASN A 1 955 ? -22.165 -17.360 46.158 1.00 69.44 955 ASN A CA 1
ATOM 7687 C C . ASN A 1 955 ? -21.259 -16.151 45.890 1.00 69.44 955 ASN A C 1
ATOM 7689 O O . ASN A 1 955 ? -20.497 -16.095 44.918 1.00 69.44 955 ASN A O 1
ATOM 7693 N N . LEU A 1 956 ? -21.346 -15.165 46.785 1.00 65.38 956 LEU A N 1
ATOM 7694 C CA . LEU A 1 956 ? -20.385 -14.070 46.877 1.00 65.38 956 LEU A CA 1
ATOM 7695 C C . LEU A 1 956 ? -19.124 -14.568 47.579 1.00 65.38 956 LEU A C 1
ATOM 7697 O O . LEU A 1 956 ? -19.208 -15.270 48.589 1.00 65.38 956 LEU A O 1
ATOM 7701 N N . GLU A 1 957 ? -17.957 -14.159 47.083 1.00 55.25 957 GLU A N 1
ATOM 7702 C CA . GLU A 1 957 ? -16.702 -14.418 47.782 1.00 55.25 957 GLU A CA 1
ATOM 7703 C C . GLU A 1 957 ? -16.754 -13.753 49.166 1.00 55.25 957 GLU A C 1
ATOM 7705 O O . GLU A 1 957 ? -16.759 -12.524 49.300 1.00 55.25 957 GLU A O 1
ATOM 7710 N N . SER A 1 958 ? -16.820 -14.571 50.221 1.00 42.00 958 SER A N 1
ATOM 7711 C CA . SER A 1 958 ? -16.738 -14.078 51.590 1.00 42.00 958 SER A CA 1
ATOM 7712 C C . SER A 1 958 ? -15.389 -13.387 51.781 1.00 42.00 958 SER A C 1
ATOM 7714 O O . SER A 1 958 ? -14.338 -14.030 51.833 1.00 42.00 958 SER A O 1
ATOM 7716 N N . ARG A 1 959 ? -15.412 -12.061 51.957 1.00 41.38 959 ARG A N 1
ATOM 7717 C CA . ARG A 1 959 ? -14.234 -11.235 52.283 1.00 41.38 959 ARG A CA 1
ATOM 7718 C C . ARG A 1 959 ? -13.539 -11.627 53.605 1.00 41.38 959 ARG A C 1
ATOM 7720 O O . ARG A 1 959 ? -12.563 -10.980 53.978 1.00 41.38 959 ARG A O 1
ATOM 7727 N N . SER A 1 960 ? -13.988 -12.672 54.308 1.00 39.75 960 SER A N 1
ATOM 7728 C CA . SER A 1 960 ? -13.453 -13.103 55.605 1.00 39.75 960 SER A CA 1
ATOM 7729 C C . SER A 1 960 ? -12.080 -13.788 55.552 1.00 39.75 960 SER A C 1
ATOM 7731 O O . SER A 1 960 ? -11.373 -13.751 56.554 1.00 39.75 960 SER A O 1
ATOM 7733 N N . HIS A 1 961 ? -11.658 -14.383 54.428 1.00 41.19 961 HIS A N 1
ATOM 7734 C CA . HIS A 1 961 ? -10.425 -15.197 54.404 1.00 41.19 961 HIS A CA 1
ATOM 7735 C C . HIS A 1 961 ? -9.190 -14.491 53.818 1.00 41.19 961 HIS A C 1
ATOM 7737 O O . HIS A 1 961 ? -8.074 -14.733 54.283 1.00 41.19 961 HIS A O 1
ATOM 7743 N N . HIS A 1 962 ? -9.355 -13.562 52.870 1.00 37.88 962 HIS A N 1
ATOM 7744 C CA . HIS A 1 962 ? -8.211 -12.889 52.236 1.00 37.88 962 HIS A CA 1
ATOM 7745 C C . HIS A 1 962 ? -7.502 -11.882 53.154 1.00 37.88 962 HIS A C 1
ATOM 7747 O O . HIS A 1 962 ? -6.273 -11.835 53.169 1.00 37.88 962 HIS A O 1
ATOM 7753 N N . TRP A 1 963 ? -8.240 -11.129 53.977 1.00 39.62 963 TRP A N 1
ATOM 7754 C CA . TRP A 1 963 ? -7.631 -10.195 54.935 1.00 39.62 963 TRP A CA 1
ATOM 7755 C C . TRP A 1 963 ? -6.902 -10.914 56.074 1.00 39.62 963 TRP A C 1
ATOM 7757 O O . TRP A 1 963 ? -5.870 -10.430 56.529 1.00 39.62 963 TRP A O 1
ATOM 7767 N N . ALA A 1 964 ? -7.374 -12.097 56.483 1.00 38.75 964 ALA A N 1
ATOM 7768 C CA . ALA A 1 964 ? -6.710 -12.908 57.502 1.00 38.75 964 ALA A CA 1
ATOM 7769 C C . ALA A 1 964 ? -5.364 -13.471 57.004 1.00 38.75 964 ALA A C 1
ATOM 7771 O O . ALA A 1 964 ? -4.374 -13.427 57.732 1.00 38.75 964 ALA A O 1
ATOM 7772 N N . ALA A 1 965 ? -5.297 -13.929 55.748 1.00 40.94 965 ALA A N 1
ATOM 7773 C CA . ALA A 1 965 ? -4.068 -14.450 55.142 1.00 40.94 965 ALA A CA 1
ATOM 7774 C C . ALA A 1 965 ? -3.039 -13.347 54.831 1.00 40.94 965 ALA A C 1
ATOM 7776 O O . ALA A 1 965 ? -1.847 -13.529 55.073 1.00 40.94 965 ALA A O 1
ATOM 7777 N N . VAL A 1 966 ? -3.491 -12.178 54.359 1.00 49.59 966 VAL A N 1
ATOM 7778 C CA . VAL A 1 966 ? -2.617 -11.015 54.121 1.00 49.59 966 VAL A CA 1
ATOM 7779 C C . VAL A 1 966 ? -2.090 -10.446 55.442 1.00 49.59 966 VAL A C 1
ATOM 7781 O O . VAL A 1 966 ? -0.906 -10.124 55.531 1.00 49.59 966 VAL A O 1
ATOM 7784 N N . ALA A 1 967 ? -2.917 -10.396 56.493 1.00 51.59 967 ALA A N 1
ATOM 7785 C CA . ALA A 1 967 ? -2.473 -10.003 57.830 1.00 51.59 967 ALA A CA 1
ATOM 7786 C C . ALA A 1 967 ? -1.463 -11.003 58.420 1.00 51.59 967 ALA A C 1
ATOM 7788 O O . ALA A 1 967 ? -0.445 -10.583 58.967 1.00 51.59 967 ALA A O 1
ATOM 7789 N N . ALA A 1 968 ? -1.685 -12.312 58.254 1.00 52.03 968 ALA A N 1
ATOM 7790 C CA . ALA A 1 968 ? -0.752 -13.346 58.703 1.00 52.03 968 ALA A CA 1
ATOM 7791 C C . ALA A 1 968 ? 0.587 -13.302 57.941 1.00 52.03 968 ALA A C 1
ATOM 7793 O O . ALA A 1 968 ? 1.648 -13.416 58.554 1.00 52.03 968 ALA A O 1
ATOM 7794 N N . GLY A 1 969 ? 0.552 -13.073 56.624 1.00 56.62 969 GLY A N 1
ATOM 7795 C CA . GLY A 1 969 ? 1.748 -12.914 55.792 1.00 56.62 969 GLY A CA 1
ATOM 7796 C C . GLY A 1 969 ? 2.544 -11.654 56.136 1.00 56.62 969 GLY A C 1
ATOM 7797 O O . GLY A 1 969 ? 3.757 -11.723 56.318 1.00 56.62 969 GLY A O 1
ATOM 7798 N N . ALA A 1 970 ? 1.868 -10.514 56.316 1.00 63.56 970 ALA A N 1
ATOM 7799 C CA . ALA A 1 970 ? 2.506 -9.273 56.754 1.00 63.56 970 ALA A CA 1
ATOM 7800 C C . ALA A 1 970 ? 3.130 -9.413 58.153 1.00 63.56 970 ALA A C 1
ATOM 7802 O O . ALA A 1 970 ? 4.234 -8.921 58.389 1.00 63.56 970 ALA A O 1
ATOM 7803 N N . PHE A 1 971 ? 2.469 -10.140 59.058 1.00 68.38 971 PHE A N 1
ATOM 7804 C CA . PHE A 1 971 ? 2.999 -10.434 60.387 1.00 68.38 971 PHE A CA 1
ATOM 7805 C C . PHE A 1 971 ? 4.234 -11.346 60.323 1.00 68.38 971 PHE A C 1
ATOM 7807 O O . PHE A 1 971 ? 5.233 -11.065 60.981 1.00 68.38 971 PHE A O 1
ATOM 7814 N N . ALA A 1 972 ? 4.225 -12.384 59.481 1.00 68.56 972 ALA A N 1
ATOM 7815 C CA . ALA A 1 972 ? 5.377 -13.265 59.285 1.00 68.56 972 ALA A CA 1
ATOM 7816 C C . ALA A 1 972 ? 6.587 -12.525 58.685 1.00 68.56 972 ALA A C 1
ATOM 7818 O O . ALA A 1 972 ? 7.713 -12.712 59.144 1.00 68.56 972 ALA A O 1
ATOM 7819 N N . VAL A 1 973 ? 6.361 -11.634 57.713 1.00 70.88 973 VAL A N 1
ATOM 7820 C CA . VAL A 1 973 ? 7.419 -10.794 57.126 1.00 70.88 973 VAL A CA 1
ATOM 7821 C C . VAL A 1 973 ? 7.964 -9.802 58.154 1.00 70.88 973 VAL A C 1
ATOM 7823 O O . VAL A 1 973 ? 9.178 -9.648 58.262 1.00 70.88 973 VAL A O 1
ATOM 7826 N N . ALA A 1 974 ? 7.105 -9.182 58.967 1.00 73.75 974 ALA A N 1
ATOM 7827 C CA . ALA A 1 974 ? 7.546 -8.310 60.054 1.00 73.75 974 ALA A CA 1
ATOM 7828 C C . ALA A 1 974 ? 8.402 -9.071 61.081 1.00 73.75 974 ALA A C 1
ATOM 7830 O O . ALA A 1 974 ? 9.464 -8.587 61.470 1.00 73.75 974 ALA A O 1
ATOM 7831 N N . VAL A 1 975 ? 8.001 -10.289 61.461 1.00 78.38 975 VAL A N 1
ATOM 7832 C CA . VAL A 1 975 ? 8.776 -11.156 62.362 1.00 78.38 975 VAL A CA 1
ATOM 7833 C C . VAL A 1 975 ? 10.117 -11.550 61.740 1.00 78.38 975 VAL A C 1
ATOM 7835 O O . VAL A 1 975 ? 11.132 -11.489 62.427 1.00 78.38 975 VAL A O 1
ATOM 7838 N N . LEU A 1 976 ? 10.169 -11.883 60.447 1.00 75.38 976 LEU A N 1
ATOM 7839 C CA . LEU A 1 976 ? 11.422 -12.197 59.751 1.00 75.38 976 LEU A CA 1
ATOM 7840 C C . LEU A 1 976 ? 12.350 -10.981 59.642 1.00 75.38 976 LEU A C 1
ATOM 7842 O O . LEU A 1 976 ? 13.554 -11.117 59.852 1.00 75.38 976 LEU A O 1
ATOM 7846 N N . CYS A 1 977 ? 11.812 -9.786 59.396 1.00 71.19 977 CYS A N 1
ATOM 7847 C CA . CYS A 1 977 ? 12.583 -8.544 59.405 1.00 71.19 977 CYS A CA 1
ATOM 7848 C C . CYS A 1 977 ? 13.133 -8.232 60.802 1.00 71.19 977 CYS A C 1
ATOM 7850 O O . CYS A 1 977 ? 14.304 -7.882 60.932 1.00 71.19 977 CYS A O 1
ATOM 7852 N N . ILE A 1 978 ? 12.330 -8.419 61.854 1.00 77.62 978 ILE A N 1
ATOM 7853 C CA . ILE A 1 978 ? 12.764 -8.245 63.247 1.00 77.62 978 ILE A CA 1
ATOM 7854 C C . ILE A 1 978 ? 13.831 -9.286 63.608 1.00 77.62 978 ILE A C 1
ATOM 7856 O O . ILE A 1 978 ? 14.863 -8.928 64.166 1.00 77.62 978 ILE A O 1
ATOM 7860 N N . MET A 1 979 ? 13.650 -10.553 63.231 1.00 73.50 979 MET A N 1
ATOM 7861 C CA . MET A 1 979 ? 14.635 -11.615 63.454 1.00 73.50 979 MET A CA 1
ATOM 7862 C C . MET A 1 979 ? 15.928 -11.368 62.676 1.00 73.50 979 MET A C 1
ATOM 7864 O O . MET A 1 979 ? 17.011 -11.570 63.220 1.00 73.50 979 MET A O 1
ATOM 7868 N N . SER A 1 980 ? 15.842 -10.867 61.442 1.00 69.38 980 SER A N 1
ATOM 7869 C CA . SER A 1 980 ? 17.009 -10.479 60.651 1.00 69.38 980 SER A CA 1
ATOM 7870 C C . SER A 1 980 ? 17.716 -9.264 61.247 1.00 69.38 980 SER A C 1
ATOM 7872 O O . SER A 1 980 ? 18.942 -9.224 61.218 1.00 69.38 980 SER A O 1
ATOM 7874 N N . LEU A 1 981 ? 16.987 -8.294 61.806 1.00 69.06 981 LEU A N 1
ATOM 7875 C CA . LEU A 1 981 ? 17.562 -7.146 62.509 1.00 69.06 981 LEU A CA 1
ATOM 7876 C C . LEU A 1 981 ? 18.226 -7.573 63.820 1.00 69.06 981 LEU A C 1
ATOM 7878 O O . LEU A 1 981 ? 19.345 -7.152 64.084 1.00 69.06 981 LEU A O 1
ATOM 7882 N N . ILE A 1 982 ? 17.607 -8.470 64.593 1.00 72.38 982 ILE A N 1
ATOM 7883 C CA . ILE A 1 982 ? 18.192 -9.056 65.810 1.00 72.38 982 ILE A CA 1
ATOM 7884 C C . ILE A 1 982 ? 19.435 -9.886 65.464 1.00 72.38 982 ILE A C 1
ATOM 7886 O O . ILE A 1 982 ? 20.441 -9.792 66.163 1.00 72.38 982 ILE A O 1
ATOM 7890 N N . TYR A 1 983 ? 19.407 -10.656 64.373 1.00 67.06 983 TYR A N 1
ATOM 7891 C CA . TYR A 1 983 ? 20.563 -11.411 63.887 1.00 67.06 983 TYR A CA 1
ATOM 7892 C C . TYR A 1 983 ? 21.699 -10.479 63.445 1.00 67.06 983 TYR A C 1
ATOM 7894 O O . TYR A 1 983 ? 22.854 -10.708 63.800 1.00 67.06 983 TYR A O 1
ATOM 7902 N N . LYS A 1 984 ? 21.380 -9.378 62.750 1.00 55.09 984 LYS A N 1
ATOM 7903 C CA . LYS A 1 984 ? 22.361 -8.358 62.347 1.00 55.09 984 LYS A CA 1
ATOM 7904 C C . LYS A 1 984 ? 22.949 -7.622 63.557 1.00 55.09 984 LYS A C 1
ATOM 7906 O O . LYS A 1 984 ? 24.156 -7.418 63.594 1.00 55.09 984 LYS A O 1
ATOM 7911 N N . ASN A 1 985 ? 22.136 -7.314 64.573 1.00 51.38 985 ASN A N 1
ATOM 7912 C CA . ASN A 1 985 ? 22.591 -6.673 65.813 1.00 51.38 985 ASN A CA 1
ATOM 7913 C C . ASN A 1 985 ? 23.445 -7.612 66.679 1.00 51.38 985 ASN A C 1
ATOM 7915 O O . ASN A 1 985 ? 24.453 -7.194 67.237 1.00 51.38 985 ASN A O 1
ATOM 7919 N N . ARG A 1 986 ? 23.102 -8.906 66.750 1.00 55.06 986 ARG A N 1
ATOM 7920 C CA . ARG A 1 986 ? 23.920 -9.916 67.447 1.00 55.06 986 ARG A CA 1
ATOM 7921 C C . ARG A 1 986 ? 25.256 -10.178 66.756 1.00 55.06 986 ARG A C 1
ATOM 7923 O O . ARG A 1 986 ? 26.214 -10.517 67.437 1.00 55.06 986 ARG A O 1
ATOM 7930 N N . ARG A 1 987 ? 25.336 -10.012 65.431 1.00 48.56 987 ARG A N 1
ATOM 7931 C CA . ARG A 1 987 ? 26.600 -10.124 64.685 1.00 48.56 987 ARG A CA 1
ATOM 7932 C C . ARG A 1 987 ? 27.494 -8.890 64.828 1.00 48.56 987 ARG A C 1
ATOM 7934 O O . ARG A 1 987 ? 28.704 -9.035 64.727 1.00 48.56 987 ARG A O 1
ATOM 7941 N N . LEU A 1 988 ? 26.910 -7.714 65.065 1.00 48.59 988 LEU A N 1
ATOM 7942 C CA . LEU A 1 988 ? 27.651 -6.477 65.333 1.00 48.59 988 LEU A CA 1
ATOM 7943 C C . LEU A 1 988 ? 28.185 -6.429 66.774 1.00 48.59 988 LEU A C 1
ATOM 7945 O O . LEU A 1 988 ? 29.323 -6.033 66.970 1.00 48.59 988 LEU A O 1
ATOM 7949 N N . ASN A 1 989 ? 27.439 -6.951 67.752 1.00 46.88 989 ASN A N 1
ATOM 7950 C CA . ASN A 1 989 ? 27.873 -7.011 69.158 1.00 46.88 989 ASN A CA 1
ATOM 7951 C C . ASN A 1 989 ? 28.795 -8.203 69.499 1.00 46.88 989 ASN A C 1
ATOM 7953 O O . ASN A 1 989 ? 29.111 -8.409 70.664 1.00 46.88 989 ASN A O 1
ATOM 7957 N N . ALA A 1 990 ? 29.169 -9.027 68.515 1.00 48.47 990 ALA A N 1
ATOM 7958 C CA . ALA A 1 990 ? 30.132 -10.125 68.675 1.00 48.47 990 ALA A CA 1
ATOM 7959 C C . ALA A 1 990 ? 31.478 -9.831 67.978 1.00 48.47 990 ALA A C 1
ATOM 7961 O O . ALA A 1 990 ? 32.309 -10.729 67.842 1.00 48.47 990 ALA A O 1
ATOM 7962 N N . ALA A 1 991 ? 31.655 -8.600 67.486 1.00 45.88 991 ALA A N 1
ATOM 7963 C CA . ALA A 1 991 ? 32.866 -8.104 66.831 1.00 45.88 991 ALA A CA 1
ATOM 7964 C C . ALA A 1 991 ? 33.490 -6.884 67.552 1.00 45.88 991 ALA A C 1
ATOM 7966 O O . ALA A 1 991 ? 34.419 -6.281 67.019 1.00 45.88 991 ALA A O 1
ATOM 7967 N N . GLU A 1 992 ? 33.007 -6.568 68.757 1.00 36.12 992 GLU A N 1
ATOM 7968 C CA . GLU A 1 992 ? 33.732 -5.882 69.841 1.00 36.12 992 GLU A CA 1
ATOM 7969 C C . GLU A 1 992 ? 33.932 -6.895 70.972 1.00 36.12 992 GLU A C 1
ATOM 7971 O O . GLU A 1 992 ? 34.998 -6.840 71.627 1.00 36.12 992 GLU A O 1
#

Sequence (992 aa):
MSSVIPDSAIELTGFSVHRSDRTKELTGKSRGGGVCLFINNSWCDEGNLHSIKSFCSPDLEFHMLLCRPFWLPREFTAIIITAVYIPPQANTDQALKELYGHISEQETVYPDAAFIAAGDFNKANLNTIAPRFFQHITINTRGDRALDHCYSPFRDAYKSLPRPPFGKSDHLSILLLPVYRQKLKREAPALREIQCWSDHSDAILQDCFDHVDWDMFRAASDDDIEAYSDTVTCFIRKCVEDVVPTKTIRIFPNQKPWINSDVRAALSARTSAFKSGNPDDRKQASYDLRKSIKAAKRQYKNKVENQFNTNNARDNNPLAHLNTANLGAVEQRWAAQLAGFQFEVRYRPGRTNGNADALSRWPVSESSAGPTEDGAVPCGGVGYVASEVVRACVHAFVPVTENVEEGHKFETVVHTNQGDQVGPSLLVEWKRAQRTDPAVSRLWVYMDRGRGPTPRERAAEDRSTQVLLRQWARLCVDQGLLCREVCDSKTFDKLKQIVVPQCLQMQVLEWVHDHAGHLGAEKTLSLARRRFFWPRLAQGVEKWCLQCVRCNLHKTPANKDDQKEDWDQYVAELVQAYNNTSHPSTGYAPYFLMFGRHAKLPLDVMLGRGDGFLGTVDSWVHYHHKRLVTAYDRARKQIQKAQFNQKKGFDQGILESRSHYWAAVADGVFAIAVLYIMSLIYKNRRLNERHRLQFDYTVLTKPDGSFGPVFSAVGLYDDRQISHYSNEEQNWKRDSSDAEIWRYTEEPQDSKDRLTNLASTLVNCTSSRCDGLHTLQRRIGCEVEKHPDGSVMNVDAFDEYGHDGEDFIAFDTDTMQWKDKSPKAKETKMKWDTDRFRNQYLQSYLNNCMHWISTFNASIHTPPALYMFASEVPHDQSKLILTCLATGFHPKHIEMNVTQNNITLQPFNSTGVRPNDNQTFQIRTSVEINRDEKQSYECHVLYSSQIFTALWDGNLESRSHHWAAVAAGAFAVAVLCIMSLIYKNRRLNAAE

Foldseek 3Di:
DDPPDDVVVVDDPQWDKDWDWEDCVAQVDDDTDTFMDTHGCQFFNPVQKDFPDFDYHNFKGKTKIWTDTPDDPPQAPTEIEMEIDGDLPHPQVVHLCVVVVVVVVVCVVGVSYWYKYWYFSAPHDNCVPVVLWDWADPDAFADRHNRITMITSDPQQWHWDWAPDDDPDNTTDIDTDGDDDDDDDFDDWDKDKDFDDDPQLVVQLVVVVVPDDLVVLCVVQVVPPVSSVVVVVVVSVVSSVVRTDIDIDTGGPPDDPLCDPQLVVLVVQLVVQVVVVDPVSNVVSVVSNVVSSVVSVVVVVVVVVVCLVVVPPPPDVVCVCVVVPPDDPVRVVVVVVPVPDDDRDHDDPPVRPVPVVVVVPDDDDDDDDDDDDDDDDDDDDDDDDPVVVVVVVVPPDDDDDDDDDDDDDDDDDDDDDDDDDLDCVVVVVQLVLLCPFQQSVVVVVCVVVVHQDDPVRLVPDDPQNNVVSVQVVQWDADPNFIWGWDQDPQQRDTATAGEGGPVCLVVLLCVLAVLLDNPALVQSLVSNVRHHDGPCNSVSSNVVSVPDPVNVVVVDPDDDCVVVPCVVVCVVSVVSNQQQTQDQLQRGGVVCLVQVDHDDDPVCVSNVPDDPPPDDPVVVVVSSVVSNVSSNVSRVVSNVVVVVVVVVVVVVVVVVVVVVVVVVVVCVVVVVVCVVVVVVCVVPDFDWDKKKWKKKKKAKDAAPPDDDFRIKMFIDILNFTQWIDGPVVNDIDGDPVCVVLVVQDDDDPDDPVVQSVVLCVLQVHDPHGGPHIKMKMWMWAKMFIGDPVLHTDDIDTWIFMDIRNHGAWIADLVVLAIDGPDPSCPVVRVVNRPVPVVSVSSSVNRVSRRVSNSPDPPQPWWFWDKDWAWAADVPDNFKIKIKIKTWDGPNQDKDKFKDWVNHTADFPDKPHWDADPVRIIMIMTIGMDTLPDPTWIKMWMCDSNDTDIDTDPSDHDPPVPPVVVVVVVVVVVVVVVVVVVVVVVVVVVVVD

Organism: Labeo rohita (NCBI:txid84645)

InterPro domains:
  IPR003597 Immunoglobulin C1-set [PF07654] (875-943)
  IPR003597 Immunoglobulin C1-set [SM00407] (879-949)
  IPR007110 Immunoglobulin-like domain [PS50835] (864-949)
  IPR011161 MHC class I-like antigen recognition-like [PF00129] (690-854)
  IPR011162 MHC classes I/II-like antigen recognition protein [SSF54452] (691-856)
  IPR013783 Immunoglobulin-like fold [G3DSA:2.60.40.10] (861-953)
  IPR036179 Immunoglobulin-like domain superfamily [SSF48726] (862-944)
  IPR036691 Endonuclease/exonuclease/phosphatase superfamily [G3DSA:3.60.10.10] (5-175)
  IPR036691 Endonuclease/exonuclease/phosphatase superfamily [SSF56219] (28-175)
  IPR037055 MHC class I-like antigen recognition-like superfamily [G3DSA:3.30.500.10] (691-860)
  IPR041588 Integrase zinc-binding domain [PF17921] (500-556)